Protein AF-A0A0C2JGI7-F1 (afdb_monomer)

Nearest PDB structures (foldseek):
  7emf-assembly1_W  TM=8.405E-01  e=4.041E-22  Homo sapiens
  3w3u-assembly1_A  TM=1.594E-01  e=8.694E-03  Saccharomyces cerevisiae S288C
  7p3y-assembly1_B  TM=1.747E-01  e=1.687E-01  Saccharomyces cerevisiae
  3w3x-assembly1_A  TM=1.790E-01  e=2.921E-01  Saccharomyces cerevisiae
  3w3y-assembly1_A  TM=1.187E-01  e=1.048E-01  Saccharomyces cerevisiae S288C

Foldseek 3Di:
DVVVVVVVVVVLVVCLLVLLVVDDDPLLLQADDFLFFALLDLSLAAALQQQARDDPDDPDDHDDPVRSHHSLVSLLLCCQFVLAQVSSCSNHVPDLPDAEDFDVVLVSVLVNLVVVQCVVVPDPPCPVCPDPPVVCVSLVSSLLNLLVCLLSNHYALLRLLVSLLCSVVPDDGDLSSLLSSLSSSQSNCVNPLVPDDLVSLLVVLVSLLVCCVPQVPDPVSCVVSVSSLLSSLLSNLSSQCSCCPPVVPDHRDQRPSSVVVCVVVVPPDPPPPDDPLDQCVQSNCSNCLPVPVVLVVVLVVVVCVQVDPPDADFFFFFPRDTHGHHPSLPPHVVRHDDRNLPDDSPPVVLPPDLPDQGDVSSLVSLLVSCVSCVVVPPVVLVVVLVSLVVCLVVVSQQSNLSVLCSLQQPPLPDSDLVRLLSVVVSLLSCVVVCQAFPVSVLSSVLSLLSSLLLPSLSRLNNPCSNLVSCVVLPRLLLALLSVLVVLLSVLLSCLLLQAQEDDPVSNVVSVVVSCVSPPAAAEPLSLVSGHPSVNVVRVPTDDDDLVVLVVLLVVLQVCQVPCVVPPDDDDDLSNLQNLLLNLLVVQLPDPGDPSSSVVSLLVGTPSSVLNNLLSNLSNVVSVPDDLPDPSLVSSLVSVLCCDQQQVVDHPSSNLSSLLSHRHYLSSLVSSLSSVLVSLVDPLNVVLLVLLVVQVVPDDDLSSQQSSNSVSCVVPPNASWRVSVCVVVVPDPDDRPTDDDHTDRHDDPLLSCLSCLLSSLLSLLSHPDSPVRNLSSLVSCLSSLLNRLALLSSLLSCCQSSVVSCVVPLVSLLSSVLSSCCSHQNPCVCLQAPPQLVVCSPDPDNDARPCPLVLLVVLLCLLLVLSVDRLVVNCVVRNDDDSSSVSNSSVSSLSNSLSSCSNRDDLLRSLQSLLCCLQDLVNLVVCVVVVGDVLSSLLSLLSSLSSHHPVSVVSNVVNLVVVVVVVVVVDPDDPDSVLSPDDSPDRSSPDHSSNSSVSSVVSNVSSRNVSVVVVVVD

Solvent-accessible surface area (backbone atoms only — not comparable to full-atom values): 58288 Å² total; per-residue (Å²): 109,73,69,54,51,55,51,50,52,54,54,52,56,68,44,44,55,58,38,42,70,77,40,71,83,70,60,72,71,64,70,84,47,88,57,48,34,44,53,84,40,61,87,62,18,26,38,74,89,60,41,29,72,58,64,100,73,78,88,88,84,79,74,60,77,78,68,76,47,58,47,56,69,44,52,47,53,46,52,75,51,63,62,48,58,66,64,52,32,49,26,34,61,56,57,99,79,64,70,67,55,57,76,66,52,47,52,47,49,51,55,48,51,48,55,49,48,51,58,69,70,72,55,96,71,61,92,83,51,95,71,54,72,66,59,59,48,56,57,48,42,54,40,51,44,55,36,50,43,38,69,64,42,31,38,52,60,66,56,55,46,54,48,50,48,53,48,60,74,74,43,95,72,54,64,66,61,50,33,46,51,47,48,38,48,40,51,32,51,72,72,44,59,98,74,65,57,70,70,58,51,53,51,52,52,51,51,52,46,50,50,39,67,73,68,31,75,45,73,71,45,34,68,77,36,50,68,42,49,50,45,52,40,38,39,52,47,49,54,47,50,51,36,52,74,78,60,73,76,62,90,73,83,76,49,70,63,46,45,58,54,45,62,77,70,60,63,82,78,70,74,85,67,91,77,81,86,57,86,59,54,26,54,53,48,53,58,42,54,81,42,66,67,62,47,49,56,49,48,51,49,52,52,46,63,72,67,52,92,84,75,55,49,78,44,47,33,46,93,83,41,72,45,73,41,64,84,81,59,80,74,55,72,83,52,60,55,76,62,65,72,73,61,58,72,70,57,57,60,68,70,57,61,97,80,63,81,81,46,71,68,59,48,52,48,55,47,48,49,50,62,38,73,70,23,72,36,69,62,51,49,50,48,52,50,49,49,50,54,50,31,59,76,68,65,36,58,42,64,50,40,47,54,47,49,45,61,48,79,63,65,74,90,74,83,57,64,71,50,62,50,48,54,48,55,53,60,62,72,39,54,82,55,27,33,77,33,52,58,55,36,52,53,51,52,43,32,52,45,39,49,64,68,66,49,59,62,62,25,50,53,56,73,54,62,71,56,67,60,48,87,64,62,74,62,56,68,74,41,65,50,64,37,47,48,49,50,52,51,49,52,51,32,40,42,70,35,36,37,57,63,80,75,60,66,71,58,53,52,50,53,52,55,41,40,75,74,50,62,71,50,64,25,70,71,56,45,75,54,45,26,53,71,57,37,58,52,47,74,70,52,72,66,84,60,64,67,58,52,53,51,49,42,52,52,50,49,52,44,41,60,64,48,58,80,69,79,78,79,86,86,50,77,68,52,54,37,37,44,48,43,53,53,47,43,39,62,66,64,47,94,59,54,66,67,47,54,50,62,50,60,76,70,57,40,51,60,46,47,53,53,4,50,47,46,28,54,52,50,58,54,69,67,64,69,53,88,87,36,72,69,42,51,43,49,52,51,34,51,47,39,37,32,75,66,29,35,76,41,56,65,71,61,53,50,49,44,47,72,52,49,40,63,37,58,70,49,38,50,54,42,53,48,52,54,52,52,57,61,66,34,66,68,58,47,48,51,55,48,54,50,51,66,44,54,79,70,46,86,51,75,67,45,46,38,45,41,47,17,55,44,32,73,77,54,68,83,64,68,38,63,58,53,42,48,66,76,55,72,87,58,94,73,79,79,81,74,66,82,81,62,64,58,75,81,80,47,73,62,65,54,46,14,56,45,47,67,57,55,51,49,55,23,62,63,29,90,60,30,78,75,42,38,65,54,47,60,61,68,42,40,68,26,45,44,64,34,80,52,63,66,67,49,46,48,51,50,49,40,77,42,37,78,62,37,68,74,39,60,68,56,43,52,50,51,54,45,47,58,48,41,45,51,46,51,80,53,48,62,41,69,46,55,65,69,56,48,52,55,65,69,48,90,68,93,70,77,62,92,58,58,66,65,52,52,52,50,46,51,48,54,33,19,48,35,74,78,44,52,70,65,57,40,35,74,74,64,34,72,78,54,76,75,46,73,67,30,56,46,61,46,45,45,53,50,41,51,51,51,45,70,72,60,40,56,53,66,59,46,30,49,50,56,53,47,52,73,53,40,83,60,47,56,50,59,35,57,75,69,77,43,67,66,61,38,45,37,42,41,53,6,50,50,52,49,65,47,32,68,75,41,44,52,41,37,53,53,46,53,51,52,54,50,53,62,52,58,76,72,66,80,88,71,96,59,67,67,85,45,63,81,57,96,79,67,55,72,87,72,64,47,57,71,56,45,53,53,50,41,52,50,31,27,60,75,35,45,44,64,31,46,61,72,51,63,91,110

Mean predicted aligned error: 14.33 Å

Structure (mmCIF, N/CA/C/O backbone):
data_AF-A0A0C2JGI7-F1
#
_entry.id   AF-A0A0C2JGI7-F1
#
loop_
_atom_site.group_PDB
_atom_site.id
_atom_site.type_symbol
_atom_site.label_atom_id
_atom_site.label_alt_id
_atom_site.label_comp_id
_atom_site.label_asym_id
_atom_site.label_entity_id
_atom_site.label_seq_id
_atom_site.pdbx_PDB_ins_code
_atom_site.Cartn_x
_atom_site.Cartn_y
_atom_site.Cartn_z
_atom_site.occupancy
_atom_site.B_iso_or_equiv
_atom_site.auth_seq_id
_atom_site.auth_comp_id
_atom_site.auth_asym_id
_atom_site.auth_atom_id
_atom_site.pdbx_PDB_model_num
ATOM 1 N N . MET A 1 1 ? 58.126 -0.242 -32.497 1.00 56.41 1 MET A N 1
ATOM 2 C CA . MET A 1 1 ? 56.752 0.262 -32.285 1.00 56.41 1 MET A CA 1
ATOM 3 C C . MET A 1 1 ? 55.667 -0.661 -32.863 1.00 56.41 1 MET A C 1
ATOM 5 O O . MET A 1 1 ? 54.908 -1.175 -32.054 1.00 56.41 1 MET A O 1
ATOM 9 N N . PRO A 1 2 ? 55.623 -1.017 -34.166 1.00 68.00 2 PRO A N 1
ATOM 10 C CA . PRO A 1 2 ? 54.520 -1.827 -34.728 1.00 68.00 2 PRO A CA 1
ATOM 11 C C . PRO A 1 2 ? 54.426 -3.260 -34.171 1.00 68.00 2 PRO A C 1
ATOM 13 O O . PRO A 1 2 ? 53.346 -3.763 -33.884 1.00 68.00 2 PRO A O 1
ATOM 16 N N . LYS A 1 3 ? 55.575 -3.911 -33.939 1.00 69.50 3 LYS A N 1
ATOM 17 C CA . LYS A 1 3 ? 55.632 -5.249 -33.317 1.00 69.50 3 LYS A CA 1
ATOM 18 C C . LYS A 1 3 ? 55.163 -5.249 -31.856 1.00 69.50 3 LYS A C 1
ATOM 20 O O . LYS A 1 3 ? 54.570 -6.222 -31.411 1.00 69.50 3 LYS A O 1
ATOM 25 N N . PHE A 1 4 ? 55.400 -4.153 -31.130 1.00 70.81 4 PHE A N 1
ATOM 26 C CA . PHE A 1 4 ? 54.928 -3.986 -29.754 1.00 70.81 4 PHE A CA 1
ATOM 27 C C . PHE A 1 4 ? 53.407 -3.793 -29.723 1.00 70.81 4 PHE A C 1
ATOM 29 O O . PHE A 1 4 ? 52.739 -4.442 -28.931 1.00 70.81 4 PHE A O 1
ATOM 36 N N . GLN A 1 5 ? 52.844 -3.012 -30.653 1.00 67.94 5 GLN A N 1
ATOM 37 C CA . GLN A 1 5 ? 51.390 -2.901 -30.828 1.00 67.94 5 GLN A CA 1
ATOM 38 C C . GLN A 1 5 ? 50.743 -4.253 -31.153 1.00 67.94 5 GLN A C 1
ATOM 40 O O . GLN A 1 5 ? 49.769 -4.619 -30.512 1.00 67.94 5 GLN A O 1
ATOM 45 N N . GLN A 1 6 ? 51.310 -5.045 -32.070 1.00 72.62 6 GLN A N 1
ATOM 46 C CA . GLN A 1 6 ? 50.791 -6.390 -32.367 1.00 72.62 6 GLN A CA 1
ATOM 47 C C . GLN A 1 6 ? 50.860 -7.339 -31.162 1.00 72.62 6 GLN A C 1
ATOM 49 O O . GLN A 1 6 ? 49.959 -8.152 -30.963 1.00 72.62 6 GLN A O 1
ATOM 54 N N . MET A 1 7 ? 51.914 -7.238 -30.350 1.00 71.81 7 MET A N 1
ATOM 55 C CA . MET A 1 7 ? 52.056 -8.032 -29.130 1.00 71.81 7 MET A CA 1
ATOM 56 C C . MET A 1 7 ? 51.041 -7.607 -28.060 1.00 71.81 7 MET A C 1
ATOM 58 O O . MET A 1 7 ? 50.424 -8.466 -27.441 1.00 71.81 7 MET A O 1
ATOM 62 N N . MET A 1 8 ? 50.809 -6.300 -27.902 1.00 69.25 8 MET A N 1
ATOM 63 C CA . MET A 1 8 ? 49.795 -5.747 -26.998 1.00 69.25 8 MET A CA 1
ATOM 64 C C . MET A 1 8 ? 48.368 -6.092 -27.438 1.00 69.25 8 MET A C 1
ATOM 66 O O . MET A 1 8 ? 47.547 -6.430 -26.595 1.00 69.25 8 MET A O 1
ATOM 70 N N . VAL A 1 9 ? 48.071 -6.080 -28.743 1.00 73.88 9 VAL A N 1
ATOM 71 C CA . VAL A 1 9 ? 46.766 -6.508 -29.277 1.00 73.88 9 VAL A CA 1
ATOM 72 C C . VAL A 1 9 ? 46.519 -7.984 -28.968 1.00 73.88 9 VAL A C 1
ATOM 74 O O . VAL A 1 9 ? 45.475 -8.314 -28.416 1.00 73.88 9 VAL A O 1
ATOM 77 N N . LYS A 1 10 ? 47.499 -8.862 -29.216 1.00 72.88 10 LYS A N 1
ATOM 78 C CA . LYS A 1 10 ? 47.388 -10.291 -28.873 1.00 72.88 10 LYS A CA 1
ATOM 79 C C . LYS A 1 10 ? 47.272 -10.532 -27.366 1.00 72.88 10 LYS A C 1
ATOM 81 O O . LYS A 1 10 ? 46.507 -11.394 -26.947 1.00 72.88 10 LYS A O 1
ATOM 86 N N . ALA A 1 11 ? 48.001 -9.771 -26.548 1.00 69.88 11 ALA A N 1
ATOM 87 C CA . ALA A 1 11 ? 47.867 -9.837 -25.096 1.00 69.88 11 ALA A CA 1
ATOM 88 C C . ALA A 1 11 ? 46.457 -9.402 -24.653 1.00 69.88 11 ALA A C 1
ATOM 90 O O . ALA A 1 11 ? 45.808 -10.124 -23.904 1.00 69.88 11 ALA A O 1
ATOM 91 N N . ASN A 1 12 ? 45.916 -8.307 -25.191 1.00 65.25 12 ASN A N 1
ATOM 92 C CA . ASN A 1 12 ? 44.539 -7.885 -24.912 1.00 65.25 12 ASN A CA 1
ATOM 93 C C . ASN A 1 12 ? 43.497 -8.911 -25.390 1.00 65.25 12 ASN A C 1
ATOM 95 O O . ASN A 1 12 ? 42.509 -9.148 -24.699 1.00 65.25 12 ASN A O 1
ATOM 99 N N . GLU A 1 13 ? 43.723 -9.578 -26.525 1.00 66.81 13 GLU A N 1
ATOM 100 C CA . GLU A 1 13 ? 42.861 -10.665 -27.007 1.00 66.81 13 GLU A CA 1
ATOM 101 C C . GLU A 1 13 ? 42.810 -11.852 -26.036 1.00 66.81 13 GLU A C 1
ATOM 103 O O . GLU A 1 13 ? 41.734 -12.415 -25.837 1.00 66.81 13 GLU A O 1
ATOM 108 N N . THR A 1 14 ? 43.920 -12.198 -25.370 1.00 68.44 14 THR A N 1
ATOM 109 C CA . THR A 1 14 ? 43.913 -13.263 -24.345 1.00 68.44 14 THR A CA 1
ATOM 110 C C . THR A 1 14 ? 43.053 -12.924 -23.126 1.00 68.44 14 THR A C 1
ATOM 112 O O . THR A 1 14 ? 42.475 -13.822 -22.516 1.00 68.44 14 THR A O 1
ATOM 115 N N . PHE A 1 15 ? 42.879 -11.637 -22.814 1.00 66.00 15 PHE A N 1
ATOM 116 C CA . PHE A 1 15 ? 42.021 -11.182 -21.719 1.00 66.00 15 PHE A CA 1
ATOM 117 C C . PHE A 1 15 ? 40.546 -11.005 -22.108 1.00 66.00 15 PHE A C 1
ATOM 119 O O . PHE A 1 15 ? 39.707 -10.870 -21.216 1.00 66.00 15 PHE A O 1
ATOM 126 N N . ARG A 1 16 ? 40.180 -11.076 -23.399 1.00 64.56 16 ARG A N 1
ATOM 127 C CA . ARG A 1 16 ? 38.773 -10.960 -23.837 1.00 64.56 16 ARG A CA 1
ATOM 128 C C . ARG A 1 16 ? 37.868 -12.029 -23.226 1.00 64.56 16 ARG A C 1
ATOM 130 O O . ARG A 1 16 ? 36.719 -11.735 -22.925 1.00 64.56 16 ARG A O 1
ATOM 137 N N . GLY A 1 17 ? 38.377 -13.242 -22.996 1.00 63.09 17 GLY A N 1
ATOM 138 C CA . GLY A 1 17 ? 37.623 -14.307 -22.320 1.00 63.09 17 GLY A CA 1
ATOM 139 C C . GLY A 1 17 ? 37.322 -13.989 -20.850 1.00 63.09 17 GLY A C 1
ATOM 140 O O . GLY A 1 17 ? 36.203 -14.190 -20.388 1.00 63.09 17 GLY A O 1
ATOM 141 N N . LEU A 1 18 ? 38.292 -13.417 -20.129 1.00 64.38 18 LEU A N 1
ATOM 142 C CA . LEU A 1 18 ? 38.097 -12.940 -18.755 1.00 64.38 18 LEU A CA 1
ATOM 143 C C . LEU A 1 18 ? 37.116 -11.762 -18.725 1.00 64.38 18 LEU A C 1
ATOM 145 O O . LEU A 1 18 ? 36.213 -11.712 -17.895 1.00 64.38 18 LEU A O 1
ATOM 149 N N . GLN A 1 19 ? 37.258 -10.836 -19.670 1.00 64.62 19 GLN A N 1
ATOM 150 C CA . GLN A 1 19 ? 36.350 -9.711 -19.827 1.00 64.62 19 GLN A CA 1
ATOM 151 C C . GLN A 1 19 ? 34.916 -10.195 -20.087 1.00 64.62 19 GLN A C 1
ATOM 153 O O . GLN A 1 19 ? 33.992 -9.763 -19.414 1.00 64.62 19 GLN A O 1
ATOM 158 N N . ALA A 1 20 ? 34.718 -11.135 -21.002 1.00 62.28 20 ALA A N 1
ATOM 159 C CA . ALA A 1 20 ? 33.437 -11.769 -21.302 1.00 62.28 20 ALA A CA 1
ATOM 160 C C . ALA A 1 20 ? 32.758 -12.429 -20.079 1.00 62.28 20 ALA A C 1
ATOM 162 O O . ALA A 1 20 ? 31.532 -12.393 -19.949 1.00 62.28 20 ALA A O 1
ATOM 163 N N . LEU A 1 21 ? 33.548 -13.001 -19.163 1.00 63.28 21 LEU A N 1
ATOM 164 C CA . LEU A 1 21 ? 33.063 -13.571 -17.900 1.00 63.28 21 LEU A CA 1
ATOM 165 C C . LEU A 1 21 ? 32.653 -12.488 -16.896 1.00 63.28 21 LEU A C 1
ATOM 167 O O . LEU A 1 21 ? 31.594 -12.586 -16.281 1.00 63.28 21 LEU A O 1
ATOM 171 N N . MET A 1 22 ? 33.472 -11.444 -16.769 1.00 61.69 22 MET A N 1
ATOM 172 C CA . MET A 1 22 ? 33.277 -10.339 -15.822 1.00 61.69 22 MET A CA 1
ATOM 173 C C . MET A 1 22 ? 32.253 -9.301 -16.300 1.00 61.69 22 MET A C 1
ATOM 175 O O . MET A 1 22 ? 31.817 -8.446 -15.531 1.00 61.69 22 MET A O 1
ATOM 179 N N . THR A 1 23 ? 31.878 -9.334 -17.579 1.00 59.28 23 THR A N 1
ATOM 180 C CA . THR A 1 23 ? 30.959 -8.373 -18.184 1.00 59.28 23 THR A CA 1
ATOM 181 C C . THR A 1 23 ? 29.631 -9.029 -18.534 1.00 59.28 23 THR A C 1
ATOM 183 O O . THR A 1 23 ? 29.567 -10.059 -19.202 1.00 59.28 23 THR A O 1
ATOM 186 N N . SER A 1 24 ? 28.531 -8.390 -18.137 1.00 57.81 24 SER A N 1
ATOM 187 C CA . SER A 1 24 ? 27.266 -8.593 -18.830 1.00 57.81 24 SER A CA 1
ATOM 188 C C . SER A 1 24 ? 27.379 -7.983 -20.224 1.00 57.81 24 SER A C 1
ATOM 190 O O . SER A 1 24 ? 27.532 -6.770 -20.408 1.00 57.81 24 SER A O 1
ATOM 192 N N . SER A 1 25 ? 27.336 -8.827 -21.242 1.00 52.84 25 SER A N 1
ATOM 193 C CA . SER A 1 25 ? 26.962 -8.371 -22.575 1.00 52.84 25 SER A CA 1
ATOM 194 C C . SER A 1 25 ? 25.646 -7.593 -22.449 1.00 52.84 25 SER A C 1
ATOM 196 O O . SER A 1 25 ? 24.708 -8.116 -21.844 1.00 52.84 25 SER A O 1
ATOM 198 N N . LYS A 1 26 ? 25.591 -6.368 -22.997 1.00 59.72 26 LYS A N 1
ATOM 199 C CA . LYS A 1 26 ? 24.349 -5.592 -23.164 1.00 59.72 26 LYS A CA 1
ATOM 200 C C . LYS A 1 26 ? 23.671 -5.059 -21.876 1.00 59.72 26 LYS A C 1
ATOM 202 O O . LYS A 1 26 ? 22.452 -5.073 -21.753 1.00 59.72 26 LYS A O 1
ATOM 207 N N . ARG A 1 27 ? 24.461 -4.539 -20.919 1.00 63.94 27 ARG A N 1
ATOM 208 C CA . ARG A 1 27 ? 23.962 -3.925 -19.659 1.00 63.94 27 ARG A CA 1
ATOM 209 C C . ARG A 1 27 ? 22.957 -2.785 -19.880 1.00 63.94 27 ARG A C 1
ATOM 211 O O . ARG A 1 27 ? 22.017 -2.677 -19.106 1.00 63.94 27 ARG A O 1
ATOM 218 N N . SER A 1 28 ? 23.138 -1.987 -20.929 1.00 62.06 28 SER A N 1
ATOM 219 C CA . SER A 1 28 ? 22.302 -0.825 -21.261 1.00 62.06 28 SER A CA 1
ATOM 220 C C . SER A 1 28 ? 20.847 -1.126 -21.580 1.00 62.06 28 SER A C 1
ATOM 222 O O . SER A 1 28 ? 20.013 -0.224 -21.552 1.00 62.06 28 SER A O 1
ATOM 224 N N . ILE A 1 29 ? 20.531 -2.389 -21.856 1.00 65.50 29 ILE A N 1
ATOM 225 C CA . ILE A 1 29 ? 19.165 -2.798 -22.169 1.00 65.50 29 ILE A CA 1
ATOM 226 C C . ILE A 1 29 ? 18.375 -3.165 -20.919 1.00 65.50 29 ILE A C 1
ATOM 228 O O . ILE A 1 29 ? 17.155 -3.026 -20.908 1.00 65.50 29 ILE A O 1
ATOM 232 N N . TYR A 1 30 ? 19.043 -3.557 -19.832 1.00 73.12 30 TYR A N 1
ATOM 233 C CA . TYR A 1 30 ? 18.348 -3.738 -18.567 1.00 73.12 30 TYR A CA 1
ATOM 234 C C . TYR A 1 30 ? 17.953 -2.366 -18.036 1.00 73.12 30 TYR A C 1
ATOM 236 O O . TYR A 1 30 ? 18.797 -1.565 -17.653 1.00 73.12 30 TYR A O 1
ATOM 244 N N . ILE A 1 31 ? 16.653 -2.100 -18.019 1.00 73.31 31 ILE A N 1
ATOM 245 C CA . ILE A 1 31 ? 16.060 -0.891 -17.450 1.00 73.31 31 ILE A CA 1
ATOM 246 C C . ILE A 1 31 ? 15.616 -1.240 -16.023 1.00 73.31 31 ILE A C 1
ATOM 248 O O . ILE A 1 31 ? 14.890 -2.227 -15.852 1.00 73.31 31 ILE A O 1
ATOM 252 N N . PRO A 1 32 ? 16.022 -0.482 -14.991 1.00 72.62 32 PRO A N 1
ATOM 253 C CA . PRO A 1 32 ? 15.527 -0.717 -13.640 1.00 72.62 32 PRO A CA 1
ATOM 254 C C . PRO A 1 32 ? 14.022 -0.486 -13.616 1.00 72.62 32 PRO A C 1
ATOM 256 O O . PRO A 1 32 ? 13.544 0.354 -14.373 1.00 72.62 32 PRO A O 1
ATOM 259 N N . LEU A 1 33 ? 13.285 -1.191 -12.756 1.00 70.50 33 LEU A N 1
ATOM 260 C CA . LEU A 1 33 ? 11.859 -0.961 -12.545 1.00 70.50 33 LEU A CA 1
ATOM 261 C C . LEU A 1 33 ? 11.579 -0.533 -11.111 1.00 70.50 33 LEU A C 1
ATOM 263 O O . LEU A 1 33 ? 11.689 -1.326 -10.175 1.00 70.50 33 LEU A O 1
ATOM 267 N N . VAL A 1 34 ? 11.221 0.741 -10.949 1.00 61.78 34 VAL A N 1
ATOM 268 C CA . VAL A 1 34 ? 10.923 1.323 -9.634 1.00 61.78 34 VAL A CA 1
ATOM 269 C C . VAL A 1 34 ? 9.731 0.611 -9.012 1.00 61.78 34 VAL A C 1
ATOM 271 O O . VAL A 1 34 ? 8.711 0.424 -9.676 1.00 61.78 34 VAL A O 1
ATOM 274 N N . GLY A 1 35 ? 9.876 0.194 -7.754 1.00 59.03 35 GLY A N 1
ATOM 275 C CA . GLY A 1 35 ? 8.943 -0.706 -7.077 1.00 59.03 35 GLY A CA 1
ATOM 276 C C . GLY A 1 35 ? 9.406 -2.167 -7.015 1.00 59.03 35 GLY A C 1
ATOM 277 O O . GLY A 1 35 ? 8.804 -2.943 -6.280 1.00 59.03 35 GLY A O 1
ATOM 278 N N . ILE A 1 36 ? 10.453 -2.549 -7.759 1.00 56.50 36 ILE A N 1
ATOM 279 C CA . ILE A 1 36 ? 11.009 -3.916 -7.782 1.00 56.50 36 ILE A CA 1
ATOM 280 C C . ILE A 1 36 ? 12.524 -3.897 -7.597 1.00 56.50 36 ILE A C 1
ATOM 282 O O . ILE A 1 36 ? 13.046 -4.673 -6.809 1.00 56.50 36 ILE A O 1
ATOM 286 N N . THR A 1 37 ? 13.245 -3.038 -8.321 1.00 54.75 37 THR A N 1
ATOM 287 C CA . THR A 1 37 ? 14.717 -2.999 -8.302 1.00 54.75 37 THR A CA 1
ATOM 288 C C . THR A 1 37 ? 15.249 -1.945 -7.342 1.00 54.75 37 THR A C 1
ATOM 290 O O . THR A 1 37 ? 14.751 -0.819 -7.330 1.00 54.75 37 THR A O 1
ATOM 293 N N . ASN A 1 38 ? 16.319 -2.265 -6.614 1.00 64.00 38 ASN A N 1
ATOM 294 C CA . ASN A 1 38 ? 17.015 -1.299 -5.771 1.00 64.00 38 ASN A CA 1
ATOM 295 C C . ASN A 1 38 ? 17.835 -0.322 -6.626 1.00 64.00 38 ASN A C 1
ATOM 297 O O . ASN A 1 38 ? 18.904 -0.668 -7.121 1.00 64.00 38 ASN A O 1
ATOM 301 N N . LEU A 1 39 ? 17.342 0.904 -6.803 1.00 59.47 39 LEU A N 1
ATOM 302 C CA . LEU A 1 39 ? 18.006 1.930 -7.621 1.00 59.47 39 LEU A CA 1
ATOM 303 C C . LEU A 1 39 ? 19.304 2.462 -7.000 1.00 59.47 39 LEU A C 1
ATOM 305 O O . LEU A 1 39 ? 20.157 2.965 -7.727 1.00 59.47 39 LEU A O 1
ATOM 309 N N . ASP A 1 40 ? 19.460 2.345 -5.678 1.00 58.00 40 ASP A N 1
ATOM 310 C CA . ASP A 1 40 ? 20.658 2.800 -4.962 1.00 58.00 40 ASP A CA 1
ATOM 311 C C . ASP A 1 40 ? 21.863 1.869 -5.182 1.00 58.00 40 ASP A C 1
ATOM 313 O O . ASP A 1 40 ? 22.980 2.190 -4.772 1.00 58.00 40 ASP A O 1
ATOM 317 N N . GLU A 1 41 ? 21.669 0.724 -5.841 1.00 62.84 41 GLU A N 1
ATOM 318 C CA . GLU A 1 41 ? 22.771 -0.146 -6.230 1.00 62.84 41 GLU A CA 1
ATOM 319 C C . GLU A 1 41 ? 23.585 0.474 -7.367 1.00 62.84 41 GLU A C 1
ATOM 321 O O . GLU A 1 41 ? 23.049 0.928 -8.380 1.00 62.84 41 GLU A O 1
ATOM 326 N N . ASP A 1 42 ? 24.913 0.390 -7.244 1.00 66.69 42 ASP A N 1
ATOM 327 C CA . ASP A 1 42 ? 25.885 0.816 -8.264 1.00 66.69 42 ASP A CA 1
ATOM 328 C C . ASP A 1 42 ? 25.621 0.187 -9.655 1.00 66.69 42 ASP A C 1
ATOM 330 O O . ASP A 1 42 ? 26.153 0.631 -10.675 1.00 66.69 42 ASP A O 1
ATOM 334 N N . ILE A 1 43 ? 24.785 -0.854 -9.715 1.00 71.25 43 ILE A N 1
ATOM 335 C CA . ILE A 1 43 ? 24.392 -1.573 -10.925 1.00 71.25 43 ILE A CA 1
ATOM 336 C C . ILE A 1 43 ? 23.556 -0.705 -11.886 1.00 71.25 43 ILE A C 1
ATOM 338 O O . ILE A 1 43 ? 23.676 -0.857 -13.106 1.00 71.25 43 ILE A O 1
ATOM 342 N N . TRP A 1 44 ? 22.775 0.243 -11.376 1.00 74.75 44 TRP A N 1
ATOM 343 C CA . TRP A 1 44 ? 21.913 1.098 -12.203 1.00 74.75 44 TRP A CA 1
ATOM 344 C C . TRP A 1 44 ? 22.491 2.490 -12.440 1.00 74.75 44 TRP A C 1
ATOM 346 O O . TRP A 1 44 ? 21.918 3.260 -13.211 1.00 74.75 44 TRP A O 1
ATOM 356 N N . GLN A 1 45 ? 23.621 2.794 -11.796 1.00 77.38 45 GLN A N 1
ATOM 357 C CA . GLN A 1 45 ? 24.232 4.115 -11.791 1.00 77.38 45 GLN A CA 1
ATOM 358 C C . GLN A 1 45 ? 25.180 4.328 -12.979 1.00 77.38 45 GLN A C 1
ATOM 360 O O . GLN A 1 45 ? 26.007 3.471 -13.316 1.00 77.38 45 GLN A O 1
ATOM 365 N N . LEU A 1 46 ? 25.079 5.512 -13.574 1.00 76.81 46 LEU A N 1
ATOM 366 C CA . LEU A 1 46 ? 25.975 6.060 -14.579 1.00 76.81 46 LEU A CA 1
ATOM 367 C C . LEU A 1 46 ? 26.912 7.086 -13.937 1.00 76.81 46 LEU A C 1
ATOM 369 O O . LEU A 1 46 ? 26.527 7.819 -13.023 1.00 76.81 46 LEU A O 1
ATOM 373 N N . ASP A 1 47 ? 28.139 7.167 -14.444 1.00 74.94 47 ASP A N 1
ATOM 374 C CA . ASP A 1 47 ? 28.989 8.325 -14.202 1.00 74.94 47 ASP A CA 1
ATOM 375 C C . ASP A 1 47 ? 28.428 9.514 -14.984 1.00 74.94 47 ASP A C 1
ATOM 377 O O . ASP A 1 47 ? 28.323 9.480 -16.210 1.00 74.94 47 ASP A O 1
ATOM 381 N N . TYR A 1 48 ? 28.076 10.583 -14.280 1.00 72.62 48 TYR A N 1
ATOM 382 C CA . TYR A 1 48 ? 27.533 11.787 -14.893 1.00 72.62 48 TYR A CA 1
ATOM 383 C C . TYR A 1 48 ? 28.505 12.488 -15.850 1.00 72.62 48 TYR A C 1
ATOM 385 O O . TYR A 1 48 ? 28.067 13.334 -16.629 1.00 72.62 48 TYR A O 1
ATOM 393 N N . LYS A 1 49 ? 29.811 12.194 -15.763 1.00 71.94 49 LYS A N 1
ATOM 394 C CA . LYS A 1 49 ? 30.840 12.821 -16.600 1.00 71.94 49 LYS A CA 1
ATOM 395 C C . LYS A 1 49 ? 30.971 12.229 -17.987 1.00 71.94 49 LYS A C 1
ATOM 397 O O . LYS A 1 49 ? 31.418 12.958 -18.850 1.00 71.94 49 LYS A O 1
ATOM 402 N N . ASP A 1 50 ? 30.632 10.955 -18.168 1.00 73.62 50 ASP A N 1
ATOM 403 C CA . ASP A 1 50 ? 30.850 10.231 -19.430 1.00 73.62 50 ASP A CA 1
ATOM 404 C C . ASP A 1 50 ? 29.624 9.379 -19.839 1.00 73.62 50 ASP A C 1
ATOM 406 O O . ASP A 1 50 ? 29.623 8.742 -20.888 1.00 73.62 50 ASP A O 1
ATOM 410 N N . LEU A 1 51 ? 28.573 9.335 -19.006 1.00 73.31 51 LEU A N 1
ATOM 411 C CA . LEU A 1 51 ? 27.386 8.466 -19.126 1.00 73.31 51 LEU A CA 1
ATOM 412 C C . LEU A 1 51 ? 27.704 6.975 -19.246 1.00 73.31 51 LEU A C 1
ATOM 414 O O . LEU A 1 51 ? 26.944 6.213 -19.845 1.00 73.31 51 LEU A O 1
ATOM 418 N N . LEU A 1 52 ? 28.823 6.554 -18.663 1.00 75.31 52 LEU A N 1
ATOM 419 C CA . LEU A 1 52 ? 29.237 5.159 -18.635 1.00 75.31 52 LEU A CA 1
ATOM 420 C C . LEU A 1 52 ? 28.787 4.506 -17.332 1.00 75.31 52 LEU A C 1
ATOM 422 O O . LEU A 1 52 ? 28.805 5.121 -16.266 1.00 75.31 52 LEU A O 1
ATOM 426 N N . PHE A 1 53 ? 28.411 3.232 -17.394 1.00 71.88 53 PHE A N 1
ATOM 427 C CA . PHE A 1 53 ? 28.056 2.473 -16.198 1.00 71.88 53 PHE A CA 1
ATOM 428 C C . PHE A 1 53 ? 29.210 2.392 -15.198 1.00 71.88 53 PHE A C 1
ATOM 430 O O . PHE A 1 53 ? 30.339 2.047 -15.558 1.00 71.88 53 PHE A O 1
ATOM 437 N N . TYR A 1 54 ? 28.898 2.590 -13.917 1.00 60.84 54 TYR A N 1
ATOM 438 C CA . TYR A 1 54 ? 29.880 2.439 -12.850 1.00 60.84 54 TYR A CA 1
ATOM 439 C C . TYR A 1 54 ? 30.365 0.976 -12.756 1.00 60.84 54 TYR A C 1
ATOM 441 O O . TYR A 1 54 ? 29.566 0.027 -12.734 1.00 60.84 54 TYR A O 1
ATOM 449 N N . SER A 1 55 ? 31.690 0.791 -12.725 1.00 58.19 55 SER A N 1
ATOM 450 C CA . SER A 1 55 ? 32.363 -0.492 -12.489 1.00 58.19 55 SER A CA 1
ATOM 451 C C . SER A 1 55 ? 33.436 -0.294 -11.414 1.00 58.19 55 SER A C 1
ATOM 453 O O . SER A 1 55 ? 34.511 0.218 -11.726 1.00 58.19 55 SER A O 1
ATOM 455 N N . PRO A 1 56 ? 33.190 -0.684 -10.149 1.00 47.72 56 PRO A N 1
ATOM 456 C CA . PRO A 1 56 ? 34.176 -0.526 -9.076 1.00 47.72 56 PRO A CA 1
ATOM 457 C C . PRO A 1 56 ? 35.397 -1.449 -9.237 1.00 47.72 56 PRO A C 1
ATOM 459 O O . PRO A 1 56 ? 36.386 -1.297 -8.525 1.00 47.72 56 PRO A O 1
ATOM 462 N N . ILE A 1 57 ? 35.350 -2.413 -10.165 1.00 46.75 57 ILE A N 1
ATOM 463 C CA . ILE A 1 57 ? 36.397 -3.413 -10.375 1.00 46.75 57 ILE A CA 1
ATOM 464 C C . ILE A 1 57 ? 36.866 -3.340 -11.840 1.00 46.75 57 ILE A C 1
ATOM 466 O O . ILE A 1 57 ? 36.072 -3.495 -12.766 1.00 46.75 57 ILE A O 1
ATOM 470 N N . ILE A 1 58 ? 38.179 -3.133 -12.004 1.00 46.22 58 ILE A N 1
ATOM 471 C CA . ILE A 1 58 ? 38.998 -3.005 -13.232 1.00 46.22 58 ILE A CA 1
ATOM 472 C C . ILE A 1 58 ? 39.204 -1.559 -13.710 1.00 46.22 58 ILE A C 1
ATOM 474 O O . ILE A 1 58 ? 38.575 -1.062 -14.640 1.00 46.22 58 ILE A O 1
ATOM 478 N N . HIS A 1 59 ? 40.211 -0.920 -13.113 1.00 44.38 59 HIS A N 1
ATOM 479 C CA . HIS A 1 59 ? 40.914 0.191 -13.738 1.00 44.38 59 HIS A CA 1
ATOM 480 C C . HIS A 1 59 ? 41.588 -0.254 -15.060 1.00 44.38 59 HIS A C 1
ATOM 482 O O . HIS A 1 59 ? 42.322 -1.239 -15.121 1.00 44.38 59 HIS A O 1
ATOM 488 N N . SER A 1 60 ? 41.306 0.549 -16.087 1.00 46.66 60 SER A N 1
ATOM 489 C CA . SER A 1 60 ? 42.132 0.995 -17.219 1.00 46.66 60 SER A CA 1
ATOM 490 C C . SER A 1 60 ? 42.256 0.250 -18.558 1.00 46.66 60 SER A C 1
ATOM 492 O O . SER A 1 60 ? 42.434 0.987 -19.522 1.00 46.66 60 SER A O 1
ATOM 494 N N . HIS A 1 61 ? 42.126 -1.074 -18.754 1.00 47.81 61 HIS A N 1
ATOM 495 C CA . HIS A 1 61 ? 42.526 -1.626 -20.085 1.00 47.81 61 HIS A CA 1
ATOM 496 C C . HIS A 1 61 ? 41.709 -2.757 -20.744 1.00 47.81 61 HIS A C 1
ATOM 498 O O . HIS A 1 61 ? 42.138 -3.254 -21.783 1.00 47.81 61 HIS A O 1
ATOM 504 N N . LEU A 1 62 ? 40.537 -3.158 -20.235 1.00 48.16 62 LEU A N 1
ATOM 505 C CA . LEU A 1 62 ? 39.815 -4.337 -20.763 1.00 48.16 62 LEU A CA 1
ATOM 506 C C . LEU A 1 62 ? 38.298 -4.120 -20.897 1.00 48.16 62 LEU A C 1
ATOM 508 O O . LEU A 1 62 ? 37.499 -4.793 -20.244 1.00 48.16 62 LEU A O 1
ATOM 512 N N . HIS A 1 63 ? 37.878 -3.166 -21.731 1.00 50.62 63 HIS A N 1
ATOM 513 C CA . HIS A 1 63 ? 36.464 -2.958 -22.066 1.00 50.62 63 HIS A CA 1
ATOM 514 C C . HIS A 1 63 ? 36.229 -3.016 -23.582 1.00 50.62 63 HIS A C 1
ATOM 516 O O . HIS A 1 63 ? 37.099 -2.655 -24.368 1.00 50.62 63 HIS A O 1
ATOM 522 N N . ASN A 1 64 ? 35.052 -3.509 -23.986 1.00 50.78 64 ASN A N 1
ATOM 523 C CA . ASN A 1 64 ? 34.606 -3.548 -25.380 1.00 50.78 64 ASN A CA 1
ATOM 524 C C . ASN A 1 64 ? 34.366 -2.109 -25.843 1.00 50.78 64 ASN A C 1
ATOM 526 O O . ASN A 1 64 ? 33.867 -1.309 -25.054 1.00 50.78 64 ASN A O 1
ATOM 530 N N . GLU A 1 65 ? 34.643 -1.806 -27.112 1.00 48.38 65 GLU A N 1
ATOM 531 C CA . GLU A 1 65 ? 34.493 -0.461 -27.698 1.00 48.38 65 GLU A CA 1
ATOM 532 C C . GLU A 1 65 ? 33.091 0.137 -27.449 1.00 48.38 65 GLU A C 1
ATOM 534 O O . GLU A 1 65 ? 32.968 1.309 -27.115 1.00 48.38 65 GLU A O 1
ATOM 539 N N . ASN A 1 66 ? 32.032 -0.683 -27.439 1.00 44.84 66 ASN A N 1
ATOM 540 C CA . ASN A 1 66 ? 30.665 -0.216 -27.157 1.00 44.84 66 ASN A CA 1
ATOM 541 C C . ASN A 1 66 ? 30.398 0.180 -25.690 1.00 44.84 66 ASN A C 1
ATOM 543 O O . ASN A 1 66 ? 29.377 0.793 -25.426 1.00 44.84 66 ASN A O 1
ATOM 547 N N . ARG A 1 67 ? 31.262 -0.177 -24.727 1.00 52.34 67 ARG A N 1
ATOM 548 C CA . ARG A 1 67 ? 31.154 0.270 -23.318 1.00 52.34 67 ARG A CA 1
ATOM 549 C C . ARG A 1 67 ? 31.878 1.593 -23.056 1.00 52.34 67 ARG A C 1
ATOM 551 O O . ARG A 1 67 ? 31.900 2.046 -21.919 1.00 52.34 67 ARG A O 1
ATOM 558 N N . GLN A 1 68 ? 32.512 2.162 -24.079 1.00 58.25 68 GLN A N 1
ATOM 559 C CA . GLN A 1 68 ? 33.093 3.504 -24.045 1.00 58.25 68 GLN A CA 1
ATOM 560 C C . GLN A 1 68 ? 32.156 4.544 -24.676 1.00 58.25 68 GLN A C 1
ATOM 562 O O . GLN A 1 68 ? 32.505 5.719 -24.713 1.00 58.25 68 GLN A O 1
ATOM 567 N N . ALA A 1 69 ? 30.988 4.121 -25.176 1.00 64.81 69 ALA A N 1
ATOM 568 C CA . ALA A 1 69 ? 29.978 5.012 -25.724 1.00 64.81 69 ALA A CA 1
ATOM 569 C C . ALA A 1 69 ? 28.984 5.450 -24.628 1.00 64.81 69 ALA A C 1
ATOM 571 O O . ALA A 1 69 ? 28.579 4.612 -23.819 1.00 64.81 69 ALA A O 1
ATOM 572 N N . PRO A 1 70 ? 28.577 6.729 -24.608 1.00 70.81 70 PRO A N 1
ATOM 573 C CA . PRO A 1 70 ? 27.579 7.247 -23.674 1.00 70.81 70 PRO A CA 1
ATOM 574 C C . PRO A 1 70 ? 26.207 6.575 -23.851 1.00 70.81 70 PRO A C 1
ATOM 576 O O . PRO A 1 70 ? 25.719 6.384 -24.967 1.00 70.81 70 PRO A O 1
ATOM 579 N N . GLU A 1 71 ? 25.548 6.249 -22.736 1.00 76.88 71 GLU A N 1
ATOM 580 C CA . GLU A 1 71 ? 24.301 5.469 -22.712 1.00 76.88 71 GLU A CA 1
ATOM 581 C C . GLU A 1 71 ? 23.031 6.337 -22.860 1.00 76.88 71 GLU A C 1
ATOM 583 O O . GLU A 1 71 ? 22.130 6.336 -22.014 1.00 76.88 71 GLU A O 1
ATOM 588 N N . TYR A 1 72 ? 22.931 7.082 -23.968 1.00 75.06 72 TYR A N 1
ATOM 589 C CA . TYR A 1 72 ? 21.812 8.001 -24.237 1.00 75.06 72 TYR A CA 1
ATOM 590 C C . TYR A 1 72 ? 20.441 7.306 -24.280 1.00 75.06 72 TYR A C 1
ATOM 592 O O . TYR A 1 72 ? 19.467 7.808 -23.713 1.00 75.06 72 TYR A O 1
ATOM 600 N N . ALA A 1 73 ? 20.359 6.126 -24.902 1.00 72.12 73 ALA A N 1
ATOM 601 C CA . ALA A 1 73 ? 19.108 5.373 -25.033 1.00 72.12 73 ALA A CA 1
ATOM 602 C C . ALA A 1 73 ? 18.550 4.910 -23.673 1.00 72.12 73 ALA A C 1
ATOM 604 O O . ALA A 1 73 ? 17.336 4.920 -23.448 1.00 72.12 73 ALA A O 1
ATOM 605 N N . TYR A 1 74 ? 19.434 4.548 -22.740 1.00 76.00 74 TYR A N 1
ATOM 606 C CA . TYR A 1 74 ? 19.061 4.158 -21.381 1.00 76.00 74 TYR A CA 1
ATOM 607 C C . TYR A 1 74 ? 18.453 5.342 -20.613 1.00 76.00 74 TYR A C 1
ATOM 609 O O . TYR A 1 74 ? 17.381 5.212 -20.018 1.00 76.00 74 TYR A O 1
ATOM 617 N N . ILE A 1 75 ? 19.064 6.527 -20.714 1.00 75.38 75 ILE A N 1
ATOM 618 C CA . ILE A 1 75 ? 18.561 7.762 -20.094 1.00 75.38 75 ILE A CA 1
ATOM 619 C C . ILE A 1 75 ? 17.213 8.183 -20.680 1.00 75.38 75 ILE A C 1
ATOM 621 O O . ILE A 1 75 ? 16.281 8.475 -19.927 1.00 75.38 75 ILE A O 1
ATOM 625 N N . GLN A 1 76 ? 17.080 8.176 -22.009 1.00 73.81 76 GLN A N 1
ATOM 626 C CA . GLN A 1 76 ? 15.806 8.461 -22.670 1.00 73.81 76 GLN A CA 1
ATOM 627 C C . GLN A 1 76 ? 14.709 7.533 -22.139 1.00 73.81 76 GLN A C 1
ATOM 629 O O . GLN A 1 76 ? 13.635 7.985 -21.749 1.00 73.81 76 GLN A O 1
ATOM 634 N N . ASN A 1 77 ? 14.974 6.229 -22.075 1.00 71.50 77 ASN A N 1
ATOM 635 C CA . ASN A 1 77 ? 13.988 5.272 -21.589 1.00 71.50 77 ASN A CA 1
ATOM 636 C C . ASN A 1 77 ? 13.610 5.504 -20.121 1.00 71.50 77 ASN A C 1
ATOM 638 O O . ASN A 1 77 ? 12.449 5.313 -19.773 1.00 71.50 77 ASN A O 1
ATOM 642 N N . ILE A 1 78 ? 14.534 5.963 -19.276 1.00 71.94 78 ILE A N 1
ATOM 643 C CA . ILE A 1 78 ? 14.236 6.327 -17.885 1.00 71.94 78 ILE A CA 1
ATOM 644 C C . ILE A 1 78 ? 13.340 7.568 -17.814 1.00 71.94 78 ILE A C 1
ATOM 646 O O . ILE A 1 78 ? 12.316 7.531 -17.132 1.00 71.94 78 ILE A O 1
ATOM 650 N N . ILE A 1 79 ? 13.675 8.637 -18.541 1.00 70.56 79 ILE A N 1
ATOM 651 C CA . ILE A 1 79 ? 12.931 9.909 -18.511 1.00 70.56 79 ILE A CA 1
ATOM 652 C C . ILE A 1 79 ? 11.497 9.716 -19.010 1.00 70.56 79 ILE A C 1
ATOM 654 O O . ILE A 1 79 ? 10.548 10.130 -18.346 1.00 70.56 79 ILE A O 1
ATOM 658 N N . PHE A 1 80 ? 11.326 9.044 -20.150 1.00 67.19 80 PHE A N 1
ATOM 659 C CA . PHE A 1 80 ? 10.007 8.847 -20.751 1.00 67.19 80 PHE A CA 1
ATOM 660 C C . PHE A 1 80 ? 9.124 7.861 -19.970 1.00 67.19 80 PHE A C 1
ATOM 662 O O . PHE A 1 80 ? 7.903 7.974 -20.046 1.00 67.19 80 PHE A O 1
ATOM 669 N N . LYS A 1 81 ? 9.706 6.911 -19.219 1.00 64.06 81 LYS A N 1
ATOM 670 C CA . LYS A 1 81 ? 8.939 5.900 -18.466 1.00 64.06 81 LYS A CA 1
ATOM 671 C C . LYS A 1 81 ? 8.624 6.292 -17.036 1.00 64.06 81 LYS A C 1
ATOM 673 O O . LYS A 1 81 ? 7.506 6.071 -16.581 1.00 64.06 81 LYS A O 1
ATOM 678 N N . TYR A 1 82 ? 9.613 6.796 -16.302 1.00 61.34 82 TYR A N 1
ATOM 679 C CA . TYR A 1 82 ? 9.426 7.097 -14.884 1.00 61.34 82 TYR A CA 1
ATOM 680 C C . TYR A 1 82 ? 8.793 8.446 -14.665 1.00 61.34 82 TYR A C 1
ATOM 682 O O . TYR A 1 82 ? 8.052 8.589 -13.696 1.00 61.34 82 TYR A O 1
ATOM 690 N N . GLN A 1 83 ? 9.079 9.386 -15.570 1.00 61.03 83 GLN A N 1
ATOM 691 C CA . GLN A 1 83 ? 8.628 10.762 -15.466 1.00 61.03 83 GLN A CA 1
ATOM 692 C C . GLN A 1 83 ? 8.890 11.331 -14.050 1.00 61.03 83 GLN A C 1
ATOM 694 O O . GLN A 1 83 ? 8.059 12.021 -13.483 1.00 61.03 83 GLN A O 1
ATOM 699 N N . ASP A 1 84 ? 10.040 10.982 -13.457 1.00 59.91 84 ASP A N 1
ATOM 700 C CA . ASP A 1 84 ? 10.406 11.291 -12.070 1.00 59.91 84 ASP A CA 1
ATOM 701 C C . ASP A 1 84 ? 11.892 11.664 -12.011 1.00 59.91 84 ASP A C 1
ATOM 703 O O . ASP A 1 84 ? 12.774 10.910 -12.445 1.00 59.91 84 ASP A O 1
ATOM 707 N N . ILE A 1 85 ? 12.166 12.856 -11.483 1.00 61.66 85 ILE A N 1
ATOM 708 C CA . ILE A 1 85 ? 13.511 13.421 -11.434 1.00 61.66 85 ILE A CA 1
ATOM 709 C C . ILE A 1 85 ? 14.427 12.708 -10.446 1.00 61.66 85 ILE A C 1
ATOM 711 O O . ILE A 1 85 ? 15.630 12.638 -10.681 1.00 61.66 85 ILE A O 1
ATOM 715 N N . ASP A 1 86 ? 13.920 12.189 -9.333 1.00 59.84 86 ASP A N 1
ATOM 716 C CA . ASP A 1 86 ? 14.811 11.655 -8.308 1.00 59.84 86 ASP A CA 1
ATOM 717 C C . ASP A 1 86 ? 15.350 10.281 -8.717 1.00 59.84 86 ASP A C 1
ATOM 719 O O . ASP A 1 86 ? 16.519 9.992 -8.474 1.00 59.84 86 ASP A O 1
ATOM 723 N N . ILE A 1 87 ? 14.570 9.502 -9.476 1.00 67.81 87 ILE A N 1
ATOM 724 C CA . ILE A 1 87 ? 15.056 8.293 -10.161 1.00 67.81 87 ILE A CA 1
ATOM 725 C C . ILE A 1 87 ? 16.168 8.659 -11.145 1.00 67.81 87 ILE A C 1
ATOM 727 O O . ILE A 1 87 ? 17.225 8.026 -11.155 1.00 67.81 87 ILE A O 1
ATOM 731 N N . PHE A 1 88 ? 15.954 9.710 -11.938 1.00 72.12 88 PHE A N 1
ATOM 732 C CA . PHE A 1 88 ? 16.961 10.215 -12.863 1.00 72.12 88 PHE A CA 1
ATOM 733 C C . PHE A 1 88 ? 18.249 10.639 -12.132 1.00 72.12 88 PHE A C 1
ATOM 735 O O . PHE A 1 88 ? 19.345 10.281 -12.554 1.00 72.12 88 PHE A O 1
ATOM 742 N N . LEU A 1 89 ? 18.142 11.337 -10.999 1.00 69.75 89 LEU A N 1
ATOM 743 C CA . LEU A 1 89 ? 19.296 11.790 -10.216 1.00 69.75 89 LEU A CA 1
ATOM 744 C C . LEU A 1 89 ? 20.056 10.647 -9.537 1.00 69.75 89 LEU A C 1
ATOM 746 O O . LEU A 1 89 ? 21.288 10.687 -9.503 1.00 69.75 89 LEU A O 1
ATOM 750 N N . VAL A 1 90 ? 19.344 9.643 -9.014 1.00 71.81 90 VAL A N 1
ATOM 751 C CA . VAL A 1 90 ? 19.947 8.431 -8.435 1.00 71.81 90 VAL A CA 1
ATOM 752 C C . VAL A 1 90 ? 20.718 7.673 -9.509 1.00 71.81 90 VAL A C 1
ATOM 754 O O . VAL A 1 90 ? 21.895 7.376 -9.315 1.00 71.81 90 VAL A O 1
ATOM 757 N N . VAL A 1 91 ? 20.101 7.446 -10.673 1.00 73.50 91 VAL A N 1
ATOM 758 C CA . VAL A 1 91 ? 20.757 6.802 -11.820 1.00 73.50 91 VAL A CA 1
ATOM 759 C C . VAL A 1 91 ? 21.974 7.598 -12.276 1.00 73.50 91 VAL A C 1
ATOM 761 O O . VAL A 1 91 ? 23.014 7.018 -12.547 1.00 73.50 91 VAL A O 1
ATOM 764 N N . MET A 1 92 ? 21.900 8.923 -12.308 1.00 72.81 92 MET A N 1
ATOM 765 C CA . MET A 1 92 ? 23.027 9.768 -12.710 1.00 72.81 92 MET A CA 1
ATOM 766 C C . MET A 1 92 ? 24.083 9.962 -11.610 1.00 72.81 92 MET A C 1
ATOM 768 O O . MET A 1 92 ? 25.028 10.727 -11.801 1.00 72.81 92 MET A O 1
ATOM 772 N N . LYS A 1 93 ? 23.914 9.338 -10.434 1.00 71.06 93 LYS A N 1
ATOM 773 C CA . LYS A 1 93 ? 24.770 9.522 -9.248 1.00 71.06 93 LYS A CA 1
ATOM 774 C C . LYS A 1 93 ? 25.001 11.002 -8.903 1.00 71.06 93 LYS A C 1
ATOM 776 O O . LYS A 1 93 ? 26.028 11.384 -8.338 1.00 71.06 93 LYS A O 1
ATOM 781 N N . MET A 1 94 ? 24.039 11.862 -9.233 1.00 65.38 94 MET A N 1
ATOM 782 C CA . MET A 1 94 ? 24.144 13.293 -8.991 1.00 65.38 94 MET A CA 1
ATOM 783 C C . MET A 1 94 ? 23.713 13.591 -7.558 1.00 65.38 94 MET A C 1
ATOM 785 O O . MET A 1 94 ? 22.529 13.715 -7.249 1.00 65.38 94 MET A O 1
ATOM 789 N N . ALA A 1 95 ? 24.683 13.753 -6.658 1.00 56.00 95 ALA A N 1
ATOM 790 C CA . ALA A 1 95 ? 24.416 14.403 -5.381 1.00 56.00 95 ALA A CA 1
ATOM 791 C C . ALA A 1 95 ? 24.030 15.877 -5.613 1.00 56.00 95 ALA A C 1
ATOM 793 O O . ALA A 1 95 ? 24.598 16.540 -6.481 1.00 56.00 95 ALA A O 1
ATOM 794 N N . GLU A 1 96 ? 23.152 16.430 -4.767 1.00 50.97 96 GLU A N 1
ATOM 795 C CA . GLU A 1 96 ? 22.679 17.836 -4.781 1.00 50.97 96 GLU A CA 1
ATOM 796 C C . GLU A 1 96 ? 23.801 18.910 -4.766 1.00 50.97 96 GLU A C 1
ATOM 798 O O . GLU A 1 96 ? 23.525 20.106 -4.802 1.00 50.97 96 GLU A O 1
ATOM 803 N N . ARG A 1 97 ? 25.077 18.508 -4.693 1.00 51.28 97 ARG A N 1
ATOM 804 C CA . ARG A 1 97 ? 26.260 19.375 -4.613 1.00 51.28 97 ARG A CA 1
ATOM 805 C C . ARG A 1 97 ? 27.034 19.528 -5.928 1.00 51.28 97 ARG A C 1
ATOM 807 O O . ARG A 1 97 ? 27.918 20.382 -5.975 1.00 51.28 97 ARG A O 1
ATOM 814 N N . HIS A 1 98 ? 26.747 18.748 -6.973 1.00 54.78 98 HIS A N 1
ATOM 815 C CA . HIS A 1 98 ? 27.456 18.870 -8.252 1.00 54.78 98 HIS A CA 1
ATOM 816 C C . HIS A 1 98 ? 26.884 20.039 -9.065 1.00 54.78 98 HIS A C 1
ATOM 818 O O . HIS A 1 98 ? 25.756 19.984 -9.543 1.00 54.78 98 HIS A O 1
ATOM 824 N N . ARG A 1 99 ? 27.654 21.128 -9.178 1.00 53.66 99 ARG A N 1
ATOM 825 C CA . ARG A 1 99 ? 27.331 22.278 -10.035 1.00 53.66 99 ARG A CA 1
ATOM 826 C C . ARG A 1 99 ? 27.987 22.086 -11.403 1.00 53.66 99 ARG A C 1
ATOM 828 O O . ARG A 1 99 ? 29.180 21.803 -11.437 1.00 53.66 99 ARG A O 1
ATOM 835 N N . GLN A 1 100 ? 27.210 22.331 -12.463 1.00 58.25 100 GLN A N 1
ATOM 836 C CA . GLN A 1 100 ? 27.611 22.417 -13.877 1.00 58.25 100 GLN A CA 1
ATOM 837 C C . GLN A 1 100 ? 28.062 21.102 -14.535 1.00 58.25 100 GLN A C 1
ATOM 839 O O . GLN A 1 100 ? 29.211 20.684 -14.417 1.00 58.25 100 GLN A O 1
ATOM 844 N N . ILE A 1 101 ? 27.147 20.499 -15.297 1.00 57.06 101 ILE A N 1
ATOM 845 C CA . ILE A 1 101 ? 27.423 19.448 -16.286 1.00 57.06 101 ILE A CA 1
ATOM 846 C C . ILE A 1 101 ? 26.799 19.946 -17.596 1.00 57.06 101 ILE A C 1
ATOM 848 O O . ILE A 1 101 ? 25.598 19.799 -17.793 1.00 57.06 101 ILE A O 1
ATOM 852 N N . GLY A 1 102 ? 27.586 20.640 -18.423 1.00 57.31 102 GLY A N 1
ATOM 853 C CA . GLY A 1 102 ? 27.090 21.319 -19.630 1.00 57.31 102 GLY A CA 1
ATOM 854 C C . GLY A 1 102 ? 26.946 20.376 -20.824 1.00 57.31 102 GLY A C 1
ATOM 855 O O . GLY A 1 102 ? 25.833 20.093 -21.253 1.00 57.31 102 GLY A O 1
ATOM 856 N N . ASP A 1 103 ? 28.068 19.838 -21.306 1.00 65.56 103 ASP A N 1
ATOM 857 C CA . ASP A 1 103 ? 28.179 19.362 -22.698 1.00 65.56 103 ASP A CA 1
ATOM 858 C C . ASP A 1 103 ? 27.490 18.021 -23.002 1.00 65.56 103 ASP A C 1
ATOM 860 O O . ASP A 1 103 ? 27.027 17.780 -24.111 1.00 65.56 103 ASP A O 1
ATOM 864 N N . ILE A 1 104 ? 27.398 17.128 -22.022 1.00 69.00 104 ILE A N 1
ATOM 865 C CA . ILE A 1 104 ? 26.793 15.800 -22.217 1.00 69.00 104 ILE A CA 1
ATOM 866 C C . ILE A 1 104 ? 25.282 15.843 -22.025 1.00 69.00 104 ILE A C 1
ATOM 868 O O . ILE A 1 104 ? 24.521 15.111 -22.658 1.00 69.00 104 ILE A O 1
ATOM 872 N N . PHE A 1 105 ? 24.824 16.716 -21.133 1.00 69.31 105 PHE A N 1
ATOM 873 C CA . PHE A 1 105 ? 23.403 16.851 -20.877 1.00 69.31 105 PHE A CA 1
ATOM 874 C C . PHE A 1 105 ? 22.718 17.633 -22.006 1.00 69.31 105 PHE A C 1
ATOM 876 O O . PHE A 1 105 ? 21.583 17.313 -22.358 1.00 69.31 105 PHE A O 1
ATOM 883 N N . SER A 1 106 ? 23.402 18.598 -22.628 1.00 71.06 106 SER A N 1
ATOM 884 C CA . SER A 1 106 ? 22.947 19.214 -23.880 1.00 71.06 106 SER A CA 1
ATOM 885 C C . SER A 1 106 ? 22.717 18.179 -24.983 1.00 71.06 106 SER A C 1
ATOM 887 O O . SER A 1 106 ? 21.666 18.203 -25.625 1.00 71.06 106 SER A O 1
ATOM 889 N N . GLU A 1 107 ? 23.634 17.223 -25.158 1.00 74.38 107 GLU A N 1
ATOM 890 C CA . GLU A 1 107 ? 23.458 16.114 -26.108 1.00 74.38 107 GLU A CA 1
ATOM 891 C C . GLU A 1 107 ? 22.268 15.216 -25.733 1.00 74.38 107 GLU A C 1
ATOM 893 O O . GLU A 1 107 ? 21.431 14.910 -26.586 1.00 74.38 107 GLU A O 1
ATOM 898 N N . CYS A 1 108 ? 22.105 14.869 -24.448 1.00 73.56 108 CYS A N 1
ATOM 899 C CA . CYS A 1 108 ? 20.904 14.178 -23.962 1.00 73.56 108 CYS A CA 1
ATOM 900 C C . CYS A 1 108 ? 19.614 14.939 -24.306 1.00 73.56 108 CYS A C 1
ATOM 902 O O . CYS A 1 108 ? 18.620 14.323 -24.689 1.00 73.56 108 CYS A O 1
ATOM 904 N N . LEU A 1 109 ? 19.609 16.267 -24.167 1.00 73.81 109 LEU A N 1
ATOM 905 C CA . LEU A 1 109 ? 18.440 17.106 -24.427 1.00 73.81 109 LEU A CA 1
ATOM 906 C C . LEU A 1 109 ? 18.067 17.106 -25.915 1.00 73.81 109 LEU A C 1
ATOM 908 O O . LEU A 1 109 ? 16.890 16.962 -26.239 1.00 73.81 109 LEU A O 1
ATOM 912 N N . ILE A 1 110 ? 19.054 17.163 -26.813 1.00 77.50 110 ILE A N 1
ATOM 913 C CA . ILE A 1 110 ? 18.845 16.999 -28.262 1.00 77.50 110 ILE A CA 1
ATOM 914 C C . ILE A 1 110 ? 18.236 15.626 -28.559 1.00 77.50 110 ILE A C 1
ATOM 916 O O . ILE A 1 110 ? 17.237 15.526 -29.270 1.00 77.50 110 ILE A O 1
ATOM 920 N N . HIS A 1 111 ? 18.776 14.569 -27.954 1.00 76.62 111 HIS A N 1
ATOM 921 C CA . HIS A 1 111 ? 18.252 13.215 -28.097 1.00 76.62 111 HIS A CA 1
ATOM 922 C C . HIS A 1 111 ? 16.808 13.073 -27.575 1.00 76.62 111 HIS A C 1
ATOM 924 O O . HIS A 1 111 ? 16.015 12.328 -28.153 1.00 76.62 111 HIS A O 1
ATOM 930 N N . ILE A 1 112 ? 16.429 13.768 -26.500 1.00 73.56 112 ILE A N 1
ATOM 931 C CA . ILE A 1 112 ? 15.041 13.798 -26.005 1.00 73.56 112 ILE A CA 1
ATOM 932 C C . ILE A 1 112 ? 14.126 14.520 -27.001 1.00 73.56 112 ILE A C 1
ATOM 934 O O . ILE A 1 112 ? 13.039 14.020 -27.294 1.00 73.56 112 ILE A O 1
ATOM 938 N N . LEU A 1 113 ? 14.562 15.665 -27.536 1.00 74.25 113 LEU A N 1
ATOM 939 C CA . LEU A 1 113 ? 13.815 16.427 -28.540 1.00 74.25 113 LEU A CA 1
ATOM 940 C C . LEU A 1 113 ? 13.638 15.643 -29.847 1.00 74.25 113 LEU A C 1
ATOM 942 O O . LEU A 1 113 ? 12.567 15.710 -30.445 1.00 74.25 113 LEU A O 1
ATOM 946 N N . ASP A 1 114 ? 14.631 14.849 -30.251 1.00 77.50 114 ASP A N 1
ATOM 947 C CA . ASP A 1 114 ? 14.528 13.941 -31.397 1.00 77.50 114 ASP A CA 1
ATOM 948 C C . ASP A 1 114 ? 13.451 12.886 -31.198 1.00 77.50 114 ASP A C 1
ATOM 950 O O . ASP A 1 114 ? 12.554 12.758 -32.028 1.00 77.50 114 ASP A O 1
ATOM 954 N N . LYS A 1 115 ? 13.463 12.207 -30.049 1.00 72.06 115 LYS A N 1
ATOM 955 C CA . LYS A 1 115 ? 12.444 11.203 -29.737 1.00 72.06 115 LYS A CA 1
ATOM 956 C C . LYS A 1 115 ? 11.045 11.811 -29.642 1.00 72.06 115 LYS A C 1
ATOM 958 O O . LYS A 1 115 ? 10.079 11.192 -30.077 1.00 72.06 115 LYS A O 1
ATOM 963 N N . LEU A 1 116 ? 10.924 13.025 -29.097 1.00 69.25 116 LEU A N 1
ATOM 964 C CA . LEU A 1 116 ? 9.668 13.771 -29.138 1.00 69.25 116 LEU A CA 1
ATOM 965 C C . LEU A 1 116 ? 9.245 14.015 -30.585 1.00 69.25 116 LEU A C 1
ATOM 967 O O . LEU A 1 116 ? 8.128 13.673 -30.948 1.00 69.25 116 LEU A O 1
ATOM 971 N N . THR A 1 117 ? 10.127 14.563 -31.415 1.00 72.50 117 THR A N 1
ATOM 972 C CA . THR A 1 117 ? 9.836 14.874 -32.819 1.00 72.50 117 THR A CA 1
ATOM 973 C C . THR A 1 117 ? 9.389 13.636 -33.597 1.00 72.50 117 THR A C 1
ATOM 975 O O . THR A 1 117 ? 8.412 13.719 -34.339 1.00 72.50 117 THR A O 1
ATOM 978 N N . ASP A 1 118 ? 10.008 12.478 -33.363 1.00 70.06 118 ASP A N 1
ATOM 979 C CA . ASP A 1 118 ? 9.585 11.202 -33.946 1.00 70.06 118 ASP A CA 1
ATOM 980 C C . ASP A 1 118 ? 8.179 10.789 -33.483 1.00 70.06 118 ASP A C 1
ATOM 982 O O . ASP A 1 118 ? 7.360 10.380 -34.305 1.00 70.06 118 ASP A O 1
ATOM 986 N N . LEU A 1 119 ? 7.856 10.953 -32.194 1.00 65.06 119 LEU A N 1
ATOM 987 C CA . LEU A 1 119 ? 6.505 10.712 -31.669 1.00 65.06 119 LEU A CA 1
ATOM 988 C C . LEU A 1 119 ? 5.472 11.668 -32.290 1.00 65.06 119 LEU A C 1
ATOM 990 O O . LEU A 1 119 ? 4.380 11.245 -32.653 1.00 65.06 119 LEU A O 1
ATOM 994 N N . PHE A 1 120 ? 5.817 12.948 -32.460 1.00 64.00 120 PHE A N 1
ATOM 995 C CA . PHE A 1 120 ? 4.931 13.948 -33.069 1.00 64.00 120 PHE A CA 1
ATOM 996 C C . PHE A 1 120 ? 4.722 13.735 -34.576 1.00 64.00 120 PHE A C 1
ATOM 998 O O . PHE A 1 120 ? 3.674 14.113 -35.095 1.00 64.00 120 PHE A O 1
ATOM 1005 N N . ASN A 1 121 ? 5.706 13.172 -35.281 1.00 63.25 121 ASN A N 1
ATOM 1006 C CA . ASN A 1 121 ? 5.663 12.997 -36.735 1.00 63.25 121 ASN A CA 1
ATOM 1007 C C . ASN A 1 121 ? 5.057 11.652 -37.170 1.00 63.25 121 ASN A C 1
ATOM 1009 O O . ASN A 1 121 ? 4.516 11.567 -38.272 1.00 63.25 121 ASN A O 1
ATOM 1013 N N . ASN A 1 122 ? 5.133 10.613 -36.331 1.00 52.31 122 ASN A N 1
ATOM 1014 C CA . ASN A 1 122 ? 4.674 9.260 -36.666 1.00 52.31 122 ASN A CA 1
ATOM 1015 C C . ASN A 1 122 ? 3.208 8.967 -36.285 1.00 52.31 122 ASN A C 1
ATOM 1017 O O . ASN A 1 122 ? 2.746 7.854 -36.529 1.00 52.31 122 ASN A O 1
ATOM 1021 N N . GLU A 1 123 ? 2.451 9.924 -35.730 1.00 50.44 123 GLU A N 1
ATOM 1022 C CA . GLU A 1 123 ? 1.036 9.732 -35.369 1.00 50.44 123 GLU A CA 1
ATOM 1023 C C . GLU A 1 123 ? 0.065 10.253 -36.459 1.00 50.44 123 GLU A C 1
ATOM 1025 O O . GLU A 1 123 ? -0.148 11.461 -36.584 1.00 50.44 123 GLU A O 1
ATOM 1030 N N . PRO A 1 124 ? -0.608 9.374 -37.233 1.00 39.44 124 PRO A N 1
ATOM 1031 C CA . PRO A 1 124 ? -1.483 9.775 -38.342 1.00 39.44 124 PRO A CA 1
ATOM 1032 C C . PRO A 1 124 ? -2.902 10.242 -37.934 1.00 39.44 124 PRO A C 1
ATOM 1034 O O . PRO A 1 124 ? -3.777 10.304 -38.794 1.00 39.44 124 PRO A O 1
ATOM 1037 N N . CYS A 1 125 ? -3.184 10.554 -36.659 1.00 36.16 125 CYS A N 1
ATOM 1038 C CA . CYS A 1 125 ? -4.559 10.820 -36.175 1.00 36.16 125 CYS A CA 1
ATOM 1039 C C . CYS A 1 125 ? -4.722 11.983 -35.170 1.00 36.16 125 CYS A C 1
ATOM 1041 O O . CYS A 1 125 ? -5.725 12.045 -34.462 1.00 36.16 125 CYS A O 1
ATOM 1043 N N . VAL A 1 126 ? -3.783 12.931 -35.093 1.00 38.84 126 VAL A N 1
ATOM 1044 C CA . VAL A 1 126 ? -3.851 14.028 -34.095 1.00 38.84 126 VAL A CA 1
ATOM 1045 C C . VAL A 1 126 ? -4.600 15.272 -34.599 1.00 38.84 126 VAL A C 1
ATOM 1047 O O . VAL A 1 126 ? -4.934 16.152 -33.813 1.00 38.84 126 VAL A O 1
ATOM 1050 N N . THR A 1 127 ? -4.963 15.354 -35.883 1.00 37.22 127 THR A N 1
ATOM 1051 C CA . THR A 1 127 ? -5.637 16.548 -36.431 1.00 37.22 127 THR A CA 1
ATOM 1052 C C . THR A 1 127 ? -7.072 16.765 -35.933 1.00 37.22 127 THR A C 1
ATOM 1054 O O . THR A 1 127 ? -7.598 17.853 -36.133 1.00 37.22 127 THR A O 1
ATOM 1057 N N . GLU A 1 128 ? -7.701 15.788 -35.265 1.00 33.19 128 GLU A N 1
ATOM 1058 C CA . GLU A 1 128 ? -9.066 15.920 -34.709 1.00 33.19 128 GLU A CA 1
ATOM 1059 C C . GLU A 1 128 ? -9.138 15.837 -33.170 1.00 33.19 128 GLU A C 1
ATOM 1061 O O . GLU A 1 128 ? -10.209 15.999 -32.590 1.00 33.19 128 GLU A O 1
ATOM 1066 N N . LEU A 1 129 ? -8.011 15.629 -32.479 1.00 32.78 129 LEU A N 1
ATOM 1067 C CA . LEU A 1 129 ? -7.955 15.492 -31.018 1.00 32.78 129 LEU A CA 1
ATOM 1068 C C . LEU A 1 129 ? -7.105 16.603 -30.385 1.00 32.78 129 LEU A C 1
ATOM 1070 O O . LEU A 1 129 ? -6.148 16.336 -29.663 1.00 32.78 129 LEU A O 1
ATOM 1074 N N . GLU A 1 130 ? -7.522 17.861 -30.553 1.00 32.66 130 GLU A N 1
ATOM 1075 C CA . GLU A 1 130 ? -7.049 19.010 -29.749 1.00 32.66 130 GLU A CA 1
ATOM 1076 C C . GLU A 1 130 ? -7.426 18.910 -28.244 1.00 32.66 130 GLU A C 1
ATOM 1078 O O . GLU A 1 130 ? -7.379 19.895 -27.515 1.00 32.66 130 GLU A O 1
ATOM 1083 N N . GLY A 1 131 ? -7.792 17.725 -27.742 1.00 38.28 131 GLY A N 1
ATOM 1084 C CA . GLY A 1 131 ? -8.323 17.531 -26.391 1.00 38.28 131 GLY A CA 1
ATOM 1085 C C . GLY A 1 131 ? -7.944 16.220 -25.702 1.00 38.28 131 GLY A C 1
ATOM 1086 O O . GLY A 1 131 ? -8.601 15.854 -24.728 1.00 38.28 131 GLY A O 1
ATOM 1087 N N . SER A 1 132 ? -6.926 15.476 -26.158 1.00 40.22 132 SER A N 1
ATOM 1088 C CA . SER A 1 132 ? -6.494 14.303 -25.383 1.00 40.22 132 SER A CA 1
ATOM 1089 C C . SER A 1 132 ? -5.686 14.754 -24.151 1.00 40.22 132 SER A C 1
ATOM 1091 O O . SER A 1 132 ? -4.482 14.997 -24.221 1.00 40.22 132 SER A O 1
ATOM 1093 N N . GLU A 1 133 ? -6.362 14.869 -22.998 1.00 41.81 133 GLU A N 1
ATOM 1094 C CA . GLU A 1 133 ? -5.787 15.251 -21.686 1.00 41.81 133 GLU A CA 1
ATOM 1095 C C . GLU A 1 133 ? -4.499 14.480 -21.338 1.00 41.81 133 GLU A C 1
ATOM 1097 O O . GLU A 1 133 ? -3.656 14.941 -20.580 1.00 41.81 133 GLU A O 1
ATOM 1102 N N . VAL A 1 134 ? -4.324 13.288 -21.906 1.00 39.81 134 VAL A N 1
ATOM 1103 C CA . VAL A 1 134 ? -3.199 12.384 -21.653 1.00 39.81 134 VAL A CA 1
ATOM 1104 C C . VAL A 1 134 ? -1.907 12.812 -22.362 1.00 39.81 134 VAL A C 1
ATOM 1106 O O . VAL A 1 134 ? -0.808 12.601 -21.843 1.00 39.81 134 VAL A O 1
ATOM 1109 N N . TYR A 1 135 ? -2.022 13.400 -23.550 1.00 49.12 135 TYR A N 1
ATOM 1110 C CA . TYR A 1 135 ? -0.873 13.793 -24.363 1.00 49.12 135 TYR A CA 1
ATOM 1111 C C . TYR A 1 135 ? -0.225 15.076 -23.837 1.00 49.12 135 TYR A C 1
ATOM 1113 O O . TYR A 1 135 ? 0.997 15.158 -23.695 1.00 49.12 135 TYR A O 1
ATOM 1121 N N . GLU A 1 136 ? -1.064 16.025 -23.421 1.00 49.50 136 GLU A N 1
ATOM 1122 C CA . GLU A 1 136 ? -0.652 17.228 -22.700 1.00 49.50 136 GLU A CA 1
ATOM 1123 C C . GLU A 1 136 ? 0.097 16.869 -21.406 1.00 49.50 136 GLU A C 1
ATOM 1125 O O . GLU A 1 136 ? 1.116 17.481 -21.099 1.00 49.50 136 GLU A O 1
ATOM 1130 N N . VAL A 1 137 ? -0.324 15.814 -20.695 1.00 49.00 137 VAL A N 1
ATOM 1131 C CA . VAL A 1 137 ? 0.328 15.337 -19.461 1.00 49.00 137 VAL A CA 1
ATOM 1132 C C . VAL A 1 137 ? 1.744 14.796 -19.703 1.00 49.00 137 VAL A C 1
ATOM 1134 O O . VAL A 1 137 ? 2.647 15.143 -18.945 1.00 49.00 137 VAL A O 1
ATOM 1137 N N . SER A 1 138 ? 1.982 13.990 -20.744 1.00 51.06 138 SER A N 1
ATOM 1138 C CA . SER A 1 138 ? 3.327 13.443 -21.028 1.00 51.06 138 SER A CA 1
ATOM 1139 C C . SER A 1 138 ? 4.322 14.531 -21.431 1.00 51.06 138 SER A C 1
ATOM 1141 O O . SER A 1 138 ? 5.451 14.571 -20.942 1.00 51.06 138 SER A O 1
ATOM 1143 N N . VAL A 1 139 ? 3.880 15.442 -22.300 1.00 55.28 139 VAL A N 1
ATOM 1144 C CA . VAL A 1 139 ? 4.667 16.591 -22.750 1.00 55.28 139 VAL A CA 1
ATOM 1145 C C . VAL A 1 139 ? 4.987 17.519 -21.575 1.00 55.28 139 VAL A C 1
ATOM 1147 O O . VAL A 1 139 ? 6.136 17.915 -21.372 1.00 55.28 139 VAL A O 1
ATOM 1150 N N . ARG A 1 140 ? 3.981 17.794 -20.742 1.00 55.75 140 ARG A N 1
ATOM 1151 C CA . ARG A 1 140 ? 4.116 18.587 -19.525 1.00 55.75 140 ARG A CA 1
ATOM 1152 C C . ARG A 1 140 ? 5.091 17.969 -18.524 1.00 55.75 140 ARG A C 1
ATOM 1154 O O . ARG A 1 140 ? 5.923 18.698 -17.999 1.00 55.75 140 ARG A O 1
ATOM 1161 N N . ARG A 1 141 ? 5.065 16.651 -18.312 1.00 56.28 141 ARG A N 1
ATOM 1162 C CA . ARG A 1 141 ? 6.007 15.954 -17.413 1.00 56.28 141 ARG A CA 1
ATOM 1163 C C . ARG A 1 141 ? 7.462 16.053 -17.879 1.00 56.28 141 ARG A C 1
ATOM 1165 O O . ARG A 1 141 ? 8.365 16.258 -17.074 1.00 56.28 141 ARG A O 1
ATOM 1172 N N . ILE A 1 142 ? 7.706 15.985 -19.189 1.00 60.94 142 ILE A N 1
ATOM 1173 C CA . ILE A 1 142 ? 9.059 16.153 -19.750 1.00 60.94 142 ILE A CA 1
ATOM 1174 C C . ILE A 1 142 ? 9.558 17.595 -19.563 1.00 60.94 142 ILE A C 1
ATOM 1176 O O . ILE A 1 142 ? 10.698 17.795 -19.133 1.00 60.94 142 ILE A O 1
ATOM 1180 N N . CYS A 1 143 ? 8.706 18.598 -19.814 1.00 59.03 143 CYS A N 1
ATOM 1181 C CA . CYS A 1 143 ? 9.003 19.992 -19.465 1.00 59.03 143 CYS A CA 1
ATOM 1182 C C . CYS A 1 143 ? 9.294 20.141 -17.965 1.00 59.03 143 CYS A C 1
ATOM 1184 O O . CYS A 1 143 ? 10.259 20.798 -17.584 1.00 59.03 143 CYS A O 1
ATOM 1186 N N . GLU A 1 144 ? 8.493 19.508 -17.105 1.00 57.28 144 GLU A N 1
ATOM 1187 C CA . GLU A 1 144 ? 8.618 19.602 -15.652 1.00 57.28 144 GLU A CA 1
ATOM 1188 C C . GLU A 1 144 ? 9.976 19.070 -15.152 1.00 57.28 144 GLU A C 1
ATOM 1190 O O . GLU A 1 144 ? 10.647 19.796 -14.405 1.00 57.28 144 GLU A O 1
ATOM 1195 N N . ILE A 1 145 ? 10.431 17.903 -15.634 1.00 61.56 145 ILE A N 1
ATOM 1196 C CA . ILE A 1 145 ? 11.751 17.317 -15.317 1.00 61.56 145 ILE A CA 1
ATOM 1197 C C . ILE A 1 145 ? 12.890 18.242 -15.739 1.00 61.56 145 ILE A C 1
ATOM 1199 O O . ILE A 1 145 ? 13.767 18.554 -14.931 1.00 61.56 145 ILE A O 1
ATOM 1203 N N . ILE A 1 146 ? 12.887 18.704 -16.991 1.00 62.41 146 ILE A N 1
ATOM 1204 C CA . ILE A 1 146 ? 13.981 19.521 -17.536 1.00 62.41 146 ILE A CA 1
ATOM 1205 C C . ILE A 1 146 ? 14.065 20.862 -16.803 1.00 62.41 146 ILE A C 1
ATOM 1207 O O . ILE A 1 146 ? 15.146 21.292 -16.393 1.00 62.41 146 ILE A O 1
ATOM 1211 N N . SER A 1 147 ? 12.920 21.477 -16.524 1.00 58.53 147 SER A N 1
ATOM 1212 C CA . SER A 1 147 ? 12.858 22.696 -15.727 1.00 58.53 147 SER A CA 1
ATOM 1213 C C . SER A 1 147 ? 13.350 22.474 -14.286 1.00 58.53 147 SER A C 1
ATOM 1215 O O . SER A 1 147 ? 13.986 23.357 -13.714 1.00 58.53 147 SER A O 1
ATOM 1217 N N . MET A 1 148 ? 13.126 21.302 -13.679 1.00 58.78 148 MET A N 1
ATOM 1218 C CA . MET A 1 148 ? 13.697 20.980 -12.361 1.00 58.78 148 MET A CA 1
ATOM 1219 C C . MET A 1 148 ? 15.218 20.739 -12.399 1.00 58.78 148 MET A C 1
ATOM 1221 O O . MET A 1 148 ? 15.920 21.129 -11.460 1.00 58.78 148 MET A O 1
ATOM 1225 N N . VAL A 1 149 ? 15.753 20.149 -13.472 1.00 61.84 149 VAL A N 1
ATOM 1226 C CA . VAL A 1 149 ? 17.209 20.034 -13.694 1.00 61.84 149 VAL A CA 1
ATOM 1227 C C . VAL A 1 149 ? 17.844 21.430 -13.783 1.00 61.84 149 VAL A C 1
ATOM 1229 O O . VAL A 1 149 ? 18.873 21.684 -13.145 1.00 61.84 149 VAL A O 1
ATOM 1232 N N . ALA A 1 150 ? 17.191 22.367 -14.479 1.00 59.25 150 ALA A N 1
ATOM 1233 C CA . ALA A 1 150 ? 17.609 23.769 -14.540 1.00 59.25 150 ALA A CA 1
ATOM 1234 C C . ALA A 1 150 ? 17.560 24.461 -13.158 1.00 59.25 150 ALA A C 1
ATOM 1236 O O . ALA A 1 150 ? 18.508 25.157 -12.783 1.00 59.25 150 ALA A O 1
ATOM 1237 N N . MET A 1 151 ? 16.518 24.216 -12.346 1.00 57.91 151 MET A N 1
ATOM 1238 C CA . MET A 1 151 ? 16.411 24.758 -10.976 1.00 57.91 151 MET A CA 1
ATOM 1239 C C . MET A 1 151 ? 17.562 24.327 -10.062 1.00 57.91 151 MET A C 1
ATOM 1241 O O . MET A 1 151 ? 18.049 25.115 -9.247 1.00 57.91 151 MET A O 1
ATOM 1245 N N . ARG A 1 152 ? 18.026 23.076 -10.179 1.00 59.72 152 ARG A N 1
ATOM 1246 C CA . ARG A 1 152 ? 19.133 22.559 -9.358 1.00 59.72 152 ARG A CA 1
ATOM 1247 C C . ARG A 1 152 ? 20.512 23.070 -9.816 1.00 59.72 152 ARG A C 1
ATOM 1249 O O . ARG A 1 152 ? 21.514 22.684 -9.224 1.00 59.72 152 ARG A O 1
ATOM 1256 N N . ASN A 1 153 ? 20.575 23.994 -10.789 1.00 60.69 153 ASN A N 1
ATOM 1257 C CA . ASN A 1 153 ? 21.809 24.508 -11.409 1.00 60.69 153 ASN A CA 1
ATOM 1258 C C . ASN A 1 153 ? 22.699 23.388 -11.990 1.00 60.69 153 ASN A C 1
ATOM 1260 O O . ASN A 1 153 ? 23.929 23.497 -11.985 1.00 60.69 153 ASN A O 1
ATOM 1264 N N . ILE A 1 154 ? 22.081 22.298 -12.455 1.00 63.62 154 ILE A N 1
ATOM 1265 C CA . ILE A 1 154 ? 22.794 21.212 -13.139 1.00 63.62 154 ILE A CA 1
ATOM 1266 C C . ILE A 1 154 ? 23.172 21.679 -14.554 1.00 63.62 154 ILE A C 1
ATOM 1268 O O . ILE A 1 154 ? 24.318 21.507 -14.965 1.00 63.62 154 ILE A O 1
ATOM 1272 N N . LEU A 1 155 ? 22.240 22.364 -15.229 1.00 65.88 155 LEU A N 1
ATOM 1273 C CA . LEU A 1 155 ? 22.409 23.011 -16.533 1.00 65.88 155 LEU A CA 1
ATOM 1274 C C . LEU A 1 155 ? 22.422 24.537 -16.416 1.00 65.88 155 LEU A C 1
ATOM 1276 O O . LEU A 1 155 ? 21.684 25.109 -15.607 1.00 65.88 155 LEU A O 1
ATOM 1280 N N . ASN A 1 156 ? 23.206 25.197 -17.269 1.00 71.81 156 ASN A N 1
ATOM 1281 C CA . ASN A 1 156 ? 23.126 26.641 -17.458 1.00 71.81 156 ASN A CA 1
ATOM 1282 C C . ASN A 1 156 ? 21.975 26.997 -18.416 1.00 71.81 156 ASN A C 1
ATOM 1284 O O . ASN A 1 156 ? 21.719 26.291 -19.389 1.00 71.81 156 ASN A O 1
ATOM 1288 N N . VAL A 1 157 ? 21.312 28.129 -18.169 1.00 73.31 157 VAL A N 1
ATOM 1289 C CA . VAL A 1 157 ? 20.238 28.663 -19.027 1.00 73.31 157 VAL A CA 1
ATOM 1290 C C . VAL A 1 157 ? 20.739 28.895 -20.455 1.00 73.31 157 VAL A C 1
ATOM 1292 O O . VAL A 1 157 ? 20.031 28.593 -21.413 1.00 73.31 157 VAL A O 1
ATOM 1295 N N . GLY A 1 158 ? 21.976 29.388 -20.595 1.00 75.00 158 GLY A N 1
ATOM 1296 C CA . GLY A 1 158 ? 22.612 29.601 -21.897 1.00 75.00 158 GLY A CA 1
ATOM 1297 C C . GLY A 1 158 ? 22.765 28.315 -22.702 1.00 75.00 158 GLY A C 1
ATOM 1298 O O . GLY A 1 158 ? 22.425 28.304 -23.880 1.00 75.00 158 GLY A O 1
ATOM 1299 N N . ASP A 1 159 ? 23.180 27.224 -22.061 1.00 75.38 159 ASP A N 1
ATOM 1300 C CA . ASP A 1 159 ? 23.402 25.943 -22.737 1.00 75.38 159 ASP A CA 1
ATOM 1301 C C . ASP A 1 159 ? 22.071 25.348 -23.217 1.00 75.38 159 ASP A C 1
ATOM 1303 O O . ASP A 1 159 ? 21.961 24.931 -24.368 1.00 75.38 159 ASP A O 1
ATOM 1307 N N . ILE A 1 160 ? 21.025 25.396 -22.377 1.00 74.62 160 ILE A N 1
ATOM 1308 C CA . ILE A 1 160 ? 19.664 24.959 -22.744 1.00 74.62 160 ILE A CA 1
ATOM 1309 C C . ILE A 1 160 ? 19.158 25.746 -23.956 1.00 74.62 160 ILE A C 1
ATOM 1311 O O . ILE A 1 160 ? 18.684 25.158 -24.928 1.00 74.62 160 ILE A O 1
ATOM 1315 N N . TYR A 1 161 ? 19.275 27.073 -23.909 1.00 82.50 161 TYR A N 1
ATOM 1316 C CA . TYR A 1 161 ? 18.837 27.941 -24.995 1.00 82.50 161 TYR A CA 1
ATOM 1317 C C . TYR A 1 161 ? 19.608 27.678 -26.294 1.00 82.50 161 TYR A C 1
ATOM 1319 O O . TYR A 1 161 ? 18.980 27.475 -27.331 1.00 82.50 161 TYR A O 1
ATOM 1327 N N . CYS A 1 162 ? 20.942 27.623 -26.243 1.00 81.75 162 CYS A N 1
ATOM 1328 C CA . CYS A 1 162 ? 21.775 27.359 -27.415 1.00 81.75 162 CYS A CA 1
ATOM 1329 C C . CYS A 1 162 ? 21.425 26.013 -28.061 1.00 81.75 162 CYS A C 1
ATOM 1331 O O . CYS A 1 162 ? 21.317 25.940 -29.283 1.00 81.75 162 CYS A O 1
ATOM 1333 N N . CYS A 1 163 ? 21.176 24.975 -27.258 1.00 80.00 163 CYS A N 1
ATOM 1334 C CA . CYS A 1 163 ? 20.783 23.661 -27.767 1.00 80.00 163 CYS A CA 1
ATOM 1335 C C . CYS A 1 163 ? 19.416 23.688 -28.446 1.00 80.00 163 CYS A C 1
ATOM 1337 O O . CYS A 1 163 ? 19.273 23.176 -29.553 1.00 80.00 163 CYS A O 1
ATOM 1339 N N . ILE A 1 164 ? 18.413 24.308 -27.816 1.00 81.12 164 ILE A N 1
ATOM 1340 C CA . ILE A 1 164 ? 17.061 24.413 -28.386 1.00 81.12 164 ILE A CA 1
ATOM 1341 C C . ILE A 1 164 ? 17.080 25.252 -29.670 1.00 81.12 164 ILE A C 1
ATOM 1343 O O . ILE A 1 164 ? 16.453 24.872 -30.658 1.00 81.12 164 ILE A O 1
ATOM 1347 N N . LYS A 1 165 ? 17.836 26.357 -29.686 1.00 84.06 165 LYS A N 1
ATOM 1348 C CA . LYS A 1 165 ? 18.021 27.205 -30.869 1.00 84.06 165 LYS A CA 1
ATOM 1349 C C . LYS A 1 165 ? 18.644 26.416 -32.020 1.00 84.06 165 LYS A C 1
ATOM 1351 O O . LYS A 1 165 ? 18.050 26.345 -33.091 1.00 84.06 165 LYS A O 1
ATOM 1356 N N . GLN A 1 166 ? 19.784 25.760 -31.782 1.00 84.19 166 GLN A N 1
ATOM 1357 C CA . GLN A 1 166 ? 20.456 24.925 -32.785 1.00 84.19 166 GLN A CA 1
ATOM 1358 C C . GLN A 1 166 ? 19.555 23.791 -33.287 1.00 84.19 166 GLN A C 1
ATOM 1360 O O . GLN A 1 166 ? 19.560 23.465 -34.475 1.00 84.19 166 GLN A O 1
ATOM 1365 N N . TYR A 1 167 ? 18.746 23.203 -32.405 1.00 82.50 167 TYR A N 1
ATOM 1366 C CA . TYR A 1 167 ? 17.791 22.165 -32.772 1.00 82.50 167 TYR A CA 1
ATOM 1367 C C . TYR A 1 167 ? 16.700 22.688 -33.721 1.00 82.50 167 TYR A C 1
ATOM 1369 O O . TYR A 1 167 ? 16.454 22.088 -34.765 1.00 82.50 167 TYR A O 1
ATOM 1377 N N . PHE A 1 168 ? 16.088 23.836 -33.408 1.00 82.12 168 PHE A N 1
ATOM 1378 C CA . PHE A 1 168 ? 15.038 24.435 -34.248 1.00 82.12 168 PHE A CA 1
ATOM 1379 C C . PHE A 1 168 ? 15.581 24.996 -35.563 1.00 82.12 168 PHE A C 1
ATOM 1381 O O . PHE A 1 168 ? 14.869 25.001 -36.562 1.00 82.12 168 PHE A O 1
ATOM 1388 N N . GLU A 1 169 ? 16.834 25.446 -35.589 1.00 80.94 169 GLU A N 1
ATOM 1389 C CA . GLU A 1 169 ? 17.487 25.909 -36.817 1.00 80.94 169 GLU A CA 1
ATOM 1390 C C . GLU A 1 169 ? 17.902 24.748 -37.735 1.00 80.94 169 GLU A C 1
ATOM 1392 O O . GLU A 1 169 ? 17.930 24.911 -38.955 1.00 80.94 169 GLU A O 1
ATOM 1397 N N . SER A 1 170 ? 18.210 23.571 -37.176 1.00 78.56 170 SER A N 1
ATOM 1398 C CA . SER A 1 170 ? 18.704 22.415 -37.940 1.00 78.56 170 SER A CA 1
ATOM 1399 C C . SER A 1 170 ? 17.617 21.450 -38.421 1.00 78.56 170 SER A C 1
ATOM 1401 O O . SER A 1 170 ? 17.843 20.734 -39.400 1.00 78.56 170 SER A O 1
ATOM 1403 N N . LYS A 1 171 ? 16.446 21.406 -37.771 1.00 76.62 171 LYS A N 1
ATOM 1404 C CA . LYS A 1 171 ? 15.369 20.450 -38.080 1.00 76.62 171 LYS A CA 1
ATOM 1405 C C . LYS A 1 171 ? 14.015 21.136 -38.276 1.00 76.62 171 LYS A C 1
ATOM 1407 O O . LYS A 1 171 ? 13.712 22.154 -37.668 1.00 76.62 171 LYS A O 1
ATOM 1412 N N . MET A 1 172 ? 13.165 20.542 -39.117 1.00 70.44 172 MET A N 1
ATOM 1413 C CA . MET A 1 172 ? 11.742 20.893 -39.201 1.00 70.44 172 MET A CA 1
ATOM 1414 C C . MET A 1 172 ? 11.016 20.279 -38.002 1.00 70.44 172 MET A C 1
ATOM 1416 O O . MET A 1 172 ? 10.933 19.058 -37.886 1.00 70.44 172 MET A O 1
ATOM 1420 N N . VAL A 1 173 ? 10.508 21.129 -37.114 1.00 70.56 173 VAL A N 1
ATOM 1421 C CA . VAL A 1 173 ? 9.951 20.732 -35.816 1.00 70.56 173 VAL A CA 1
ATOM 1422 C C . VAL A 1 173 ? 8.448 21.033 -35.761 1.00 70.56 173 VAL A C 1
ATOM 1424 O O . VAL A 1 173 ? 7.980 22.032 -36.311 1.00 70.56 173 VAL A O 1
ATOM 1427 N N . SER A 1 174 ? 7.663 20.172 -35.105 1.00 69.94 174 SER A N 1
ATOM 1428 C CA . SER A 1 174 ? 6.218 20.380 -34.934 1.00 69.94 174 SER A CA 1
ATOM 1429 C C . SER A 1 174 ? 5.915 21.544 -33.971 1.00 69.94 174 SER A C 1
ATOM 1431 O O . SER A 1 174 ? 6.716 21.874 -33.093 1.00 69.94 174 SER A O 1
ATOM 1433 N N . ASN A 1 175 ? 4.731 22.167 -34.084 1.00 67.31 175 ASN A N 1
ATOM 1434 C CA . ASN A 1 175 ? 4.347 23.291 -33.207 1.00 67.31 175 ASN A CA 1
ATOM 1435 C C . ASN A 1 175 ? 4.375 22.911 -31.717 1.00 67.31 175 ASN A C 1
ATOM 1437 O O . ASN A 1 175 ? 4.694 23.743 -30.874 1.00 67.31 175 ASN A O 1
ATOM 1441 N N . ASN A 1 176 ? 4.066 21.657 -31.393 1.00 63.25 176 ASN A N 1
ATOM 1442 C CA . ASN A 1 176 ? 4.023 21.180 -30.017 1.00 63.25 176 ASN A CA 1
ATOM 1443 C C . ASN A 1 176 ? 5.430 21.035 -29.418 1.00 63.25 176 ASN A C 1
ATOM 1445 O O . ASN A 1 176 ? 5.648 21.461 -28.288 1.00 63.25 176 ASN A O 1
ATOM 1449 N N . VAL A 1 177 ? 6.412 20.535 -30.177 1.00 67.88 177 VAL A N 1
ATOM 1450 C CA . VAL A 1 177 ? 7.821 20.517 -29.731 1.00 67.88 177 VAL A CA 1
ATOM 1451 C C . VAL A 1 177 ? 8.366 21.944 -29.596 1.00 67.88 177 VAL A C 1
ATOM 1453 O O . VAL A 1 177 ? 9.129 22.228 -28.674 1.00 67.88 177 VAL A O 1
ATOM 1456 N N . MET A 1 178 ? 7.919 22.875 -30.449 1.00 70.00 178 MET A N 1
ATOM 1457 C CA . MET A 1 178 ? 8.247 24.295 -30.291 1.00 70.00 178 MET A CA 1
ATOM 1458 C C . MET A 1 178 ? 7.702 24.882 -28.981 1.00 70.00 178 MET A C 1
ATOM 1460 O O . MET A 1 178 ? 8.448 25.535 -28.255 1.00 70.00 178 MET A O 1
ATOM 1464 N N . VAL A 1 179 ? 6.442 24.602 -28.622 1.00 67.88 179 VAL A N 1
ATOM 1465 C CA . VAL A 1 179 ? 5.849 25.012 -27.331 1.00 67.88 179 VAL A CA 1
ATOM 1466 C C . VAL A 1 179 ? 6.652 24.466 -26.148 1.00 67.88 179 VAL A C 1
ATOM 1468 O O . VAL A 1 179 ? 6.916 25.196 -25.192 1.00 67.88 179 VAL A O 1
ATOM 1471 N N . VAL A 1 180 ? 7.078 23.205 -26.220 1.00 64.88 180 VAL A N 1
ATOM 1472 C CA . VAL A 1 180 ? 7.901 22.535 -25.199 1.00 64.88 180 VAL A CA 1
ATOM 1473 C C . VAL A 1 180 ? 9.232 23.244 -25.006 1.00 64.88 180 VAL A C 1
ATOM 1475 O O . VAL A 1 180 ? 9.557 23.633 -23.884 1.00 64.88 180 VAL A O 1
ATOM 1478 N N . GLY A 1 181 ? 9.975 23.466 -26.093 1.00 68.69 181 GLY A N 1
ATOM 1479 C CA . GLY A 1 181 ? 11.266 24.153 -26.039 1.00 68.69 181 GLY A CA 1
ATOM 1480 C C . GLY A 1 181 ? 11.142 25.586 -25.517 1.00 68.69 181 GLY A C 1
ATOM 1481 O O . GLY A 1 181 ? 11.928 26.013 -24.675 1.00 68.69 181 GLY A O 1
ATOM 1482 N N . LEU A 1 182 ? 10.105 26.319 -25.929 1.00 73.31 182 LEU A N 1
ATOM 1483 C CA . LEU A 1 182 ? 9.858 27.684 -25.450 1.00 73.31 182 LEU A CA 1
ATOM 1484 C C . LEU A 1 182 ? 9.491 27.730 -23.964 1.00 73.31 182 LEU A C 1
ATOM 1486 O O . LEU A 1 182 ? 9.928 28.631 -23.249 1.00 73.31 182 LEU A O 1
ATOM 1490 N N . THR A 1 183 ? 8.736 26.741 -23.489 1.00 67.25 183 THR A N 1
ATOM 1491 C CA . THR A 1 183 ? 8.365 26.618 -22.075 1.00 67.25 183 THR A CA 1
ATOM 1492 C C . THR A 1 183 ? 9.588 26.279 -21.216 1.00 67.25 183 THR A C 1
ATOM 1494 O O . THR A 1 183 ? 9.752 26.845 -20.139 1.00 67.25 183 THR A O 1
ATOM 1497 N N . MET A 1 184 ? 10.506 25.441 -21.717 1.00 67.75 184 MET A N 1
ATOM 1498 C CA . MET A 1 184 ? 11.794 25.172 -21.059 1.00 67.75 184 MET A CA 1
ATOM 1499 C C . MET A 1 184 ? 12.644 26.440 -20.929 1.00 67.75 184 MET A C 1
ATOM 1501 O O . MET A 1 184 ? 13.187 26.712 -19.857 1.00 67.75 184 MET A O 1
ATOM 1505 N N . ILE A 1 185 ? 12.729 27.245 -21.994 1.00 73.19 185 ILE A N 1
ATOM 1506 C CA . ILE A 1 185 ? 13.447 28.527 -21.963 1.00 73.19 185 ILE A CA 1
ATOM 1507 C C . ILE A 1 185 ? 12.791 29.465 -20.938 1.00 73.19 185 ILE A C 1
ATOM 1509 O O . ILE A 1 185 ? 13.480 30.001 -20.071 1.00 73.19 185 ILE A O 1
ATOM 1513 N N . TYR A 1 186 ? 11.466 29.604 -20.965 1.00 72.50 186 TYR A N 1
ATOM 1514 C CA . TYR A 1 186 ? 10.708 30.432 -20.022 1.00 72.50 186 TYR A CA 1
ATOM 1515 C C . TYR A 1 186 ? 10.953 30.042 -18.552 1.00 72.50 186 TYR A C 1
ATOM 1517 O O . TYR A 1 186 ? 11.304 30.895 -17.729 1.00 72.50 186 TYR A O 1
ATOM 1525 N N . ASP A 1 187 ? 10.826 28.756 -18.219 1.00 62.09 187 ASP A N 1
ATOM 1526 C CA . ASP A 1 187 ? 11.047 28.245 -16.862 1.00 62.09 187 ASP A CA 1
ATOM 1527 C C . ASP A 1 187 ? 12.500 28.467 -16.409 1.00 62.09 187 ASP A C 1
ATOM 1529 O O . ASP A 1 187 ? 12.767 28.806 -15.255 1.00 62.09 187 ASP A O 1
ATOM 1533 N N . SER A 1 188 ? 13.459 28.321 -17.326 1.00 67.25 188 SER A N 1
ATOM 1534 C CA . SER A 1 188 ? 14.879 28.512 -17.025 1.00 67.25 188 SER A CA 1
ATOM 1535 C C . SER A 1 188 ? 15.245 29.982 -16.754 1.00 67.25 188 SER A C 1
ATOM 1537 O O . SER A 1 188 ? 16.007 30.252 -15.822 1.00 67.25 188 SER A O 1
ATOM 1539 N N . ILE A 1 189 ? 14.657 30.936 -17.494 1.00 70.25 189 ILE A N 1
ATOM 1540 C CA . ILE A 1 189 ? 14.868 32.384 -17.311 1.00 70.25 189 ILE A CA 1
ATOM 1541 C C . ILE A 1 189 ? 14.308 32.844 -15.966 1.00 70.25 189 ILE A C 1
ATOM 1543 O O . ILE A 1 189 ? 14.968 33.539 -15.193 1.00 70.25 189 ILE A O 1
ATOM 1547 N N . THR A 1 190 ? 13.075 32.440 -15.677 1.00 63.19 190 THR A N 1
ATOM 1548 C CA . THR A 1 190 ? 12.340 32.895 -14.494 1.00 63.19 190 THR A CA 1
ATOM 1549 C C . THR A 1 190 ? 12.981 32.443 -13.182 1.00 63.19 190 THR A C 1
ATOM 1551 O O . THR A 1 190 ? 12.941 33.188 -12.203 1.00 63.19 190 THR A O 1
ATOM 1554 N N . MET A 1 191 ? 13.651 31.290 -13.179 1.00 60.28 191 MET A N 1
ATOM 1555 C CA . MET A 1 191 ? 14.293 30.718 -11.991 1.00 60.28 191 MET A CA 1
ATOM 1556 C C . MET A 1 191 ? 15.737 31.194 -11.752 1.00 60.28 191 MET A C 1
ATOM 1558 O O . MET A 1 191 ? 16.204 31.159 -10.614 1.00 60.28 191 MET A O 1
ATOM 1562 N N . ASN A 1 192 ? 16.448 31.659 -12.787 1.00 63.69 192 ASN A N 1
ATOM 1563 C CA . ASN A 1 192 ? 17.875 32.020 -12.722 1.00 63.69 192 ASN A CA 1
ATOM 1564 C C . ASN A 1 192 ? 18.152 33.505 -13.018 1.00 63.69 192 ASN A C 1
ATOM 1566 O O . ASN A 1 192 ? 19.225 33.843 -13.515 1.00 63.69 192 ASN A O 1
ATOM 1570 N N . ARG A 1 193 ? 17.212 34.386 -12.655 1.00 65.00 193 ARG A N 1
ATOM 1571 C CA . ARG A 1 193 ? 17.272 35.848 -12.846 1.00 65.00 193 ARG A CA 1
ATOM 1572 C C . ARG A 1 193 ? 18.669 36.451 -12.638 1.00 65.00 193 ARG A C 1
ATOM 1574 O O . ARG A 1 193 ? 19.265 36.966 -13.568 1.00 65.00 193 ARG A O 1
ATOM 1581 N N . SER A 1 194 ? 19.287 36.244 -11.479 1.00 59.09 194 SER A N 1
ATOM 1582 C CA . SER A 1 194 ? 20.560 36.894 -11.122 1.00 59.09 194 SER A CA 1
ATOM 1583 C C . SER A 1 194 ? 21.818 36.438 -11.887 1.00 59.09 194 SER A C 1
ATOM 1585 O O . SER A 1 194 ? 22.914 36.893 -11.558 1.00 59.09 194 SER A O 1
ATOM 1587 N N . LYS A 1 195 ? 21.714 35.516 -12.856 1.00 63.91 195 LYS A N 1
ATOM 1588 C CA . LYS A 1 195 ? 22.872 34.890 -13.528 1.00 63.91 195 LYS A CA 1
ATOM 1589 C C . LYS A 1 195 ? 22.860 34.981 -15.056 1.00 63.91 195 LYS A C 1
ATOM 1591 O O . LYS A 1 195 ? 23.753 34.419 -15.690 1.00 63.91 195 LYS A O 1
ATOM 1596 N N . ILE A 1 196 ? 21.869 35.636 -15.653 1.00 71.75 196 ILE A N 1
ATOM 1597 C CA . ILE A 1 196 ? 21.708 35.676 -17.111 1.00 71.75 196 ILE A CA 1
ATOM 1598 C C . ILE A 1 196 ? 22.398 36.926 -17.662 1.00 71.75 196 ILE A C 1
ATOM 1600 O O . ILE A 1 196 ? 22.136 38.039 -17.214 1.00 71.75 196 ILE A O 1
ATOM 1604 N N . ALA A 1 197 ? 23.293 36.742 -18.634 1.00 76.19 197 ALA A N 1
ATOM 1605 C CA . ALA A 1 197 ? 23.951 37.857 -19.304 1.00 76.19 197 ALA A CA 1
ATOM 1606 C C . ALA A 1 197 ? 22.960 38.608 -20.222 1.00 76.19 197 ALA A C 1
ATOM 1608 O O . ALA A 1 197 ? 22.168 37.957 -20.909 1.00 76.19 197 ALA A O 1
ATOM 1609 N N . PRO A 1 198 ? 23.021 39.949 -20.301 1.00 71.00 198 PRO A N 1
ATOM 1610 C CA . PRO A 1 198 ? 22.121 40.747 -21.141 1.00 71.00 198 PRO A CA 1
ATOM 1611 C C . PRO A 1 198 ? 22.220 40.392 -22.634 1.00 71.00 198 PRO A C 1
ATOM 1613 O O . PRO A 1 198 ? 21.205 40.366 -23.328 1.00 71.00 198 PRO A O 1
ATOM 1616 N N . ASP A 1 199 ? 23.410 40.023 -23.115 1.00 74.12 199 ASP A N 1
ATOM 1617 C CA . ASP A 1 199 ? 23.624 39.607 -24.509 1.00 74.12 199 ASP A CA 1
ATOM 1618 C C . ASP A 1 199 ? 22.841 38.332 -24.865 1.00 74.12 199 ASP A C 1
ATOM 1620 O O . ASP A 1 199 ? 22.302 38.206 -25.964 1.00 74.12 199 ASP A O 1
ATOM 1624 N N . LEU A 1 200 ? 22.720 37.404 -23.911 1.00 80.25 200 LEU A N 1
ATOM 1625 C CA . LEU A 1 200 ? 21.969 36.162 -24.085 1.00 80.25 200 LEU A CA 1
ATOM 1626 C C . LEU A 1 200 ? 20.459 36.430 -24.178 1.00 80.25 200 LEU A C 1
ATOM 1628 O O . LEU A 1 200 ? 19.767 35.803 -24.974 1.00 80.25 200 LEU A O 1
ATOM 1632 N N . LEU A 1 201 ? 19.948 37.389 -23.401 1.00 76.75 201 LEU A N 1
ATOM 1633 C CA . LEU A 1 201 ? 18.537 37.796 -23.441 1.00 76.75 201 LEU A CA 1
ATOM 1634 C C . LEU A 1 201 ? 18.179 38.499 -24.745 1.00 76.75 201 LEU A C 1
ATOM 1636 O O . LEU A 1 201 ? 17.083 38.300 -25.271 1.00 76.75 201 LEU A O 1
ATOM 1640 N N . LEU A 1 202 ? 19.104 39.298 -25.279 1.00 78.94 202 LEU A N 1
ATOM 1641 C CA . LEU A 1 202 ? 18.926 39.936 -26.575 1.00 78.94 202 LEU A CA 1
ATOM 1642 C C . LEU A 1 202 ? 18.857 38.892 -27.696 1.00 78.94 202 LEU A C 1
ATOM 1644 O O . LEU A 1 202 ? 17.972 38.975 -28.548 1.00 78.94 202 LEU A O 1
ATOM 1648 N N . ASP A 1 203 ? 19.731 37.884 -27.667 1.00 81.94 203 ASP A N 1
ATOM 1649 C CA . ASP A 1 203 ? 19.690 36.783 -28.632 1.00 81.94 203 ASP A CA 1
ATOM 1650 C C . ASP A 1 203 ? 18.396 35.955 -28.494 1.00 81.94 203 ASP A C 1
ATOM 1652 O O . ASP A 1 203 ? 17.736 35.669 -29.492 1.00 81.94 203 ASP A O 1
ATOM 1656 N N . MET A 1 204 ? 17.941 35.671 -27.265 1.00 83.25 204 MET A N 1
ATOM 1657 C CA . MET A 1 204 ? 16.641 35.022 -27.018 1.00 83.25 204 MET A CA 1
ATOM 1658 C C . MET A 1 204 ? 15.465 35.828 -27.585 1.00 83.25 204 MET A C 1
ATOM 1660 O O . MET A 1 204 ? 14.537 35.256 -28.160 1.00 83.25 204 MET A O 1
ATOM 1664 N N . ALA A 1 205 ? 15.490 37.156 -27.451 1.00 78.56 205 ALA A N 1
ATOM 1665 C CA . ALA A 1 205 ? 14.465 38.020 -28.026 1.00 78.56 205 ALA A CA 1
ATOM 1666 C C . ALA A 1 205 ? 14.468 37.951 -29.560 1.00 78.56 205 ALA A C 1
ATOM 1668 O O . ALA A 1 205 ? 13.404 37.840 -30.171 1.00 78.56 205 ALA A O 1
ATOM 1669 N N . GLN A 1 206 ? 15.648 37.966 -30.184 1.00 81.56 206 GLN A N 1
ATOM 1670 C CA . GLN A 1 206 ? 15.791 37.802 -31.634 1.00 81.56 206 GLN A CA 1
ATOM 1671 C C . GLN A 1 206 ? 15.275 36.438 -32.100 1.00 81.56 206 GLN A C 1
ATOM 1673 O O . GLN A 1 206 ? 14.546 36.361 -33.087 1.00 81.56 206 GLN A O 1
ATOM 1678 N N . PHE A 1 207 ? 15.565 35.373 -31.356 1.00 82.31 207 PHE A N 1
ATOM 1679 C CA . PHE A 1 207 ? 15.041 34.040 -31.632 1.00 82.31 207 PHE A CA 1
ATOM 1680 C C . PHE A 1 207 ? 13.505 33.991 -31.587 1.00 82.31 207 PHE A C 1
ATOM 1682 O O . PHE A 1 207 ? 12.871 33.446 -32.492 1.00 82.31 207 PHE A O 1
ATOM 1689 N N . VAL A 1 208 ? 12.884 34.636 -30.596 1.00 80.94 208 VAL A N 1
ATOM 1690 C CA . VAL A 1 208 ? 11.420 34.771 -30.516 1.00 80.94 208 VAL A CA 1
ATOM 1691 C 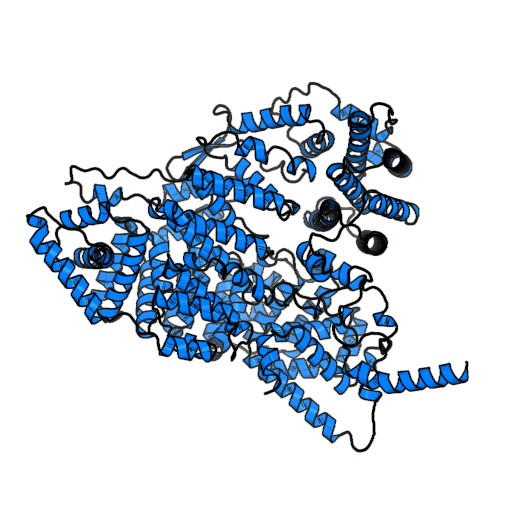C . VAL A 1 208 ? 10.846 35.542 -31.713 1.00 80.94 208 VAL A C 1
ATOM 1693 O O . VAL A 1 208 ? 9.811 35.148 -32.260 1.00 80.94 208 VAL A O 1
ATOM 1696 N N . HIS A 1 209 ? 11.522 36.602 -32.164 1.00 79.81 209 HIS A N 1
ATOM 1697 C CA . HIS A 1 209 ? 11.154 37.327 -33.387 1.00 79.81 209 HIS A CA 1
ATOM 1698 C C . HIS A 1 209 ? 11.228 36.433 -34.629 1.00 79.81 209 HIS A C 1
ATOM 1700 O O . HIS A 1 209 ? 10.298 36.443 -35.436 1.00 79.81 209 HIS A O 1
ATOM 1706 N N . CYS A 1 210 ? 12.272 35.612 -34.756 1.00 80.69 210 CYS A N 1
ATOM 1707 C CA . CYS A 1 210 ? 12.402 34.643 -35.846 1.00 80.69 210 CYS A CA 1
ATOM 1708 C C . CYS A 1 210 ? 11.255 33.621 -35.846 1.00 80.69 210 CYS A C 1
ATOM 1710 O O . CYS A 1 210 ? 10.685 33.343 -36.898 1.00 80.69 210 CYS A O 1
ATOM 1712 N N . ILE A 1 211 ? 10.854 33.104 -34.679 1.00 79.56 211 ILE A N 1
ATOM 1713 C CA . ILE A 1 211 ? 9.715 32.176 -34.571 1.00 79.56 211 ILE A CA 1
ATOM 1714 C C . ILE A 1 211 ? 8.409 32.866 -34.982 1.00 79.56 211 ILE A C 1
ATOM 1716 O O . ILE A 1 211 ? 7.633 32.298 -35.755 1.00 79.56 211 ILE A O 1
ATOM 1720 N N . CYS A 1 212 ? 8.181 34.101 -34.521 1.00 77.06 212 CYS A N 1
ATOM 1721 C CA . CYS A 1 212 ? 7.023 34.899 -34.928 1.00 77.06 212 CYS A CA 1
ATOM 1722 C C . CYS A 1 212 ? 6.968 35.092 -36.450 1.00 77.06 212 CYS A C 1
ATOM 1724 O O . CYS A 1 212 ? 5.900 34.957 -37.038 1.00 77.06 212 CYS A O 1
ATOM 1726 N N . PHE A 1 213 ? 8.115 35.390 -37.069 1.00 78.31 213 PHE A N 1
ATOM 1727 C CA . PHE A 1 213 ? 8.244 35.663 -38.502 1.00 78.31 213 PHE A CA 1
ATOM 1728 C C . PHE A 1 213 ? 8.242 34.413 -39.394 1.00 78.31 213 PHE A C 1
ATOM 1730 O O . PHE A 1 213 ? 8.007 34.526 -40.595 1.00 78.31 213 PHE A O 1
ATOM 1737 N N . ASN A 1 214 ? 8.509 33.225 -38.853 1.00 76.19 214 ASN A N 1
ATOM 1738 C CA . ASN A 1 214 ? 8.503 31.988 -39.637 1.00 76.19 214 ASN A CA 1
ATOM 1739 C C . ASN A 1 214 ? 7.207 31.182 -39.467 1.00 76.19 214 ASN A C 1
ATOM 1741 O O . ASN A 1 214 ? 6.815 30.454 -40.381 1.00 76.19 214 ASN A O 1
ATOM 1745 N N . HIS A 1 215 ? 6.536 31.284 -38.314 1.00 73.06 215 HIS A N 1
ATOM 1746 C CA . HIS A 1 215 ? 5.425 30.393 -37.964 1.00 73.06 215 HIS A CA 1
ATOM 1747 C C . HIS A 1 215 ? 4.101 31.089 -37.622 1.00 73.06 215 HIS A C 1
ATOM 1749 O O . HIS A 1 215 ? 3.077 30.397 -37.603 1.00 73.06 215 HIS A O 1
ATOM 1755 N N . LEU A 1 216 ? 4.098 32.403 -37.361 1.00 72.75 216 LEU A N 1
ATOM 1756 C CA . LEU A 1 216 ? 2.952 33.170 -36.841 1.00 72.75 216 LEU A CA 1
ATOM 1757 C C . LEU A 1 216 ? 2.736 34.477 -37.629 1.00 72.75 216 LEU A C 1
ATOM 1759 O O . LEU A 1 216 ? 2.453 35.529 -37.067 1.00 72.75 216 LEU A O 1
ATOM 1763 N N . ASN A 1 217 ? 2.900 34.420 -38.950 1.00 71.94 217 ASN A N 1
ATOM 1764 C CA . ASN A 1 217 ? 3.074 35.625 -39.771 1.00 71.94 217 ASN A CA 1
ATOM 1765 C C . ASN A 1 217 ? 1.786 36.437 -39.957 1.00 71.94 217 ASN A C 1
ATOM 1767 O O . ASN A 1 217 ? 1.871 37.640 -40.192 1.00 71.94 217 ASN A O 1
ATOM 1771 N N . ASN A 1 218 ? 0.621 35.786 -39.842 1.00 69.50 218 ASN A N 1
ATOM 1772 C CA . ASN A 1 218 ? -0.706 36.357 -40.087 1.00 69.50 218 ASN A CA 1
ATOM 1773 C C . ASN A 1 218 ? -1.715 35.898 -39.011 1.00 69.50 218 ASN A C 1
ATOM 1775 O O . ASN A 1 218 ? -1.566 34.816 -38.441 1.00 69.50 218 ASN A O 1
ATOM 1779 N N . GLU A 1 219 ? -2.794 36.662 -38.807 1.00 62.38 219 GLU A N 1
ATOM 1780 C CA . GLU A 1 219 ? -3.834 36.413 -37.784 1.00 62.38 219 GLU A CA 1
ATOM 1781 C C . GLU A 1 219 ? -4.485 35.019 -37.878 1.00 62.38 219 GLU A C 1
ATOM 1783 O O . GLU A 1 219 ? -4.701 34.357 -36.864 1.00 62.38 219 GLU A O 1
ATOM 1788 N N . GLU A 1 220 ? -4.722 34.509 -39.091 1.00 61.38 220 GLU A N 1
ATOM 1789 C CA . GLU A 1 220 ? -5.288 33.167 -39.299 1.00 61.38 220 GLU A CA 1
ATOM 1790 C C . GLU A 1 220 ? -4.335 32.048 -38.829 1.00 61.38 220 GLU A C 1
ATOM 1792 O O . GLU A 1 220 ? -4.772 31.015 -38.318 1.00 61.38 220 GLU A O 1
ATOM 1797 N N . ALA A 1 221 ? -3.019 32.258 -38.953 1.00 60.94 221 ALA A N 1
ATOM 1798 C CA . ALA A 1 221 ? -2.011 31.323 -38.456 1.00 60.94 221 ALA A CA 1
ATOM 1799 C C . ALA A 1 221 ? -1.919 31.357 -36.922 1.00 60.94 221 ALA A C 1
ATOM 1801 O O . ALA A 1 221 ? -1.736 30.310 -36.302 1.00 60.94 221 ALA A O 1
ATOM 1802 N N . CYS A 1 222 ? -2.102 32.533 -36.315 1.00 60.53 222 CYS A N 1
ATOM 1803 C CA . CYS A 1 222 ? -2.176 32.698 -34.863 1.00 60.53 222 CYS A CA 1
ATOM 1804 C C . CYS A 1 222 ? -3.395 31.977 -34.266 1.00 60.53 222 CYS A C 1
ATOM 1806 O O . CYS A 1 222 ? -3.263 31.282 -33.259 1.00 60.53 222 CYS A O 1
ATOM 1808 N N . LEU A 1 223 ? -4.560 32.071 -34.920 1.00 59.84 223 LEU A N 1
ATOM 1809 C CA . LEU A 1 223 ? -5.791 31.397 -34.492 1.00 59.84 223 LEU A CA 1
ATOM 1810 C C . LEU A 1 223 ? -5.713 29.869 -34.639 1.00 59.84 223 LEU A C 1
ATOM 1812 O O . LEU A 1 223 ? -6.157 29.152 -33.746 1.00 59.84 223 LEU A O 1
ATOM 1816 N N . LYS A 1 224 ? -5.091 29.362 -35.714 1.00 59.97 224 LYS A N 1
ATOM 1817 C CA . LYS A 1 224 ? -4.869 27.915 -35.921 1.00 59.97 224 LYS A CA 1
ATOM 1818 C C . LYS A 1 224 ? -3.801 27.314 -35.000 1.00 59.97 224 LYS A C 1
ATOM 1820 O O . LYS A 1 224 ? -3.751 26.101 -34.846 1.00 59.97 224 LYS A O 1
ATOM 1825 N N . LYS A 1 225 ? -2.913 28.128 -34.417 1.00 65.19 225 LYS A N 1
ATOM 1826 C CA . LYS A 1 225 ? -1.779 27.677 -33.586 1.00 65.19 225 LYS A CA 1
ATOM 1827 C C . LYS A 1 225 ? -1.798 28.319 -32.200 1.00 65.19 225 LYS A C 1
ATOM 1829 O O . LYS A 1 225 ? -0.783 28.830 -31.723 1.00 65.19 225 LYS A O 1
ATOM 1834 N N . LYS A 1 226 ? -2.963 28.275 -31.550 1.00 62.91 226 LYS A N 1
ATOM 1835 C CA . LYS A 1 226 ? -3.254 28.967 -30.287 1.00 62.91 226 LYS A CA 1
ATOM 1836 C C . LYS A 1 226 ? -2.229 28.669 -29.176 1.00 62.91 226 LYS A C 1
ATOM 1838 O O . LYS A 1 226 ? -1.763 29.594 -28.521 1.00 62.91 226 LYS A O 1
ATOM 1843 N N . SER A 1 227 ? -1.802 27.417 -28.996 1.00 61.78 227 SER A N 1
ATOM 1844 C CA . SER A 1 227 ? -0.807 27.023 -27.975 1.00 61.78 227 SER A CA 1
ATOM 1845 C C . SER A 1 227 ? 0.587 27.628 -28.205 1.00 61.78 227 SER A C 1
ATOM 1847 O O . SER A 1 227 ? 1.178 28.189 -27.281 1.00 61.78 227 SER A O 1
ATOM 1849 N N . LEU A 1 228 ? 1.095 27.571 -29.442 1.00 65.25 228 LEU A N 1
ATOM 1850 C CA . LEU A 1 228 ? 2.377 28.169 -29.836 1.00 65.25 228 LEU A CA 1
ATOM 1851 C C . LEU A 1 228 ? 2.341 29.689 -29.708 1.00 65.25 228 LEU A C 1
ATOM 1853 O O . LEU A 1 228 ? 3.263 30.292 -29.162 1.00 65.25 228 LEU A O 1
ATOM 1857 N N . PHE A 1 229 ? 1.251 30.299 -30.162 1.00 67.38 229 PHE A N 1
ATOM 1858 C CA . PHE A 1 229 ? 1.046 31.736 -30.084 1.00 67.38 229 PHE A CA 1
ATOM 1859 C C . PHE A 1 229 ? 1.051 32.245 -28.633 1.00 67.38 229 PHE A C 1
ATOM 1861 O O . PHE A 1 229 ? 1.726 33.229 -28.316 1.00 67.38 229 PHE A O 1
ATOM 1868 N N . HIS A 1 230 ? 0.395 31.520 -27.723 1.00 66.44 230 HIS A N 1
ATOM 1869 C CA . HIS A 1 230 ? 0.427 31.809 -26.292 1.00 66.44 230 HIS A CA 1
ATOM 1870 C C . HIS A 1 230 ? 1.828 31.656 -25.678 1.00 66.44 230 HIS A C 1
ATOM 1872 O O . HIS A 1 230 ? 2.287 32.563 -24.982 1.00 66.44 230 HIS A O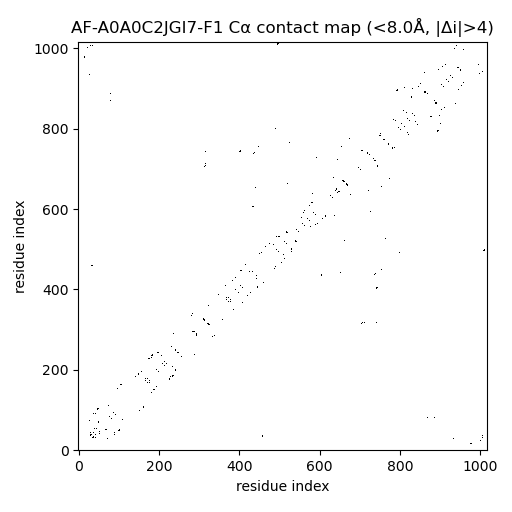 1
ATOM 1878 N N . ALA A 1 231 ? 2.533 30.553 -25.952 1.00 64.88 231 ALA A N 1
ATOM 1879 C CA . ALA A 1 231 ? 3.866 30.295 -25.396 1.00 64.88 231 ALA A CA 1
ATOM 1880 C C . ALA A 1 231 ? 4.893 31.366 -25.810 1.00 64.88 231 ALA A C 1
ATOM 1882 O O . ALA A 1 231 ? 5.650 31.867 -24.976 1.00 64.88 231 ALA A O 1
ATOM 1883 N N . VAL A 1 232 ? 4.873 31.769 -27.085 1.00 75.19 232 VAL A N 1
ATOM 1884 C CA . VAL A 1 232 ? 5.747 32.816 -27.638 1.00 75.19 232 VAL A CA 1
ATOM 1885 C C . VAL A 1 232 ? 5.491 34.174 -26.976 1.00 75.19 232 VAL A C 1
ATOM 1887 O O . VAL A 1 232 ? 6.432 34.867 -26.587 1.00 75.19 232 VAL A O 1
ATOM 1890 N N . THR A 1 233 ? 4.219 34.535 -26.802 1.00 70.75 233 THR A N 1
ATOM 1891 C CA . THR A 1 233 ? 3.805 35.809 -26.189 1.00 70.75 233 THR A CA 1
ATOM 1892 C C . THR A 1 233 ? 4.232 35.884 -24.721 1.00 70.75 233 THR A C 1
ATOM 1894 O O . THR A 1 233 ? 4.776 36.898 -24.280 1.00 70.75 233 THR A O 1
ATOM 1897 N N . ILE A 1 234 ? 4.054 34.790 -23.973 1.00 68.56 234 ILE A N 1
ATOM 1898 C CA . ILE A 1 234 ? 4.460 34.682 -22.566 1.00 68.56 234 ILE A CA 1
ATOM 1899 C C . ILE A 1 234 ? 5.985 34.805 -22.420 1.00 68.56 234 ILE A C 1
ATOM 1901 O O . ILE A 1 234 ? 6.460 35.568 -21.576 1.00 68.56 234 ILE A O 1
ATOM 1905 N N . LEU A 1 235 ? 6.758 34.098 -23.253 1.00 72.69 235 LEU A N 1
ATOM 1906 C CA . LEU A 1 235 ? 8.220 34.153 -23.218 1.00 72.69 235 LEU A CA 1
ATOM 1907 C C . LEU A 1 235 ? 8.747 35.553 -23.565 1.00 72.69 235 LEU A C 1
ATOM 1909 O O . LEU A 1 235 ? 9.582 36.086 -22.834 1.00 72.69 235 LEU A O 1
ATOM 1913 N N . TRP A 1 236 ? 8.230 36.174 -24.631 1.00 80.50 236 TRP A N 1
ATOM 1914 C CA . TRP A 1 236 ? 8.627 37.529 -25.023 1.00 80.50 236 TRP A CA 1
ATOM 1915 C C . TRP A 1 236 ? 8.376 38.537 -23.898 1.00 80.50 236 TRP A C 1
ATOM 1917 O O . TRP A 1 236 ? 9.254 39.333 -23.562 1.00 80.50 236 TRP A O 1
ATOM 1927 N N . LYS A 1 237 ? 7.195 38.469 -23.268 1.00 73.69 237 LYS A N 1
ATOM 1928 C CA . LYS A 1 237 ? 6.829 39.372 -22.174 1.00 73.69 237 LYS A CA 1
ATOM 1929 C C . LYS A 1 237 ? 7.765 39.222 -20.975 1.00 73.69 237 LYS A C 1
ATOM 1931 O O . LYS A 1 237 ? 8.117 40.231 -20.372 1.00 73.69 237 LYS A O 1
ATOM 1936 N N . GLN A 1 238 ? 8.208 38.004 -20.657 1.00 73.00 238 GLN A N 1
ATOM 1937 C CA . GLN A 1 238 ? 9.200 37.791 -19.600 1.00 73.00 238 GLN A CA 1
ATOM 1938 C C . GLN A 1 238 ? 10.561 38.383 -19.923 1.00 73.00 238 GLN A C 1
ATOM 1940 O O . GLN A 1 238 ? 11.127 39.066 -19.075 1.00 73.00 238 GLN A O 1
ATOM 1945 N N . ILE A 1 239 ? 11.074 38.139 -21.131 1.00 75.88 239 ILE A N 1
ATOM 1946 C CA . ILE A 1 239 ? 12.363 38.689 -21.562 1.00 75.88 239 ILE A CA 1
ATOM 1947 C C . ILE A 1 239 ? 12.310 40.220 -21.500 1.00 75.88 239 ILE A C 1
ATOM 1949 O O . ILE A 1 239 ? 13.216 40.845 -20.954 1.00 75.88 239 ILE A O 1
ATOM 1953 N N . ASN A 1 240 ? 11.214 40.817 -21.980 1.00 76.31 240 ASN A N 1
ATOM 1954 C CA . ASN A 1 240 ? 11.015 42.260 -21.932 1.00 76.31 240 ASN A CA 1
ATOM 1955 C C . ASN A 1 240 ? 10.945 42.784 -20.487 1.00 76.31 240 ASN A C 1
ATOM 1957 O O . ASN A 1 240 ? 11.691 43.692 -20.139 1.00 76.31 240 ASN A O 1
ATOM 1961 N N . ASN A 1 241 ? 10.126 42.173 -19.618 1.00 72.44 241 ASN A N 1
ATOM 1962 C CA . ASN A 1 241 ? 10.039 42.565 -18.206 1.00 72.44 241 ASN A CA 1
ATOM 1963 C C . ASN A 1 241 ? 11.418 42.494 -17.525 1.00 72.44 241 ASN A C 1
ATOM 1965 O O . ASN A 1 241 ? 11.815 43.435 -16.847 1.00 72.44 241 ASN A O 1
ATOM 1969 N N . PHE A 1 242 ? 12.173 41.419 -17.752 1.00 70.81 242 PHE A N 1
ATOM 1970 C CA . PHE A 1 242 ? 13.491 41.217 -17.155 1.00 70.81 242 PHE A CA 1
ATOM 1971 C C . PHE A 1 242 ? 14.508 42.283 -17.593 1.00 70.81 242 PHE A C 1
ATOM 1973 O O . PHE A 1 242 ? 15.204 42.871 -16.766 1.00 70.81 242 PHE A O 1
ATOM 1980 N N . MET A 1 243 ? 14.530 42.601 -18.888 1.00 71.25 243 MET A N 1
ATOM 1981 C CA . MET A 1 243 ? 15.384 43.653 -19.447 1.00 71.25 243 MET A CA 1
ATOM 1982 C C . MET A 1 243 ? 15.002 45.043 -18.921 1.00 71.25 243 MET A C 1
ATOM 1984 O O . MET A 1 243 ? 15.883 45.853 -18.629 1.00 71.25 243 MET A O 1
ATOM 1988 N N . THR A 1 244 ? 13.703 45.304 -18.735 1.00 70.38 244 THR A N 1
ATOM 1989 C CA . THR A 1 244 ? 13.218 46.575 -18.176 1.00 70.38 244 THR A CA 1
ATOM 1990 C C . THR A 1 244 ? 13.462 46.717 -16.669 1.00 70.38 244 THR A C 1
ATOM 1992 O O . THR A 1 244 ? 13.792 47.813 -16.224 1.00 70.38 244 THR A O 1
ATOM 1995 N N . GLU A 1 245 ? 13.326 45.639 -15.884 1.00 69.69 245 GLU A N 1
ATOM 1996 C CA . GLU A 1 245 ? 13.448 45.656 -14.417 1.00 69.69 245 GLU A CA 1
ATOM 1997 C C . GLU A 1 245 ? 14.908 45.696 -13.941 1.00 69.69 245 GLU A C 1
ATOM 1999 O O . GLU A 1 245 ? 15.217 46.446 -13.016 1.00 69.69 245 GLU A O 1
ATOM 2004 N N . GLU A 1 246 ? 15.807 44.909 -14.548 1.00 64.44 246 GLU A N 1
ATOM 2005 C CA . GLU A 1 246 ? 17.194 44.774 -14.068 1.00 64.44 246 GLU A CA 1
ATOM 2006 C C . GLU A 1 246 ? 18.205 45.649 -14.823 1.00 64.44 246 GLU A C 1
ATOM 2008 O O . GLU A 1 246 ? 19.189 46.091 -14.229 1.00 64.44 246 GLU A O 1
ATOM 2013 N N . PHE A 1 247 ? 17.974 45.932 -16.112 1.00 66.12 247 PHE A N 1
ATOM 2014 C CA . PHE A 1 247 ? 18.986 46.561 -16.972 1.00 66.12 247 PHE A CA 1
ATOM 2015 C C . PHE A 1 247 ? 18.616 47.952 -17.496 1.00 66.12 247 PHE A C 1
ATOM 2017 O O . PHE A 1 247 ? 19.475 48.576 -18.109 1.00 66.12 247 PHE A O 1
ATOM 2024 N N . ALA A 1 248 ? 17.399 48.452 -17.241 1.00 56.91 248 ALA A N 1
ATOM 2025 C CA . ALA A 1 248 ? 16.916 49.834 -17.437 1.00 56.91 248 ALA A CA 1
ATOM 2026 C C . ALA A 1 248 ? 17.218 50.552 -18.784 1.00 56.91 248 ALA A C 1
ATOM 2028 O O . ALA A 1 248 ? 16.897 51.732 -18.913 1.00 56.91 248 ALA A O 1
ATOM 2029 N N . TYR A 1 249 ? 17.808 49.890 -19.788 1.00 52.72 249 TYR A N 1
ATOM 2030 C CA . TYR A 1 249 ? 18.439 50.573 -20.930 1.00 52.72 249 TYR A CA 1
ATOM 2031 C C . TYR A 1 249 ? 18.194 49.953 -22.319 1.00 52.72 249 TYR A C 1
ATOM 2033 O O . TYR A 1 249 ? 18.780 50.429 -23.290 1.00 52.72 249 TYR A O 1
ATOM 2041 N N . LEU A 1 250 ? 17.318 48.953 -22.478 1.00 56.38 250 LEU A N 1
ATOM 2042 C CA . LEU A 1 250 ? 17.014 48.366 -23.795 1.00 56.38 250 LEU A CA 1
ATOM 2043 C C . LEU A 1 250 ? 15.510 48.101 -23.967 1.00 56.38 250 LEU A C 1
ATOM 2045 O O . LEU A 1 250 ? 14.979 47.145 -23.406 1.00 56.38 250 LEU A O 1
ATOM 2049 N N . GLU A 1 251 ? 14.829 48.925 -24.771 1.00 57.31 251 GLU A N 1
ATOM 2050 C CA . GLU A 1 251 ? 13.484 48.613 -25.274 1.00 57.31 251 GLU A CA 1
ATOM 2051 C C . GLU A 1 251 ? 13.589 47.548 -26.371 1.00 57.31 251 GLU A C 1
ATOM 2053 O O . GLU A 1 251 ? 14.154 47.777 -27.443 1.00 57.31 251 GLU A O 1
ATOM 2058 N N . ILE A 1 252 ? 13.042 46.364 -26.107 1.00 66.12 252 ILE A N 1
ATOM 2059 C CA . ILE A 1 252 ? 12.940 45.304 -27.108 1.00 66.12 252 ILE A CA 1
ATOM 2060 C C . ILE A 1 252 ? 11.695 45.574 -27.958 1.00 66.12 252 ILE A C 1
ATOM 2062 O O . ILE A 1 252 ? 10.590 45.702 -27.434 1.00 66.12 252 ILE A O 1
ATOM 2066 N N . LEU A 1 253 ? 11.862 45.627 -29.282 1.00 70.12 253 LEU A N 1
ATOM 2067 C CA . LEU A 1 253 ? 10.750 45.759 -30.230 1.00 70.12 253 LEU A CA 1
ATOM 2068 C C . LEU A 1 253 ? 9.730 44.628 -30.038 1.00 70.12 253 LEU A C 1
ATOM 2070 O O . LEU A 1 253 ? 10.103 43.458 -29.929 1.00 70.12 253 LEU A O 1
ATOM 2074 N N . ILE A 1 254 ? 8.442 44.973 -30.037 1.00 72.69 254 ILE A N 1
ATOM 2075 C CA . ILE A 1 254 ? 7.344 44.007 -29.905 1.00 72.69 254 ILE A CA 1
ATOM 2076 C C . ILE A 1 254 ? 7.083 43.352 -31.271 1.00 72.69 254 ILE A C 1
ATOM 2078 O O . ILE A 1 254 ? 6.833 44.071 -32.242 1.00 72.69 254 ILE A O 1
ATOM 2082 N N . PRO A 1 255 ? 7.126 42.012 -31.395 1.00 77.94 255 PRO A N 1
ATOM 2083 C CA . PRO A 1 255 ? 6.700 41.336 -32.615 1.00 77.94 255 PRO A CA 1
ATOM 2084 C C . PRO A 1 255 ? 5.228 41.652 -32.920 1.00 77.94 255 PRO A C 1
ATOM 2086 O O . PRO A 1 255 ? 4.395 41.609 -32.017 1.00 77.94 255 PRO A O 1
ATOM 2089 N N . LYS A 1 256 ? 4.871 41.897 -34.189 1.00 69.94 256 LYS A N 1
ATOM 2090 C CA . LYS A 1 256 ? 3.476 42.185 -34.599 1.00 69.94 256 LYS A CA 1
ATOM 2091 C C . LYS A 1 256 ? 2.439 41.163 -34.087 1.00 69.94 256 LYS A C 1
ATOM 2093 O O . LYS A 1 256 ? 1.401 41.601 -33.600 1.00 69.94 256 LYS A O 1
ATOM 2098 N N . PRO A 1 257 ? 2.694 39.837 -34.120 1.00 67.62 257 PRO A N 1
ATOM 2099 C CA . PRO A 1 257 ? 1.747 38.858 -33.580 1.00 67.62 257 PRO A CA 1
ATOM 2100 C C . PRO A 1 257 ? 1.569 38.998 -32.061 1.00 67.62 257 PRO A C 1
ATOM 2102 O O . PRO A 1 257 ? 0.466 38.876 -31.542 1.00 67.62 257 PRO A O 1
ATOM 2105 N N . VAL A 1 258 ? 2.654 39.290 -31.342 1.00 66.75 258 VAL A N 1
ATOM 2106 C CA . VAL A 1 258 ? 2.642 39.490 -29.886 1.00 66.75 258 VAL A CA 1
ATOM 2107 C C . VAL A 1 258 ? 1.913 40.787 -29.520 1.00 66.75 258 VAL A C 1
ATOM 2109 O O . VAL A 1 258 ? 1.178 40.806 -28.537 1.00 66.75 258 VAL A O 1
ATOM 2112 N N . ALA A 1 259 ? 2.060 41.845 -30.327 1.00 68.44 259 ALA A N 1
ATOM 2113 C CA . ALA A 1 259 ? 1.326 43.100 -30.162 1.00 68.44 259 ALA A CA 1
ATOM 2114 C C . ALA A 1 259 ? -0.194 42.894 -30.269 1.00 68.44 259 ALA A C 1
ATOM 2116 O O . ALA A 1 259 ? -0.915 43.385 -29.413 1.00 68.44 259 ALA A O 1
ATOM 2117 N N . PHE A 1 260 ? -0.660 42.082 -31.226 1.00 66.25 260 PHE A N 1
ATOM 2118 C CA . PHE A 1 260 ? -2.081 41.736 -31.378 1.00 66.25 260 PHE A CA 1
ATOM 2119 C C . PHE A 1 260 ? -2.676 41.080 -30.118 1.00 66.25 260 PHE A C 1
ATOM 2121 O O . PHE A 1 260 ? -3.751 41.457 -29.666 1.00 66.25 260 PHE A O 1
ATOM 2128 N N . LEU A 1 261 ? -1.968 40.123 -29.504 1.00 64.25 261 LEU A N 1
ATOM 2129 C CA . LEU A 1 261 ? -2.414 39.509 -28.245 1.00 64.25 261 LEU A CA 1
ATOM 2130 C C . LEU A 1 261 ? -2.345 40.477 -27.067 1.00 64.25 261 LEU A C 1
ATOM 2132 O O . LEU A 1 261 ? -3.238 40.486 -26.228 1.00 64.25 261 LEU A O 1
ATOM 2136 N N . LEU A 1 262 ? -1.276 41.268 -26.976 1.00 64.75 262 LEU A N 1
ATOM 2137 C CA . LEU A 1 262 ? -1.142 42.240 -25.900 1.00 64.75 262 LEU A CA 1
ATOM 2138 C C . LEU A 1 262 ? -2.231 43.308 -25.988 1.00 64.75 262 LEU A C 1
ATOM 2140 O O . LEU A 1 262 ? -2.766 43.625 -24.943 1.00 64.75 262 LEU A O 1
ATOM 2144 N N . GLU A 1 263 ? -2.622 43.769 -27.180 1.00 66.38 263 GLU A N 1
ATOM 2145 C CA . GLU A 1 263 ? -3.747 44.698 -27.387 1.00 66.38 263 GLU A CA 1
ATOM 2146 C C . GLU A 1 263 ? -5.081 44.124 -26.887 1.00 66.38 263 GLU A C 1
ATOM 2148 O O . GLU A 1 263 ? -5.838 44.830 -26.228 1.00 66.38 263 GLU A O 1
ATOM 2153 N N . ILE A 1 264 ? -5.331 42.825 -27.096 1.00 59.72 264 ILE A N 1
ATOM 2154 C CA . ILE A 1 264 ? -6.527 42.126 -26.583 1.00 59.72 264 ILE A CA 1
ATOM 2155 C C . ILE A 1 264 ? -6.561 42.084 -25.042 1.00 59.72 264 ILE A C 1
ATOM 2157 O O . ILE A 1 264 ? -7.637 42.032 -24.451 1.00 59.72 264 ILE A O 1
ATOM 2161 N N . TYR A 1 265 ? -5.398 42.099 -24.382 1.00 54.69 265 TYR A N 1
ATOM 2162 C CA . TYR A 1 265 ? -5.268 41.965 -22.924 1.00 54.69 265 TYR A CA 1
ATOM 2163 C C . TYR A 1 265 ? -4.730 43.228 -22.215 1.00 54.69 265 TYR A C 1
ATOM 2165 O O . TYR A 1 265 ? -4.524 43.188 -21.003 1.00 54.69 265 TYR A O 1
ATOM 2173 N N . SER A 1 266 ? -4.478 44.332 -22.931 1.00 53.12 266 SER A N 1
ATOM 2174 C CA . SER A 1 266 ? -3.871 45.570 -22.404 1.00 53.12 266 SER A CA 1
ATOM 2175 C C . SER A 1 266 ? -4.868 46.649 -21.996 1.00 53.12 266 SER A C 1
ATOM 2177 O O . SER A 1 266 ? -4.436 47.713 -21.545 1.00 53.12 266 SER A O 1
ATOM 2179 N N . ASP A 1 267 ? -6.171 46.391 -22.116 1.00 43.12 267 ASP A N 1
ATOM 2180 C CA . ASP A 1 267 ? -7.188 47.263 -21.534 1.00 43.12 267 ASP A CA 1
ATOM 2181 C C . ASP A 1 267 ? -7.122 47.154 -20.004 1.00 43.12 267 ASP A C 1
ATOM 2183 O O . ASP A 1 267 ? -7.730 46.303 -19.351 1.00 43.12 267 ASP A O 1
ATOM 2187 N N . ASN A 1 268 ? -6.288 48.024 -19.433 1.00 42.59 268 ASN A N 1
ATOM 2188 C CA . ASN A 1 268 ? -6.322 48.393 -18.028 1.00 42.59 268 ASN A CA 1
ATOM 2189 C C . ASN A 1 268 ? -7.755 48.854 -17.715 1.00 42.59 268 ASN A C 1
ATOM 2191 O O . ASN A 1 268 ? -8.240 49.772 -18.367 1.00 42.59 268 ASN A O 1
ATOM 2195 N N . ASP A 1 269 ? -8.390 48.220 -16.730 1.00 40.75 269 ASP A N 1
ATOM 2196 C CA . ASP A 1 269 ? -9.813 48.336 -16.363 1.00 40.75 269 ASP A CA 1
ATOM 2197 C C . ASP A 1 269 ? -10.777 47.393 -17.103 1.00 40.75 269 ASP A C 1
ATOM 2199 O O . ASP A 1 269 ? -11.913 47.754 -17.409 1.00 40.75 269 ASP A O 1
ATOM 2203 N N . ILE A 1 270 ? -10.413 46.113 -17.259 1.00 42.28 270 ILE A N 1
ATOM 2204 C CA . ILE A 1 270 ? -11.463 45.093 -17.142 1.00 42.28 270 ILE A CA 1
ATOM 2205 C C . ILE A 1 270 ? -12.000 45.214 -15.715 1.00 42.28 270 ILE A C 1
ATOM 2207 O O . ILE A 1 270 ? -11.380 44.749 -14.754 1.00 42.28 270 ILE A O 1
ATOM 2211 N N . ASP A 1 271 ? -13.148 45.875 -15.579 1.00 40.62 271 ASP A N 1
ATOM 2212 C CA . ASP A 1 271 ? -14.076 45.653 -14.483 1.00 40.62 271 ASP A CA 1
ATOM 2213 C C . ASP A 1 271 ? -14.274 44.135 -14.420 1.00 40.62 271 ASP A C 1
ATOM 2215 O O . ASP A 1 271 ? -14.986 43.543 -15.227 1.00 40.62 271 ASP A O 1
ATOM 2219 N N . ILE A 1 272 ? -13.546 43.467 -13.521 1.00 43.28 272 ILE A N 1
ATOM 2220 C CA . ILE A 1 272 ? -13.700 42.033 -13.253 1.00 43.28 272 ILE A CA 1
ATOM 2221 C C . ILE A 1 272 ? -15.012 41.877 -12.466 1.00 43.28 272 ILE A C 1
ATOM 2223 O O . ILE A 1 272 ? -15.011 41.492 -11.296 1.00 43.28 272 ILE A O 1
ATOM 2227 N N . SER A 1 273 ? -16.127 42.288 -13.066 1.00 38.56 273 SER A N 1
ATOM 2228 C CA . SER A 1 273 ? -17.482 41.962 -12.663 1.00 38.56 273 SER A CA 1
ATOM 2229 C C . SER A 1 273 ? -17.794 40.594 -13.262 1.00 38.56 273 SER A C 1
ATOM 2231 O O . SER A 1 273 ? -18.011 40.460 -14.457 1.00 38.56 273 SER A O 1
ATOM 2233 N N . THR A 1 274 ? -17.654 39.579 -12.408 1.00 39.66 274 THR A N 1
ATOM 2234 C CA . THR A 1 274 ? -18.334 38.264 -12.337 1.00 39.66 274 THR A CA 1
ATOM 2235 C C . THR A 1 274 ? -18.627 37.398 -13.577 1.00 39.66 274 THR A C 1
ATOM 2237 O O . THR A 1 274 ? -18.810 36.203 -13.379 1.00 39.66 274 THR A O 1
ATOM 2240 N N . ASP A 1 275 ? -18.605 37.877 -14.821 1.00 36.84 275 ASP A N 1
ATOM 2241 C CA . ASP A 1 275 ? -19.300 37.189 -15.923 1.00 36.84 275 ASP A CA 1
ATOM 2242 C C . ASP A 1 275 ? -18.378 36.667 -17.048 1.00 36.84 275 ASP A C 1
ATOM 2244 O O . ASP A 1 275 ? -18.848 35.984 -17.955 1.00 36.84 275 ASP A O 1
ATOM 2248 N N . TYR A 1 276 ? -17.059 36.898 -16.987 1.00 35.22 276 TYR A N 1
ATOM 2249 C CA . TYR A 1 276 ? -16.084 36.360 -17.956 1.00 35.22 276 TYR A CA 1
ATOM 2250 C C . TYR A 1 276 ? -15.005 35.501 -17.273 1.00 35.22 276 TYR A C 1
ATOM 2252 O O . TYR A 1 276 ? -13.850 35.899 -17.130 1.00 35.22 276 TYR A O 1
ATOM 2260 N N . LEU A 1 277 ? -15.392 34.294 -16.851 1.00 42.66 277 LEU A N 1
ATOM 2261 C CA . LEU A 1 277 ? -14.519 33.262 -16.267 1.00 42.66 277 LEU A CA 1
ATOM 2262 C C . LEU A 1 277 ? -14.261 32.089 -17.238 1.00 42.66 277 LEU A C 1
ATOM 2264 O O . LEU A 1 277 ? -14.258 30.924 -16.849 1.00 42.66 277 LEU A O 1
ATOM 2268 N N . ASP A 1 278 ? -14.016 32.396 -18.514 1.00 42.03 278 ASP A N 1
ATOM 2269 C CA . ASP A 1 278 ? -13.585 31.413 -19.518 1.00 42.03 278 ASP A CA 1
ATOM 2270 C C . ASP A 1 278 ? -12.071 31.112 -19.445 1.00 42.03 278 ASP A C 1
ATOM 2272 O O . ASP A 1 278 ? -11.282 31.877 -18.885 1.00 42.03 278 ASP A O 1
ATOM 2276 N N . SER A 1 279 ? -11.661 30.002 -20.081 1.00 40.75 279 SER A N 1
ATOM 2277 C CA . SER A 1 279 ? -10.298 29.421 -20.238 1.00 40.75 279 SER A CA 1
ATOM 2278 C C . SER A 1 279 ? -9.096 30.367 -20.492 1.00 40.75 279 SER A C 1
ATOM 2280 O O . SER A 1 279 ? -7.947 29.927 -20.470 1.00 40.75 279 SER A O 1
ATOM 2282 N N . ASN A 1 280 ? -9.325 31.664 -20.696 1.00 45.28 280 ASN A N 1
ATOM 2283 C CA . ASN A 1 280 ? -8.324 32.704 -20.940 1.00 45.28 280 ASN A CA 1
ATOM 2284 C C . ASN A 1 280 ? -7.676 33.274 -19.657 1.00 45.28 280 ASN A C 1
ATOM 2286 O O . ASN A 1 280 ? -6.658 33.963 -19.741 1.00 45.28 280 ASN A O 1
ATOM 2290 N N . ILE A 1 281 ? -8.212 32.979 -18.466 1.00 49.47 281 ILE A N 1
ATOM 2291 C CA . ILE A 1 281 ? -7.666 33.475 -17.185 1.00 49.47 281 ILE A CA 1
ATOM 2292 C C . ILE A 1 281 ? -6.294 32.876 -16.857 1.00 49.47 281 ILE A C 1
ATOM 2294 O O . ILE A 1 281 ? -5.401 33.601 -16.414 1.00 49.47 281 ILE A O 1
ATOM 2298 N N . GLY A 1 282 ? -6.087 31.580 -17.118 1.00 48.00 282 GLY A N 1
ATOM 2299 C CA . GLY A 1 282 ? -4.773 30.953 -16.944 1.00 48.00 282 GLY A CA 1
ATOM 2300 C C . GLY A 1 282 ? -3.708 31.634 -17.802 1.00 48.00 282 GLY A C 1
ATOM 2301 O O . GLY A 1 282 ? -2.610 31.917 -17.329 1.00 48.00 282 GLY A O 1
ATOM 2302 N N . PHE A 1 283 ? -4.062 31.997 -19.038 1.00 51.50 283 PHE A N 1
ATOM 2303 C CA . PHE A 1 283 ? -3.187 32.727 -19.952 1.00 51.50 283 PHE A CA 1
ATOM 2304 C C . PHE A 1 283 ? -2.856 34.145 -19.452 1.00 51.50 283 PHE A C 1
ATOM 2306 O O . PHE A 1 283 ? -1.684 34.526 -19.435 1.00 51.50 283 PHE A O 1
ATOM 2313 N N . TYR A 1 284 ? -3.851 34.890 -18.959 1.00 51.31 284 TYR A N 1
ATOM 2314 C CA . TYR A 1 284 ? -3.657 36.223 -18.374 1.00 51.31 284 TYR A CA 1
ATOM 2315 C C . TYR A 1 284 ? -2.733 36.190 -17.145 1.00 51.31 284 TYR A C 1
ATOM 2317 O O . TYR A 1 284 ? -1.797 36.980 -17.027 1.00 51.31 284 TYR A O 1
ATOM 2325 N N . LEU A 1 285 ? -2.924 35.223 -16.246 1.00 48.94 285 LEU A N 1
ATOM 2326 C CA . LEU A 1 285 ? -2.083 35.083 -15.053 1.00 48.94 285 LEU A CA 1
ATOM 2327 C C . LEU A 1 285 ? -0.646 34.667 -15.401 1.00 48.94 285 LEU A C 1
ATOM 2329 O O . LEU A 1 285 ? 0.298 35.140 -14.769 1.00 48.94 285 LEU A O 1
ATOM 2333 N N . ASN A 1 286 ? -0.456 33.874 -16.457 1.00 51.47 286 ASN A N 1
ATOM 2334 C CA . ASN A 1 286 ? 0.871 33.523 -16.966 1.00 51.47 286 ASN A CA 1
ATOM 2335 C C . ASN A 1 286 ? 1.609 34.718 -17.608 1.00 51.47 286 ASN A C 1
ATOM 2337 O O . ASN A 1 286 ? 2.830 34.835 -17.463 1.00 51.47 286 ASN A O 1
ATOM 2341 N N . LEU A 1 287 ? 0.884 35.617 -18.287 1.00 53.72 287 LEU A N 1
ATOM 2342 C CA . LEU A 1 287 ? 1.418 36.843 -18.899 1.00 53.72 287 LEU A CA 1
ATOM 2343 C C . LEU A 1 287 ? 1.973 37.832 -17.863 1.00 53.72 287 LEU A C 1
ATOM 2345 O O . LEU A 1 287 ? 3.015 38.451 -18.091 1.00 53.72 287 LEU A O 1
ATOM 2349 N N . PHE A 1 288 ? 1.297 37.963 -16.720 1.00 53.00 288 PHE A N 1
ATOM 2350 C CA . PHE A 1 288 ? 1.631 38.935 -15.672 1.00 53.00 288 PHE A CA 1
ATOM 2351 C C . PHE A 1 288 ? 2.309 38.323 -14.438 1.00 53.00 288 PHE A C 1
ATOM 2353 O O . PHE A 1 288 ? 2.535 39.031 -13.457 1.00 53.00 288 PHE A O 1
ATOM 2360 N N . ALA A 1 289 ? 2.703 37.044 -14.502 1.00 49.69 289 ALA A N 1
ATOM 2361 C CA . ALA A 1 289 ? 3.271 36.269 -13.392 1.00 49.69 289 ALA A CA 1
ATOM 2362 C C . ALA A 1 289 ? 4.466 36.931 -12.675 1.00 49.69 289 ALA A C 1
ATOM 2364 O O . ALA A 1 289 ? 4.780 36.600 -11.536 1.00 49.69 289 ALA A O 1
ATOM 2365 N N . THR A 1 290 ? 5.154 37.862 -13.335 1.00 47.66 290 THR A N 1
ATOM 2366 C CA . THR A 1 290 ? 6.358 38.515 -12.811 1.00 47.66 290 THR A CA 1
ATOM 2367 C C . THR A 1 290 ? 6.161 39.956 -12.367 1.00 47.66 290 THR A C 1
ATOM 2369 O O . THR A 1 290 ? 7.048 40.518 -11.733 1.00 47.66 290 THR A O 1
ATOM 2372 N N . GLN A 1 291 ? 4.978 40.528 -12.593 1.00 55.00 291 GLN A N 1
ATOM 2373 C CA . GLN A 1 291 ? 4.631 41.854 -12.099 1.00 55.00 291 GLN A CA 1
ATOM 2374 C C . GLN A 1 291 ? 4.010 41.743 -10.705 1.00 55.00 291 GLN A C 1
ATOM 2376 O O . GLN A 1 291 ? 2.804 41.544 -10.556 1.00 55.00 291 GLN A O 1
ATOM 2381 N N . ILE A 1 292 ? 4.836 41.934 -9.671 1.00 47.66 292 ILE A N 1
ATOM 2382 C CA . ILE A 1 292 ? 4.449 41.807 -8.251 1.00 47.66 292 ILE A CA 1
ATOM 2383 C C . ILE A 1 292 ? 3.168 42.597 -7.923 1.00 47.66 292 ILE A C 1
ATOM 2385 O O . ILE A 1 292 ? 2.337 42.134 -7.150 1.00 47.66 292 ILE A O 1
ATOM 2389 N N . LYS A 1 293 ? 2.958 43.774 -8.529 1.00 46.16 293 LYS A N 1
ATOM 2390 C CA . LYS A 1 293 ? 1.768 44.610 -8.286 1.00 46.16 293 LYS A CA 1
ATOM 2391 C C . LYS A 1 293 ? 0.467 44.000 -8.821 1.00 46.16 293 LYS A C 1
ATOM 2393 O O . LYS A 1 293 ? -0.534 44.028 -8.111 1.00 46.16 293 LYS A O 1
ATOM 2398 N N . VAL A 1 294 ? 0.482 43.448 -10.035 1.00 48.09 294 VAL A N 1
ATOM 2399 C CA . VAL A 1 294 ? -0.694 42.815 -10.663 1.00 48.09 294 VAL A CA 1
ATOM 2400 C C . VAL A 1 294 ? -1.012 41.501 -9.954 1.00 48.09 294 VAL A C 1
ATOM 2402 O O . VAL A 1 294 ? -2.166 41.249 -9.607 1.00 48.09 294 VA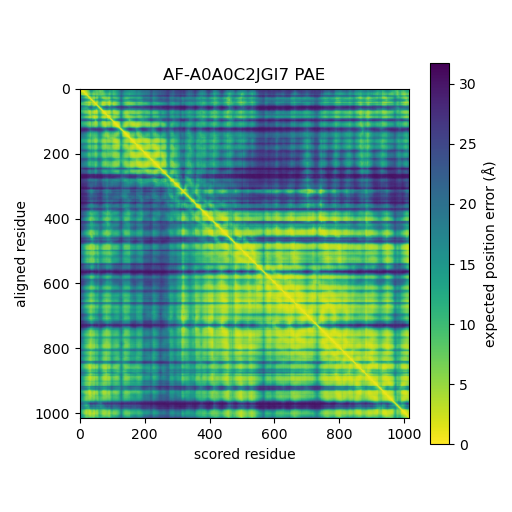L A O 1
ATOM 2405 N N . LEU A 1 295 ? 0.027 40.722 -9.632 1.00 46.19 295 LEU A N 1
ATOM 2406 C CA . LEU A 1 295 ? -0.111 39.491 -8.861 1.00 46.19 295 LEU A CA 1
ATOM 2407 C C . LEU A 1 295 ? -0.667 39.759 -7.459 1.00 46.19 295 LEU A C 1
ATOM 2409 O O . LEU A 1 295 ? -1.593 39.082 -7.039 1.00 46.19 295 LEU A O 1
ATOM 2413 N N . ASN A 1 296 ? -0.166 40.774 -6.747 1.00 47.34 296 ASN A N 1
ATOM 2414 C CA . ASN A 1 296 ? -0.656 41.128 -5.413 1.00 47.34 296 ASN A CA 1
ATOM 2415 C C . ASN A 1 296 ? -2.082 41.693 -5.443 1.00 47.34 296 ASN A C 1
ATOM 2417 O O . ASN A 1 296 ? -2.859 41.396 -4.542 1.00 47.34 296 ASN A O 1
ATOM 2421 N N . ALA A 1 297 ? -2.460 42.484 -6.451 1.00 47.75 297 ALA A N 1
ATOM 2422 C CA . ALA A 1 297 ? -3.830 42.983 -6.593 1.00 47.75 297 ALA A CA 1
ATOM 2423 C C . ALA A 1 297 ? -4.832 41.841 -6.837 1.00 47.75 297 ALA A C 1
ATOM 2425 O O . ALA A 1 297 ? -5.904 41.813 -6.228 1.00 47.75 297 ALA A O 1
ATOM 2426 N N . TYR A 1 298 ? -4.458 40.865 -7.668 1.00 50.06 298 TYR A N 1
ATOM 2427 C CA . TYR A 1 298 ? -5.280 39.691 -7.950 1.00 50.06 298 TYR A CA 1
ATOM 2428 C C . TYR A 1 298 ? -5.281 38.679 -6.796 1.00 50.06 298 TYR A C 1
ATOM 2430 O O . TYR A 1 298 ? -6.345 38.212 -6.404 1.00 50.06 298 TYR A O 1
ATOM 2438 N N . ASN A 1 299 ? -4.126 38.412 -6.176 1.00 45.91 299 ASN A N 1
ATOM 2439 C CA . ASN A 1 299 ? -4.008 37.575 -4.979 1.00 45.91 299 ASN A CA 1
ATOM 2440 C C . ASN A 1 299 ? -4.797 38.162 -3.816 1.00 45.91 299 ASN A C 1
ATOM 2442 O O . ASN A 1 299 ? -5.497 37.423 -3.142 1.00 45.91 299 ASN A O 1
ATOM 2446 N N . ASN A 1 300 ? -4.759 39.479 -3.603 1.00 48.84 300 ASN A N 1
ATOM 2447 C CA . ASN A 1 300 ? -5.598 40.116 -2.594 1.00 48.84 300 ASN A CA 1
ATOM 2448 C C . ASN A 1 300 ? -7.089 39.995 -2.942 1.00 48.84 300 ASN A C 1
ATOM 2450 O O . ASN A 1 300 ? -7.874 39.762 -2.036 1.00 48.84 300 ASN A O 1
ATOM 2454 N N . LYS A 1 301 ? -7.504 40.068 -4.217 1.00 48.22 301 LYS A N 1
ATOM 2455 C CA . LYS A 1 301 ? -8.899 39.788 -4.617 1.00 48.22 301 LYS A CA 1
ATOM 2456 C C . LYS A 1 301 ? -9.287 38.321 -4.400 1.00 48.22 301 LYS A C 1
ATOM 2458 O O . LYS A 1 301 ? -10.329 38.081 -3.810 1.00 48.22 301 LYS A O 1
ATOM 2463 N N . LEU A 1 302 ? -8.454 37.354 -4.789 1.00 46.62 302 LEU A N 1
ATOM 2464 C CA . LEU A 1 302 ? -8.677 35.924 -4.541 1.00 46.62 302 LEU A CA 1
ATOM 2465 C C . LEU A 1 302 ? -8.722 35.609 -3.039 1.00 46.62 302 LEU A C 1
ATOM 2467 O O . LEU A 1 302 ? -9.653 34.963 -2.584 1.00 46.62 302 LEU A O 1
ATOM 2471 N N . VAL A 1 303 ? -7.774 36.120 -2.249 1.00 45.19 303 VAL A N 1
ATOM 2472 C CA . VAL A 1 303 ? -7.738 36.004 -0.777 1.00 45.19 303 VAL A CA 1
ATOM 2473 C C . VAL A 1 303 ? -8.928 36.698 -0.117 1.00 45.19 303 VAL A C 1
ATOM 2475 O O . VAL A 1 303 ? -9.479 36.169 0.846 1.00 45.19 303 VAL A O 1
ATOM 2478 N N . ASN A 1 304 ? -9.402 37.816 -0.665 1.00 45.59 304 ASN A N 1
ATOM 2479 C CA . ASN A 1 304 ? -10.637 38.458 -0.218 1.00 45.59 304 ASN A CA 1
ATOM 2480 C C . ASN A 1 304 ? -11.887 37.649 -0.617 1.00 45.59 304 ASN A C 1
ATOM 2482 O O . ASN A 1 304 ? -12.834 37.591 0.158 1.00 45.59 304 ASN A O 1
ATOM 2486 N N . VAL A 1 305 ? -11.892 36.947 -1.755 1.00 44.06 305 VAL A N 1
ATOM 2487 C CA . VAL A 1 305 ? -12.928 35.949 -2.102 1.00 44.06 305 VAL A CA 1
ATOM 2488 C C . VAL A 1 305 ? -12.848 34.727 -1.173 1.00 44.06 305 VAL A C 1
ATOM 2490 O O . VAL A 1 305 ? -13.876 34.179 -0.795 1.00 44.06 305 VAL A O 1
ATOM 2493 N N . TYR A 1 306 ? -11.651 34.337 -0.719 1.00 47.25 306 TYR A N 1
ATOM 2494 C CA . TYR A 1 306 ? -11.451 33.244 0.244 1.00 47.25 306 TYR A CA 1
ATOM 2495 C C . TYR A 1 306 ? -11.818 33.609 1.698 1.00 47.25 306 TYR A C 1
ATOM 2497 O O . TYR A 1 306 ? -11.919 32.702 2.523 1.00 47.25 306 TYR A O 1
ATOM 2505 N N . SER A 1 307 ? -12.008 34.896 2.021 1.00 42.25 307 SER A N 1
ATOM 2506 C CA . SER A 1 307 ? -12.285 35.398 3.384 1.00 42.25 307 SER A CA 1
ATOM 2507 C C . SER A 1 307 ? -13.598 36.178 3.532 1.00 42.25 307 SER A C 1
ATOM 2509 O O . SER A 1 307 ? -14.027 36.429 4.658 1.00 42.25 307 SER A O 1
ATOM 2511 N N . SER A 1 308 ? -14.265 36.549 2.435 1.00 42.12 308 SER A N 1
ATOM 2512 C CA . SER A 1 308 ? -15.538 37.274 2.488 1.00 42.12 308 SER A CA 1
ATOM 2513 C C . SER A 1 308 ? -16.717 36.324 2.712 1.00 42.12 308 SER A C 1
ATOM 2515 O O . SER A 1 308 ? -16.947 35.363 1.986 1.00 42.12 308 SER A O 1
ATOM 2517 N N . THR A 1 309 ? -17.495 36.617 3.751 1.00 46.28 309 THR A N 1
ATOM 2518 C CA . THR A 1 309 ? -18.680 35.863 4.185 1.00 46.28 309 THR A CA 1
ATOM 2519 C C . THR A 1 309 ? -19.928 36.113 3.332 1.00 46.28 309 THR A C 1
ATOM 2521 O O . THR A 1 309 ? -20.977 35.543 3.618 1.00 46.28 309 THR A O 1
ATOM 2524 N N . GLU A 1 310 ? -19.856 36.985 2.323 1.00 45.00 310 GLU A N 1
ATOM 2525 C CA . GLU A 1 310 ? -21.044 37.660 1.779 1.00 45.00 310 GLU A CA 1
ATOM 2526 C C . GLU A 1 310 ? -21.511 37.156 0.398 1.00 45.00 310 GLU A C 1
ATOM 2528 O O . GLU A 1 310 ? -22.655 37.413 0.033 1.00 45.00 310 GLU A O 1
ATOM 2533 N N . SER A 1 311 ? -20.714 36.372 -0.346 1.00 48.69 311 SER A N 1
ATOM 2534 C CA . SER A 1 311 ? -21.134 35.820 -1.650 1.00 48.69 311 SER A CA 1
ATOM 2535 C C . SER A 1 311 ? -20.520 34.442 -1.938 1.00 48.69 311 SER A C 1
ATOM 2537 O O . SER A 1 311 ? -19.396 34.337 -2.428 1.00 48.69 311 SER A O 1
ATOM 2539 N N . GLY A 1 312 ? -21.254 33.366 -1.640 1.00 53.31 312 GLY A N 1
ATOM 2540 C CA . GLY A 1 312 ? -20.828 31.991 -1.928 1.00 53.31 312 GLY A CA 1
ATOM 2541 C C . GLY A 1 312 ? -21.922 30.951 -1.677 1.00 53.31 312 GLY A C 1
ATOM 2542 O O . GLY A 1 312 ? -22.945 31.243 -1.059 1.00 53.31 312 GLY A O 1
ATOM 2543 N N . TYR A 1 313 ? -21.710 29.730 -2.158 1.00 56.88 313 TYR A N 1
ATOM 2544 C CA . TYR A 1 313 ? -22.556 28.580 -1.858 1.00 56.88 313 TYR A CA 1
ATOM 2545 C C . TYR A 1 313 ? -22.223 28.043 -0.451 1.00 56.88 313 TYR A C 1
ATOM 2547 O O . TYR A 1 313 ? -21.046 27.783 -0.174 1.00 56.88 313 TYR A O 1
ATOM 2555 N N . PRO A 1 314 ? -23.205 27.886 0.458 1.00 62.69 314 PRO A N 1
ATOM 2556 C CA . PRO A 1 314 ? -22.958 27.366 1.797 1.00 62.69 314 PRO A CA 1
ATOM 2557 C C . PRO A 1 314 ? -22.699 25.858 1.740 1.00 62.69 314 PRO A C 1
ATOM 2559 O O . PRO A 1 314 ? -23.619 25.050 1.626 1.00 62.69 314 PRO A O 1
ATOM 2562 N N . LEU A 1 315 ? -21.436 25.469 1.873 1.00 66.31 315 LEU A N 1
ATOM 2563 C CA . LEU A 1 315 ? -21.033 24.079 1.998 1.00 66.31 315 LEU A CA 1
ATOM 2564 C C . LEU A 1 315 ? -21.126 23.652 3.465 1.00 66.31 315 LEU A C 1
ATOM 2566 O O . LEU A 1 315 ? -20.404 24.159 4.330 1.00 66.31 315 LEU A O 1
ATOM 2570 N N . LYS A 1 316 ? -22.014 22.697 3.747 1.00 68.44 316 LYS A N 1
ATOM 2571 C CA . LYS A 1 316 ? -22.144 22.097 5.075 1.00 68.44 316 LYS A CA 1
ATOM 2572 C C . LYS A 1 316 ? -21.105 20.990 5.248 1.00 68.44 316 LYS A C 1
ATOM 2574 O O . LYS A 1 316 ? -21.149 19.972 4.565 1.00 68.44 316 LYS A O 1
ATOM 2579 N N . LEU A 1 317 ? -20.190 21.194 6.183 1.00 71.62 317 LEU A N 1
ATOM 2580 C CA . LEU A 1 317 ? -19.204 20.222 6.633 1.00 71.62 317 LEU A CA 1
ATOM 2581 C C . LEU A 1 317 ? -19.666 19.527 7.925 1.00 71.62 317 LEU A C 1
ATOM 2583 O O . LEU A 1 317 ? -20.602 19.988 8.593 1.00 71.62 317 LEU A O 1
ATOM 2587 N N . PRO A 1 318 ? -19.001 18.423 8.311 1.00 76.31 318 PRO A N 1
ATOM 2588 C CA . PRO A 1 318 ? -19.250 17.745 9.578 1.00 76.31 318 PRO A CA 1
ATOM 2589 C C . PRO A 1 318 ? -19.218 18.679 10.796 1.00 76.31 318 PRO A C 1
ATOM 2591 O O . PRO A 1 318 ? -18.528 19.697 10.803 1.00 76.31 318 PRO A O 1
ATOM 2594 N N . HIS A 1 319 ? -19.922 18.285 11.862 1.00 70.38 319 HIS A N 1
ATOM 2595 C CA . HIS A 1 319 ? -20.016 19.027 13.132 1.00 70.38 319 HIS A CA 1
ATOM 2596 C C . HIS A 1 319 ? -20.700 20.404 13.021 1.00 70.38 319 HIS A C 1
ATOM 2598 O O . HIS A 1 319 ? -20.400 21.309 13.796 1.00 70.38 319 HIS A O 1
ATOM 2604 N N . ASN A 1 320 ? -21.644 20.555 12.082 1.00 65.69 320 ASN A N 1
ATOM 2605 C CA . ASN A 1 320 ? -22.388 21.798 11.823 1.00 65.69 320 ASN A CA 1
ATOM 2606 C C . ASN A 1 320 ? -21.498 22.991 11.441 1.00 65.69 320 ASN A C 1
ATOM 2608 O O . ASN A 1 320 ? -21.855 24.145 11.676 1.00 65.69 320 ASN A O 1
ATOM 2612 N N . ILE A 1 321 ? -20.345 22.714 10.837 1.00 67.56 321 ILE A N 1
ATOM 2613 C CA . ILE A 1 321 ? -19.460 23.739 10.299 1.00 67.56 321 ILE A CA 1
ATOM 2614 C C . ILE A 1 321 ? -19.965 24.094 8.900 1.00 67.56 321 ILE A C 1
ATOM 2616 O O . ILE A 1 321 ? -20.060 23.230 8.038 1.00 67.56 321 ILE A O 1
ATOM 2620 N N . THR A 1 322 ? -20.288 25.358 8.650 1.00 62.72 322 THR A N 1
ATOM 2621 C CA . THR A 1 322 ? -20.657 25.842 7.311 1.00 62.72 322 THR A CA 1
ATOM 2622 C C . THR A 1 322 ? -19.570 26.754 6.774 1.00 62.72 322 THR A C 1
ATOM 2624 O O . THR A 1 322 ? -19.197 27.720 7.442 1.00 62.72 322 THR A O 1
ATOM 2627 N N . ILE A 1 323 ? -19.078 26.463 5.572 1.00 65.06 323 ILE A N 1
ATOM 2628 C CA . ILE A 1 323 ? -18.079 27.279 4.874 1.00 65.06 323 ILE A CA 1
ATOM 2629 C C . ILE A 1 323 ? -18.690 27.798 3.577 1.00 65.06 323 ILE A C 1
ATOM 2631 O O . ILE A 1 323 ? -19.360 27.055 2.867 1.00 65.06 323 ILE A O 1
ATOM 2635 N N . MET A 1 324 ? -18.447 29.064 3.251 1.00 57.59 324 MET A N 1
ATOM 2636 C CA . MET A 1 324 ? -18.865 29.645 1.975 1.00 57.59 324 MET A CA 1
ATOM 2637 C C . MET A 1 324 ? -17.851 29.275 0.886 1.00 57.59 324 MET A C 1
ATOM 2639 O O . MET A 1 324 ? -16.653 29.505 1.049 1.00 57.59 324 MET A O 1
ATOM 2643 N N . VAL A 1 325 ? -18.320 28.676 -0.210 1.00 55.31 325 VAL A N 1
ATOM 2644 C CA . VAL A 1 325 ? -17.487 28.202 -1.328 1.00 55.31 325 VAL A CA 1
ATOM 2645 C C . VAL A 1 325 ? -17.987 28.802 -2.642 1.00 55.31 325 VAL A C 1
ATOM 2647 O O . VAL A 1 325 ? -19.184 28.795 -2.911 1.00 55.31 325 VAL A O 1
ATOM 2650 N N . HIS A 1 326 ? -17.085 29.316 -3.479 1.00 53.31 326 HIS A N 1
ATOM 2651 C CA . HIS A 1 326 ? -17.445 29.858 -4.794 1.00 53.31 326 HIS A CA 1
ATOM 2652 C C . HIS A 1 326 ? -17.468 28.739 -5.866 1.00 53.31 326 HIS A C 1
ATOM 2654 O O . HIS A 1 326 ? -16.489 27.991 -5.953 1.00 53.31 326 HIS A O 1
ATOM 2660 N N . PRO A 1 327 ? -18.536 28.598 -6.681 1.00 46.38 327 PRO A N 1
ATOM 2661 C CA . PRO A 1 327 ? -18.724 27.467 -7.607 1.00 46.38 327 PRO A CA 1
ATOM 2662 C C . PRO A 1 327 ? -17.741 27.422 -8.794 1.00 46.38 327 PRO A C 1
ATOM 2664 O O . PRO A 1 327 ? -17.341 26.337 -9.213 1.00 46.38 327 PRO A O 1
ATOM 2667 N N . ASP A 1 328 ? -17.267 28.569 -9.287 1.00 48.34 328 ASP A N 1
ATOM 2668 C CA . ASP A 1 328 ? -16.448 28.659 -10.518 1.00 48.34 328 ASP A CA 1
ATOM 2669 C C . ASP A 1 328 ? -14.973 28.225 -10.367 1.00 48.34 328 ASP A C 1
ATOM 2671 O O . ASP A 1 328 ? -14.158 28.367 -11.277 1.00 48.34 328 ASP A O 1
ATOM 2675 N N . TYR A 1 329 ? -14.608 27.666 -9.212 1.00 50.84 329 TYR A N 1
ATOM 2676 C CA . TYR A 1 329 ? -13.230 27.357 -8.829 1.00 50.84 329 TYR A CA 1
ATOM 2677 C C . TYR A 1 329 ? -12.617 26.137 -9.540 1.00 50.84 329 TYR A C 1
ATOM 2679 O O . TYR A 1 329 ? -11.419 26.100 -9.826 1.00 50.84 329 TYR A O 1
ATOM 2687 N N . PHE A 1 330 ? -13.423 25.116 -9.836 1.00 46.84 330 PHE A N 1
ATOM 2688 C CA . PHE A 1 330 ? -12.906 23.808 -10.259 1.00 46.84 330 PHE A CA 1
ATOM 2689 C C . PHE A 1 330 ? -12.475 23.745 -11.736 1.00 46.84 330 PHE A C 1
ATOM 2691 O O . PHE A 1 330 ? -11.694 22.867 -12.103 1.00 46.84 330 PHE A O 1
ATOM 2698 N N . ASN A 1 331 ? -12.897 24.705 -12.567 1.00 41.12 331 ASN A N 1
ATOM 2699 C CA . ASN A 1 331 ? -12.569 24.739 -14.000 1.00 41.12 331 ASN A CA 1
ATOM 2700 C C . ASN A 1 331 ? -11.241 25.455 -14.318 1.00 41.12 331 ASN A C 1
ATOM 2702 O O . ASN A 1 331 ? -10.626 25.184 -15.348 1.00 41.12 331 ASN A O 1
ATOM 2706 N N . VAL A 1 332 ? -10.749 26.328 -13.430 1.00 42.81 332 VAL A N 1
ATOM 2707 C CA . VAL A 1 332 ? -9.600 27.216 -13.713 1.00 42.81 332 VAL A CA 1
ATOM 2708 C C . VAL A 1 332 ? -8.245 26.486 -13.584 1.00 42.81 332 VAL A C 1
ATOM 2710 O O . VAL A 1 332 ? -7.269 26.831 -14.258 1.00 42.81 332 VAL A O 1
ATOM 2713 N N . ASN A 1 333 ? -8.181 25.404 -12.797 1.00 44.16 333 ASN A N 1
ATOM 2714 C CA . ASN A 1 333 ? -6.931 24.717 -12.430 1.00 44.16 333 ASN A CA 1
ATOM 2715 C C . ASN A 1 333 ? -6.200 24.002 -13.586 1.00 44.16 333 ASN A C 1
ATOM 2717 O O . ASN A 1 333 ? -4.996 23.757 -13.481 1.00 44.16 333 ASN A O 1
ATOM 2721 N N . LYS A 1 334 ? -6.873 23.700 -14.706 1.00 41.91 334 LYS A N 1
ATOM 2722 C CA . LYS A 1 334 ? -6.242 22.997 -15.842 1.00 41.91 334 LYS A CA 1
ATOM 2723 C C . LYS A 1 334 ? -5.291 23.884 -16.670 1.00 41.91 334 LYS A C 1
ATOM 2725 O O . LYS A 1 334 ? -4.356 23.356 -17.255 1.00 41.91 334 LYS A O 1
ATOM 2730 N N . SER A 1 335 ? -5.454 25.214 -16.650 1.00 41.62 335 SER A N 1
ATOM 2731 C CA . SER A 1 335 ? -4.766 26.157 -17.567 1.00 41.62 335 SER A CA 1
ATOM 2732 C C . SER A 1 335 ? -3.529 26.913 -17.023 1.00 41.62 335 SER A C 1
ATOM 2734 O O . SER A 1 335 ? -2.941 27.735 -17.728 1.00 41.62 335 SER A O 1
ATOM 2736 N N . PHE A 1 336 ? -3.111 26.679 -15.774 1.00 47.38 336 PHE A N 1
ATOM 2737 C CA . PHE A 1 336 ? -2.032 27.448 -15.125 1.00 47.38 336 PHE A CA 1
ATOM 2738 C C . PHE A 1 336 ? -0.613 26.926 -15.422 1.00 47.38 336 PHE A C 1
ATOM 2740 O O . PHE A 1 336 ? -0.361 25.735 -15.209 1.00 47.38 336 PHE A O 1
ATOM 2747 N N . LEU A 1 337 ? 0.336 27.811 -15.787 1.00 42.97 337 LEU A N 1
ATOM 2748 C CA . LEU A 1 337 ? 1.776 27.493 -15.890 1.00 42.97 337 LEU A CA 1
ATOM 2749 C C . LEU A 1 337 ? 2.494 27.552 -14.527 1.00 42.97 337 LEU A C 1
ATOM 2751 O O . LEU A 1 337 ? 1.995 28.078 -13.531 1.00 42.97 337 LEU A O 1
ATOM 2755 N N . LYS A 1 338 ? 3.712 26.998 -14.527 1.00 41.81 338 LYS A N 1
ATOM 2756 C CA . LYS A 1 338 ? 4.617 26.719 -13.403 1.00 41.81 338 LYS A CA 1
ATOM 2757 C C . LYS A 1 338 ? 4.895 27.905 -12.457 1.00 41.81 338 LYS A C 1
ATOM 2759 O O . LYS A 1 338 ? 4.954 27.701 -11.256 1.00 41.81 338 LYS A O 1
ATOM 2764 N N . ASN A 1 339 ? 4.973 29.144 -12.947 1.00 40.09 339 ASN A N 1
ATOM 2765 C CA . ASN A 1 339 ? 5.404 30.294 -12.130 1.00 40.09 339 ASN A CA 1
ATOM 2766 C C . ASN A 1 339 ? 4.307 30.987 -11.311 1.00 40.09 339 ASN A C 1
ATOM 2768 O O . ASN A 1 339 ? 4.608 31.558 -10.268 1.00 40.09 339 ASN A O 1
ATOM 2772 N N . VAL A 1 340 ? 3.034 30.897 -11.715 1.00 41.50 340 VAL A N 1
ATOM 2773 C CA . VAL A 1 340 ? 1.906 31.368 -10.877 1.00 41.50 340 VAL A CA 1
ATOM 2774 C C . VAL A 1 340 ? 1.759 30.481 -9.626 1.00 41.50 340 VAL A C 1
ATOM 2776 O O . VAL A 1 340 ? 1.179 30.887 -8.622 1.00 41.50 340 VAL A O 1
ATOM 2779 N N . ARG A 1 341 ? 2.333 29.271 -9.673 1.00 44.00 341 ARG A N 1
ATOM 2780 C CA . ARG A 1 341 ? 2.325 28.280 -8.592 1.00 44.00 341 ARG A CA 1
ATOM 2781 C C . ARG A 1 341 ? 3.395 28.524 -7.517 1.00 44.00 341 ARG A C 1
ATOM 2783 O O . ARG A 1 341 ? 3.189 28.099 -6.384 1.00 44.00 341 ARG A O 1
ATOM 2790 N N . ASP A 1 342 ? 4.492 29.218 -7.839 1.00 40.50 342 ASP A N 1
ATOM 2791 C CA . ASP A 1 342 ? 5.707 29.249 -7.002 1.00 40.50 342 ASP A CA 1
ATOM 2792 C C . ASP A 1 342 ? 5.849 30.462 -6.043 1.00 40.50 342 ASP A C 1
ATOM 2794 O O . ASP A 1 342 ? 6.650 30.387 -5.114 1.00 40.50 342 ASP A O 1
ATOM 2798 N N . TYR A 1 343 ? 5.087 31.561 -6.170 1.00 42.09 343 TYR A N 1
ATOM 2799 C CA . TYR A 1 343 ? 5.176 32.748 -5.277 1.00 42.09 343 TYR A CA 1
ATOM 2800 C C . TYR A 1 343 ? 3.880 33.591 -5.344 1.00 42.09 343 TYR A C 1
ATOM 2802 O O . TYR A 1 343 ? 3.375 33.748 -6.453 1.00 42.09 343 TYR A O 1
ATOM 2810 N N . PRO A 1 344 ? 3.332 34.252 -4.290 1.00 42.31 344 PRO A N 1
ATOM 2811 C CA . PRO A 1 344 ? 3.338 34.097 -2.829 1.00 42.31 344 PRO A CA 1
ATOM 2812 C C . PRO A 1 344 ? 1.979 33.574 -2.278 1.00 42.31 344 PRO A C 1
ATOM 2814 O O . PRO A 1 344 ? 1.672 33.771 -1.106 1.00 42.31 344 PRO A O 1
ATOM 2817 N N . LEU A 1 345 ? 1.143 32.912 -3.094 1.00 40.88 345 LEU A N 1
ATOM 2818 C CA . LEU A 1 345 ? -0.169 32.387 -2.659 1.00 40.88 345 LEU A CA 1
ATOM 2819 C C . LEU A 1 345 ? -0.062 31.455 -1.441 1.00 40.88 345 LEU A C 1
ATOM 2821 O O . LEU A 1 345 ? -0.936 31.452 -0.583 1.00 40.88 345 LEU A O 1
ATOM 2825 N N . THR A 1 346 ? 1.025 30.689 -1.346 1.00 42.69 346 THR A N 1
ATOM 2826 C CA . THR A 1 346 ? 1.278 29.743 -0.253 1.00 42.69 346 THR A CA 1
ATOM 2827 C C . THR A 1 346 ? 1.831 30.412 1.000 1.00 42.69 346 THR A C 1
ATOM 2829 O O . THR A 1 346 ? 1.519 29.954 2.088 1.00 42.69 346 THR A O 1
ATOM 2832 N N . HIS A 1 347 ? 2.624 31.483 0.884 1.00 39.78 347 HIS A N 1
ATOM 2833 C CA . HIS A 1 347 ? 3.220 32.162 2.041 1.00 39.78 347 HIS A CA 1
ATOM 2834 C C . HIS A 1 347 ? 2.224 33.135 2.688 1.00 39.78 347 HIS A C 1
ATOM 2836 O O . HIS A 1 347 ? 2.039 33.098 3.902 1.00 39.78 347 HIS A O 1
ATOM 2842 N N . ASP A 1 348 ? 1.502 33.922 1.880 1.00 40.41 348 ASP A N 1
ATOM 2843 C CA . ASP A 1 348 ? 0.514 34.890 2.374 1.00 40.41 348 ASP A CA 1
ATOM 2844 C C . ASP A 1 348 ? -0.745 34.209 2.937 1.00 40.41 348 ASP A C 1
ATOM 2846 O O . ASP A 1 348 ? -1.282 34.666 3.947 1.00 40.41 348 ASP A O 1
ATOM 2850 N N . ALA A 1 349 ? -1.203 33.096 2.343 1.00 43.03 349 ALA A N 1
ATOM 2851 C CA . ALA A 1 349 ? -2.338 32.323 2.867 1.00 43.03 349 ALA A CA 1
ATOM 2852 C C . ALA A 1 349 ? -1.988 31.511 4.127 1.00 43.03 349 ALA A C 1
ATOM 2854 O O . ALA A 1 349 ? -2.872 31.170 4.906 1.00 43.03 349 ALA A O 1
ATOM 2855 N N . VAL A 1 350 ? -0.706 31.189 4.331 1.00 44.91 350 VAL A N 1
ATOM 2856 C CA . VAL A 1 350 ? -0.211 30.487 5.527 1.00 44.91 350 VAL A CA 1
ATOM 2857 C C . VAL A 1 350 ? 0.076 31.455 6.681 1.00 44.91 350 VAL A C 1
ATOM 2859 O O . VAL A 1 350 ? -0.043 31.075 7.848 1.00 44.91 350 VAL A O 1
ATOM 2862 N N . GLU A 1 351 ? 0.463 32.701 6.388 1.00 43.16 351 GLU A N 1
ATOM 2863 C CA . GLU A 1 351 ? 0.714 33.724 7.411 1.00 43.16 351 GLU A CA 1
ATOM 2864 C C . GLU A 1 351 ? -0.546 34.463 7.871 1.00 43.16 351 GLU A C 1
ATOM 2866 O O . GLU A 1 351 ? -0.595 34.894 9.028 1.00 43.16 351 GLU A O 1
ATOM 2871 N N . LYS A 1 352 ? -1.574 34.573 7.022 1.00 43.66 352 LYS A N 1
ATOM 2872 C CA . LYS A 1 352 ? -2.870 35.140 7.405 1.00 43.66 352 LYS A CA 1
ATOM 2873 C C . LYS A 1 352 ? -3.777 34.055 8.000 1.00 43.66 352 LYS A C 1
ATOM 2875 O O . LYS A 1 352 ? -4.284 33.193 7.300 1.00 43.66 352 LYS A O 1
ATOM 2880 N N . ASP A 1 353 ? -3.992 34.176 9.308 1.00 44.50 353 ASP A N 1
ATOM 2881 C CA . ASP A 1 353 ? -5.092 33.611 10.104 1.00 44.50 353 ASP A CA 1
ATOM 2882 C C . ASP A 1 353 ? -4.937 32.218 10.738 1.00 44.50 353 ASP A C 1
ATOM 2884 O O . ASP A 1 353 ? -5.305 31.175 10.212 1.00 44.50 353 ASP A O 1
ATOM 2888 N N . SER A 1 354 ? -4.554 32.235 12.018 1.00 40.28 354 SER A N 1
ATOM 2889 C CA . SER A 1 354 ? -4.596 31.100 12.951 1.00 40.28 354 SER A CA 1
ATOM 2890 C C . SER A 1 354 ? -5.987 30.809 13.545 1.00 40.28 354 SER A C 1
ATOM 2892 O O . SER A 1 354 ? -6.103 29.959 14.429 1.00 40.28 354 SER A O 1
ATOM 2894 N N . LYS A 1 355 ? -7.041 31.514 13.101 1.00 38.66 355 LYS A N 1
ATOM 2895 C CA . LYS A 1 355 ? -8.412 31.403 13.643 1.00 38.66 355 LYS A CA 1
ATOM 2896 C C . LYS A 1 355 ? -9.490 31.003 12.632 1.00 38.66 355 LYS A C 1
ATOM 2898 O O . LYS A 1 355 ? -10.534 30.530 13.071 1.00 38.66 355 LYS A O 1
ATOM 2903 N N . TYR A 1 356 ? -9.266 31.165 11.328 1.00 49.44 356 TYR A N 1
ATOM 2904 C CA . TYR A 1 356 ? -10.261 30.833 10.306 1.00 49.44 356 TYR A CA 1
ATOM 2905 C C . TYR A 1 356 ? -9.982 29.467 9.676 1.00 49.44 356 TYR A C 1
ATOM 2907 O O . TYR A 1 356 ? -8.841 29.026 9.554 1.00 49.44 356 TYR A O 1
ATOM 2915 N N . ILE A 1 357 ? -11.054 28.762 9.326 1.00 56.28 357 ILE A N 1
ATOM 2916 C CA . ILE A 1 357 ? -10.996 27.443 8.703 1.00 56.28 357 ILE A CA 1
ATOM 2917 C C . ILE A 1 357 ? -10.552 27.624 7.243 1.00 56.28 357 ILE A C 1
ATOM 2919 O O . ILE A 1 357 ? -11.205 28.347 6.496 1.00 56.28 357 ILE A O 1
ATOM 2923 N N . ILE A 1 358 ? -9.452 26.975 6.837 1.00 59.97 358 ILE A N 1
ATOM 2924 C CA . ILE A 1 358 ? -8.952 26.987 5.447 1.00 59.97 358 ILE A CA 1
ATOM 2925 C C . ILE A 1 358 ? -10.064 26.488 4.529 1.00 59.97 358 ILE A C 1
ATOM 2927 O O . ILE A 1 358 ? -10.532 25.377 4.743 1.00 59.97 358 ILE A O 1
ATOM 2931 N N . SER A 1 359 ? -10.467 27.248 3.511 1.00 54.94 359 SER A N 1
ATOM 2932 C CA . SER A 1 359 ? -11.538 26.826 2.602 1.00 54.94 359 SER A CA 1
ATOM 2933 C C . SER A 1 359 ? -11.147 25.569 1.787 1.00 54.94 359 SER A C 1
ATOM 2935 O O . SER A 1 359 ? -9.982 25.425 1.404 1.00 54.94 359 SER A O 1
ATOM 2937 N N . PRO A 1 360 ? -12.086 24.645 1.487 1.00 56.09 360 PRO A N 1
ATOM 2938 C CA . PRO A 1 360 ? -11.803 23.455 0.673 1.00 56.09 360 PRO A CA 1
ATOM 2939 C C . PRO A 1 360 ? -11.175 23.745 -0.712 1.00 56.09 360 PRO A C 1
ATOM 2941 O O . PRO A 1 360 ? -10.322 22.972 -1.147 1.00 56.09 360 PRO A O 1
ATOM 2944 N N . PRO A 1 361 ? -11.502 24.863 -1.394 1.00 52.00 361 PRO A N 1
ATOM 2945 C CA . PRO A 1 361 ? -10.768 25.342 -2.566 1.00 52.00 361 PRO A CA 1
ATOM 2946 C C . PRO A 1 361 ? -9.279 25.587 -2.301 1.00 52.00 361 PRO A C 1
ATOM 2948 O O . PRO A 1 361 ? -8.428 24.988 -2.953 1.00 52.00 361 PRO A O 1
ATOM 2951 N N . LEU A 1 362 ? -8.950 26.409 -1.297 1.00 55.34 362 LEU A N 1
ATOM 2952 C CA . LEU A 1 362 ? -7.565 26.708 -0.927 1.00 55.34 362 LEU A CA 1
ATOM 2953 C C . LEU A 1 362 ? -6.806 25.428 -0.551 1.00 55.34 362 LEU A C 1
ATOM 2955 O O . LEU A 1 362 ? -5.629 25.294 -0.870 1.00 55.34 362 LEU A O 1
ATOM 2959 N N . PHE A 1 363 ? -7.490 24.463 0.061 1.00 57.22 363 PHE A N 1
ATOM 2960 C CA . PHE A 1 363 ? -6.956 23.131 0.311 1.00 57.22 363 PHE A CA 1
ATOM 2961 C C . PHE A 1 363 ? -6.628 22.353 -0.974 1.00 57.22 363 PHE A C 1
ATOM 2963 O O . PHE A 1 363 ? -5.522 21.832 -1.090 1.00 57.22 363 PHE A O 1
ATOM 2970 N N . GLU A 1 364 ? -7.551 22.273 -1.938 1.00 54.12 364 GLU A N 1
ATOM 2971 C CA . GLU A 1 364 ? -7.324 21.611 -3.234 1.00 54.12 364 GLU A CA 1
ATOM 2972 C C . GLU A 1 364 ? -6.184 22.276 -4.014 1.00 54.12 364 GLU A C 1
ATOM 2974 O O . GLU A 1 364 ? -5.373 21.573 -4.606 1.00 54.12 364 GLU A O 1
ATOM 2979 N N . LEU A 1 365 ? -6.047 23.605 -3.957 1.00 52.19 365 LEU A N 1
ATOM 2980 C CA . LEU A 1 365 ? -4.898 24.306 -4.535 1.00 52.19 365 LEU A CA 1
ATOM 2981 C C . LEU A 1 365 ? -3.608 24.021 -3.777 1.00 52.19 365 LEU A C 1
ATOM 2983 O O . LEU A 1 365 ? -2.620 23.703 -4.419 1.00 52.19 365 LEU A O 1
ATOM 2987 N N . LEU A 1 366 ? -3.584 24.073 -2.443 1.00 52.22 366 LEU A N 1
ATOM 2988 C CA . LEU A 1 366 ? -2.400 23.687 -1.663 1.00 52.22 366 LEU A CA 1
ATOM 2989 C C . LEU A 1 366 ? -1.979 22.247 -1.968 1.00 52.22 366 LEU A C 1
ATOM 2991 O O . LEU A 1 366 ? -0.790 21.968 -2.087 1.00 52.22 366 LEU A O 1
ATOM 2995 N N . TYR A 1 367 ? -2.946 21.354 -2.154 1.00 51.16 367 TYR A N 1
ATOM 2996 C CA . TYR A 1 367 ? -2.734 19.975 -2.558 1.00 51.16 367 TYR A CA 1
ATOM 2997 C C . TYR A 1 367 ? -2.264 19.840 -4.014 1.00 51.16 367 TYR A C 1
ATOM 2999 O O . TYR A 1 367 ? -1.343 19.079 -4.283 1.00 51.16 367 TYR A O 1
ATOM 3007 N N . PHE A 1 368 ? -2.828 20.588 -4.961 1.00 48.88 368 PHE A N 1
ATOM 3008 C CA . PHE A 1 368 ? -2.397 20.587 -6.361 1.00 48.88 368 PHE A CA 1
ATOM 3009 C C . PHE A 1 368 ? -1.030 21.258 -6.540 1.00 48.88 368 PHE A C 1
ATOM 3011 O O . PHE A 1 368 ? -0.260 20.866 -7.406 1.00 48.88 368 PHE A O 1
ATOM 3018 N N . LEU A 1 369 ? -0.689 22.232 -5.697 1.00 45.38 369 LEU A N 1
ATOM 3019 C CA . LEU A 1 369 ? 0.653 22.801 -5.575 1.00 45.38 369 LEU A CA 1
ATOM 3020 C C . LEU A 1 369 ? 1.616 21.802 -4.915 1.00 45.38 369 LEU A C 1
ATOM 3022 O O . LEU A 1 369 ? 2.771 21.716 -5.323 1.00 45.38 369 LEU A O 1
ATOM 3026 N N . ALA A 1 370 ? 1.130 21.000 -3.959 1.00 42.88 370 ALA A N 1
ATOM 3027 C CA . ALA A 1 370 ? 1.875 19.886 -3.371 1.00 42.88 370 ALA A CA 1
ATOM 3028 C C . ALA A 1 370 ? 2.114 18.725 -4.343 1.00 42.88 370 ALA A C 1
ATOM 3030 O O . ALA A 1 370 ? 3.149 18.068 -4.251 1.00 42.88 370 ALA A O 1
ATOM 3031 N N . LEU A 1 371 ? 1.163 18.463 -5.244 1.00 42.78 371 LEU A N 1
ATOM 3032 C CA . LEU A 1 371 ? 1.201 17.377 -6.224 1.00 42.78 371 LEU A CA 1
ATOM 3033 C C . LEU A 1 371 ? 1.734 17.767 -7.595 1.00 42.78 371 LEU A C 1
ATOM 3035 O O . LEU A 1 371 ? 2.197 16.885 -8.317 1.00 42.78 371 LEU A O 1
ATOM 3039 N N . GLY A 1 372 ? 1.647 19.037 -7.989 1.00 44.81 372 GLY A N 1
ATOM 3040 C CA . GLY A 1 372 ? 2.392 19.523 -9.140 1.00 44.81 372 GLY A CA 1
ATOM 3041 C C . GLY A 1 372 ? 3.843 19.164 -8.876 1.00 44.81 372 GLY A C 1
ATOM 3042 O O . GLY A 1 372 ? 4.310 19.381 -7.767 1.00 44.81 372 GLY A O 1
ATOM 3043 N N . GLU A 1 373 ? 4.554 18.573 -9.831 1.00 42.22 373 GLU A N 1
ATOM 3044 C CA . GLU A 1 373 ? 5.871 17.968 -9.570 1.00 42.22 373 GLU A CA 1
ATOM 3045 C C . GLU A 1 373 ? 6.915 18.992 -9.052 1.00 42.22 373 GLU A C 1
ATOM 3047 O O . GLU A 1 373 ? 7.938 18.621 -8.491 1.00 42.22 373 GLU A O 1
ATOM 3052 N N . LEU A 1 374 ? 6.604 20.293 -9.076 1.00 37.41 374 LEU A N 1
ATOM 3053 C CA . LEU A 1 374 ? 7.233 21.350 -8.266 1.00 37.41 374 LEU A CA 1
ATOM 3054 C C . LEU A 1 374 ? 7.239 21.092 -6.745 1.00 37.41 374 LEU A C 1
ATOM 3056 O O . LEU A 1 374 ? 8.203 21.449 -6.074 1.00 37.41 374 LEU A O 1
ATOM 3060 N N . GLY A 1 375 ? 6.205 20.467 -6.185 1.00 38.88 375 GLY A N 1
ATOM 3061 C CA . GLY A 1 375 ? 6.101 20.030 -4.792 1.00 38.88 375 GLY A CA 1
ATOM 3062 C C . GLY A 1 375 ? 7.054 18.884 -4.440 1.00 38.88 375 GLY A C 1
ATOM 3063 O O . GLY A 1 375 ? 7.363 18.686 -3.266 1.00 38.88 375 GLY A O 1
ATOM 3064 N N . SER A 1 376 ? 7.615 18.200 -5.447 1.00 41.00 376 SER A N 1
ATOM 3065 C CA . SER A 1 376 ? 8.779 17.322 -5.267 1.00 41.00 376 SER A CA 1
ATOM 3066 C C . SER A 1 376 ? 10.095 18.106 -5.153 1.00 41.00 376 SER A C 1
ATOM 3068 O O . SER A 1 376 ? 11.150 17.523 -4.898 1.00 41.00 376 SER A O 1
ATOM 3070 N N . SER A 1 377 ? 10.068 19.441 -5.269 1.00 45.44 377 SER A N 1
ATOM 3071 C CA . SER A 1 377 ? 11.174 20.259 -4.789 1.00 45.44 377 SER A CA 1
ATOM 3072 C C . SER A 1 377 ? 11.198 20.203 -3.261 1.00 45.44 377 SER A C 1
ATOM 3074 O O . SER A 1 377 ? 10.248 20.569 -2.568 1.00 45.44 377 SER A O 1
ATOM 3076 N N . TYR A 1 378 ? 12.341 19.776 -2.728 1.00 47.00 378 TYR A N 1
ATOM 3077 C CA . TYR A 1 378 ? 12.682 19.787 -1.305 1.00 47.00 378 TYR A CA 1
ATOM 3078 C C . TYR A 1 378 ? 12.181 21.042 -0.555 1.00 47.00 378 TYR A C 1
ATOM 3080 O O . TYR A 1 378 ? 11.804 20.950 0.610 1.00 47.00 378 TYR A O 1
ATOM 3088 N N . ARG A 1 379 ? 12.126 22.206 -1.224 1.00 48.53 379 ARG A N 1
ATOM 3089 C CA . ARG A 1 379 ? 11.651 23.479 -0.665 1.00 48.53 379 ARG A CA 1
ATOM 3090 C C . ARG A 1 379 ? 10.185 23.459 -0.248 1.00 48.53 379 ARG A C 1
ATOM 3092 O O . ARG A 1 379 ? 9.906 23.864 0.870 1.00 48.53 379 ARG A O 1
ATOM 3099 N N . PHE A 1 380 ? 9.260 23.006 -1.092 1.00 51.62 380 PHE A N 1
ATOM 3100 C CA . PHE A 1 380 ? 7.832 23.082 -0.771 1.00 51.62 380 PHE A CA 1
ATOM 3101 C C . PHE A 1 380 ? 7.458 22.130 0.365 1.00 51.62 380 PHE A C 1
ATOM 3103 O O . PHE A 1 380 ? 6.775 22.524 1.310 1.00 51.62 380 PHE A O 1
ATOM 3110 N N . ILE A 1 381 ? 7.988 20.905 0.338 1.00 55.34 381 ILE A N 1
ATOM 3111 C CA . ILE A 1 381 ? 7.805 19.970 1.445 1.00 55.34 381 ILE A CA 1
ATOM 3112 C C . ILE A 1 381 ? 8.466 20.512 2.713 1.00 55.34 381 ILE A C 1
ATOM 3114 O O . ILE A 1 381 ? 7.828 20.500 3.755 1.00 55.34 381 ILE A O 1
ATOM 3118 N N . HIS A 1 382 ? 9.668 21.093 2.650 1.00 57.09 382 HIS A N 1
ATOM 3119 C CA . HIS A 1 382 ? 10.265 21.757 3.812 1.00 57.09 382 HIS A CA 1
ATOM 3120 C C . HIS A 1 382 ? 9.411 22.933 4.325 1.00 57.09 382 HIS A C 1
ATOM 3122 O O . HIS A 1 382 ? 9.322 23.126 5.535 1.00 57.09 382 HIS A O 1
ATOM 3128 N N . THR A 1 383 ? 8.739 23.686 3.448 1.00 59.28 383 THR A N 1
ATOM 3129 C CA . THR A 1 383 ? 7.797 24.756 3.822 1.00 59.28 383 THR A CA 1
ATOM 3130 C C . THR A 1 383 ? 6.540 24.199 4.485 1.00 59.28 383 THR A C 1
ATOM 3132 O O . THR A 1 383 ? 6.167 24.684 5.550 1.00 59.28 383 THR A O 1
ATOM 3135 N N . ILE A 1 384 ? 5.921 23.146 3.936 1.00 64.12 384 ILE A N 1
ATOM 3136 C CA . ILE A 1 384 ? 4.796 22.463 4.592 1.00 64.12 384 ILE A CA 1
ATOM 3137 C C . ILE A 1 384 ? 5.240 21.875 5.926 1.00 64.12 384 ILE A C 1
ATOM 3139 O O . ILE A 1 384 ? 4.513 21.978 6.906 1.00 64.12 384 ILE A O 1
ATOM 3143 N N . CYS A 1 385 ? 6.431 21.287 6.007 1.00 64.25 385 CYS A N 1
ATOM 3144 C CA . CYS A 1 385 ? 6.952 20.740 7.250 1.00 64.25 385 CYS A CA 1
ATOM 3145 C C . CYS A 1 385 ? 7.234 21.835 8.281 1.00 64.25 385 CYS A C 1
ATOM 3147 O O . CYS A 1 385 ? 6.910 21.658 9.453 1.00 64.25 385 CYS A O 1
ATOM 3149 N N . ALA A 1 386 ? 7.763 22.985 7.858 1.00 65.38 386 ALA A N 1
ATOM 3150 C CA . ALA A 1 386 ? 7.926 24.157 8.709 1.00 65.38 386 ALA A CA 1
ATOM 3151 C C . ALA A 1 386 ? 6.566 24.694 9.180 1.00 65.38 386 ALA A C 1
ATOM 3153 O O . ALA A 1 386 ? 6.403 24.986 10.364 1.00 65.38 386 ALA A O 1
ATOM 3154 N N . PHE A 1 387 ? 5.569 24.749 8.294 1.00 67.62 387 PHE A N 1
ATOM 3155 C CA . PHE A 1 387 ? 4.196 25.112 8.637 1.00 67.62 387 PHE A CA 1
ATOM 3156 C C . PHE A 1 387 ? 3.562 24.114 9.608 1.00 67.62 387 PHE A C 1
ATOM 3158 O O . PHE A 1 387 ? 2.935 24.524 10.581 1.00 67.62 387 PHE A O 1
ATOM 3165 N N . PHE A 1 388 ? 3.772 22.815 9.405 1.00 67.75 388 PHE A N 1
ATOM 3166 C CA . PHE A 1 388 ? 3.310 21.757 10.297 1.00 67.75 388 PHE A CA 1
ATOM 3167 C C . PHE A 1 388 ? 3.945 21.916 11.680 1.00 67.75 388 PHE A C 1
ATOM 3169 O O . PHE A 1 388 ? 3.248 21.941 12.690 1.00 67.75 388 PHE A O 1
ATOM 3176 N N . SER A 1 389 ? 5.261 22.134 11.732 1.00 67.56 389 SER A N 1
ATOM 3177 C CA . SER A 1 389 ? 5.999 22.345 12.978 1.00 67.56 389 SER A CA 1
ATOM 3178 C C . SER A 1 389 ? 5.573 23.634 13.701 1.00 67.56 389 SER A C 1
ATOM 3180 O O . SER A 1 389 ? 5.453 23.641 14.926 1.00 67.56 389 SER A O 1
ATOM 3182 N N . LYS A 1 390 ? 5.279 24.712 12.960 1.00 69.44 390 LYS A N 1
ATOM 3183 C CA . LYS A 1 390 ? 4.705 25.960 13.495 1.00 69.44 390 LYS A CA 1
ATOM 3184 C C . LYS A 1 390 ? 3.262 25.760 13.972 1.00 69.44 390 LYS A C 1
ATOM 3186 O O . LYS A 1 390 ? 2.876 26.281 15.011 1.00 69.44 390 LYS A O 1
ATOM 3191 N N . SER A 1 391 ? 2.470 24.960 13.266 1.00 69.75 391 SER A N 1
ATOM 3192 C CA . SER A 1 391 ? 1.098 24.618 13.662 1.00 69.75 391 SER A CA 1
ATOM 3193 C C . SER A 1 391 ? 1.074 23.804 14.957 1.00 69.75 391 SER A C 1
ATOM 3195 O O . SER A 1 391 ? 0.221 24.043 15.812 1.00 69.75 391 SER A O 1
ATOM 3197 N N . ILE A 1 392 ? 2.045 22.901 15.147 1.00 70.38 392 ILE A N 1
ATOM 3198 C CA . ILE A 1 392 ? 2.259 22.159 16.399 1.00 70.38 392 ILE A CA 1
ATOM 3199 C C . ILE A 1 392 ? 2.571 23.120 17.549 1.00 70.38 392 ILE A C 1
ATOM 3201 O O . ILE A 1 392 ? 1.925 23.042 18.595 1.00 70.38 392 ILE A O 1
ATOM 3205 N N . SER A 1 393 ? 3.523 24.043 17.370 1.00 68.88 393 SER A N 1
ATOM 3206 C CA . SER A 1 393 ? 3.895 24.984 18.437 1.00 68.88 393 SER A CA 1
ATOM 3207 C C . SER A 1 393 ? 2.749 25.929 18.811 1.00 68.88 393 SER A C 1
ATOM 3209 O O . SER A 1 393 ? 2.586 26.260 19.985 1.00 68.88 393 SER A O 1
ATOM 3211 N N . LEU A 1 394 ? 1.911 26.295 17.838 1.00 69.06 394 LEU A N 1
ATOM 3212 C CA . LEU A 1 394 ? 0.721 27.128 18.026 1.00 69.06 394 LEU A CA 1
ATOM 3213 C C . LEU A 1 394 ? -0.535 26.346 18.456 1.00 69.06 394 LEU A C 1
ATOM 3215 O O . LEU A 1 394 ? -1.565 26.968 18.704 1.00 69.06 394 LEU A O 1
ATOM 3219 N N . LYS A 1 395 ? -0.476 25.008 18.559 1.00 72.19 395 LYS A N 1
ATOM 3220 C CA . LYS A 1 395 ? -1.626 24.121 18.842 1.00 72.19 395 LYS A CA 1
ATOM 3221 C C . LYS A 1 395 ? -2.826 24.353 17.905 1.00 72.19 395 LYS A C 1
ATOM 3223 O O . LYS A 1 395 ? -3.979 24.289 18.327 1.00 72.19 395 LYS A O 1
ATOM 3228 N N . ALA A 1 396 ? -2.562 24.602 16.623 1.00 73.88 396 ALA A N 1
ATOM 3229 C CA . ALA A 1 396 ? -3.587 24.835 15.606 1.00 73.88 396 ALA A CA 1
ATOM 3230 C C . ALA A 1 396 ? -4.225 23.509 15.135 1.00 73.88 396 ALA A C 1
ATOM 3232 O O . ALA A 1 396 ? -3.879 22.981 14.078 1.00 73.88 396 ALA A O 1
ATOM 3233 N N . TYR A 1 397 ? -5.146 22.947 15.930 1.00 77.44 397 TYR A N 1
ATOM 3234 C CA . TYR A 1 397 ? -5.725 21.612 15.698 1.00 77.44 397 TYR A CA 1
ATOM 3235 C C . TYR A 1 397 ? -6.386 21.445 14.319 1.00 77.44 397 TYR A C 1
ATOM 3237 O O . TYR A 1 397 ? -6.195 20.408 13.685 1.00 77.44 397 TYR A O 1
ATOM 3245 N N . ASN A 1 398 ? -7.093 22.469 13.824 1.00 75.56 398 ASN A N 1
ATOM 3246 C CA . ASN A 1 398 ? -7.719 22.450 12.497 1.00 75.56 398 ASN A CA 1
ATOM 3247 C C . ASN A 1 398 ? -6.679 22.328 11.382 1.00 75.56 398 ASN A C 1
ATOM 3249 O O . ASN A 1 398 ? -6.756 21.408 10.574 1.00 75.56 398 ASN A O 1
ATOM 3253 N N . SER A 1 399 ? -5.659 23.189 11.377 1.00 72.81 399 SER A N 1
ATOM 3254 C CA . SER A 1 399 ? -4.587 23.152 10.375 1.00 72.81 399 SER A CA 1
ATOM 3255 C C . SER A 1 399 ? -3.838 21.818 10.394 1.00 72.81 399 SER A C 1
ATOM 3257 O O . SER A 1 399 ? -3.526 21.269 9.341 1.00 72.81 399 SER A O 1
ATOM 3259 N N . ILE A 1 400 ? -3.605 21.252 11.585 1.00 76.81 400 ILE A N 1
ATOM 3260 C CA . ILE A 1 400 ? -2.987 19.928 11.731 1.00 76.81 400 ILE A CA 1
ATOM 3261 C C . ILE A 1 400 ? -3.881 18.837 11.124 1.00 76.81 400 ILE A C 1
ATOM 3263 O O . ILE A 1 400 ? -3.376 18.024 10.350 1.00 76.81 400 ILE A O 1
ATOM 3267 N N . ASN A 1 401 ? -5.187 18.811 11.431 1.00 80.50 401 ASN A N 1
ATOM 3268 C CA . ASN A 1 401 ? -6.087 17.781 10.896 1.00 80.50 401 ASN A CA 1
ATOM 3269 C C . ASN A 1 401 ? -6.182 17.852 9.369 1.00 80.50 401 ASN A C 1
ATOM 3271 O O . ASN A 1 401 ? -6.111 16.830 8.696 1.00 80.50 401 ASN A O 1
ATOM 3275 N N . ILE A 1 402 ? -6.256 19.065 8.825 1.00 77.25 402 ILE A N 1
ATOM 3276 C CA . ILE A 1 402 ? -6.306 19.318 7.385 1.00 77.25 402 ILE A CA 1
ATOM 3277 C C . ILE A 1 402 ? -5.070 18.737 6.688 1.00 77.25 402 ILE A C 1
ATOM 3279 O O . ILE A 1 402 ? -5.194 17.981 5.727 1.00 77.25 402 ILE A O 1
ATOM 3283 N N . LEU A 1 403 ? -3.871 19.019 7.204 1.00 75.00 403 LEU A N 1
ATOM 3284 C CA . LEU A 1 403 ? -2.629 18.481 6.642 1.00 75.00 403 LEU A CA 1
ATOM 3285 C C . LEU A 1 403 ? -2.567 16.950 6.747 1.00 75.00 403 LEU A C 1
ATOM 3287 O O . LEU A 1 403 ? -2.122 16.290 5.809 1.00 75.00 403 LEU A O 1
ATOM 3291 N N . ILE A 1 404 ? -3.050 16.370 7.852 1.00 80.31 404 ILE A N 1
ATOM 3292 C CA . ILE A 1 404 ? -3.140 14.912 8.009 1.00 80.31 404 ILE A CA 1
ATOM 3293 C C . ILE A 1 404 ? -4.104 14.311 6.977 1.00 80.31 404 ILE A C 1
ATOM 3295 O O . ILE A 1 404 ? -3.756 13.315 6.343 1.00 80.31 404 ILE A O 1
ATOM 3299 N N . GLU A 1 405 ? -5.284 14.897 6.760 1.00 81.19 405 GLU A N 1
ATOM 3300 C CA . GLU A 1 405 ? -6.253 14.409 5.769 1.00 81.19 405 GLU A CA 1
ATOM 3301 C C . GLU A 1 405 ? -5.726 14.525 4.336 1.00 81.19 405 GLU A C 1
ATOM 3303 O O . GLU A 1 405 ? -5.883 13.582 3.556 1.00 81.19 405 GLU A O 1
ATOM 3308 N N . MET A 1 406 ? -5.020 15.614 4.015 1.00 75.44 406 MET A N 1
ATOM 3309 C CA . MET A 1 406 ? -4.317 15.774 2.737 1.00 75.44 406 MET A CA 1
ATOM 3310 C C . MET A 1 406 ? -3.349 14.621 2.503 1.00 75.44 406 MET A C 1
ATOM 3312 O O . MET A 1 406 ? -3.410 13.934 1.479 1.00 75.44 406 MET A O 1
ATOM 3316 N N . PHE A 1 407 ? -2.498 14.351 3.493 1.00 75.12 407 PHE A N 1
ATOM 3317 C CA . PHE A 1 407 ? -1.518 13.290 3.366 1.00 75.12 407 PHE A CA 1
ATOM 3318 C C . PHE A 1 407 ? -2.143 11.886 3.384 1.00 75.12 407 PHE A C 1
ATOM 3320 O O . PHE A 1 407 ? -1.599 10.947 2.800 1.00 75.12 407 PHE A O 1
ATOM 3327 N N . THR A 1 408 ? -3.305 11.724 4.013 1.00 79.44 408 THR A N 1
ATOM 3328 C CA . THR A 1 408 ? -3.970 10.424 4.139 1.00 79.44 408 THR A CA 1
ATOM 3329 C C . THR A 1 408 ? -4.770 10.075 2.894 1.00 79.44 408 THR A C 1
ATOM 3331 O O . THR A 1 408 ? -4.593 8.984 2.374 1.00 79.44 408 THR A O 1
ATOM 3334 N N . TYR A 1 409 ? -5.619 10.957 2.369 1.00 78.12 409 TYR A N 1
ATOM 3335 C CA . TYR A 1 409 ? -6.594 10.585 1.326 1.00 78.12 409 TYR A CA 1
ATOM 3336 C C . TYR A 1 409 ? -6.207 11.024 -0.079 1.00 78.12 409 TYR A C 1
ATOM 3338 O O . TYR A 1 409 ? -6.719 10.489 -1.059 1.00 78.12 409 TYR A O 1
ATOM 3346 N N . LYS A 1 410 ? -5.302 11.993 -0.176 1.00 69.19 410 LYS A N 1
ATOM 3347 C CA . LYS A 1 410 ? -4.984 12.673 -1.422 1.00 69.19 410 LYS A CA 1
ATOM 3348 C C . LYS A 1 410 ? -3.519 12.436 -1.845 1.00 69.19 410 LYS A C 1
ATOM 3350 O O . LYS A 1 410 ? -3.194 12.581 -3.015 1.00 69.19 410 LYS A O 1
ATOM 3355 N N . ASN A 1 411 ? -2.618 11.959 -0.985 1.00 60.91 411 ASN A N 1
ATOM 3356 C CA . ASN A 1 411 ? -1.261 11.585 -1.419 1.00 60.91 411 ASN A CA 1
ATOM 3357 C C . ASN A 1 411 ? -1.241 10.400 -2.399 1.00 60.91 411 ASN A C 1
ATOM 3359 O O . ASN A 1 411 ? -1.229 9.241 -1.982 1.00 60.91 411 ASN A O 1
ATOM 3363 N N . TYR A 1 412 ? -1.157 10.708 -3.692 1.00 52.47 412 TYR A N 1
ATOM 3364 C CA . TYR A 1 412 ? -0.884 9.733 -4.740 1.00 52.47 412 TYR A CA 1
ATOM 3365 C C . TYR A 1 412 ? 0.625 9.728 -5.075 1.00 52.47 412 TYR A C 1
ATOM 3367 O O . TYR A 1 412 ? 1.259 8.694 -4.922 1.00 52.47 412 TYR A O 1
ATOM 3375 N N . ASN A 1 413 ? 1.272 10.864 -5.356 1.00 50.78 413 ASN A N 1
ATOM 3376 C CA . ASN A 1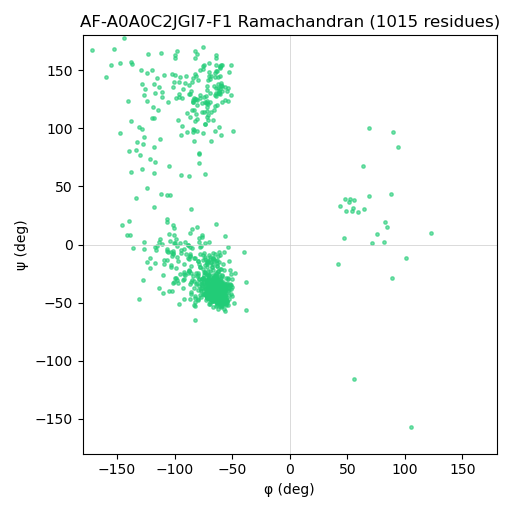 413 ? 2.656 10.893 -5.874 1.00 50.78 413 ASN A CA 1
ATOM 3377 C C . ASN A 1 413 ? 3.773 11.056 -4.821 1.00 50.78 413 ASN A C 1
ATOM 3379 O O . ASN A 1 413 ? 4.554 12.002 -4.894 1.00 50.78 413 ASN A O 1
ATOM 3383 N N . ILE A 1 414 ? 3.916 10.146 -3.854 1.00 50.91 414 ILE A N 1
ATOM 3384 C CA . ILE A 1 414 ? 5.096 10.164 -2.966 1.00 50.91 414 ILE A CA 1
ATOM 3385 C C . ILE A 1 414 ? 5.927 8.886 -3.126 1.00 50.91 414 ILE A C 1
ATOM 3387 O O . ILE A 1 414 ? 5.971 8.045 -2.234 1.00 50.91 414 ILE A O 1
ATOM 3391 N N . ARG A 1 415 ? 6.608 8.745 -4.273 1.00 48.03 415 ARG A N 1
ATOM 3392 C CA . ARG A 1 415 ? 7.603 7.674 -4.500 1.00 48.03 415 ARG A CA 1
ATOM 3393 C C . ARG A 1 415 ? 8.929 7.927 -3.779 1.00 48.03 415 ARG A C 1
ATOM 3395 O O . ARG A 1 415 ? 9.610 6.992 -3.377 1.00 48.03 415 ARG A O 1
ATOM 3402 N N . ASN A 1 416 ? 9.283 9.190 -3.561 1.00 49.81 416 ASN A N 1
ATOM 3403 C CA . ASN A 1 416 ? 10.549 9.553 -2.937 1.00 49.81 416 ASN A CA 1
ATOM 3404 C C . ASN A 1 416 ? 10.592 9.214 -1.454 1.00 49.81 416 ASN A C 1
ATOM 3406 O O . ASN A 1 416 ? 10.025 9.940 -0.644 1.00 49.81 416 ASN A O 1
ATOM 3410 N N . ILE A 1 417 ? 11.356 8.186 -1.085 1.00 48.56 417 ILE A N 1
ATOM 3411 C CA . ILE A 1 417 ? 11.499 7.649 0.281 1.00 48.56 417 ILE A CA 1
ATOM 3412 C C . ILE A 1 417 ? 11.830 8.737 1.331 1.00 48.56 417 ILE A C 1
ATOM 3414 O O . ILE A 1 417 ? 11.459 8.612 2.502 1.00 48.56 417 ILE A O 1
ATOM 3418 N N . LYS A 1 418 ? 12.450 9.858 0.923 1.00 49.62 418 LYS A N 1
ATOM 3419 C CA . LYS A 1 418 ? 12.717 11.036 1.774 1.00 49.62 418 LYS A CA 1
ATOM 3420 C C . LYS A 1 418 ? 11.445 11.694 2.334 1.00 49.62 418 LYS A C 1
ATOM 3422 O O . LYS A 1 418 ? 11.465 12.191 3.459 1.00 49.62 418 LYS A O 1
ATOM 3427 N N . TYR A 1 419 ? 10.343 11.698 1.591 1.00 53.22 419 TYR A N 1
ATOM 3428 C CA . TYR A 1 419 ? 9.125 12.425 1.959 1.00 53.22 419 TYR A CA 1
ATOM 3429 C C . TYR A 1 419 ? 8.195 11.655 2.887 1.00 53.22 419 TYR A C 1
ATOM 3431 O O . TYR A 1 419 ? 7.768 12.243 3.879 1.00 53.22 419 TYR A O 1
ATOM 3439 N N . PRO A 1 420 ? 7.945 10.351 2.693 1.00 54.06 420 PRO A N 1
ATOM 3440 C CA . PRO A 1 420 ? 7.262 9.559 3.687 1.00 54.06 420 PRO A CA 1
ATOM 3441 C C . PRO A 1 420 ? 8.052 9.528 4.986 1.00 54.06 420 PRO A C 1
ATOM 3443 O O . PRO A 1 420 ? 7.456 9.696 6.035 1.00 54.06 420 PRO A O 1
ATOM 3446 N N . THR A 1 421 ? 9.384 9.458 4.920 1.00 54.47 421 THR A N 1
ATOM 3447 C CA . THR A 1 421 ? 10.275 9.608 6.079 1.00 54.47 421 THR A CA 1
ATOM 3448 C C . THR A 1 421 ? 10.072 10.937 6.817 1.00 54.47 421 THR A C 1
ATOM 3450 O O . THR A 1 421 ? 10.021 10.975 8.045 1.00 54.47 421 THR A O 1
ATOM 3453 N N . LEU A 1 422 ? 9.958 12.050 6.093 1.00 56.84 422 LEU A N 1
ATOM 3454 C CA . LEU A 1 422 ? 9.782 13.371 6.690 1.00 56.84 422 LEU A CA 1
ATOM 3455 C C . LEU A 1 422 ? 8.366 13.576 7.248 1.00 56.84 422 LEU A C 1
ATOM 3457 O O . LEU A 1 422 ? 8.215 14.059 8.366 1.00 56.84 422 LEU A O 1
ATOM 3461 N N . ILE A 1 423 ? 7.334 13.146 6.520 1.00 58.84 423 ILE A N 1
ATOM 3462 C CA . ILE A 1 423 ? 5.942 13.127 6.996 1.00 58.84 423 ILE A CA 1
ATOM 3463 C C . ILE A 1 423 ? 5.835 12.238 8.239 1.00 58.84 423 ILE A C 1
ATOM 3465 O O . ILE A 1 423 ? 5.174 12.593 9.212 1.00 58.84 423 ILE A O 1
ATOM 3469 N N . PHE A 1 424 ? 6.555 11.120 8.259 1.00 60.72 424 PHE A N 1
ATOM 3470 C CA . PHE A 1 424 ? 6.648 10.220 9.400 1.00 60.72 424 PHE A CA 1
ATOM 3471 C C . PHE A 1 424 ? 7.328 10.890 10.603 1.00 60.72 424 PHE A C 1
ATOM 3473 O O . PHE A 1 424 ? 6.783 10.833 11.705 1.00 60.72 424 PHE A O 1
ATOM 3480 N N . ARG A 1 425 ? 8.426 11.639 10.404 1.00 60.41 425 ARG A N 1
ATOM 3481 C CA . ARG A 1 425 ? 9.045 12.486 11.449 1.00 60.41 425 ARG A CA 1
ATOM 3482 C C . ARG A 1 425 ? 8.093 13.545 12.005 1.00 60.41 425 ARG A C 1
ATOM 3484 O O . ARG A 1 425 ? 8.099 13.814 13.201 1.00 60.41 425 ARG A O 1
ATOM 3491 N N . LEU A 1 426 ? 7.252 14.132 11.163 1.00 61.12 426 LEU A N 1
ATOM 3492 C CA . LEU A 1 426 ? 6.249 15.092 11.619 1.00 61.12 426 LEU A CA 1
ATOM 3493 C C . LEU A 1 426 ? 5.125 14.426 12.414 1.00 61.12 426 LEU A C 1
ATOM 3495 O O . LEU A 1 426 ? 4.704 14.967 13.433 1.00 61.12 426 LEU A O 1
ATOM 3499 N N . CYS A 1 427 ? 4.676 13.238 11.999 1.00 63.34 427 CYS A N 1
ATOM 3500 C CA . CYS A 1 427 ? 3.676 12.458 12.733 1.00 63.34 427 CYS A CA 1
ATOM 3501 C C . CYS A 1 427 ? 4.165 12.082 14.135 1.00 63.34 427 CYS A C 1
ATOM 3503 O O . CYS A 1 427 ? 3.390 12.076 15.087 1.00 63.34 427 CYS A O 1
ATOM 3505 N N . ILE A 1 428 ? 5.455 11.780 14.251 1.00 61.62 428 ILE A N 1
ATOM 3506 C CA . ILE A 1 428 ? 6.166 11.532 15.506 1.00 61.62 428 ILE A CA 1
ATOM 3507 C C . ILE A 1 428 ? 6.110 12.768 16.429 1.00 61.62 428 ILE A C 1
ATOM 3509 O O . ILE A 1 428 ? 5.850 12.631 17.620 1.00 61.62 428 ILE A O 1
ATOM 3513 N N . GLY A 1 429 ? 6.257 13.986 15.896 1.00 64.38 429 GLY A N 1
ATOM 3514 C CA . GLY A 1 429 ? 6.188 15.231 16.679 1.00 64.38 429 GLY A CA 1
ATOM 3515 C C . GLY A 1 429 ? 4.813 15.566 17.288 1.00 64.38 429 GLY A C 1
ATOM 3516 O O . GLY A 1 429 ? 4.708 16.510 18.071 1.00 64.38 429 GLY A O 1
ATOM 3517 N N . LEU A 1 430 ? 3.755 14.813 16.963 1.00 70.12 430 LEU A N 1
ATOM 3518 C CA . LEU A 1 430 ? 2.381 15.072 17.420 1.00 70.12 430 LEU A CA 1
ATOM 3519 C C . LEU A 1 430 ? 2.032 14.460 18.786 1.00 70.12 430 LEU A C 1
ATOM 3521 O O . LEU A 1 430 ? 0.908 14.648 19.255 1.00 70.12 430 LEU A O 1
ATOM 3525 N N . ASP A 1 431 ? 2.946 13.731 19.432 1.00 69.44 431 ASP A N 1
ATOM 3526 C CA . ASP A 1 431 ? 2.679 12.940 20.647 1.00 69.44 431 ASP A CA 1
ATOM 3527 C C . ASP A 1 431 ? 1.919 13.704 21.738 1.00 69.44 431 ASP A C 1
ATOM 3529 O O . ASP A 1 431 ? 0.873 13.252 22.209 1.00 69.44 431 ASP A O 1
ATOM 3533 N N . ASN A 1 432 ? 2.397 14.899 22.082 1.00 70.44 432 ASN A N 1
ATOM 3534 C CA . ASN A 1 432 ? 1.806 15.722 23.137 1.00 70.44 432 ASN A CA 1
ATOM 3535 C C . ASN A 1 432 ? 0.445 16.326 22.759 1.00 70.44 432 ASN A C 1
ATOM 3537 O O . ASN A 1 432 ? -0.324 16.695 23.639 1.00 70.44 432 ASN A O 1
ATOM 3541 N N . ILE A 1 433 ? 0.143 16.467 21.467 1.00 73.81 433 ILE A N 1
ATOM 3542 C CA . ILE A 1 433 ? -1.130 17.024 20.990 1.00 73.81 433 ILE A CA 1
ATOM 3543 C C . ILE A 1 433 ? -2.176 15.907 20.887 1.00 73.81 433 ILE A C 1
ATOM 3545 O O . ILE A 1 433 ? -3.290 16.038 21.398 1.00 73.81 433 ILE A O 1
ATOM 3549 N N . CYS A 1 434 ? -1.807 14.770 20.293 1.00 73.06 434 CYS A N 1
ATOM 3550 C CA . CYS A 1 434 ? -2.681 13.604 20.154 1.00 73.06 434 CYS A CA 1
ATOM 3551 C C . CYS A 1 434 ? -3.077 12.991 21.508 1.00 73.06 434 CYS A C 1
ATOM 3553 O O . CYS A 1 434 ? -4.190 12.475 21.645 1.00 73.06 434 CYS A O 1
ATOM 3555 N N . SER A 1 435 ? -2.215 13.077 22.529 1.00 71.94 435 SER A N 1
ATOM 3556 C CA . SER A 1 435 ? -2.526 12.589 23.881 1.00 71.94 435 SER A CA 1
ATOM 3557 C C . SER A 1 435 ? -3.764 13.265 24.493 1.00 71.94 435 SER A C 1
ATOM 3559 O O . SER A 1 435 ? -4.465 12.636 25.293 1.00 71.94 435 SER A O 1
ATOM 3561 N N . HIS A 1 436 ? -4.059 14.501 24.075 1.00 73.56 436 HIS A N 1
ATOM 3562 C CA . HIS A 1 436 ? -5.164 15.321 24.571 1.00 73.56 436 HIS A CA 1
ATOM 3563 C C . HIS A 1 436 ? -6.312 15.508 23.563 1.00 73.56 436 HIS A C 1
ATOM 3565 O O . HIS A 1 436 ? -7.416 15.849 23.978 1.00 73.56 436 HIS A O 1
ATOM 3571 N N . HIS A 1 437 ? -6.102 15.245 22.267 1.00 81.62 437 HIS A N 1
ATOM 3572 C CA . HIS A 1 437 ? -7.127 15.394 21.225 1.00 81.62 437 HIS A CA 1
ATOM 3573 C C . HIS A 1 437 ? -7.422 14.064 20.513 1.00 81.62 437 HIS A C 1
ATOM 3575 O O . HIS A 1 437 ? -6.620 13.570 19.719 1.00 81.62 437 HIS A O 1
ATOM 3581 N N . ARG A 1 438 ? -8.603 13.477 20.765 1.00 81.56 438 ARG A N 1
ATOM 3582 C CA . ARG A 1 438 ? -8.939 12.109 20.317 1.00 81.56 438 ARG A CA 1
ATOM 3583 C C . ARG A 1 438 ? -9.054 11.974 18.800 1.00 81.56 438 ARG A C 1
ATOM 3585 O O . ARG A 1 438 ? -8.448 11.069 18.241 1.00 81.56 438 ARG A O 1
ATOM 3592 N N . GLN A 1 439 ? -9.751 12.896 18.135 1.00 86.56 439 GLN A N 1
ATOM 3593 C CA . GLN A 1 439 ? -9.890 12.892 16.671 1.00 86.56 439 GLN A CA 1
ATOM 3594 C C . GLN A 1 439 ? -8.527 12.916 15.958 1.00 86.56 439 GLN A C 1
ATOM 3596 O O . GLN A 1 439 ? -8.250 12.048 15.136 1.00 86.56 439 GLN A O 1
ATOM 3601 N N . LEU A 1 440 ? -7.630 13.831 16.353 1.00 85.50 440 LEU A N 1
ATOM 3602 C CA . LEU A 1 440 ? -6.255 13.886 15.846 1.00 85.50 440 LEU A CA 1
ATOM 3603 C C . LEU A 1 440 ? -5.462 12.609 16.143 1.00 85.50 440 LEU A C 1
ATOM 3605 O O . LEU A 1 440 ? -4.641 12.199 15.327 1.00 85.50 440 LEU A O 1
ATOM 3609 N N . SER A 1 441 ? -5.697 11.962 17.290 1.00 83.88 441 SER A N 1
ATOM 3610 C CA . SER A 1 441 ? -5.071 10.673 17.592 1.00 83.88 441 SER A CA 1
ATOM 3611 C C . SER A 1 441 ? -5.471 9.592 16.586 1.00 83.88 441 SER A C 1
ATOM 3613 O O . SER A 1 441 ? -4.590 8.856 16.149 1.00 83.88 441 SER A O 1
ATOM 3615 N N . VAL A 1 442 ? -6.750 9.480 16.198 1.00 86.19 442 VAL A N 1
ATOM 3616 C CA . VAL A 1 442 ? -7.166 8.465 15.206 1.00 86.19 442 VAL A CA 1
ATOM 3617 C C . VAL A 1 442 ? -6.777 8.869 13.783 1.00 86.19 442 VAL A C 1
ATOM 3619 O O . VAL A 1 442 ? -6.349 8.009 13.011 1.00 86.19 442 VAL A O 1
ATOM 3622 N N . ALA A 1 443 ? -6.820 10.163 13.449 1.00 86.31 443 ALA A N 1
ATOM 3623 C CA . ALA A 1 443 ? -6.331 10.672 12.167 1.00 86.31 443 ALA A CA 1
ATOM 3624 C C . ALA A 1 443 ? -4.841 10.341 11.972 1.00 86.31 443 ALA A C 1
ATOM 3626 O O . ALA A 1 443 ? -4.448 9.817 10.931 1.00 86.31 443 ALA A O 1
ATOM 3627 N N . ARG A 1 444 ? -4.020 10.533 13.015 1.00 83.81 444 ARG A N 1
ATOM 3628 C CA . ARG A 1 444 ? -2.604 10.141 13.021 1.00 83.81 444 ARG A CA 1
ATOM 3629 C C . ARG A 1 444 ? -2.415 8.637 12.819 1.00 83.81 444 ARG A C 1
ATOM 3631 O O . ARG A 1 444 ? -1.598 8.246 11.989 1.00 83.81 444 ARG A O 1
ATOM 3638 N N . SER A 1 445 ? -3.133 7.790 13.562 1.00 82.31 445 SER A N 1
ATOM 3639 C CA . SER A 1 445 ? -3.033 6.331 13.398 1.00 82.31 445 SER A CA 1
ATOM 3640 C C . SER A 1 445 ? -3.410 5.899 11.978 1.00 82.31 445 SER A C 1
ATOM 3642 O O . SER A 1 445 ? -2.701 5.094 11.383 1.00 82.31 445 SER A O 1
ATOM 3644 N N . THR A 1 446 ? -4.466 6.489 11.410 1.00 86.38 446 THR A N 1
ATOM 3645 C CA . THR A 1 446 ? -4.906 6.223 10.031 1.00 86.38 446 THR A CA 1
ATOM 3646 C C . THR A 1 446 ? -3.838 6.628 9.023 1.00 86.38 446 THR A C 1
ATOM 3648 O O . THR A 1 446 ? -3.518 5.844 8.133 1.00 86.38 446 THR A O 1
ATOM 3651 N N . LEU A 1 447 ? -3.237 7.812 9.181 1.00 84.19 447 LEU A N 1
ATOM 3652 C CA . LEU A 1 447 ? -2.145 8.262 8.323 1.00 84.19 447 LEU A CA 1
ATOM 3653 C C . LEU A 1 447 ? -0.985 7.263 8.357 1.00 84.19 447 LEU A C 1
ATOM 3655 O O . LEU A 1 447 ? -0.521 6.847 7.300 1.00 84.19 447 LEU A O 1
ATOM 3659 N N . ILE A 1 448 ? -0.564 6.809 9.540 1.00 79.75 448 ILE A N 1
ATOM 3660 C CA . ILE A 1 448 ? 0.526 5.831 9.662 1.00 79.75 448 ILE A CA 1
ATOM 3661 C C . ILE A 1 448 ? 0.174 4.518 8.951 1.00 79.75 448 ILE A C 1
ATOM 3663 O O . ILE A 1 448 ? 0.974 4.037 8.152 1.00 79.75 448 ILE A O 1
ATOM 3667 N N . VAL A 1 449 ? -1.024 3.969 9.172 1.00 84.31 449 VAL A N 1
ATOM 3668 C CA . VAL A 1 449 ? -1.482 2.742 8.492 1.00 84.31 449 VAL A CA 1
ATOM 3669 C C . VAL A 1 449 ? -1.535 2.940 6.973 1.00 84.31 449 VAL A C 1
ATOM 3671 O O . VAL A 1 449 ? -1.044 2.096 6.225 1.00 84.31 449 VAL A O 1
ATOM 3674 N N . SER A 1 450 ? -2.056 4.079 6.507 1.00 82.50 450 SER A N 1
ATOM 3675 C CA . SER A 1 450 ? -2.118 4.410 5.079 1.00 82.50 450 SER A CA 1
ATOM 3676 C C . SER A 1 450 ? -0.730 4.469 4.441 1.00 82.50 450 SER A C 1
ATOM 3678 O O . SER A 1 450 ? -0.540 3.965 3.337 1.00 82.50 450 SER A O 1
ATOM 3680 N N . MET A 1 451 ? 0.255 5.027 5.151 1.00 76.56 451 MET A N 1
ATOM 3681 C CA . MET A 1 451 ? 1.636 5.113 4.685 1.00 76.56 451 MET A CA 1
ATOM 3682 C C . MET A 1 451 ? 2.268 3.723 4.636 1.00 76.56 451 MET A C 1
ATOM 3684 O O . MET A 1 451 ? 2.838 3.366 3.612 1.00 76.56 451 MET A O 1
ATOM 3688 N N . LEU A 1 452 ? 2.083 2.904 5.681 1.00 76.12 452 LEU A N 1
ATOM 3689 C CA . LEU A 1 452 ? 2.584 1.524 5.725 1.00 76.12 452 LEU A CA 1
ATOM 3690 C C . LEU A 1 452 ? 2.068 0.651 4.576 1.00 76.12 452 LEU A C 1
ATOM 3692 O O . LEU A 1 452 ? 2.828 -0.155 4.048 1.00 76.12 452 LEU A O 1
ATOM 3696 N N . ASN A 1 453 ? 0.817 0.821 4.151 1.00 74.69 453 ASN A N 1
ATOM 3697 C CA . ASN A 1 453 ? 0.293 0.080 3.000 1.00 74.69 453 ASN A CA 1
ATOM 3698 C C . ASN A 1 453 ? 0.738 0.646 1.653 1.00 74.69 453 ASN A C 1
ATOM 3700 O O . ASN A 1 453 ? 0.828 -0.094 0.680 1.00 74.69 453 ASN A O 1
ATOM 3704 N N . ARG A 1 454 ? 0.978 1.959 1.580 1.00 71.31 454 ARG A N 1
ATOM 3705 C CA . ARG A 1 454 ? 1.470 2.609 0.361 1.00 71.31 454 ARG A CA 1
ATOM 3706 C C . ARG A 1 454 ? 2.943 2.344 0.108 1.00 71.31 454 ARG A C 1
ATOM 3708 O O . ARG A 1 454 ? 3.366 2.486 -1.034 1.00 71.31 454 ARG A O 1
ATOM 3715 N N . PHE A 1 455 ? 3.717 1.972 1.130 1.00 69.06 455 PHE A N 1
ATOM 3716 C CA . PHE A 1 455 ? 5.090 1.545 0.909 1.00 69.06 455 PHE A CA 1
ATOM 3717 C C . PHE A 1 455 ? 5.105 0.258 0.086 1.00 69.06 455 PHE A C 1
ATOM 3719 O O . PHE A 1 455 ? 4.557 -0.759 0.527 1.00 69.06 455 PHE A O 1
ATOM 3726 N N . PRO A 1 456 ? 5.726 0.278 -1.104 1.00 63.66 456 PRO A N 1
ATOM 3727 C CA . PRO A 1 456 ? 5.789 -0.904 -1.940 1.00 63.66 456 PRO A CA 1
ATOM 3728 C C . PRO A 1 456 ? 6.655 -1.965 -1.254 1.00 63.66 456 PRO A C 1
ATOM 3730 O O . PRO A 1 456 ? 7.873 -1.861 -1.209 1.00 63.66 456 PRO A O 1
ATOM 3733 N N . LYS A 1 457 ? 6.026 -3.020 -0.726 1.00 68.75 457 LYS A N 1
ATOM 3734 C CA . LYS A 1 457 ? 6.714 -4.107 0.002 1.00 68.75 457 LYS A CA 1
ATOM 3735 C C . LYS A 1 457 ? 7.723 -4.882 -0.857 1.00 68.75 457 LYS A C 1
ATOM 3737 O O . LYS A 1 457 ? 8.621 -5.524 -0.324 1.00 68.75 457 LYS A O 1
ATOM 3742 N N . LEU A 1 458 ? 7.544 -4.844 -2.178 1.00 57.34 458 LEU A N 1
ATOM 3743 C CA . LEU A 1 458 ? 8.424 -5.465 -3.170 1.00 57.34 458 LEU A CA 1
ATOM 3744 C C . LEU A 1 458 ? 9.588 -4.552 -3.590 1.00 57.34 458 LEU A C 1
ATOM 3746 O O . LEU A 1 458 ? 10.489 -5.014 -4.288 1.00 57.34 458 LEU A O 1
ATOM 3750 N N . ASP A 1 459 ? 9.592 -3.283 -3.168 1.00 60.06 459 ASP A N 1
ATOM 3751 C CA . ASP A 1 459 ? 10.615 -2.328 -3.576 1.00 60.06 459 ASP A CA 1
ATOM 3752 C C . ASP A 1 459 ? 11.883 -2.490 -2.740 1.00 60.06 459 ASP A C 1
ATOM 3754 O O . ASP A 1 459 ? 11.934 -2.210 -1.539 1.00 60.06 459 ASP A O 1
ATOM 3758 N N . GLN A 1 460 ? 12.937 -2.940 -3.408 1.00 55.12 460 GLN A N 1
ATOM 3759 C CA . GLN A 1 460 ? 14.233 -3.194 -2.795 1.00 55.12 460 GLN A CA 1
ATOM 3760 C C . GLN A 1 460 ? 14.980 -1.898 -2.408 1.00 55.12 460 GLN A C 1
ATOM 3762 O O . GLN A 1 460 ? 15.916 -1.958 -1.611 1.00 55.12 460 GLN A O 1
ATOM 3767 N N . SER A 1 461 ? 14.562 -0.724 -2.910 1.00 49.38 461 SER A N 1
ATOM 3768 C CA . SER A 1 461 ? 15.180 0.582 -2.602 1.00 49.38 461 SER A CA 1
ATOM 3769 C C . SER A 1 461 ? 14.880 1.112 -1.193 1.00 49.38 461 SER A C 1
ATOM 3771 O O . SER A 1 461 ? 15.552 2.017 -0.700 1.00 49.38 461 SER A O 1
ATOM 3773 N N . ILE A 1 462 ? 13.918 0.511 -0.486 1.00 50.62 462 ILE A N 1
ATOM 3774 C CA . ILE A 1 462 ? 13.484 0.924 0.862 1.00 50.62 462 ILE A CA 1
ATOM 3775 C C . ILE A 1 462 ? 14.567 0.662 1.939 1.00 50.62 462 ILE A C 1
ATOM 3777 O O . ILE A 1 462 ? 14.528 1.237 3.032 1.00 50.62 462 ILE A O 1
ATOM 3781 N N . ASN A 1 463 ? 15.578 -0.151 1.620 1.00 47.84 463 ASN A N 1
ATOM 3782 C CA . ASN A 1 463 ? 16.548 -0.715 2.564 1.00 47.84 463 ASN A CA 1
ATOM 3783 C C . ASN A 1 463 ? 17.477 0.306 3.292 1.00 47.84 463 ASN A C 1
ATOM 3785 O O . ASN A 1 463 ? 17.905 0.003 4.402 1.00 47.84 463 ASN A O 1
ATOM 3789 N N . PRO A 1 464 ? 17.787 1.528 2.792 1.00 45.22 464 PRO A N 1
ATOM 3790 C CA . PRO A 1 464 ? 18.616 2.473 3.559 1.00 45.22 464 PRO A CA 1
ATOM 3791 C C . PRO A 1 464 ? 17.856 3.646 4.196 1.00 45.22 464 PRO A C 1
ATOM 3793 O O . PRO A 1 464 ? 18.200 4.049 5.303 1.00 45.22 464 PRO A O 1
ATOM 3796 N N . CYS A 1 465 ? 16.873 4.260 3.532 1.00 42.25 465 CYS A N 1
ATOM 3797 C CA . CYS A 1 465 ? 16.338 5.555 3.982 1.00 42.25 465 CYS A CA 1
ATOM 3798 C C . CYS A 1 465 ? 15.310 5.448 5.113 1.00 42.25 465 CYS A C 1
ATOM 3800 O O . CYS A 1 465 ? 15.314 6.305 5.993 1.00 42.25 465 CYS A O 1
ATOM 3802 N N . PHE A 1 466 ? 14.487 4.397 5.139 1.00 47.88 466 PHE A N 1
ATOM 3803 C CA . PHE A 1 466 ? 13.533 4.174 6.233 1.00 47.88 466 PHE A CA 1
ATOM 3804 C C . PHE A 1 466 ? 14.251 3.798 7.540 1.00 47.88 466 PHE A C 1
ATOM 3806 O O . PHE A 1 466 ? 13.858 4.201 8.634 1.00 47.88 466 PHE A O 1
ATOM 3813 N N . PHE A 1 467 ? 15.373 3.091 7.406 1.00 50.12 467 PHE A N 1
ATOM 3814 C CA . PHE A 1 467 ? 16.147 2.580 8.526 1.00 50.12 467 PHE A CA 1
ATOM 3815 C C . PHE A 1 467 ? 17.276 3.510 8.997 1.00 50.12 467 PHE A C 1
ATOM 3817 O O . PHE A 1 467 ? 17.540 3.587 10.190 1.00 50.12 467 PHE A O 1
ATOM 3824 N N . LYS A 1 468 ? 17.894 4.324 8.126 1.00 47.03 468 LYS A N 1
ATOM 3825 C CA . LYS A 1 468 ? 18.877 5.352 8.549 1.00 47.03 468 LYS A CA 1
ATOM 3826 C C . LYS A 1 468 ? 18.265 6.476 9.393 1.00 47.03 468 LYS A C 1
ATOM 3828 O O . LYS A 1 468 ? 18.990 7.245 10.017 1.00 47.03 468 LYS A O 1
ATOM 3833 N N . VAL A 1 469 ? 16.938 6.581 9.440 1.00 46.25 469 VAL A N 1
ATOM 3834 C CA . VAL A 1 469 ? 16.210 7.524 10.307 1.00 46.25 469 VAL A CA 1
ATOM 3835 C C . VAL A 1 469 ? 16.234 7.077 11.776 1.00 46.25 469 VAL A C 1
ATOM 3837 O O . VAL A 1 469 ? 15.913 7.869 12.656 1.00 46.25 469 VAL A O 1
ATOM 3840 N N . GLN A 1 470 ? 16.687 5.849 12.058 1.00 48.25 470 GLN A N 1
ATOM 3841 C CA . GLN A 1 470 ? 16.745 5.246 13.394 1.00 48.25 470 GLN A CA 1
ATOM 3842 C C . GLN A 1 470 ? 17.840 5.797 14.320 1.00 48.25 470 GLN A C 1
ATOM 3844 O O . GLN A 1 470 ? 17.898 5.375 15.473 1.00 48.25 470 GLN A O 1
ATOM 3849 N N . ASN A 1 471 ? 18.649 6.776 13.897 1.00 46.00 471 ASN A N 1
ATOM 3850 C CA . ASN A 1 471 ? 19.532 7.466 14.846 1.00 46.00 471 ASN A CA 1
ATOM 3851 C C . ASN A 1 471 ? 18.749 8.239 15.939 1.00 46.00 471 ASN A C 1
ATOM 3853 O O . ASN A 1 471 ? 19.335 8.542 16.972 1.00 46.00 471 ASN A O 1
ATOM 3857 N N . ASP A 1 472 ? 17.430 8.447 15.775 1.00 48.88 472 ASP A N 1
ATOM 3858 C CA . ASP A 1 472 ? 16.510 8.993 16.794 1.00 48.88 472 ASP A CA 1
ATOM 3859 C C . ASP A 1 472 ? 15.491 7.934 17.301 1.00 48.88 472 ASP A C 1
ATOM 3861 O O . ASP A 1 472 ? 14.290 8.193 17.410 1.00 48.88 472 ASP A O 1
ATOM 3865 N N . GLY A 1 473 ? 15.939 6.700 17.573 1.00 49.66 473 GLY A N 1
ATOM 3866 C CA . GLY A 1 473 ? 15.103 5.513 17.855 1.00 49.66 473 GLY A CA 1
ATOM 3867 C C . GLY A 1 473 ? 14.099 5.574 19.026 1.00 49.66 473 GLY A C 1
ATOM 3868 O O . GLY A 1 473 ? 13.283 4.666 19.160 1.00 49.66 473 GLY A O 1
ATOM 3869 N N . ASN A 1 474 ? 14.086 6.635 19.836 1.00 52.28 474 ASN A N 1
ATOM 3870 C CA . ASN A 1 474 ? 13.300 6.708 21.076 1.00 52.28 474 ASN A CA 1
ATOM 3871 C C . ASN A 1 474 ? 11.777 6.845 20.884 1.00 52.28 474 ASN A C 1
ATOM 3873 O O . ASN A 1 474 ? 11.030 6.688 21.843 1.00 52.28 474 ASN A O 1
ATOM 3877 N N . ILE A 1 475 ? 11.287 7.175 19.683 1.00 49.59 475 ILE A N 1
ATOM 3878 C CA . ILE A 1 475 ? 9.933 7.745 19.552 1.00 49.59 475 ILE A CA 1
ATOM 3879 C C . ILE A 1 475 ? 8.856 6.719 19.142 1.00 49.59 475 ILE A C 1
ATOM 3881 O O . ILE A 1 475 ? 7.701 6.833 19.555 1.00 49.59 475 ILE A O 1
ATOM 3885 N N . PHE A 1 476 ? 9.209 5.656 18.406 1.00 54.22 476 PHE A N 1
ATOM 3886 C CA . PHE A 1 476 ? 8.277 4.541 18.121 1.00 54.22 476 PHE A CA 1
ATOM 3887 C C . PHE A 1 476 ? 7.913 3.741 19.363 1.00 54.22 476 PHE A C 1
ATOM 3889 O O . PHE A 1 476 ? 6.809 3.207 19.478 1.00 54.22 476 PHE A O 1
ATOM 3896 N N . LEU A 1 477 ? 8.831 3.744 20.318 1.00 54.31 477 LEU A N 1
ATOM 3897 C CA . LEU A 1 477 ? 8.685 3.137 21.623 1.00 54.31 477 LEU A CA 1
ATOM 3898 C C . LEU A 1 477 ? 7.550 3.783 22.433 1.00 54.31 477 LEU A C 1
ATOM 3900 O O . LEU A 1 477 ? 7.152 3.246 23.450 1.00 54.31 477 LEU A O 1
ATOM 3904 N N . SER A 1 478 ? 6.951 4.898 22.010 1.00 59.31 478 SER A N 1
ATOM 3905 C CA . SER A 1 478 ? 5.834 5.500 22.749 1.00 59.31 478 SER A CA 1
ATOM 3906 C C . SER A 1 478 ? 4.478 4.817 22.499 1.00 59.31 478 SER A C 1
ATOM 3908 O O . SER A 1 478 ? 3.607 4.884 23.366 1.00 59.31 478 SER A O 1
ATOM 3910 N N . TYR A 1 479 ? 4.260 4.161 21.345 1.00 69.75 479 TYR A N 1
ATOM 3911 C CA . TYR A 1 479 ? 2.944 3.618 20.944 1.00 69.75 479 TYR A CA 1
ATOM 3912 C C . TYR A 1 479 ? 3.024 2.139 20.528 1.00 69.75 479 TYR A C 1
ATOM 3914 O O . TYR A 1 479 ? 3.307 1.842 19.365 1.00 69.75 479 TYR A O 1
ATOM 3922 N N . PRO A 1 480 ? 2.673 1.193 21.420 1.00 72.50 480 PRO A N 1
ATOM 3923 C CA . PRO A 1 480 ? 2.946 -0.229 21.204 1.00 72.50 480 PRO A CA 1
ATOM 3924 C C . PRO A 1 480 ? 2.304 -0.814 19.942 1.00 72.50 480 PRO A C 1
ATOM 3926 O O . PRO A 1 480 ? 2.943 -1.551 19.208 1.00 72.50 480 PRO A O 1
ATOM 3929 N N . HIS A 1 481 ? 1.038 -0.496 19.666 1.00 77.31 481 HIS A N 1
ATOM 3930 C CA . HIS A 1 481 ? 0.297 -1.095 18.549 1.00 77.31 481 HIS A CA 1
ATOM 3931 C C . HIS A 1 481 ? 0.798 -0.604 17.180 1.00 77.31 481 HIS A C 1
ATOM 3933 O O . HIS A 1 481 ? 0.920 -1.400 16.256 1.00 77.31 481 HIS A O 1
ATOM 3939 N N . VAL A 1 482 ? 1.146 0.681 17.050 1.00 79.25 482 VAL A N 1
ATOM 3940 C CA . VAL A 1 482 ? 1.774 1.211 15.827 1.00 79.25 482 VAL A CA 1
ATOM 3941 C C . VAL A 1 482 ? 3.164 0.614 15.640 1.00 79.25 482 VAL A C 1
ATOM 3943 O O . VAL A 1 482 ? 3.516 0.224 14.532 1.00 79.25 482 VAL A O 1
ATOM 3946 N N . ASN A 1 483 ? 3.935 0.520 16.723 1.00 79.62 483 ASN A N 1
ATOM 3947 C CA . ASN A 1 483 ? 5.272 -0.051 16.698 1.00 79.62 483 ASN A CA 1
ATOM 3948 C C . ASN A 1 483 ? 5.254 -1.528 16.269 1.00 79.62 483 ASN A C 1
ATOM 3950 O O . ASN A 1 483 ? 5.980 -1.918 15.363 1.00 79.62 483 ASN A O 1
ATOM 3954 N N . ILE A 1 484 ? 4.344 -2.329 16.829 1.00 84.25 484 ILE A N 1
ATOM 3955 C CA . ILE A 1 484 ? 4.146 -3.730 16.433 1.00 84.25 484 ILE A CA 1
ATOM 3956 C C . ILE A 1 484 ? 3.723 -3.830 14.965 1.00 84.25 484 ILE A C 1
ATOM 3958 O O . ILE A 1 484 ? 4.273 -4.647 14.234 1.00 84.25 484 ILE A O 1
ATOM 3962 N N . LEU A 1 485 ? 2.801 -2.982 14.496 1.00 85.31 485 LEU A N 1
ATOM 3963 C CA . LEU A 1 485 ? 2.413 -2.970 13.082 1.00 85.31 485 LEU A CA 1
ATOM 3964 C C . LEU A 1 485 ? 3.601 -2.643 12.162 1.00 85.31 485 LEU A C 1
ATOM 3966 O O . LEU A 1 485 ? 3.747 -3.233 11.093 1.00 85.31 485 LEU A O 1
ATOM 3970 N N . TYR A 1 486 ? 4.455 -1.710 12.578 1.00 81.19 486 TYR A N 1
ATOM 3971 C CA . TYR A 1 486 ? 5.656 -1.348 11.840 1.00 81.19 486 TYR A CA 1
ATOM 3972 C C . TYR A 1 486 ? 6.684 -2.488 11.817 1.00 81.19 486 TYR A C 1
ATOM 3974 O O . TYR A 1 486 ? 7.212 -2.809 10.754 1.00 81.19 486 TYR A O 1
ATOM 3982 N N . ILE A 1 487 ? 6.905 -3.166 12.948 1.00 83.44 487 ILE A N 1
ATOM 3983 C CA . ILE A 1 487 ? 7.745 -4.370 13.015 1.00 83.44 487 ILE A CA 1
ATOM 3984 C C . ILE A 1 487 ? 7.187 -5.462 12.100 1.00 83.44 487 ILE A C 1
ATOM 3986 O O . ILE A 1 487 ? 7.941 -6.043 11.328 1.00 83.44 487 ILE A O 1
ATOM 3990 N N . TRP A 1 488 ? 5.874 -5.698 12.109 1.00 86.06 488 TRP A N 1
ATOM 3991 C CA . TRP A 1 488 ? 5.235 -6.656 11.203 1.00 86.06 488 TRP A CA 1
ATOM 3992 C C . TRP A 1 488 ? 5.494 -6.319 9.729 1.00 86.06 488 TRP A C 1
ATOM 3994 O O . TRP A 1 488 ? 5.847 -7.199 8.944 1.00 86.06 488 TRP A O 1
ATOM 4004 N N . HIS A 1 489 ? 5.399 -5.039 9.355 1.00 83.75 489 HIS A N 1
ATOM 4005 C CA . HIS A 1 489 ? 5.750 -4.582 8.011 1.00 83.75 489 HIS A CA 1
ATOM 4006 C C . HIS A 1 489 ? 7.233 -4.843 7.683 1.00 83.75 489 HIS A C 1
ATOM 4008 O O . HIS A 1 489 ? 7.533 -5.362 6.610 1.00 83.75 489 HIS A O 1
ATOM 4014 N N . ILE A 1 490 ? 8.160 -4.566 8.612 1.00 81.19 490 ILE A N 1
ATOM 4015 C CA . ILE A 1 490 ? 9.592 -4.875 8.442 1.00 81.19 490 ILE A CA 1
ATOM 4016 C C . ILE A 1 490 ? 9.806 -6.373 8.202 1.00 81.19 490 ILE A C 1
ATOM 4018 O O . ILE A 1 490 ? 10.533 -6.740 7.280 1.00 81.19 490 ILE A O 1
ATOM 4022 N N . LEU A 1 491 ? 9.174 -7.239 8.999 1.00 85.31 491 LEU A N 1
ATOM 4023 C CA . LEU A 1 491 ? 9.299 -8.693 8.858 1.00 85.31 491 LEU A CA 1
ATOM 4024 C C . LEU A 1 491 ? 8.825 -9.167 7.476 1.00 85.31 491 LEU A C 1
ATOM 4026 O O . LEU A 1 491 ? 9.470 -10.014 6.857 1.00 85.31 491 LEU A O 1
ATOM 4030 N N . GLN A 1 492 ? 7.740 -8.584 6.957 1.00 84.56 492 GLN A N 1
ATOM 4031 C CA . GLN A 1 492 ? 7.267 -8.858 5.599 1.00 84.56 492 GLN A CA 1
ATOM 4032 C C . GLN A 1 492 ? 8.284 -8.433 4.538 1.00 84.56 492 GLN A C 1
ATOM 4034 O O . GLN A 1 492 ? 8.587 -9.218 3.639 1.00 84.56 492 GLN A O 1
ATOM 4039 N N . CYS A 1 493 ? 8.847 -7.230 4.656 1.00 81.00 493 CYS A N 1
ATOM 4040 C CA . CYS A 1 493 ? 9.863 -6.736 3.728 1.00 81.00 493 CYS A CA 1
ATOM 4041 C C . CYS A 1 493 ? 11.134 -7.599 3.755 1.00 81.00 493 CYS A C 1
ATOM 4043 O O . CYS A 1 493 ? 11.637 -7.962 2.695 1.00 81.00 493 CYS A O 1
ATOM 4045 N N . LEU A 1 494 ? 11.620 -8.001 4.936 1.00 81.94 494 LEU A N 1
ATOM 4046 C CA . LEU A 1 494 ? 12.792 -8.878 5.070 1.00 81.94 494 LEU A CA 1
ATOM 4047 C C . LEU A 1 494 ? 12.596 -10.219 4.353 1.00 81.94 494 LEU A C 1
ATOM 4049 O O . LEU A 1 494 ? 13.485 -10.662 3.624 1.00 81.94 494 LEU A O 1
ATOM 4053 N N . TYR A 1 495 ? 11.419 -10.829 4.515 1.00 84.62 495 TYR A N 1
ATOM 4054 C CA . TYR A 1 495 ? 11.067 -12.068 3.822 1.00 84.62 495 TYR A CA 1
ATOM 4055 C C . TYR A 1 495 ? 11.020 -11.878 2.299 1.00 84.62 495 TYR A C 1
ATOM 4057 O O . TYR A 1 495 ? 11.606 -12.663 1.552 1.00 84.62 495 TYR A O 1
ATOM 4065 N N . LEU A 1 496 ? 10.364 -10.816 1.818 1.00 80.81 496 LEU A N 1
ATOM 4066 C CA . LEU A 1 496 ? 10.256 -10.523 0.383 1.00 80.81 496 LEU A CA 1
ATOM 4067 C C . LEU A 1 496 ? 11.618 -10.203 -0.254 1.00 80.81 496 LEU A C 1
ATOM 4069 O O . LEU A 1 496 ? 11.866 -10.595 -1.395 1.00 80.81 496 LEU A O 1
ATOM 4073 N N . MET A 1 497 ? 12.524 -9.575 0.498 1.00 77.75 497 MET A N 1
ATOM 4074 C CA . MET A 1 497 ? 13.917 -9.340 0.103 1.00 77.75 497 MET A CA 1
ATOM 4075 C C . MET A 1 497 ? 14.799 -10.599 0.184 1.00 77.75 497 MET A C 1
ATOM 4077 O O . MET A 1 497 ? 15.932 -10.573 -0.294 1.00 77.75 497 MET A O 1
ATOM 4081 N N . GLY A 1 498 ? 14.301 -11.702 0.750 1.00 78.75 498 GLY A N 1
ATOM 4082 C CA . GLY A 1 498 ? 14.998 -12.989 0.800 1.00 78.75 498 GLY A CA 1
ATOM 4083 C C . GLY A 1 498 ? 16.013 -13.138 1.927 1.00 78.75 498 GLY A C 1
ATOM 4084 O O . GLY A 1 498 ? 16.878 -14.004 1.837 1.00 78.75 498 GLY A O 1
ATOM 4085 N N . TYR A 1 499 ? 15.948 -12.322 2.982 1.00 80.81 499 TYR A N 1
ATOM 4086 C CA . TYR A 1 499 ? 16.837 -12.487 4.134 1.00 80.81 499 TYR A CA 1
ATOM 4087 C C . TYR A 1 499 ? 16.437 -13.723 4.949 1.00 80.81 499 TYR A C 1
ATOM 4089 O O . TYR A 1 499 ? 15.419 -13.713 5.638 1.00 80.81 499 TYR A O 1
ATOM 4097 N N . LYS A 1 500 ? 17.256 -14.781 4.909 1.00 76.06 500 LYS A N 1
ATOM 4098 C CA . LYS A 1 500 ? 17.104 -15.965 5.781 1.00 76.06 500 LYS A CA 1
ATOM 4099 C C . LYS A 1 500 ? 18.057 -15.954 6.978 1.00 76.06 500 LYS A C 1
ATOM 4101 O O . LYS A 1 500 ? 17.725 -16.458 8.051 1.00 76.06 500 LYS A O 1
ATOM 4106 N N . GLN A 1 501 ? 19.243 -15.381 6.787 1.00 72.38 501 GLN A N 1
ATOM 4107 C CA . GLN A 1 501 ? 20.320 -15.251 7.773 1.00 72.38 501 GLN A CA 1
ATOM 4108 C C . GLN A 1 501 ? 20.922 -13.843 7.680 1.00 72.38 501 GLN A C 1
ATOM 4110 O O . GLN A 1 501 ? 20.853 -13.226 6.617 1.00 72.38 501 GLN A O 1
ATOM 4115 N N . ASN A 1 502 ? 21.535 -13.359 8.765 1.00 74.62 502 ASN A N 1
ATOM 4116 C CA . ASN A 1 502 ? 22.202 -12.055 8.848 1.00 74.62 502 ASN A CA 1
ATOM 4117 C C . ASN A 1 502 ? 21.243 -10.875 8.655 1.00 74.62 502 ASN A C 1
ATOM 4119 O O . ASN A 1 502 ? 21.314 -10.130 7.674 1.00 74.62 502 ASN A O 1
ATOM 4123 N N . THR A 1 503 ? 20.348 -10.690 9.625 1.00 79.56 503 THR A N 1
ATOM 4124 C CA . THR A 1 503 ? 19.494 -9.492 9.654 1.00 79.56 503 THR A CA 1
ATOM 4125 C C . THR A 1 503 ? 20.373 -8.232 9.707 1.00 79.56 503 THR A C 1
ATOM 4127 O O . THR A 1 503 ? 21.330 -8.208 10.488 1.00 79.56 503 THR A O 1
ATOM 4130 N N . PRO A 1 504 ? 20.080 -7.169 8.929 1.00 78.81 504 PRO A N 1
ATOM 4131 C CA . PRO A 1 504 ? 20.850 -5.933 9.004 1.00 78.81 504 PRO A CA 1
ATOM 4132 C C . PRO A 1 504 ? 20.934 -5.401 10.450 1.00 78.81 504 PRO A C 1
ATOM 4134 O O . PRO A 1 504 ? 19.911 -5.351 11.142 1.00 78.81 504 PRO A O 1
ATOM 4137 N N . PRO A 1 505 ? 22.124 -4.984 10.928 1.00 79.94 505 PRO A N 1
ATOM 4138 C CA . PRO A 1 505 ? 22.373 -4.750 12.354 1.00 79.94 505 PRO A CA 1
ATOM 4139 C C . PRO A 1 505 ? 21.486 -3.650 12.948 1.00 79.94 505 PRO A C 1
ATOM 4141 O O . PRO A 1 505 ? 20.968 -3.800 14.048 1.00 79.94 505 PRO A O 1
ATOM 4144 N N . TYR A 1 506 ? 21.216 -2.591 12.183 1.00 75.75 506 TYR A N 1
ATOM 4145 C CA . TYR A 1 506 ? 20.345 -1.492 12.607 1.00 75.75 506 TYR A CA 1
ATOM 4146 C C . TYR A 1 506 ? 18.887 -1.940 12.855 1.00 75.75 506 TYR A C 1
ATOM 4148 O O . TYR A 1 506 ? 18.234 -1.439 13.769 1.00 75.75 506 TYR A O 1
ATOM 4156 N N . ILE A 1 507 ? 18.382 -2.928 12.101 1.00 79.12 507 ILE A N 1
ATOM 4157 C CA . ILE A 1 507 ? 17.037 -3.498 12.307 1.00 79.12 507 ILE A CA 1
ATOM 4158 C C . ILE A 1 507 ? 17.023 -4.331 13.580 1.00 79.12 507 ILE A C 1
ATOM 4160 O O . ILE A 1 507 ? 16.095 -4.226 14.381 1.00 79.12 507 ILE A O 1
ATOM 4164 N N . LEU A 1 508 ? 18.059 -5.151 13.762 1.00 82.38 508 LEU A N 1
ATOM 4165 C CA . LEU A 1 508 ? 18.191 -6.008 14.930 1.00 82.38 508 LEU A CA 1
ATOM 4166 C C . LEU A 1 508 ? 18.247 -5.177 16.220 1.00 82.38 508 LEU A C 1
ATOM 4168 O O . LEU A 1 508 ? 17.558 -5.506 17.184 1.00 82.38 508 LEU A O 1
ATOM 4172 N N . ASP A 1 509 ? 19.011 -4.084 16.225 1.00 82.38 509 ASP A N 1
ATOM 4173 C CA . ASP A 1 509 ? 19.122 -3.178 17.373 1.00 82.38 509 ASP A CA 1
ATOM 4174 C C . ASP A 1 509 ? 17.801 -2.456 17.664 1.00 82.38 509 ASP A C 1
ATOM 4176 O O . ASP A 1 509 ? 17.384 -2.353 18.819 1.00 82.38 509 ASP A O 1
ATOM 4180 N N . TYR A 1 510 ? 17.085 -2.021 16.625 1.00 79.31 510 TYR A N 1
ATOM 4181 C CA . TYR A 1 510 ? 15.764 -1.420 16.783 1.00 79.31 510 TYR A CA 1
ATOM 4182 C C . TYR A 1 510 ? 14.744 -2.391 17.394 1.00 79.31 510 TYR A C 1
ATOM 4184 O O . TYR A 1 510 ? 14.044 -2.028 18.339 1.00 79.31 510 TYR A O 1
ATOM 4192 N N . ILE A 1 511 ? 14.672 -3.630 16.894 1.00 84.19 511 ILE A N 1
ATOM 4193 C CA . ILE A 1 511 ? 13.743 -4.644 17.416 1.00 84.19 511 ILE A CA 1
ATOM 4194 C C . ILE A 1 511 ? 14.099 -5.002 18.868 1.00 84.19 511 ILE A C 1
ATOM 4196 O O . ILE A 1 511 ? 13.201 -5.090 19.703 1.00 84.19 511 ILE A O 1
ATOM 4200 N N . LYS A 1 512 ? 15.391 -5.123 19.207 1.00 84.75 512 LYS A N 1
ATOM 4201 C CA . LYS A 1 512 ? 15.850 -5.320 20.596 1.00 84.75 512 LYS A CA 1
ATOM 4202 C C . LYS A 1 512 ? 15.378 -4.199 21.521 1.00 84.75 512 LYS A C 1
ATOM 4204 O O . LYS A 1 512 ? 14.785 -4.478 22.559 1.00 84.75 512 LYS A O 1
ATOM 4209 N N . ASN A 1 513 ? 15.592 -2.943 21.129 1.00 83.00 513 ASN A N 1
ATOM 4210 C CA . ASN A 1 513 ? 15.145 -1.785 21.908 1.00 83.00 513 ASN A CA 1
ATOM 4211 C C . ASN A 1 513 ? 13.619 -1.764 22.052 1.00 83.00 513 ASN A C 1
ATOM 4213 O O . ASN A 1 513 ? 13.098 -1.537 23.140 1.00 83.00 513 ASN A O 1
ATOM 4217 N N . SER A 1 514 ? 12.900 -2.088 20.976 1.00 81.56 514 SER A N 1
ATOM 4218 C CA . SER A 1 514 ? 11.446 -2.210 21.004 1.00 81.56 514 SER A CA 1
ATOM 4219 C C . SER A 1 514 ? 10.943 -3.261 21.983 1.00 81.56 514 SER A C 1
ATOM 4221 O O . SER A 1 514 ? 9.907 -3.039 22.604 1.00 81.56 514 SER A O 1
ATOM 4223 N N . LEU A 1 515 ? 11.603 -4.410 22.079 1.00 83.75 515 LEU A N 1
ATOM 4224 C CA . LEU A 1 515 ? 11.167 -5.491 22.962 1.00 83.75 515 LEU A CA 1
ATOM 4225 C C . LEU A 1 515 ? 11.467 -5.206 24.427 1.00 83.75 515 LEU A C 1
ATOM 4227 O O . LEU A 1 515 ? 10.702 -5.641 25.284 1.00 83.75 515 LEU A O 1
ATOM 4231 N N . ASN A 1 516 ? 12.521 -4.436 24.706 1.00 81.62 516 ASN A N 1
ATOM 4232 C CA . ASN A 1 516 ? 12.799 -3.949 26.054 1.00 81.62 516 ASN A CA 1
ATOM 4233 C C . ASN A 1 516 ? 11.675 -3.035 26.568 1.00 81.62 516 ASN A C 1
ATOM 4235 O O . ASN A 1 516 ? 11.299 -3.134 27.735 1.00 81.62 516 ASN A O 1
ATOM 4239 N N . ASP A 1 517 ? 11.115 -2.183 25.704 1.00 76.19 517 ASP A N 1
ATOM 4240 C CA . ASP A 1 517 ? 10.050 -1.253 26.096 1.00 76.19 517 ASP A CA 1
ATOM 4241 C C . ASP A 1 517 ? 8.649 -1.875 26.028 1.00 76.19 517 ASP A C 1
ATOM 4243 O O . ASP A 1 517 ? 7.818 -1.649 26.912 1.00 76.19 517 ASP A O 1
ATOM 4247 N N . HIS A 1 518 ? 8.379 -2.665 24.983 1.00 76.56 518 HIS A N 1
ATOM 4248 C CA . HIS A 1 518 ? 7.095 -3.328 24.742 1.00 76.56 518 HIS A CA 1
ATOM 4249 C C . HIS A 1 518 ? 7.311 -4.798 24.388 1.00 76.56 518 HIS A C 1
ATOM 4251 O O . HIS A 1 518 ? 7.385 -5.132 23.196 1.00 76.56 518 HIS A O 1
ATOM 4257 N N . PRO A 1 519 ? 7.368 -5.693 25.388 1.00 78.19 519 PRO A N 1
ATOM 4258 C CA . PRO A 1 519 ? 7.488 -7.119 25.127 1.00 78.19 519 PRO A CA 1
ATOM 4259 C C . PRO A 1 519 ? 6.269 -7.604 24.336 1.00 78.19 519 PRO A C 1
ATOM 4261 O O . PRO A 1 519 ? 5.119 -7.288 24.658 1.00 78.19 519 PRO A O 1
ATOM 4264 N N . HIS A 1 520 ? 6.528 -8.328 23.252 1.00 81.50 520 HIS A N 1
ATOM 4265 C CA . HIS A 1 520 ? 5.510 -8.949 22.416 1.00 81.50 520 HIS A CA 1
ATOM 4266 C C . HIS A 1 520 ? 6.097 -10.148 21.674 1.00 81.50 520 HIS A C 1
ATOM 4268 O O . HIS A 1 520 ? 7.293 -10.207 21.401 1.00 81.50 520 HIS A O 1
ATOM 4274 N N . THR A 1 521 ? 5.223 -11.083 21.323 1.00 82.44 521 THR A N 1
ATOM 4275 C CA . THR A 1 521 ? 5.544 -12.334 20.636 1.00 82.44 521 THR A CA 1
ATOM 4276 C C . THR A 1 521 ? 4.741 -12.437 19.336 1.00 82.44 521 THR A C 1
ATOM 4278 O O . THR A 1 521 ? 3.766 -11.703 19.122 1.00 82.44 521 THR A O 1
ATOM 4281 N N . TRP A 1 522 ? 5.163 -13.341 18.451 1.00 85.50 522 TRP A N 1
ATOM 4282 C CA . TRP A 1 522 ? 4.515 -13.606 17.166 1.00 85.50 522 TRP A CA 1
ATOM 4283 C C . TRP A 1 522 ? 4.039 -15.056 17.089 1.00 85.50 522 TRP A C 1
ATOM 4285 O O . TRP A 1 522 ? 4.652 -15.952 17.663 1.00 85.50 522 TRP A O 1
ATOM 4295 N N . GLY A 1 523 ? 2.968 -15.289 16.331 1.00 80.19 523 GLY A N 1
ATOM 4296 C CA . GLY A 1 523 ? 2.459 -16.627 16.056 1.00 80.19 523 GLY A CA 1
ATOM 4297 C C . GLY A 1 523 ? 3.451 -17.469 15.252 1.00 80.19 523 GLY A C 1
ATOM 4298 O O . GLY A 1 523 ? 4.337 -16.949 14.566 1.00 80.19 523 GLY A O 1
ATOM 4299 N N . THR A 1 524 ? 3.263 -18.787 15.298 1.00 82.12 524 THR A N 1
ATOM 4300 C CA . THR A 1 524 ? 4.157 -19.771 14.660 1.00 82.12 524 THR A CA 1
ATOM 4301 C C . THR A 1 524 ? 4.285 -19.550 13.150 1.00 82.12 524 THR A C 1
ATOM 4303 O O . THR A 1 524 ? 5.377 -19.658 12.587 1.00 82.12 524 THR A O 1
ATOM 4306 N N . SER A 1 525 ? 3.188 -19.155 12.498 1.00 82.00 525 SER A N 1
ATOM 4307 C CA . SER A 1 525 ? 3.132 -18.860 11.064 1.00 82.00 525 SER A CA 1
ATOM 4308 C C . SER A 1 525 ? 4.060 -17.712 10.653 1.00 82.00 525 SER A C 1
ATOM 4310 O O . SER A 1 525 ? 4.699 -17.791 9.604 1.00 82.00 525 SER A O 1
ATOM 4312 N N . ILE A 1 526 ? 4.187 -16.678 11.488 1.00 85.81 526 ILE A N 1
ATOM 4313 C CA . ILE A 1 526 ? 5.058 -15.523 11.237 1.00 85.81 526 ILE A CA 1
ATOM 4314 C C . ILE A 1 526 ? 6.507 -15.880 11.573 1.00 85.81 526 ILE A C 1
ATOM 4316 O O . ILE A 1 526 ? 7.389 -15.649 10.749 1.00 85.81 526 ILE A O 1
ATOM 4320 N N . LEU A 1 527 ? 6.747 -16.495 12.738 1.00 87.00 527 LEU A N 1
ATOM 4321 C CA . LEU A 1 527 ? 8.092 -16.879 13.181 1.00 87.00 527 LEU A CA 1
ATOM 4322 C C . LEU A 1 527 ? 8.791 -17.807 12.181 1.00 87.00 527 LEU A C 1
ATOM 4324 O O . LEU A 1 527 ? 9.971 -17.624 11.910 1.00 87.00 527 LEU A O 1
ATOM 4328 N N . SER A 1 528 ? 8.055 -18.729 11.551 1.00 85.75 528 SER A N 1
ATOM 4329 C CA . SER A 1 528 ? 8.608 -19.629 10.526 1.00 85.75 528 SER A CA 1
ATOM 4330 C C . SER A 1 528 ? 9.191 -18.917 9.294 1.00 85.75 528 SER A C 1
ATOM 4332 O O . SER A 1 528 ? 10.009 -19.493 8.579 1.00 85.75 528 SER A O 1
ATOM 4334 N N . LYS A 1 529 ? 8.781 -17.667 9.042 1.00 86.00 529 LYS A N 1
ATOM 4335 C CA . LYS A 1 529 ? 9.226 -16.840 7.910 1.00 86.00 529 LYS A CA 1
ATOM 4336 C C . LYS A 1 529 ? 10.284 -15.810 8.305 1.00 86.00 529 LYS A C 1
ATOM 4338 O O . LYS A 1 529 ? 10.815 -15.126 7.431 1.00 86.00 529 LYS A O 1
ATOM 4343 N N . CYS A 1 530 ? 10.567 -15.662 9.597 1.00 86.94 530 CYS A N 1
ATOM 4344 C CA . CYS A 1 530 ? 11.555 -14.716 10.091 1.00 86.94 530 CYS A CA 1
ATOM 4345 C C . CYS A 1 530 ? 12.987 -15.227 9.845 1.00 86.94 530 CYS A C 1
ATOM 4347 O O . CYS A 1 530 ? 13.232 -16.435 9.876 1.00 86.94 530 CYS A O 1
ATOM 4349 N N . PRO A 1 531 ? 13.967 -14.321 9.677 1.00 86.81 531 PRO A N 1
ATOM 4350 C CA . PRO A 1 531 ? 15.377 -14.682 9.769 1.00 86.81 531 PRO A CA 1
ATOM 4351 C C . PRO A 1 531 ? 15.698 -15.410 11.084 1.00 86.81 531 PRO A C 1
ATOM 4353 O O . PRO A 1 531 ? 15.102 -15.125 12.130 1.00 86.81 531 PRO A O 1
ATOM 4356 N N . GLN A 1 532 ? 16.679 -16.315 11.051 1.00 85.94 532 GLN A N 1
ATOM 4357 C CA . GLN A 1 532 ? 17.041 -17.151 12.209 1.00 85.94 532 GLN A CA 1
ATOM 4358 C C . GLN A 1 532 ? 17.406 -16.322 13.456 1.00 85.94 532 GLN A C 1
ATOM 4360 O O . GLN A 1 532 ? 16.948 -16.637 14.553 1.00 85.94 532 GLN A O 1
ATOM 4365 N N . ASP A 1 533 ? 18.138 -15.217 13.280 1.00 86.88 533 ASP A N 1
ATOM 4366 C CA . ASP A 1 533 ? 18.566 -14.332 14.378 1.00 86.88 533 ASP A CA 1
ATOM 4367 C C . ASP A 1 533 ? 17.379 -13.704 15.128 1.00 86.88 533 ASP A C 1
ATOM 4369 O O . ASP A 1 533 ? 17.402 -13.565 16.352 1.00 86.88 533 ASP A O 1
ATOM 4373 N N . LEU A 1 534 ? 16.328 -13.325 14.392 1.00 87.31 534 LEU A N 1
ATOM 4374 C CA . LEU A 1 534 ? 15.113 -12.746 14.966 1.00 87.31 534 LEU A CA 1
ATOM 4375 C C . LEU A 1 534 ? 14.246 -13.816 15.621 1.00 87.31 534 LEU A C 1
ATOM 4377 O O . LEU A 1 534 ? 13.677 -13.565 16.678 1.00 87.31 534 LEU A O 1
ATOM 4381 N N . THR A 1 535 ? 14.181 -15.007 15.026 1.00 88.00 535 THR A N 1
ATOM 4382 C CA . THR A 1 535 ? 13.447 -16.145 15.594 1.00 88.00 535 THR A CA 1
ATOM 4383 C C . THR A 1 535 ? 13.986 -16.489 16.981 1.00 88.00 535 THR A C 1
ATOM 4385 O O . THR A 1 535 ? 13.226 -16.483 17.945 1.00 88.00 535 THR A O 1
ATOM 4388 N N . PHE A 1 536 ? 15.310 -16.636 17.110 1.00 86.38 536 PHE A N 1
ATOM 4389 C CA . PHE A 1 536 ? 15.967 -16.867 18.399 1.00 86.38 536 PHE A CA 1
ATOM 4390 C C . PHE A 1 536 ? 15.679 -15.752 19.413 1.00 86.38 536 PHE A C 1
ATOM 4392 O O . PHE A 1 536 ? 15.478 -15.999 20.600 1.00 86.38 536 PHE A O 1
ATOM 4399 N N . LEU A 1 537 ? 15.657 -14.500 18.963 1.00 87.81 537 LEU A N 1
ATOM 4400 C CA . LEU A 1 537 ? 15.383 -13.363 19.831 1.00 87.81 537 LEU A CA 1
ATOM 4401 C C . LEU A 1 537 ? 13.939 -13.370 20.363 1.00 87.81 537 LEU A C 1
ATOM 4403 O O . LEU A 1 537 ? 13.758 -13.179 21.562 1.00 87.81 537 LEU A O 1
ATOM 4407 N N . TYR A 1 538 ? 12.936 -13.649 19.526 1.00 87.25 538 TYR A N 1
ATOM 4408 C CA . TYR A 1 538 ? 11.535 -13.733 19.961 1.00 87.25 538 TYR A CA 1
ATOM 4409 C C . TYR A 1 538 ? 11.233 -14.971 20.814 1.00 87.25 538 TYR A C 1
ATOM 4411 O O . TYR A 1 538 ? 10.427 -14.890 21.738 1.00 87.25 538 TYR A O 1
ATOM 4419 N N . GLU A 1 539 ? 11.896 -16.102 20.566 1.00 83.00 539 GLU A N 1
ATOM 4420 C CA . GLU A 1 539 ? 11.771 -17.298 21.413 1.00 83.00 539 GLU A CA 1
ATOM 4421 C C . GLU A 1 539 ? 12.244 -17.047 22.855 1.00 83.00 539 GLU A C 1
ATOM 4423 O O . GLU A 1 539 ? 11.734 -17.658 23.791 1.00 83.00 539 GLU A O 1
ATOM 4428 N N . ASN A 1 540 ? 13.181 -16.113 23.046 1.00 78.50 540 ASN A N 1
ATOM 4429 C CA . ASN A 1 540 ? 13.718 -15.750 24.358 1.00 78.50 540 ASN A CA 1
ATOM 4430 C C . ASN A 1 540 ? 12.972 -14.590 25.044 1.00 78.50 540 ASN A C 1
ATOM 4432 O O . ASN A 1 540 ? 13.308 -14.237 26.177 1.00 78.50 540 ASN A O 1
ATOM 4436 N N . THR A 1 541 ? 11.978 -13.975 24.395 1.00 78.81 541 THR A N 1
ATOM 4437 C CA . THR A 1 541 ? 11.177 -12.912 25.021 1.00 78.81 541 THR A CA 1
ATOM 4438 C C . THR A 1 541 ? 10.039 -13.484 25.858 1.00 78.81 541 THR A C 1
ATOM 4440 O O . THR A 1 541 ? 9.190 -14.212 25.350 1.00 78.81 541 THR A O 1
ATOM 4443 N N . LEU A 1 542 ? 10.008 -13.134 27.148 1.00 64.94 542 LEU A N 1
ATOM 4444 C CA . LEU A 1 542 ? 8.906 -13.484 28.044 1.00 64.94 542 LEU A CA 1
ATOM 4445 C C . LEU A 1 542 ? 7.673 -12.636 27.712 1.00 64.94 542 LEU A C 1
ATOM 4447 O O . LEU A 1 542 ? 7.752 -11.408 27.650 1.00 64.94 542 LEU A O 1
ATOM 4451 N N . ASP A 1 543 ? 6.538 -13.303 27.512 1.00 63.88 543 ASP A N 1
ATOM 4452 C CA . ASP A 1 543 ? 5.246 -12.646 27.316 1.00 63.88 543 ASP A CA 1
ATOM 4453 C C . ASP A 1 543 ? 4.681 -12.108 28.648 1.00 63.88 543 ASP A C 1
ATOM 4455 O O . ASP A 1 543 ? 5.177 -12.418 29.735 1.00 63.88 543 ASP A O 1
ATOM 4459 N N . PHE A 1 544 ? 3.617 -11.308 28.577 1.00 66.06 544 PHE A N 1
ATOM 4460 C CA . PHE A 1 544 ? 2.874 -10.866 29.754 1.00 66.06 544 PHE A CA 1
ATOM 4461 C C . PHE A 1 544 ? 2.325 -12.064 30.539 1.00 66.06 544 PHE A C 1
ATOM 4463 O O . PHE A 1 544 ? 1.675 -12.952 29.985 1.00 66.06 544 PHE A O 1
ATOM 4470 N N . ASN A 1 545 ? 2.527 -12.058 31.857 1.00 71.44 545 ASN A N 1
ATOM 4471 C CA . ASN A 1 545 ? 2.000 -13.099 32.728 1.00 71.44 545 ASN A CA 1
ATOM 4472 C C . ASN A 1 545 ? 0.468 -12.967 32.859 1.00 71.44 545 ASN A C 1
ATOM 4474 O O . ASN A 1 545 ? -0.048 -11.981 33.397 1.00 71.44 545 ASN A O 1
ATOM 4478 N N . GLN A 1 546 ? -0.263 -13.973 32.365 1.00 75.62 546 GLN A N 1
ATOM 4479 C CA . GLN A 1 546 ? -1.731 -14.005 32.382 1.00 75.62 546 GLN A CA 1
ATOM 4480 C C . GLN A 1 546 ? -2.300 -13.885 33.800 1.00 75.62 546 GLN A C 1
ATOM 4482 O O . GLN A 1 546 ? -3.257 -13.138 34.026 1.00 75.62 546 GLN A O 1
ATOM 4487 N N . GLU A 1 547 ? -1.680 -14.564 34.767 1.00 77.88 547 GLU A N 1
ATOM 4488 C CA . GLU A 1 547 ? -2.121 -14.559 36.163 1.00 77.88 547 GLU A CA 1
ATOM 4489 C C . GLU A 1 547 ? -1.932 -13.186 36.816 1.00 77.88 547 GLU A C 1
ATOM 4491 O O . GLU A 1 547 ? -2.790 -12.731 37.573 1.00 77.88 547 GLU A O 1
ATOM 4496 N N . GLU A 1 548 ? -0.849 -12.477 36.489 1.00 80.94 548 GLU A N 1
ATOM 4497 C CA . GLU A 1 548 ? -0.585 -11.136 37.024 1.00 80.94 548 GLU A CA 1
ATOM 4498 C C . GLU A 1 548 ? -1.638 -10.125 36.576 1.00 80.94 548 GLU A C 1
ATOM 4500 O O . GLU A 1 548 ? -2.110 -9.329 37.391 1.00 80.94 548 GLU A O 1
ATOM 4505 N N . ILE A 1 549 ? -2.047 -10.167 35.305 1.00 78.50 549 ILE A N 1
ATOM 4506 C CA . ILE A 1 549 ? -3.074 -9.260 34.783 1.00 78.50 549 ILE A CA 1
ATOM 4507 C C . ILE A 1 549 ? -4.437 -9.588 35.394 1.00 78.50 549 ILE A C 1
ATOM 4509 O O . ILE A 1 549 ? -5.134 -8.672 35.831 1.00 78.50 549 ILE A O 1
ATOM 4513 N N . LEU A 1 550 ? -4.804 -10.870 35.491 1.00 82.75 550 LEU A N 1
ATOM 4514 C CA . LEU A 1 550 ? -6.042 -11.298 36.154 1.00 82.75 550 LEU A CA 1
ATOM 4515 C C . LEU A 1 550 ? -6.089 -10.811 37.611 1.00 82.75 550 LEU A C 1
ATOM 4517 O O . LEU A 1 550 ? -7.074 -10.197 38.030 1.00 82.75 550 LEU A O 1
ATOM 4521 N N . ASN A 1 551 ? -4.999 -11.002 38.356 1.00 84.12 551 ASN A N 1
ATOM 4522 C CA . ASN A 1 551 ? -4.876 -10.542 39.737 1.00 84.12 551 ASN A CA 1
ATOM 4523 C C . ASN A 1 551 ? -4.932 -9.011 39.840 1.00 84.12 551 ASN A C 1
ATOM 4525 O O . ASN A 1 551 ? -5.622 -8.474 40.706 1.00 84.12 551 ASN A O 1
ATOM 4529 N N . ALA A 1 552 ? -4.263 -8.288 38.940 1.00 82.81 552 ALA A N 1
ATOM 4530 C CA . ALA A 1 552 ? -4.285 -6.829 38.915 1.00 82.81 552 ALA A CA 1
ATOM 4531 C C . ALA A 1 552 ? -5.683 -6.270 38.611 1.00 82.81 552 ALA A C 1
ATOM 4533 O O . ALA A 1 552 ? -6.119 -5.332 39.280 1.00 82.81 552 ALA A O 1
ATOM 4534 N N . VAL A 1 553 ? -6.407 -6.858 37.652 1.00 83.81 553 VAL A N 1
ATOM 4535 C CA . VAL A 1 553 ? -7.795 -6.482 37.348 1.00 83.81 553 VAL A CA 1
ATOM 4536 C C . VAL A 1 553 ? -8.687 -6.743 38.562 1.00 83.81 553 VAL A C 1
ATOM 4538 O O . VAL A 1 553 ? -9.426 -5.848 38.966 1.00 83.81 553 VAL A O 1
ATOM 4541 N N . ASN A 1 554 ? -8.573 -7.910 39.202 1.00 83.94 554 ASN A N 1
ATOM 4542 C CA . ASN A 1 554 ? -9.354 -8.247 40.397 1.00 83.94 554 ASN A CA 1
ATOM 4543 C C . ASN A 1 554 ? -9.071 -7.301 41.576 1.00 83.94 554 ASN A C 1
ATOM 4545 O O . ASN A 1 554 ? -10.000 -6.891 42.270 1.00 83.94 554 ASN A O 1
ATOM 4549 N N . ASN A 1 555 ? -7.818 -6.884 41.765 1.00 81.38 555 ASN A N 1
ATOM 4550 C CA . ASN A 1 555 ? -7.449 -5.903 42.788 1.00 81.38 555 ASN A CA 1
ATOM 4551 C C . ASN A 1 555 ? -8.077 -4.528 42.518 1.00 81.38 555 ASN A C 1
ATOM 4553 O O . ASN A 1 555 ? -8.604 -3.893 43.432 1.00 81.38 555 ASN A O 1
ATOM 4557 N N . VAL A 1 556 ? -8.064 -4.074 41.260 1.00 78.38 556 VAL A N 1
ATOM 4558 C CA . VAL A 1 556 ? -8.698 -2.806 40.869 1.00 78.38 556 VAL A CA 1
ATOM 4559 C C . VAL A 1 556 ? -10.220 -2.886 41.015 1.00 78.38 556 VAL A C 1
ATOM 4561 O O . VAL A 1 556 ? -10.826 -1.933 41.503 1.00 78.38 556 VAL A O 1
ATOM 4564 N N . LYS A 1 557 ? -10.837 -4.022 40.663 1.00 78.88 557 LYS A N 1
ATOM 4565 C CA . LYS A 1 557 ? -12.267 -4.279 40.898 1.00 78.88 557 LYS A CA 1
ATOM 4566 C C . LYS A 1 557 ? -12.623 -4.215 42.381 1.00 78.88 557 LYS A C 1
ATOM 4568 O O . LYS A 1 557 ? -13.580 -3.539 42.744 1.00 78.88 557 LYS A O 1
ATOM 4573 N N . ALA A 1 558 ? -11.849 -4.883 43.238 1.00 76.81 558 ALA A N 1
ATOM 4574 C CA . ALA A 1 558 ? -12.074 -4.872 44.680 1.00 76.81 558 ALA A CA 1
ATOM 4575 C C . ALA A 1 558 ? -12.031 -3.439 45.236 1.00 76.81 558 ALA A C 1
ATOM 4577 O O . ALA A 1 558 ? -12.940 -3.045 45.964 1.00 76.81 558 ALA A O 1
ATOM 4578 N N . GLY A 1 559 ? -11.049 -2.639 44.802 1.00 71.25 559 GLY A N 1
ATOM 4579 C CA . GLY A 1 559 ? -10.969 -1.215 45.130 1.00 71.25 559 GLY A CA 1
ATOM 4580 C C . GLY A 1 559 ? -12.167 -0.407 44.614 1.00 71.25 559 GLY A C 1
ATOM 4581 O O . GLY A 1 559 ? -12.715 0.414 45.346 1.00 71.25 559 GLY A O 1
ATOM 4582 N N . ALA A 1 560 ? -12.622 -0.654 43.382 1.00 69.00 560 ALA A N 1
ATOM 4583 C CA . ALA A 1 560 ? -13.795 0.013 42.810 1.00 69.00 560 ALA A CA 1
ATOM 4584 C C . ALA A 1 560 ? -15.062 -0.198 43.660 1.00 69.00 560 ALA A C 1
ATOM 4586 O O . ALA A 1 560 ? -15.868 0.717 43.822 1.00 69.00 560 ALA A O 1
ATOM 4587 N N . ILE A 1 561 ? -15.215 -1.399 44.225 1.00 69.31 561 ILE A N 1
ATOM 4588 C CA . ILE A 1 561 ? -16.363 -1.794 45.048 1.00 69.31 561 ILE A CA 1
ATOM 4589 C C . ILE A 1 561 ? -16.242 -1.254 46.486 1.00 69.31 561 ILE A C 1
ATOM 4591 O O . ILE A 1 561 ? -17.247 -0.836 47.070 1.00 69.31 561 ILE A O 1
ATOM 4595 N N . SER A 1 562 ? -15.038 -1.264 47.076 1.00 66.75 562 SER A N 1
ATOM 4596 C CA . SER A 1 562 ? -14.816 -0.887 48.481 1.00 66.75 562 SER A CA 1
ATOM 4597 C C . SER A 1 562 ? -14.714 0.624 48.704 1.00 66.75 562 SER A C 1
ATOM 4599 O O . SER A 1 562 ? -15.348 1.161 49.614 1.00 66.75 562 SER A O 1
ATOM 4601 N N . ASP A 1 563 ? -13.949 1.318 47.862 1.00 58.41 563 ASP A N 1
ATOM 4602 C CA . ASP A 1 563 ? -13.524 2.709 48.070 1.00 58.41 563 ASP A CA 1
ATOM 4603 C C . ASP A 1 563 ? -14.350 3.717 47.239 1.00 58.41 563 ASP A C 1
ATOM 4605 O O . ASP A 1 563 ? -14.294 4.927 47.478 1.00 58.41 563 ASP A O 1
ATOM 4609 N N . GLY A 1 564 ? -15.211 3.248 46.322 1.00 52.97 564 GLY A N 1
ATOM 4610 C CA . GLY A 1 564 ? -16.239 4.079 45.668 1.00 52.97 564 GLY A CA 1
ATOM 4611 C C . GLY A 1 564 ? -17.194 4.760 46.665 1.00 52.97 564 GLY A C 1
ATOM 4612 O O . GLY A 1 564 ? -17.757 5.816 46.382 1.00 52.97 564 GLY A O 1
ATOM 4613 N N . LYS A 1 565 ? -17.297 4.216 47.886 1.00 50.19 565 LYS A N 1
ATOM 4614 C CA . LYS A 1 565 ? -18.109 4.755 48.988 1.00 50.19 565 LYS A CA 1
ATOM 4615 C C . LYS A 1 565 ? -17.407 5.828 49.835 1.00 50.19 565 LYS A C 1
ATOM 4617 O O . LYS A 1 565 ? -18.097 6.547 50.552 1.00 50.19 565 LYS A O 1
ATOM 4622 N N . SER A 1 566 ? -16.073 5.941 49.793 1.00 47.66 566 SER A N 1
ATOM 4623 C CA . SER A 1 566 ? -15.277 6.771 50.725 1.00 47.66 566 SER A CA 1
ATOM 4624 C C . SER A 1 566 ? -14.660 8.033 50.100 1.00 47.66 566 SER A C 1
ATOM 4626 O O . SER A 1 566 ? -14.219 8.923 50.826 1.00 47.66 566 SER A O 1
ATOM 4628 N N . GLY A 1 567 ? -14.647 8.161 48.767 1.00 47.72 567 GLY A N 1
ATOM 4629 C CA . GLY A 1 567 ? -14.306 9.407 48.059 1.00 47.72 567 GLY A CA 1
ATOM 4630 C C . GLY A 1 567 ? -12.829 9.843 48.088 1.00 47.72 567 GLY A C 1
ATOM 4631 O O . GLY A 1 567 ? -12.497 10.873 47.502 1.00 47.72 567 GLY A O 1
ATOM 4632 N N . GLN A 1 568 ? -11.919 9.084 48.708 1.00 47.56 568 GLN A N 1
ATOM 4633 C CA . GLN A 1 568 ? -10.478 9.380 48.754 1.00 47.56 568 GLN A CA 1
ATOM 4634 C C . GLN A 1 568 ? -9.659 8.283 48.066 1.00 47.56 568 GLN A C 1
ATOM 4636 O O . GLN A 1 568 ? -9.116 7.393 48.711 1.00 47.56 568 GLN A O 1
ATOM 4641 N N . PHE A 1 569 ? -9.530 8.365 46.740 1.00 53.06 569 PHE A N 1
ATOM 4642 C CA . PHE A 1 569 ? -8.784 7.375 45.958 1.00 53.06 569 PHE A CA 1
ATOM 4643 C C . PHE A 1 569 ? -7.424 7.903 45.484 1.00 53.06 569 PHE A C 1
ATOM 4645 O O . PHE A 1 569 ? -7.349 8.887 44.740 1.00 53.06 569 PHE A O 1
ATOM 4652 N N . LYS A 1 570 ? -6.334 7.212 45.846 1.00 55.34 570 LYS A N 1
ATOM 4653 C CA . LYS A 1 570 ? -5.009 7.431 45.241 1.00 55.34 570 LYS A CA 1
ATOM 4654 C C . LYS A 1 570 ? -4.936 6.703 43.898 1.00 55.34 570 LYS A C 1
ATOM 4656 O O . LYS A 1 570 ? -4.664 5.509 43.847 1.00 55.34 570 LYS A O 1
ATOM 4661 N N . MET A 1 571 ? -5.170 7.432 42.809 1.00 59.75 571 MET A N 1
ATOM 4662 C CA . MET A 1 571 ? -5.003 6.908 41.449 1.00 59.75 571 MET A CA 1
ATOM 4663 C C . MET A 1 571 ? -3.534 6.596 41.164 1.00 59.75 571 MET A C 1
ATOM 4665 O O . MET A 1 571 ? -2.710 7.508 41.122 1.00 59.75 571 MET A O 1
ATOM 4669 N N . THR A 1 572 ? -3.211 5.320 40.942 1.00 64.75 572 THR A N 1
ATOM 4670 C CA . THR A 1 572 ? -1.896 4.897 40.436 1.00 64.75 572 THR A CA 1
ATOM 4671 C C . THR A 1 572 ? -1.958 4.624 38.932 1.00 64.75 572 THR A C 1
ATOM 4673 O O . THR A 1 572 ? -3.025 4.400 38.360 1.00 64.75 572 THR A O 1
ATOM 4676 N N . THR A 1 573 ? -0.802 4.621 38.270 1.00 64.19 573 THR A N 1
ATOM 4677 C CA . THR A 1 573 ? -0.659 4.276 36.842 1.00 64.19 573 THR A CA 1
ATOM 4678 C C . THR A 1 573 ? -1.224 2.893 36.499 1.00 64.19 573 THR A C 1
ATOM 4680 O O . THR A 1 573 ? -1.725 2.689 35.394 1.00 64.19 573 THR A O 1
ATOM 4683 N N . THR A 1 574 ? -1.221 1.966 37.458 1.00 67.44 574 THR A N 1
ATOM 4684 C CA . THR A 1 574 ? -1.810 0.628 37.335 1.00 67.44 574 THR A CA 1
ATOM 4685 C C . THR A 1 574 ? -3.331 0.671 37.146 1.00 67.44 574 THR A C 1
ATOM 4687 O O . THR A 1 574 ? -3.855 -0.087 36.334 1.00 67.44 574 THR A O 1
ATOM 4690 N N . TYR A 1 575 ? -4.045 1.594 37.806 1.00 68.75 575 TYR A N 1
ATOM 4691 C CA . TYR A 1 575 ? -5.504 1.735 37.653 1.00 68.75 575 TYR A CA 1
ATOM 4692 C C . TYR A 1 575 ? -5.888 2.145 36.229 1.00 68.75 575 TYR A C 1
ATOM 4694 O O . TYR A 1 575 ? -6.806 1.570 35.648 1.00 68.75 575 TYR A O 1
ATOM 4702 N N . PHE A 1 576 ? -5.152 3.087 35.630 1.00 74.56 576 PHE A N 1
ATOM 4703 C CA . PHE A 1 576 ? -5.426 3.538 34.261 1.00 74.56 576 PHE A CA 1
ATOM 4704 C C . PHE A 1 576 ? -5.261 2.427 33.227 1.00 74.56 576 PHE A C 1
ATOM 4706 O O . PHE A 1 576 ? -5.988 2.400 32.243 1.00 74.56 576 PHE A O 1
ATOM 4713 N N . ARG A 1 577 ? -4.332 1.499 33.461 1.00 79.56 577 ARG A N 1
ATOM 4714 C CA . ARG A 1 577 ? -4.072 0.361 32.574 1.00 79.56 577 ARG A CA 1
ATOM 4715 C C . ARG A 1 577 ? -5.168 -0.707 32.630 1.00 79.56 577 ARG A C 1
ATOM 4717 O O . ARG A 1 577 ? -5.431 -1.343 31.619 1.00 79.56 577 ARG A O 1
ATOM 4724 N N . MET A 1 578 ? -5.821 -0.876 33.778 1.00 85.31 578 MET A N 1
ATOM 4725 C CA . MET A 1 578 ? -6.837 -1.919 33.986 1.00 85.31 578 MET A CA 1
ATOM 4726 C C . MET A 1 578 ? -8.276 -1.415 33.816 1.00 85.31 578 MET A C 1
ATOM 4728 O O . MET A 1 578 ? -9.200 -2.222 33.761 1.00 85.31 578 MET A O 1
ATOM 4732 N N . VAL A 1 579 ? -8.491 -0.095 33.725 1.00 84.19 579 VAL A N 1
ATOM 4733 C CA . VAL A 1 579 ? -9.839 0.500 33.754 1.00 84.19 579 VAL A CA 1
ATOM 4734 C C . VAL A 1 579 ? -10.765 -0.045 32.668 1.00 84.19 579 VAL A C 1
ATOM 4736 O O . VAL A 1 579 ? -11.933 -0.294 32.943 1.00 84.19 579 VAL A O 1
ATOM 4739 N N . MET A 1 580 ? -10.256 -0.290 31.459 1.00 89.75 580 MET A N 1
ATOM 4740 C CA . MET A 1 580 ? -11.083 -0.799 30.363 1.00 89.75 580 MET A CA 1
ATOM 4741 C C . MET A 1 580 ? -11.589 -2.220 30.626 1.00 89.75 580 MET A C 1
ATOM 4743 O O . MET A 1 580 ? -12.719 -2.521 30.257 1.00 89.75 580 MET A O 1
ATOM 4747 N N . CYS A 1 581 ? -10.817 -3.061 31.322 1.00 89.94 581 CYS A N 1
ATOM 4748 C CA . CYS A 1 581 ? -11.275 -4.384 31.755 1.00 89.94 581 CYS A CA 1
ATOM 4749 C C . CYS A 1 581 ? -12.441 -4.262 32.742 1.00 89.94 581 CYS A C 1
ATOM 4751 O O . CYS A 1 581 ? -13.449 -4.943 32.608 1.00 89.94 581 CYS A O 1
ATOM 4753 N N . VAL A 1 582 ? -12.328 -3.340 33.702 1.00 87.75 582 VAL A N 1
ATOM 4754 C CA . VAL A 1 582 ? -13.363 -3.112 34.721 1.00 87.75 582 VAL A CA 1
ATOM 4755 C C . VAL A 1 582 ? -14.637 -2.529 34.101 1.00 87.75 582 VAL A C 1
ATOM 4757 O O . VAL A 1 582 ? -15.735 -2.944 34.458 1.00 87.75 582 VAL A O 1
ATOM 4760 N N . ILE A 1 583 ? -14.510 -1.609 33.138 1.00 88.00 583 ILE A N 1
ATOM 4761 C CA . ILE A 1 583 ? -15.660 -1.091 32.380 1.00 88.00 583 ILE A CA 1
ATOM 4762 C C . ILE A 1 583 ? -16.318 -2.218 31.581 1.00 88.00 583 ILE A C 1
ATOM 4764 O O . ILE A 1 583 ? -17.539 -2.333 31.595 1.00 88.00 583 ILE A O 1
ATOM 4768 N N . LEU A 1 584 ? -15.527 -3.064 30.916 1.00 90.25 584 LEU A N 1
ATOM 4769 C CA . LEU A 1 584 ? -16.047 -4.211 30.176 1.00 90.25 584 LEU A CA 1
ATOM 4770 C C . LEU A 1 584 ? -16.863 -5.135 31.091 1.00 90.25 584 LEU A C 1
ATOM 4772 O O . LEU A 1 584 ? -17.997 -5.470 30.766 1.00 90.25 584 LEU A O 1
ATOM 4776 N N . ASP A 1 585 ? -16.332 -5.495 32.258 1.00 89.75 585 ASP A N 1
ATOM 4777 C CA . ASP A 1 585 ? -17.040 -6.361 33.203 1.00 89.75 585 ASP A CA 1
ATOM 4778 C C . ASP A 1 585 ? -18.318 -5.708 33.766 1.00 89.75 585 ASP A C 1
ATOM 4780 O O . ASP A 1 585 ? -19.340 -6.379 33.931 1.00 89.75 585 ASP A O 1
ATOM 4784 N N . ARG A 1 586 ? -18.315 -4.384 33.977 1.00 87.62 586 ARG A N 1
ATOM 4785 C CA . ARG A 1 586 ? -19.515 -3.617 34.357 1.00 87.62 586 ARG A CA 1
ATOM 4786 C C . ARG A 1 586 ? -20.615 -3.688 33.294 1.00 87.62 586 ARG A C 1
ATOM 4788 O O . ARG A 1 586 ? -21.792 -3.771 33.653 1.00 87.62 586 ARG A O 1
ATOM 4795 N N . LEU A 1 587 ? -20.248 -3.640 32.013 1.00 87.69 587 LEU A N 1
ATOM 4796 C CA . LEU A 1 587 ? -21.190 -3.753 30.892 1.00 87.69 587 LEU A CA 1
ATOM 4797 C C . LEU A 1 587 ? -21.716 -5.183 30.723 1.00 87.69 587 LEU A C 1
ATOM 4799 O O . LEU A 1 587 ? -22.876 -5.370 30.374 1.00 87.69 587 LEU A O 1
ATOM 4803 N N . ILE A 1 588 ? -20.904 -6.190 31.053 1.00 87.69 588 ILE A N 1
ATOM 4804 C CA . ILE A 1 588 ? -21.320 -7.603 31.057 1.00 87.69 588 ILE A CA 1
ATOM 4805 C C . ILE A 1 588 ? -22.281 -7.916 32.226 1.00 87.69 588 ILE A C 1
ATOM 4807 O O . ILE A 1 588 ? -22.998 -8.916 32.186 1.00 87.69 588 ILE A O 1
ATOM 4811 N N . GLY A 1 589 ? -22.348 -7.048 33.243 1.00 82.69 589 GLY A N 1
ATOM 4812 C CA . GLY A 1 589 ? -23.335 -7.114 34.327 1.00 82.69 589 GLY A CA 1
ATOM 4813 C C . GLY A 1 589 ? -22.753 -7.199 35.740 1.00 82.69 589 GLY A C 1
ATOM 4814 O O . GLY A 1 589 ? -23.508 -7.433 36.684 1.00 82.69 589 GLY A O 1
ATOM 4815 N N . GLU A 1 590 ? -21.440 -7.014 35.926 1.00 82.12 590 GLU A N 1
ATOM 4816 C CA . GLU A 1 590 ? -20.848 -6.974 37.269 1.00 82.12 590 GLU A CA 1
ATOM 4817 C C . GLU A 1 590 ? -21.262 -5.698 38.043 1.00 82.12 590 GLU A C 1
ATOM 4819 O O . GLU A 1 590 ? -21.340 -4.610 37.460 1.00 82.12 590 GLU A O 1
ATOM 4824 N N . PRO A 1 591 ? -21.506 -5.790 39.368 1.00 76.12 591 PRO A N 1
ATOM 4825 C CA . PRO A 1 591 ? -22.007 -4.684 40.189 1.00 76.12 591 PRO A CA 1
ATOM 4826 C C . PRO A 1 591 ? -20.891 -3.692 40.565 1.00 76.12 591 PRO A C 1
ATOM 4828 O O . PRO A 1 591 ? -20.463 -3.614 41.717 1.00 76.12 591 PRO A O 1
ATOM 4831 N N . ILE A 1 592 ? -20.405 -2.936 39.582 1.00 76.06 592 ILE A N 1
ATOM 4832 C CA . ILE A 1 592 ? -19.370 -1.903 39.750 1.00 76.06 592 ILE A CA 1
ATOM 4833 C C . ILE A 1 592 ? -20.026 -0.511 39.788 1.00 76.06 592 ILE A C 1
ATOM 4835 O O . ILE A 1 592 ? -20.964 -0.242 39.040 1.00 76.06 592 ILE A O 1
ATOM 4839 N N . ASP A 1 593 ? -19.544 0.381 40.661 1.00 74.44 593 ASP A N 1
ATOM 4840 C CA . ASP A 1 593 ? -20.084 1.741 40.807 1.00 74.44 593 ASP A CA 1
ATOM 4841 C C . ASP A 1 593 ? -19.703 2.646 39.618 1.00 74.44 593 ASP A C 1
ATOM 4843 O O . ASP A 1 593 ? -18.525 2.899 39.341 1.00 74.44 593 ASP A O 1
ATOM 4847 N N . ASP A 1 594 ? -20.718 3.191 38.947 1.00 74.31 594 ASP A N 1
ATOM 4848 C CA . ASP A 1 594 ? -20.579 4.070 37.784 1.00 74.31 594 ASP A CA 1
ATOM 4849 C C . ASP A 1 594 ? -19.845 5.386 38.120 1.00 74.31 594 ASP A C 1
ATOM 4851 O O . ASP A 1 594 ? -19.128 5.938 37.278 1.00 74.31 594 ASP A O 1
ATOM 4855 N N . ARG A 1 595 ? -19.940 5.877 39.367 1.00 72.81 595 ARG A N 1
ATOM 4856 C CA . ARG A 1 595 ? -19.245 7.104 39.808 1.00 72.81 595 ARG A CA 1
ATOM 4857 C C . ARG A 1 595 ? -17.731 6.928 39.827 1.00 72.81 595 ARG A C 1
ATOM 4859 O O . ARG A 1 595 ? -16.991 7.839 39.450 1.00 72.81 595 ARG A O 1
ATOM 4866 N N . PHE A 1 596 ? -17.273 5.752 40.251 1.00 73.31 596 PHE A N 1
ATOM 4867 C CA . PHE A 1 596 ? -15.855 5.411 40.293 1.00 73.31 596 PHE A CA 1
ATOM 4868 C C . PHE A 1 596 ? -15.264 5.354 38.879 1.00 73.31 596 PHE A C 1
ATOM 4870 O O . PHE A 1 596 ? -14.223 5.960 38.611 1.00 73.31 596 PHE A O 1
ATOM 4877 N N . LEU A 1 597 ? -15.967 4.693 37.956 1.00 73.25 597 LEU A N 1
ATOM 4878 C CA . LEU A 1 597 ? -15.553 4.588 36.557 1.00 73.25 597 LEU A CA 1
ATOM 4879 C C . LEU A 1 597 ? -15.474 5.965 35.891 1.00 73.25 597 LEU A C 1
ATOM 4881 O O . LEU A 1 597 ? -14.468 6.284 35.253 1.00 73.25 597 LEU A O 1
ATOM 4885 N N . PHE A 1 598 ? -16.473 6.824 36.109 1.00 73.25 598 PHE A N 1
ATOM 4886 C CA . PHE A 1 598 ? -16.471 8.181 35.566 1.00 73.25 598 PHE A CA 1
ATOM 4887 C C . PHE A 1 598 ? -15.299 9.027 36.091 1.00 73.25 598 PHE A C 1
ATOM 4889 O O . PHE A 1 598 ? -14.644 9.740 35.325 1.00 73.25 598 PHE A O 1
ATOM 4896 N N . ALA A 1 599 ? -14.976 8.920 37.385 1.00 72.88 599 ALA A N 1
ATOM 4897 C CA . ALA A 1 599 ? -13.855 9.643 37.984 1.00 72.88 599 ALA A CA 1
ATOM 4898 C C . ALA A 1 599 ? -12.492 9.245 37.381 1.00 72.88 599 ALA A C 1
ATOM 4900 O O . ALA A 1 599 ? -11.612 10.103 37.243 1.00 72.88 599 ALA A O 1
ATOM 4901 N N . ILE A 1 600 ? -12.317 7.974 36.992 1.00 72.94 600 ILE A N 1
ATOM 4902 C CA . ILE A 1 600 ? -11.114 7.505 36.284 1.00 72.94 600 ILE A CA 1
ATOM 4903 C C . ILE A 1 600 ? -11.100 8.010 34.844 1.00 72.94 600 ILE A C 1
ATOM 4905 O O . ILE A 1 600 ? -10.085 8.544 34.393 1.00 72.94 600 ILE A O 1
ATOM 4909 N N . LEU A 1 601 ? -12.222 7.873 34.132 1.00 75.75 601 LEU A N 1
ATOM 4910 C CA . LEU A 1 601 ? -12.342 8.278 32.732 1.00 75.75 601 LEU A CA 1
ATOM 4911 C C . LEU A 1 601 ? -12.076 9.774 32.528 1.00 75.75 601 LEU A C 1
ATOM 4913 O O . LEU A 1 601 ? -11.484 10.152 31.523 1.00 75.75 601 LEU A O 1
ATOM 4917 N N . LYS A 1 602 ? -12.395 10.627 33.509 1.00 73.06 602 LYS A N 1
ATOM 4918 C CA . LYS A 1 602 ? -12.061 12.064 33.477 1.00 73.06 602 LYS A CA 1
ATOM 4919 C C . LYS A 1 602 ? -10.550 12.344 33.461 1.00 73.06 602 LYS A C 1
ATOM 4921 O O . LYS A 1 602 ? -10.130 13.412 33.024 1.00 73.06 602 LYS A O 1
ATOM 4926 N N . LYS A 1 603 ? -9.731 11.418 33.968 1.00 73.88 603 LYS A N 1
ATOM 4927 C CA . LYS A 1 603 ? -8.274 11.581 34.119 1.00 73.88 603 LYS A CA 1
ATOM 4928 C C . LYS A 1 603 ? -7.462 10.779 33.099 1.00 73.88 603 LYS A C 1
ATOM 4930 O O . LYS A 1 603 ? -6.239 10.919 33.074 1.00 73.88 603 LYS A O 1
ATOM 4935 N N . ILE A 1 604 ? -8.102 9.941 32.280 1.00 76.88 604 ILE A N 1
ATOM 4936 C CA . ILE A 1 604 ? -7.393 9.122 31.297 1.00 76.88 604 ILE A CA 1
ATOM 4937 C C . ILE A 1 604 ? -7.005 9.964 30.076 1.00 76.88 604 ILE A C 1
ATOM 4939 O O . ILE A 1 604 ? -7.824 10.663 29.487 1.00 76.88 604 ILE A O 1
ATOM 4943 N N . THR A 1 605 ? -5.733 9.906 29.690 1.00 78.12 605 THR A N 1
ATOM 4944 C CA . THR A 1 605 ? -5.260 10.458 28.415 1.00 78.12 605 THR A CA 1
ATOM 4945 C C . THR A 1 605 ? -5.528 9.461 27.289 1.00 78.12 605 THR A C 1
ATOM 4947 O O . THR A 1 605 ? -5.659 8.261 27.539 1.00 78.12 605 THR A O 1
ATOM 4950 N N . ASN A 1 606 ? -5.551 9.912 26.031 1.00 77.31 606 ASN A N 1
ATOM 4951 C CA . ASN A 1 606 ? -5.719 8.996 24.892 1.00 77.31 606 ASN A CA 1
ATOM 4952 C C . ASN A 1 606 ? -4.600 7.945 24.827 1.00 77.31 606 ASN A C 1
ATOM 4954 O O . ASN A 1 606 ? -4.841 6.798 24.459 1.00 77.31 606 ASN A O 1
ATOM 4958 N N . HIS A 1 607 ? -3.386 8.324 25.235 1.00 76.12 607 HIS A N 1
ATOM 4959 C CA . HIS A 1 607 ? -2.245 7.413 25.331 1.00 76.12 607 HIS A CA 1
ATOM 4960 C C . HIS A 1 607 ? -2.517 6.272 26.325 1.00 76.12 607 HIS A C 1
ATOM 4962 O O . HIS A 1 607 ? -2.445 5.098 25.959 1.00 76.12 607 HIS A O 1
ATOM 4968 N N . ASN A 1 608 ? -2.957 6.603 27.543 1.00 80.38 608 ASN A N 1
ATOM 4969 C CA . ASN A 1 608 ? -3.319 5.609 28.556 1.00 80.38 608 ASN A CA 1
ATOM 4970 C C . ASN A 1 608 ? -4.521 4.752 28.131 1.00 80.38 608 ASN A C 1
ATOM 4972 O O . ASN A 1 608 ? -4.545 3.555 28.410 1.00 80.38 608 ASN A O 1
ATOM 4976 N N . LEU A 1 609 ? -5.494 5.345 27.432 1.00 83.75 609 LEU A N 1
ATOM 4977 C CA . LEU A 1 609 ? -6.673 4.639 26.929 1.00 83.75 609 LEU A CA 1
ATOM 4978 C C . LEU A 1 609 ? -6.287 3.522 25.954 1.00 83.75 609 LEU A C 1
ATOM 4980 O O . LEU A 1 609 ? -6.769 2.404 26.083 1.00 83.75 609 LEU A O 1
ATOM 4984 N N . ILE A 1 610 ? -5.372 3.789 25.024 1.00 83.25 610 ILE A N 1
ATOM 4985 C CA . ILE A 1 610 ? -4.870 2.787 24.076 1.00 83.25 610 ILE A CA 1
ATOM 4986 C C . ILE A 1 610 ? -4.183 1.622 24.801 1.00 83.25 610 ILE A C 1
ATOM 4988 O O . ILE A 1 610 ? -4.407 0.459 24.460 1.00 83.25 610 ILE A O 1
ATOM 4992 N N . HIS A 1 611 ? -3.359 1.910 25.812 1.00 82.25 611 HIS A N 1
ATOM 4993 C CA . HIS A 1 611 ? -2.757 0.859 26.637 1.00 82.25 611 HIS A CA 1
ATOM 4994 C C . HIS A 1 611 ? -3.822 0.025 27.355 1.00 82.25 611 HIS A C 1
ATOM 4996 O O . HIS A 1 611 ? -3.729 -1.202 27.371 1.00 82.25 611 HIS A O 1
ATOM 5002 N N . ALA A 1 612 ? -4.853 0.678 27.891 1.00 87.19 612 ALA A N 1
ATOM 5003 C CA . ALA A 1 612 ? -5.958 0.001 28.550 1.00 87.19 612 ALA A CA 1
ATOM 5004 C C . ALA A 1 612 ? -6.773 -0.875 27.582 1.00 87.19 612 ALA A C 1
ATOM 5006 O O . ALA A 1 612 ? -7.155 -1.982 27.947 1.00 87.19 612 ALA A O 1
ATOM 5007 N N . ILE A 1 613 ? -6.974 -0.445 26.329 1.00 90.06 613 ILE A N 1
ATOM 5008 C CA . ILE A 1 613 ? -7.613 -1.261 25.280 1.00 90.06 613 ILE A CA 1
ATOM 5009 C C . ILE A 1 613 ? -6.799 -2.530 25.008 1.00 90.06 613 ILE A C 1
ATOM 5011 O O . ILE A 1 613 ? -7.367 -3.617 24.928 1.00 90.06 613 ILE A O 1
ATOM 5015 N N . ARG A 1 614 ? -5.469 -2.426 24.890 1.00 86.31 614 ARG A N 1
ATOM 5016 C CA . ARG A 1 614 ? -4.609 -3.602 24.665 1.00 86.31 614 ARG A CA 1
ATOM 5017 C C . ARG A 1 614 ? -4.691 -4.600 25.817 1.00 86.31 614 ARG A C 1
ATOM 5019 O O . ARG A 1 614 ? -4.802 -5.798 25.574 1.00 86.31 614 ARG A O 1
ATOM 5026 N N . ILE A 1 615 ? -4.676 -4.108 27.055 1.00 87.25 615 ILE A N 1
ATOM 5027 C CA . ILE A 1 615 ? -4.814 -4.953 28.247 1.00 87.25 615 ILE A CA 1
ATOM 5028 C C . ILE A 1 615 ? -6.213 -5.572 28.317 1.00 87.25 615 ILE A C 1
ATOM 5030 O O . ILE A 1 615 ? -6.334 -6.743 28.656 1.00 87.25 615 ILE A O 1
ATOM 5034 N N . MET A 1 616 ? -7.258 -4.843 27.919 1.00 91.56 616 MET A N 1
ATOM 5035 C CA . MET A 1 616 ? -8.616 -5.379 27.805 1.00 91.56 616 MET A CA 1
ATOM 5036 C C . MET A 1 616 ? -8.702 -6.515 26.779 1.00 91.56 616 MET A C 1
ATOM 5038 O O . MET A 1 616 ? -9.312 -7.540 27.064 1.00 91.56 616 MET A O 1
ATOM 5042 N N . ILE A 1 617 ? -8.060 -6.384 25.614 1.00 89.88 617 ILE A N 1
ATOM 5043 C CA . ILE A 1 617 ? -7.997 -7.466 24.617 1.00 89.88 617 ILE A CA 1
ATOM 5044 C C . ILE A 1 617 ? -7.276 -8.688 25.201 1.00 89.88 617 ILE A C 1
ATOM 5046 O O . ILE A 1 617 ? -7.790 -9.803 25.120 1.00 89.88 617 ILE A O 1
ATOM 5050 N N . PHE A 1 618 ? -6.128 -8.476 25.848 1.00 86.81 618 PHE A N 1
ATOM 5051 C CA . PHE A 1 618 ? -5.391 -9.541 26.527 1.00 86.81 618 PHE A CA 1
ATOM 5052 C C . PHE A 1 618 ? -6.238 -10.224 27.614 1.00 86.81 618 PHE A C 1
ATOM 5054 O O . PHE A 1 618 ? -6.243 -11.448 27.726 1.00 86.81 618 PHE A O 1
ATOM 5061 N N . TYR A 1 619 ? -7.003 -9.450 28.385 1.00 88.12 619 TYR A N 1
ATOM 5062 C CA . TYR A 1 619 ? -7.921 -9.944 29.408 1.00 88.12 619 TYR A CA 1
ATOM 5063 C C . TYR A 1 619 ? -9.042 -10.813 28.815 1.00 88.12 619 TYR A C 1
ATOM 5065 O O . TYR A 1 619 ? -9.294 -11.903 29.327 1.00 88.12 619 TYR A O 1
ATOM 5073 N N . ILE A 1 620 ? -9.660 -10.387 27.704 1.00 89.31 620 ILE A N 1
ATOM 5074 C CA . ILE A 1 620 ? -10.680 -11.174 26.982 1.00 89.31 620 ILE A CA 1
ATOM 5075 C C . ILE A 1 620 ? -10.108 -12.528 26.550 1.00 89.31 620 ILE A C 1
ATOM 5077 O O . ILE A 1 620 ? -10.748 -13.562 26.732 1.00 89.31 620 ILE A O 1
ATOM 5081 N N . ILE A 1 621 ? -8.889 -12.527 26.008 1.00 86.25 621 ILE A N 1
ATOM 5082 C CA . ILE A 1 621 ? -8.208 -13.740 25.541 1.00 86.25 621 ILE A CA 1
ATOM 5083 C C . ILE A 1 621 ? -7.835 -14.644 26.724 1.00 86.25 621 ILE A C 1
ATOM 5085 O O . ILE A 1 621 ? -8.048 -15.853 26.656 1.00 86.25 621 ILE A O 1
ATOM 5089 N N . SER A 1 622 ? -7.357 -14.064 27.829 1.00 84.12 622 SER A N 1
ATOM 5090 C CA . SER A 1 622 ? -6.945 -14.799 29.035 1.00 84.12 622 SER A CA 1
ATOM 5091 C C . SER A 1 622 ? -8.100 -15.531 29.721 1.00 84.12 622 SER A C 1
ATOM 5093 O O . SER A 1 622 ? -7.883 -16.565 30.347 1.00 84.12 622 SER A O 1
ATOM 5095 N N . LYS A 1 623 ? -9.340 -15.040 29.587 1.00 81.12 623 LYS A N 1
ATOM 5096 C CA . LYS A 1 623 ? -10.534 -15.725 30.112 1.00 81.12 623 LYS A CA 1
ATOM 5097 C C . LYS A 1 623 ? -10.899 -17.009 29.354 1.00 81.12 623 LYS A C 1
ATOM 5099 O O . LYS A 1 623 ? -11.738 -17.762 29.832 1.00 81.12 623 LYS A O 1
ATOM 5104 N N . ASN A 1 624 ? -10.257 -17.297 28.217 1.00 79.06 624 ASN A N 1
ATOM 5105 C CA . ASN A 1 624 ? -10.394 -18.565 27.494 1.00 79.06 624 ASN A CA 1
ATOM 5106 C C . ASN A 1 624 ? -11.839 -18.946 27.109 1.00 79.06 624 ASN A C 1
ATOM 5108 O O . ASN A 1 624 ? -12.181 -20.131 27.094 1.00 79.06 624 ASN A O 1
ATOM 5112 N N . PHE A 1 625 ? -12.662 -17.971 26.718 1.00 81.38 625 PHE A N 1
ATOM 5113 C CA . PHE A 1 625 ? -14.014 -18.231 26.218 1.00 81.38 625 PHE A CA 1
ATOM 5114 C C . PHE A 1 625 ? -14.028 -19.114 24.962 1.00 81.38 625 PHE A C 1
ATOM 5116 O O . PHE A 1 625 ? -13.086 -19.114 24.156 1.00 81.38 625 PHE A O 1
ATOM 5123 N N . GLU A 1 626 ? -15.120 -19.857 24.785 1.00 83.38 626 GLU A N 1
ATOM 5124 C CA . GLU A 1 626 ? -15.441 -20.511 23.517 1.00 83.38 626 GLU A CA 1
ATOM 5125 C C . GLU A 1 626 ? -16.064 -19.505 22.541 1.00 83.38 626 GLU A C 1
ATOM 5127 O O . GLU A 1 626 ? -16.867 -18.661 22.922 1.00 83.38 626 GLU A O 1
ATOM 5132 N N . ILE A 1 627 ? -15.717 -19.616 21.258 1.00 82.44 627 ILE A N 1
ATOM 5133 C CA . ILE A 1 627 ? -16.075 -18.640 20.213 1.00 82.44 627 ILE A CA 1
ATOM 5134 C C . ILE A 1 627 ? -17.594 -18.443 20.087 1.00 82.44 627 ILE A C 1
ATOM 5136 O O . ILE A 1 627 ? -18.054 -17.332 19.859 1.00 82.44 627 ILE A O 1
ATOM 5140 N N . ASN A 1 628 ? -18.369 -19.517 20.249 1.00 82.25 628 ASN A N 1
ATOM 5141 C CA . ASN A 1 628 ? -19.826 -19.505 20.104 1.00 82.25 628 ASN A CA 1
ATOM 5142 C C . ASN A 1 628 ? -20.559 -19.483 21.457 1.00 82.25 628 ASN A C 1
ATOM 5144 O O . ASN A 1 628 ? -21.740 -19.826 21.509 1.00 82.25 628 ASN A O 1
ATOM 5148 N N . SER A 1 629 ? -19.876 -19.141 22.555 1.00 88.81 629 SER A N 1
ATOM 5149 C CA . SER A 1 629 ? -20.515 -19.083 23.868 1.00 88.81 629 SER A CA 1
ATOM 5150 C C . SER A 1 629 ? -21.394 -17.839 24.017 1.00 88.81 629 SER A C 1
ATOM 5152 O O . SER A 1 629 ? -21.152 -16.789 23.416 1.00 88.81 629 SER A O 1
ATOM 5154 N N . GLU A 1 630 ? -22.405 -17.937 24.881 1.00 88.50 630 GLU A N 1
ATOM 5155 C CA . GLU A 1 630 ? -23.226 -16.788 25.278 1.00 88.50 630 GLU A CA 1
ATOM 5156 C C . GLU A 1 630 ? -22.373 -15.690 25.944 1.00 88.50 630 GLU A C 1
ATOM 5158 O O . GLU A 1 630 ? -22.627 -14.500 25.776 1.00 88.50 630 GLU A O 1
ATOM 5163 N N . GLU A 1 631 ? -21.318 -16.079 26.663 1.00 87.62 631 GLU A N 1
ATOM 5164 C CA . GLU A 1 631 ? -20.374 -15.149 27.291 1.00 87.62 631 GLU A CA 1
ATOM 5165 C C . GLU A 1 631 ? -19.593 -14.341 26.246 1.00 87.62 631 GLU A C 1
ATOM 5167 O O . GLU A 1 631 ? -19.439 -13.128 26.394 1.00 87.62 631 GLU A O 1
ATOM 5172 N N . MET A 1 632 ? -19.160 -14.980 25.154 1.00 91.62 632 MET A N 1
ATOM 5173 C CA . MET A 1 632 ? -18.488 -14.295 24.051 1.00 91.62 632 MET A CA 1
ATOM 5174 C C . MET A 1 632 ? -19.433 -13.324 23.334 1.00 91.62 632 MET A C 1
ATOM 5176 O O . MET A 1 632 ? -19.030 -12.210 22.997 1.00 91.62 632 MET A O 1
ATOM 5180 N N . ALA A 1 633 ? -20.704 -13.702 23.161 1.00 91.38 633 ALA A N 1
ATOM 5181 C CA . ALA A 1 633 ? -21.726 -12.810 22.617 1.00 91.38 633 ALA A CA 1
ATOM 5182 C C . ALA A 1 633 ? -21.921 -11.562 23.499 1.00 91.38 633 ALA A C 1
ATOM 5184 O O . ALA A 1 633 ? -21.877 -10.447 22.981 1.00 91.38 633 ALA A O 1
ATOM 5185 N N . LYS A 1 634 ? -22.011 -11.728 24.828 1.00 93.06 634 LYS A N 1
ATOM 5186 C CA . LYS A 1 634 ? -22.095 -10.607 25.789 1.00 93.06 634 LYS A CA 1
ATOM 5187 C C . LYS A 1 634 ? -20.881 -9.682 25.719 1.00 93.06 634 LYS A C 1
ATOM 5189 O O . LYS A 1 634 ? -21.024 -8.466 25.814 1.00 93.06 634 LYS A O 1
ATOM 5194 N N . ILE A 1 635 ? -19.682 -10.231 25.518 1.00 93.38 635 ILE A N 1
ATOM 5195 C CA . ILE A 1 635 ? -18.463 -9.427 25.333 1.00 93.38 635 ILE A CA 1
ATOM 5196 C C . ILE A 1 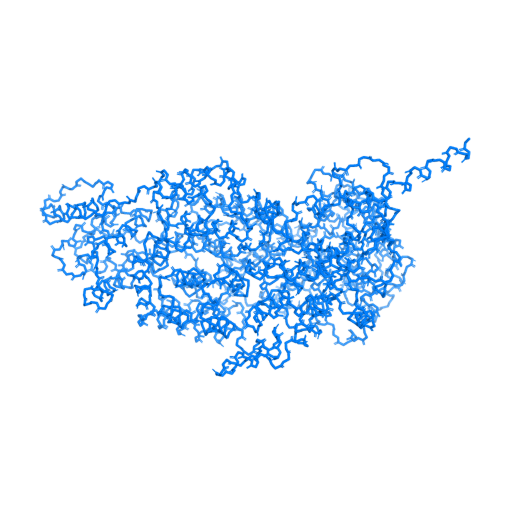635 ? -18.542 -8.608 24.051 1.00 93.38 635 ILE A C 1
ATOM 5198 O O . ILE A 1 635 ? -18.217 -7.424 24.067 1.00 93.38 635 ILE A O 1
ATOM 5202 N N . VAL A 1 636 ? -18.971 -9.210 22.941 1.00 93.81 636 VAL A N 1
ATOM 5203 C CA . VAL A 1 636 ? -19.135 -8.489 21.673 1.00 93.81 636 VAL A CA 1
ATOM 5204 C C . VAL A 1 636 ? -20.183 -7.384 21.804 1.00 93.81 636 VAL A C 1
ATOM 5206 O O . VAL A 1 636 ? -19.944 -6.278 21.320 1.00 93.81 636 VAL A O 1
ATOM 5209 N N . GLU A 1 637 ? -21.303 -7.642 22.478 1.00 94.38 637 GLU A N 1
ATOM 5210 C CA . GLU A 1 637 ? -22.329 -6.632 22.760 1.00 94.38 637 GLU A CA 1
ATOM 5211 C C . GLU A 1 637 ? -21.764 -5.474 23.590 1.00 94.38 637 GLU A C 1
ATOM 5213 O O . GLU A 1 637 ? -21.908 -4.317 23.193 1.00 94.38 637 GLU A O 1
ATOM 5218 N N . ALA A 1 638 ? -21.025 -5.772 24.662 1.00 93.75 638 ALA A N 1
ATOM 5219 C CA . ALA A 1 638 ? -20.364 -4.765 25.488 1.00 93.75 638 ALA A CA 1
ATOM 5220 C C . ALA A 1 638 ? -19.315 -3.955 24.702 1.00 93.75 638 ALA A C 1
ATOM 5222 O O . ALA A 1 638 ? -19.220 -2.737 24.856 1.00 93.75 638 ALA A O 1
ATOM 5223 N N . LEU A 1 639 ? -18.545 -4.596 23.815 1.00 95.31 639 LEU A N 1
ATOM 5224 C CA . LEU A 1 639 ? -17.624 -3.900 22.911 1.00 95.31 639 LEU A CA 1
ATOM 5225 C C . LEU A 1 639 ? -18.379 -2.990 21.936 1.00 95.31 639 LEU A C 1
ATOM 5227 O O . LEU A 1 639 ? -17.946 -1.867 21.698 1.00 95.31 639 LEU A O 1
ATOM 5231 N N . CYS A 1 640 ? -19.512 -3.429 21.392 1.00 94.56 640 CYS A N 1
ATOM 5232 C CA . CYS A 1 640 ? -20.332 -2.590 20.524 1.00 94.56 640 CYS A CA 1
ATOM 5233 C C . CYS A 1 640 ? -20.932 -1.399 21.289 1.00 94.56 640 CYS A C 1
ATOM 5235 O O . CYS A 1 640 ? -20.961 -0.290 20.758 1.00 94.56 640 CYS A O 1
ATOM 5237 N N . GLU A 1 641 ? -21.341 -1.588 22.543 1.00 92.31 641 GLU A N 1
ATOM 5238 C CA . GLU A 1 641 ? -21.810 -0.504 23.413 1.00 92.31 641 GLU A CA 1
ATOM 5239 C C . GLU A 1 641 ? -20.697 0.522 23.691 1.00 92.31 641 GLU A C 1
ATOM 5241 O O . GLU A 1 641 ? -20.924 1.731 23.602 1.00 92.31 641 GLU A O 1
ATOM 5246 N N . LEU A 1 642 ? -19.467 0.056 23.943 1.00 91.62 642 LEU A N 1
ATOM 5247 C CA . LEU A 1 642 ? -18.286 0.912 24.112 1.00 91.62 642 LEU A CA 1
ATOM 5248 C C . LEU A 1 642 ? -17.995 1.787 22.891 1.00 91.62 642 LEU A C 1
ATOM 5250 O O . LEU A 1 642 ? -17.535 2.921 23.057 1.00 91.62 642 LEU A O 1
ATOM 5254 N N . ILE A 1 643 ? -18.232 1.253 21.691 1.00 91.56 643 ILE A N 1
ATOM 5255 C CA . ILE A 1 643 ? -17.918 1.936 20.438 1.00 91.56 643 ILE A CA 1
ATOM 5256 C C . ILE A 1 643 ? -19.027 2.905 20.039 1.00 91.56 643 ILE A C 1
ATOM 5258 O O . ILE A 1 643 ? -18.735 4.054 19.732 1.00 91.56 643 ILE A O 1
ATOM 5262 N N . TRP A 1 644 ? -20.277 2.446 20.000 1.00 89.62 644 TRP A N 1
ATOM 5263 C CA . TRP A 1 644 ? -21.349 3.166 19.306 1.00 89.62 644 TRP A CA 1
ATOM 5264 C C . TRP A 1 644 ? -22.266 3.961 20.242 1.00 89.62 644 TRP A C 1
ATOM 5266 O O . TRP A 1 644 ? -22.783 5.018 19.865 1.00 89.62 644 TRP A O 1
ATOM 5276 N N . ASP A 1 645 ? -22.481 3.444 21.455 1.00 87.69 645 ASP A N 1
ATOM 5277 C CA . ASP A 1 645 ? -23.440 4.010 22.409 1.00 87.69 645 ASP A CA 1
ATOM 5278 C C . ASP A 1 645 ? -22.739 4.920 23.427 1.00 87.69 645 ASP A C 1
ATOM 5280 O O . ASP A 1 645 ? -23.301 5.926 23.861 1.00 87.69 645 ASP A O 1
ATOM 5284 N N . LEU A 1 646 ? -21.497 4.585 23.792 1.00 85.50 646 LEU A N 1
ATOM 5285 C CA . LEU A 1 646 ? -20.677 5.354 24.730 1.00 85.50 646 LEU A CA 1
ATOM 5286 C C . LEU A 1 646 ? -19.653 6.276 24.053 1.00 85.50 646 LEU A C 1
ATOM 5288 O O . LEU A 1 646 ? -19.157 7.182 24.725 1.00 85.50 646 LEU A O 1
ATOM 5292 N N . ASP A 1 647 ? -19.301 6.028 22.784 1.00 85.00 647 ASP A N 1
ATOM 5293 C CA . ASP A 1 647 ? -18.165 6.638 22.063 1.00 85.00 647 ASP A CA 1
ATOM 5294 C C . ASP A 1 647 ? -16.879 6.708 22.912 1.00 85.00 647 ASP A C 1
ATOM 5296 O O . ASP A 1 647 ? -16.066 7.639 22.828 1.00 85.00 647 ASP A O 1
ATOM 5300 N N . LEU A 1 648 ? -16.684 5.723 23.794 1.00 86.50 648 LEU A N 1
ATOM 5301 C CA . LEU A 1 648 ? -15.520 5.704 24.671 1.00 86.50 648 LEU A CA 1
ATOM 5302 C C . LEU A 1 648 ? -14.270 5.330 23.873 1.00 86.50 648 LEU A C 1
ATOM 5304 O O . LEU A 1 648 ? -13.197 5.893 24.107 1.00 86.50 648 LEU A O 1
ATOM 5308 N N . ILE A 1 649 ? -14.431 4.405 22.925 1.00 89.75 649 ILE A N 1
ATOM 5309 C CA . ILE A 1 649 ? -13.391 3.912 22.026 1.00 89.75 649 ILE A CA 1
ATOM 5310 C C . ILE A 1 649 ? -13.905 4.020 20.594 1.00 89.75 649 ILE A C 1
ATOM 5312 O O . ILE A 1 649 ? -15.038 3.657 20.313 1.00 89.75 649 ILE A O 1
ATOM 5316 N N . THR A 1 650 ? -13.063 4.459 19.664 1.00 89.44 650 THR A N 1
ATOM 5317 C CA . THR A 1 650 ? -13.418 4.403 18.238 1.00 89.44 650 THR A CA 1
ATOM 5318 C C . THR A 1 650 ? -13.152 3.011 17.670 1.00 89.44 650 THR A C 1
ATOM 5320 O O . THR A 1 650 ? -12.185 2.348 18.060 1.00 89.44 650 THR A O 1
ATOM 5323 N N . PHE A 1 651 ? -13.970 2.563 16.714 1.00 92.12 651 PHE A N 1
ATOM 5324 C CA . PHE A 1 651 ? -13.777 1.245 16.103 1.00 92.12 651 PHE A CA 1
ATOM 5325 C C . PHE A 1 651 ? -12.389 1.105 15.469 1.00 92.12 651 PHE A C 1
ATOM 5327 O O . PHE A 1 651 ? -11.756 0.070 15.642 1.00 92.12 651 PHE A O 1
ATOM 5334 N N . ASP A 1 652 ? -11.874 2.160 14.831 1.00 89.94 652 ASP A N 1
ATOM 5335 C CA . ASP A 1 652 ? -10.542 2.183 14.212 1.00 89.94 652 ASP A CA 1
ATOM 5336 C C . ASP A 1 652 ? -9.425 1.855 15.226 1.00 89.94 652 ASP A C 1
ATOM 5338 O O . ASP A 1 652 ? -8.524 1.058 14.955 1.00 89.94 652 ASP A O 1
ATOM 5342 N N . GLN A 1 653 ? -9.504 2.435 16.432 1.00 88.19 653 GLN A N 1
ATOM 5343 C CA . GLN A 1 653 ? -8.539 2.202 17.511 1.00 88.19 653 GLN A CA 1
ATOM 5344 C C . GLN A 1 653 ? -8.622 0.774 18.055 1.00 88.19 653 GLN A C 1
ATOM 5346 O O . GLN A 1 653 ? -7.586 0.134 18.255 1.00 88.19 653 GLN A O 1
ATOM 5351 N N . LEU A 1 654 ? -9.840 0.271 18.286 1.00 93.06 654 LEU A N 1
ATOM 5352 C CA . LEU A 1 654 ? -10.042 -1.104 18.740 1.00 93.06 654 LEU A CA 1
ATOM 5353 C C . LEU A 1 654 ? -9.556 -2.097 17.681 1.00 93.06 654 LEU A C 1
ATOM 5355 O O . LEU A 1 654 ? -8.809 -3.016 18.007 1.00 93.06 654 LEU A O 1
ATOM 5359 N N . LEU A 1 655 ? -9.931 -1.885 16.419 1.00 93.62 655 LEU A N 1
ATOM 5360 C CA . LEU A 1 655 ? -9.555 -2.722 15.289 1.00 93.62 655 LEU A CA 1
ATOM 5361 C C . LEU A 1 655 ? -8.035 -2.802 15.140 1.00 93.62 655 LEU A C 1
ATOM 5363 O O . LEU A 1 655 ? -7.498 -3.897 15.010 1.00 93.62 655 LEU A O 1
ATOM 5367 N N . LEU A 1 656 ? -7.321 -1.677 15.222 1.00 90.31 656 LEU A N 1
ATOM 5368 C CA . LEU A 1 656 ? -5.858 -1.681 15.162 1.00 90.31 656 LEU A CA 1
ATOM 5369 C C . LEU A 1 656 ? -5.232 -2.453 16.337 1.00 90.31 656 LEU A C 1
ATOM 5371 O O . LEU A 1 656 ? -4.281 -3.214 16.148 1.00 90.31 656 LEU A O 1
ATOM 5375 N N . CYS A 1 657 ? -5.763 -2.293 17.552 1.00 90.25 657 CYS A N 1
ATOM 5376 C CA . CYS A 1 657 ? -5.277 -3.034 18.719 1.00 90.25 657 CYS A CA 1
ATOM 5377 C C . CYS A 1 657 ? -5.552 -4.541 18.606 1.00 90.25 657 CYS A C 1
ATOM 5379 O O . CYS A 1 657 ? -4.702 -5.338 18.988 1.00 90.25 657 CYS A O 1
ATOM 5381 N N . LEU A 1 658 ? -6.704 -4.920 18.050 1.00 92.50 658 LEU A N 1
ATOM 5382 C CA . LEU A 1 658 ? -7.071 -6.302 17.752 1.00 92.50 658 LEU A CA 1
ATOM 5383 C C . LEU A 1 658 ? -6.119 -6.898 16.705 1.00 92.50 658 LEU A C 1
ATOM 5385 O O . LEU A 1 658 ? -5.486 -7.920 16.952 1.00 92.50 658 LEU A O 1
ATOM 5389 N N . LEU A 1 659 ? -5.940 -6.226 15.567 1.00 90.31 659 LEU A N 1
ATOM 5390 C CA . LEU A 1 659 ? -5.098 -6.709 14.468 1.00 90.31 659 LEU A CA 1
ATOM 5391 C C . LEU A 1 659 ? -3.625 -6.880 14.856 1.00 90.31 659 LEU A C 1
ATOM 5393 O O . LEU A 1 659 ? -2.978 -7.788 14.346 1.00 90.31 659 LEU A O 1
ATOM 5397 N N . THR A 1 660 ? -3.123 -6.050 15.775 1.00 86.88 660 THR A N 1
ATOM 5398 C CA . THR A 1 660 ? -1.731 -6.079 16.268 1.00 86.88 660 THR A CA 1
ATOM 5399 C C . THR A 1 660 ? -1.514 -7.050 17.432 1.00 86.88 660 THR A C 1
ATOM 5401 O O . THR A 1 660 ? -0.459 -7.037 18.070 1.00 86.88 660 THR A O 1
ATOM 5404 N N . PHE A 1 661 ? -2.501 -7.892 17.737 1.00 83.88 661 PHE A N 1
ATOM 5405 C CA . PHE A 1 661 ? -2.370 -8.960 18.716 1.00 83.88 661 PHE A CA 1
ATOM 5406 C C . PHE A 1 661 ? -1.954 -10.264 18.010 1.00 83.88 661 PHE A C 1
ATOM 5408 O O . PHE A 1 661 ? -2.770 -10.931 17.366 1.00 83.88 661 PHE A O 1
ATOM 5415 N N . HIS A 1 662 ? -0.664 -10.611 18.104 1.00 70.88 662 HIS A N 1
ATOM 5416 C CA . HIS A 1 662 ? -0.038 -11.722 17.363 1.00 70.88 662 HIS A CA 1
ATOM 5417 C C . HIS A 1 662 ? 0.416 -12.898 18.239 1.00 70.88 662 HIS A C 1
ATOM 5419 O O . HIS A 1 662 ? 1.009 -13.833 17.719 1.00 70.88 662 HIS A O 1
ATOM 5425 N N . GLN A 1 663 ? 0.134 -12.871 19.542 1.00 69.31 663 GLN A N 1
ATOM 5426 C CA . GLN A 1 663 ? 0.853 -13.687 20.526 1.00 69.31 663 GLN A CA 1
ATOM 5427 C C . GLN A 1 663 ? 0.616 -15.203 20.388 1.00 69.31 663 GLN A C 1
ATOM 5429 O O . GLN A 1 663 ? 1.548 -15.983 20.553 1.00 69.31 663 GLN A O 1
ATOM 5434 N N . HIS A 1 664 ? -0.599 -15.643 20.029 1.00 72.44 664 HIS A N 1
ATOM 5435 C CA . HIS A 1 664 ? -0.942 -17.070 19.927 1.00 72.44 664 HIS A CA 1
ATOM 5436 C C . HIS A 1 664 ? -1.977 -17.369 18.827 1.00 72.44 664 HIS A C 1
ATOM 5438 O O . HIS A 1 664 ? -2.817 -16.528 18.489 1.00 72.44 664 HIS A O 1
ATOM 5444 N N . ASP A 1 665 ? -1.990 -18.604 18.320 1.00 76.56 665 ASP A N 1
ATOM 5445 C CA . ASP A 1 665 ? -2.937 -19.042 17.280 1.00 76.56 665 ASP A CA 1
ATOM 5446 C C . ASP A 1 665 ? -4.393 -18.968 17.774 1.00 76.56 665 ASP A C 1
ATOM 5448 O O . ASP A 1 665 ? -5.260 -18.412 17.096 1.00 76.56 665 ASP A O 1
ATOM 5452 N N . ARG A 1 666 ? -4.659 -19.407 19.016 1.00 80.38 666 ARG A N 1
ATOM 5453 C CA . ARG A 1 666 ? -5.982 -19.261 19.657 1.00 80.38 666 ARG A CA 1
ATOM 5454 C C . ARG A 1 666 ? -6.392 -17.793 19.796 1.00 80.38 666 ARG A C 1
ATOM 5456 O O . ARG A 1 666 ? -7.541 -17.447 19.530 1.00 80.38 666 ARG A O 1
ATOM 5463 N N . ALA A 1 667 ? -5.457 -16.931 20.191 1.00 82.75 667 ALA A N 1
ATOM 5464 C CA . ALA A 1 667 ? -5.705 -15.499 20.325 1.00 82.75 667 ALA A CA 1
ATOM 5465 C C . ALA A 1 667 ? -6.103 -14.873 18.981 1.00 82.75 667 ALA A C 1
ATOM 5467 O O . ALA A 1 667 ? -7.071 -14.119 18.916 1.00 82.75 667 ALA A O 1
ATOM 5468 N N . THR A 1 668 ? -5.414 -15.252 17.902 1.00 86.88 668 THR A N 1
ATOM 5469 C CA . THR A 1 668 ? -5.730 -14.822 16.532 1.00 86.88 668 THR A CA 1
ATOM 5470 C C . THR A 1 668 ? -7.166 -15.180 16.152 1.00 86.88 668 THR A C 1
ATOM 5472 O O . THR A 1 668 ? -7.898 -14.337 15.639 1.00 86.88 668 THR A O 1
ATOM 5475 N N . VAL A 1 669 ? -7.601 -16.405 16.450 1.00 88.88 669 VAL A N 1
ATOM 5476 C CA . VAL A 1 669 ? -8.966 -16.870 16.169 1.00 88.88 669 VAL A CA 1
ATOM 5477 C C . VAL A 1 669 ? -10.017 -16.056 16.936 1.00 88.88 669 VAL A C 1
ATOM 5479 O O . VAL A 1 669 ? -10.990 -15.599 16.334 1.00 88.88 669 VAL A O 1
ATOM 5482 N N . VAL A 1 670 ? -9.816 -15.823 18.239 1.00 89.81 670 VAL A N 1
ATOM 5483 C CA . VAL A 1 670 ? -10.736 -15.017 19.069 1.00 89.81 670 VAL A CA 1
ATOM 5484 C C . VAL A 1 670 ? -10.825 -13.585 18.542 1.00 89.81 670 VAL A C 1
ATOM 5486 O O . VAL A 1 670 ? -11.919 -13.052 18.364 1.00 89.81 670 VAL A O 1
ATOM 5489 N N . VAL A 1 671 ? -9.683 -12.976 18.226 1.00 91.25 671 VAL A N 1
ATOM 5490 C CA . VAL A 1 671 ? -9.604 -11.624 17.666 1.00 91.25 671 VAL A CA 1
ATOM 5491 C C . VAL A 1 671 ? -10.348 -11.517 16.332 1.00 91.25 671 VAL A C 1
ATOM 5493 O O . VAL A 1 671 ? -11.161 -10.609 16.156 1.00 91.25 671 VAL A O 1
ATOM 5496 N N . LEU A 1 672 ? -10.111 -12.441 15.396 1.00 92.88 672 LEU A N 1
ATOM 5497 C CA . LEU A 1 672 ? -10.787 -12.445 14.094 1.00 92.88 672 LEU A CA 1
ATOM 5498 C C . LEU A 1 672 ? -12.296 -12.657 14.237 1.00 92.88 672 LEU A C 1
ATOM 5500 O O . LEU A 1 672 ? -13.070 -12.061 13.485 1.00 92.88 672 LEU A O 1
ATOM 5504 N N . HIS A 1 673 ? -12.722 -13.456 15.217 1.00 92.75 673 HIS A N 1
ATOM 5505 C CA . HIS A 1 673 ? -14.134 -13.610 15.540 1.00 92.75 673 HIS A CA 1
ATOM 5506 C C . HIS A 1 673 ? -14.751 -12.301 16.046 1.00 92.75 673 HIS A C 1
ATOM 5508 O O . HIS A 1 673 ? -15.761 -11.870 15.491 1.00 92.75 673 HIS A O 1
ATOM 5514 N N . VAL A 1 674 ? -14.121 -11.622 17.015 1.00 94.00 674 VAL A N 1
ATOM 5515 C CA . VAL A 1 674 ? -14.573 -10.304 17.507 1.00 94.00 674 VAL A CA 1
ATOM 5516 C C . VAL A 1 674 ? -14.708 -9.313 16.354 1.00 94.00 674 VAL A C 1
ATOM 5518 O O . VAL A 1 674 ? -15.759 -8.694 16.193 1.00 94.00 674 VAL A O 1
ATOM 5521 N N . ILE A 1 675 ? -13.675 -9.205 15.512 1.00 95.12 675 ILE A N 1
ATOM 5522 C CA . ILE A 1 675 ? -13.682 -8.337 14.328 1.00 95.12 675 ILE A CA 1
ATOM 5523 C C . ILE A 1 675 ? -14.872 -8.681 13.424 1.00 95.12 675 ILE A C 1
ATOM 5525 O O . ILE A 1 675 ? -15.620 -7.796 13.010 1.00 95.12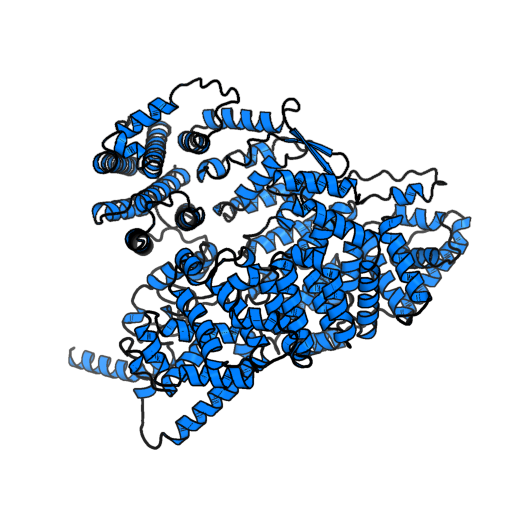 675 ILE A O 1
ATOM 5529 N N . SER A 1 676 ? -15.072 -9.968 13.133 1.00 94.75 676 SER A N 1
ATOM 5530 C CA . SER A 1 676 ? -16.148 -10.419 12.256 1.00 94.75 676 SER A CA 1
ATOM 5531 C C . SER A 1 676 ? -17.541 -10.123 12.817 1.00 94.75 676 SER A C 1
ATOM 5533 O O . SER A 1 676 ? -18.432 -9.772 12.043 1.00 94.75 676 SER A O 1
ATOM 5535 N N . CYS A 1 677 ? -17.740 -10.236 14.131 1.00 94.62 677 CYS A N 1
ATOM 5536 C CA . CYS A 1 677 ? -19.019 -9.934 14.768 1.00 94.62 677 CYS A CA 1
ATOM 5537 C C . CYS A 1 677 ? -19.304 -8.427 14.805 1.00 94.62 677 CYS A C 1
ATOM 5539 O O . CYS A 1 677 ? -20.426 -8.024 14.510 1.00 94.62 677 CYS A O 1
ATOM 5541 N N . ILE A 1 678 ? -18.293 -7.582 15.046 1.00 95.12 678 ILE A N 1
ATOM 5542 C CA . ILE A 1 678 ? -18.459 -6.120 14.965 1.00 95.12 678 ILE A CA 1
ATOM 5543 C C . ILE A 1 678 ? -18.777 -5.688 13.524 1.00 95.12 678 ILE A C 1
ATOM 5545 O O . ILE A 1 678 ? -19.648 -4.848 13.310 1.00 95.12 678 ILE A O 1
ATOM 5549 N N . PHE A 1 679 ? -18.155 -6.310 12.514 1.00 94.88 679 PHE A N 1
ATOM 5550 C CA . PHE A 1 679 ? -18.539 -6.097 11.112 1.00 94.88 679 PHE A CA 1
ATOM 5551 C C . PHE A 1 679 ? -19.971 -6.540 10.792 1.00 94.88 679 PHE A C 1
ATOM 5553 O O . PHE A 1 679 ? -20.561 -6.070 9.813 1.00 94.88 679 PHE A O 1
ATOM 5560 N N . ASP A 1 680 ? -20.534 -7.452 11.588 1.00 93.75 680 ASP A N 1
ATOM 5561 C CA . ASP A 1 680 ? -21.913 -7.887 11.437 1.00 93.75 680 ASP A CA 1
ATOM 5562 C C . ASP A 1 680 ? -22.939 -6.950 12.098 1.00 93.75 680 ASP A C 1
ATOM 5564 O O . ASP A 1 680 ? -24.123 -7.061 11.754 1.00 93.75 680 ASP A O 1
ATOM 5568 N N . ASP A 1 681 ? -22.500 -5.999 12.932 1.00 94.56 681 ASP A N 1
ATOM 5569 C CA . ASP A 1 681 ? -23.355 -5.021 13.610 1.00 94.56 681 ASP A CA 1
ATOM 5570 C C . ASP A 1 681 ? -24.140 -4.153 12.610 1.00 94.56 681 ASP A C 1
ATOM 5572 O O . ASP A 1 681 ? -23.640 -3.687 11.576 1.00 94.56 681 ASP A O 1
ATOM 5576 N N . ARG A 1 682 ? -25.421 -3.932 12.923 1.00 93.69 682 ARG A N 1
ATOM 5577 C CA . ARG A 1 682 ? -26.351 -3.194 12.063 1.00 93.69 682 ARG A CA 1
ATOM 5578 C C . ARG A 1 682 ? -25.919 -1.742 11.857 1.00 93.69 682 ARG A C 1
ATOM 5580 O O . ARG A 1 682 ? -26.110 -1.229 10.756 1.00 93.69 682 ARG A O 1
ATOM 5587 N N . ARG A 1 683 ? -25.363 -1.077 12.871 1.00 92.19 683 ARG A N 1
ATOM 5588 C CA . ARG A 1 683 ? -24.973 0.343 12.815 1.00 92.19 683 ARG A CA 1
ATOM 5589 C C . ARG A 1 683 ? -23.883 0.551 11.771 1.00 92.19 683 ARG A C 1
ATOM 5591 O O . ARG A 1 683 ? -24.061 1.364 10.866 1.00 92.19 683 ARG A O 1
ATOM 5598 N N . LEU A 1 684 ? -22.840 -0.280 11.804 1.00 92.50 684 LEU A N 1
ATOM 5599 C CA . LEU A 1 684 ? -21.753 -0.228 10.826 1.00 92.50 684 LEU A CA 1
ATOM 5600 C C . LEU A 1 684 ? -22.230 -0.588 9.410 1.00 92.50 684 LEU A C 1
ATOM 5602 O O . LEU A 1 684 ? -21.900 0.107 8.452 1.00 92.50 684 LEU A O 1
ATOM 5606 N N . LYS A 1 685 ? -23.068 -1.625 9.261 1.00 92.88 685 LYS A N 1
ATOM 5607 C CA . LYS A 1 685 ? -23.670 -1.977 7.959 1.00 92.88 685 LYS A CA 1
ATOM 5608 C C . LYS A 1 685 ? -24.513 -0.841 7.378 1.00 92.88 685 LYS A C 1
ATOM 5610 O O . LYS A 1 685 ? -24.485 -0.623 6.169 1.00 92.88 685 LYS A O 1
ATOM 5615 N N . THR A 1 686 ? -25.243 -0.123 8.229 1.00 92.69 686 THR A N 1
ATOM 5616 C CA . THR A 1 686 ? -26.067 1.019 7.813 1.00 92.69 686 THR A CA 1
ATOM 5617 C C . THR A 1 686 ? -25.183 2.191 7.380 1.00 92.69 686 THR A C 1
ATOM 5619 O O . THR A 1 686 ? -25.447 2.767 6.331 1.00 92.69 686 THR A O 1
ATOM 5622 N N . ALA A 1 687 ? -24.092 2.476 8.103 1.00 91.19 687 ALA A N 1
ATOM 5623 C CA . ALA A 1 687 ? -23.096 3.475 7.701 1.00 91.19 687 ALA A CA 1
ATOM 5624 C C . ALA A 1 687 ? -22.431 3.125 6.356 1.00 91.19 687 ALA A C 1
ATOM 5626 O O . ALA A 1 687 ? -22.251 3.968 5.484 1.00 91.19 687 ALA A O 1
ATOM 5627 N N . PHE A 1 688 ? -22.102 1.852 6.140 1.00 93.19 688 PHE A N 1
ATOM 5628 C CA . PHE A 1 688 ? -21.543 1.400 4.867 1.00 93.19 688 PHE A CA 1
ATOM 5629 C C . PHE A 1 688 ? -22.522 1.575 3.706 1.00 93.19 688 PHE A C 1
ATOM 5631 O O . PHE A 1 688 ? -22.105 1.971 2.619 1.00 93.19 688 PHE A O 1
ATOM 5638 N N . GLN A 1 689 ? -23.804 1.277 3.920 1.00 91.56 689 GLN A N 1
ATOM 5639 C CA . GLN A 1 689 ? -24.817 1.429 2.882 1.00 91.56 689 GLN A CA 1
ATOM 5640 C C . GLN A 1 689 ? -25.100 2.904 2.575 1.00 91.56 689 GLN A C 1
ATOM 5642 O O . GLN A 1 689 ? -25.100 3.269 1.405 1.00 91.56 689 GLN A O 1
ATOM 5647 N N . SER A 1 690 ? -25.245 3.758 3.594 1.00 91.62 690 SER A N 1
ATOM 5648 C CA . SER A 1 690 ? -25.490 5.190 3.380 1.00 91.62 690 SER A CA 1
ATOM 5649 C C . SER A 1 690 ? -24.353 5.857 2.609 1.00 91.62 690 SER A C 1
ATOM 5651 O O . SER A 1 690 ? -24.602 6.654 1.709 1.00 91.62 690 SER A O 1
ATOM 5653 N N . TRP A 1 691 ? -23.101 5.485 2.898 1.00 92.44 691 TRP A N 1
ATOM 5654 C CA . TRP A 1 691 ? -21.955 5.992 2.150 1.00 92.44 691 TRP A CA 1
ATOM 5655 C C . TRP A 1 691 ? -21.955 5.540 0.685 1.00 92.44 691 TRP A C 1
ATOM 5657 O O . TRP A 1 691 ? -21.630 6.326 -0.201 1.00 92.44 691 TRP A O 1
ATOM 5667 N N . LEU A 1 692 ? -22.328 4.285 0.406 1.00 90.75 692 LEU A N 1
ATOM 5668 C CA . LEU A 1 692 ? -22.461 3.799 -0.971 1.00 90.75 692 LEU A CA 1
ATOM 5669 C C . LEU A 1 692 ? -23.531 4.581 -1.743 1.00 90.75 692 LEU A C 1
ATOM 5671 O O . LEU A 1 692 ? -23.259 5.010 -2.860 1.00 90.75 692 LEU A O 1
ATOM 5675 N N . ASP A 1 693 ? -24.692 4.808 -1.128 1.00 90.00 693 ASP A N 1
ATOM 5676 C CA . ASP A 1 693 ? -25.820 5.505 -1.756 1.00 90.00 693 ASP A CA 1
ATOM 5677 C C . ASP A 1 693 ? -25.503 6.984 -2.058 1.00 90.00 693 ASP A C 1
ATOM 5679 O O . ASP A 1 693 ? -26.001 7.545 -3.037 1.00 90.00 693 ASP A O 1
ATOM 5683 N N . LEU A 1 694 ? -24.673 7.625 -1.226 1.00 89.62 694 LEU A N 1
ATOM 5684 C CA . LEU A 1 694 ? -24.182 8.989 -1.451 1.00 89.62 694 LEU A CA 1
ATOM 5685 C C . LEU A 1 694 ? -23.148 9.039 -2.578 1.00 89.62 694 LEU A C 1
ATOM 5687 O O . LEU A 1 694 ? -23.210 9.913 -3.437 1.00 89.62 694 LEU A O 1
ATOM 5691 N N . GLN A 1 695 ? -22.219 8.083 -2.601 1.00 85.50 695 GLN A N 1
ATOM 5692 C CA . GLN A 1 695 ? -21.137 8.037 -3.586 1.00 85.50 695 GLN A CA 1
ATOM 5693 C C . GLN A 1 695 ? -21.625 7.780 -5.013 1.00 85.50 695 GLN A C 1
ATOM 5695 O O . GLN A 1 695 ? -21.014 8.277 -5.952 1.00 85.50 695 GLN A O 1
ATOM 5700 N N . ASP A 1 696 ? -22.746 7.081 -5.192 1.00 79.12 696 ASP A N 1
ATOM 5701 C CA . ASP A 1 696 ? -23.350 6.890 -6.517 1.00 79.12 696 ASP A CA 1
ATOM 5702 C C . ASP A 1 696 ? -23.884 8.207 -7.132 1.00 79.12 696 ASP A C 1
ATOM 5704 O O . ASP A 1 696 ? -24.182 8.251 -8.325 1.00 79.12 696 ASP A O 1
ATOM 5708 N N . LYS A 1 697 ? -23.987 9.287 -6.340 1.00 80.12 697 LYS A N 1
ATOM 5709 C CA . LYS A 1 697 ? -24.430 10.623 -6.775 1.00 80.12 697 LYS A CA 1
ATOM 5710 C C . LYS A 1 697 ? -23.288 11.629 -6.951 1.00 80.12 697 LYS A C 1
ATOM 5712 O O . LYS A 1 697 ? -23.544 12.736 -7.411 1.00 80.12 697 LYS A O 1
ATOM 5717 N N . VAL A 1 698 ? -22.057 11.272 -6.580 1.00 81.62 698 VAL A N 1
ATOM 5718 C CA . VAL A 1 698 ? -20.894 12.165 -6.665 1.00 81.62 698 VAL A CA 1
ATOM 5719 C C . VAL A 1 698 ? -20.366 12.183 -8.098 1.00 81.62 698 VAL A C 1
ATOM 5721 O O . VAL A 1 698 ? -19.950 11.151 -8.622 1.00 81.62 698 VAL A O 1
ATOM 5724 N N . SER A 1 699 ? -20.357 13.359 -8.726 1.00 71.69 699 SER A N 1
ATOM 5725 C CA . SER A 1 699 ? -19.824 13.563 -10.080 1.00 71.69 699 SER A CA 1
ATOM 5726 C C . SER A 1 699 ? -18.527 14.375 -10.100 1.00 71.69 699 SER A C 1
ATOM 5728 O O . SER A 1 699 ? -17.706 14.215 -11.004 1.00 71.69 699 SER A O 1
ATOM 5730 N N . ASN A 1 700 ? -18.321 15.227 -9.094 1.00 70.62 700 ASN A N 1
ATOM 5731 C CA . ASN A 1 700 ? -17.186 16.138 -8.994 1.00 70.62 700 ASN A CA 1
ATOM 5732 C C . ASN A 1 700 ? -16.707 16.293 -7.530 1.00 70.62 700 ASN A C 1
ATOM 5734 O O . ASN A 1 700 ? -17.280 15.733 -6.595 1.00 70.62 700 ASN A O 1
ATOM 5738 N N . THR A 1 701 ? -15.636 17.062 -7.317 1.00 67.12 701 THR A N 1
ATOM 5739 C CA . THR A 1 701 ? -15.044 17.283 -5.985 1.00 67.12 701 THR A CA 1
ATOM 5740 C C . THR A 1 701 ? -15.948 18.075 -5.027 1.00 67.12 701 THR A C 1
ATOM 5742 O O . THR A 1 701 ? -15.868 17.872 -3.818 1.00 67.12 701 THR A O 1
ATOM 5745 N N . LEU A 1 702 ? -16.816 18.961 -5.524 1.00 70.69 702 LEU A N 1
ATOM 5746 C CA . LEU A 1 702 ? -17.778 19.685 -4.687 1.00 70.69 702 LEU A CA 1
ATOM 5747 C C . LEU A 1 702 ? -18.833 18.724 -4.124 1.00 70.69 702 LEU A C 1
ATOM 5749 O O . LEU A 1 702 ? -19.042 18.696 -2.910 1.00 70.69 702 LEU A O 1
ATOM 5753 N N . ASP A 1 703 ? -19.399 17.870 -4.982 1.00 77.81 703 ASP A N 1
ATOM 5754 C CA . ASP A 1 703 ? -20.346 16.824 -4.582 1.00 77.81 703 ASP A CA 1
ATOM 5755 C C . ASP A 1 703 ? -19.719 15.893 -3.529 1.00 77.81 703 ASP A C 1
ATOM 5757 O O . ASP A 1 703 ? -20.397 15.420 -2.618 1.00 77.81 703 ASP A O 1
ATOM 5761 N N . GLN A 1 704 ? -18.405 15.647 -3.618 1.00 80.31 704 GLN A N 1
ATOM 5762 C CA . GLN A 1 704 ? -17.673 14.846 -2.637 1.00 80.31 704 GLN A CA 1
ATOM 5763 C C . GLN A 1 704 ? -17.679 15.493 -1.245 1.00 80.31 704 GLN A C 1
ATOM 5765 O O . GLN A 1 704 ? -17.877 14.790 -0.252 1.00 80.31 704 GLN A O 1
ATOM 5770 N N . PHE A 1 705 ? -17.466 16.808 -1.148 1.00 77.94 705 PHE A N 1
ATOM 5771 C CA . PHE A 1 705 ? -17.513 17.505 0.138 1.00 77.94 705 PHE A CA 1
ATOM 5772 C C . PHE A 1 705 ? -18.931 17.532 0.720 1.00 77.94 705 PHE A C 1
ATOM 5774 O O . PHE A 1 705 ? -19.110 17.297 1.916 1.00 77.94 705 PHE A O 1
ATOM 5781 N N . GLU A 1 706 ? -19.945 17.753 -0.119 1.00 81.38 706 GLU A N 1
ATOM 5782 C CA . GLU A 1 706 ? -21.348 17.696 0.304 1.00 81.38 706 GLU A CA 1
ATOM 5783 C C . GLU A 1 706 ? -21.749 16.306 0.793 1.00 81.38 706 GLU A C 1
ATOM 5785 O O . GLU A 1 706 ? -22.391 16.176 1.837 1.00 81.38 706 GLU A O 1
ATOM 5790 N N . ALA A 1 707 ? -21.336 15.257 0.077 1.00 87.06 707 ALA A N 1
ATOM 5791 C CA . ALA A 1 707 ? -21.589 13.876 0.463 1.00 87.06 707 ALA A CA 1
ATOM 5792 C C . ALA A 1 707 ? -21.020 13.569 1.855 1.00 87.06 707 ALA A C 1
ATOM 5794 O O . ALA A 1 707 ? -21.630 12.827 2.621 1.00 87.06 707 ALA A O 1
ATOM 5795 N N . ILE A 1 708 ? -19.880 14.158 2.220 1.00 86.06 708 ILE A N 1
ATOM 5796 C CA . ILE A 1 708 ? -19.287 13.991 3.552 1.00 86.06 708 ILE A CA 1
ATOM 5797 C C . ILE A 1 708 ? -20.117 14.703 4.617 1.00 86.06 708 ILE A C 1
ATOM 5799 O O . ILE A 1 708 ? -20.411 14.098 5.647 1.00 86.06 708 ILE A O 1
ATOM 5803 N N . GLY A 1 709 ? -20.557 15.938 4.366 1.00 85.75 709 GLY A N 1
ATOM 5804 C CA . GLY A 1 709 ? -21.488 16.632 5.260 1.00 85.75 709 GLY A CA 1
ATOM 5805 C C . GLY A 1 709 ? -22.769 15.824 5.499 1.00 85.75 709 GLY A C 1
ATOM 5806 O O . GLY A 1 709 ? -23.139 15.565 6.644 1.00 85.75 709 GLY A O 1
ATOM 5807 N N . GLN A 1 710 ? -23.391 15.335 4.421 1.00 88.69 710 GLN A N 1
ATOM 5808 C CA . GLN A 1 710 ? -24.601 14.505 4.476 1.00 88.69 710 GLN A CA 1
ATOM 5809 C C . GLN A 1 710 ? -24.365 13.162 5.181 1.00 88.69 710 GLN A C 1
ATOM 5811 O O . GLN A 1 710 ? -25.231 12.677 5.909 1.00 88.69 710 GLN A O 1
ATOM 5816 N N . PHE A 1 711 ? -23.189 12.556 5.000 1.00 91.12 711 PHE A N 1
ATOM 5817 C CA . PHE A 1 711 ? -22.830 11.327 5.699 1.00 91.12 711 PHE A CA 1
ATOM 5818 C C . PHE A 1 711 ? -22.779 11.536 7.212 1.00 91.12 711 PHE A C 1
ATOM 5820 O O . PHE A 1 711 ? -23.340 10.725 7.940 1.00 91.12 711 PHE A O 1
ATOM 5827 N N . TYR A 1 712 ? -22.169 12.625 7.685 1.00 88.75 712 TYR A N 1
ATOM 5828 C CA . TYR A 1 712 ? -22.093 12.937 9.117 1.00 88.75 712 TYR A CA 1
ATOM 5829 C C . TYR A 1 712 ? -23.443 13.347 9.720 1.00 88.75 712 TYR A C 1
ATOM 5831 O O . TYR A 1 712 ? -23.659 13.125 10.910 1.00 88.75 712 TYR A O 1
ATOM 5839 N N . ASP A 1 713 ? -24.366 13.886 8.918 1.00 87.94 713 ASP A N 1
ATOM 5840 C CA . ASP A 1 713 ? -25.753 14.099 9.348 1.00 87.94 713 ASP A CA 1
ATOM 5841 C C . ASP A 1 713 ? -26.480 12.766 9.601 1.00 87.94 713 ASP A C 1
ATOM 5843 O O . ASP A 1 713 ? -27.281 12.654 10.530 1.00 87.94 713 ASP A O 1
ATOM 5847 N N . PHE A 1 714 ? -26.196 11.741 8.790 1.00 86.81 714 PHE A N 1
ATOM 5848 C CA . PHE A 1 714 ? -26.794 10.411 8.926 1.00 86.81 714 PHE A CA 1
ATOM 5849 C C . PHE A 1 714 ? -26.073 9.528 9.961 1.00 86.81 714 PHE A C 1
ATOM 5851 O O . PHE A 1 714 ? -26.708 8.755 10.680 1.00 86.81 714 PHE A O 1
ATOM 5858 N N . TYR A 1 715 ? -24.746 9.624 10.028 1.00 87.31 715 TYR A N 1
ATOM 5859 C CA . TYR A 1 715 ? -23.870 8.849 10.900 1.00 87.31 715 TYR A CA 1
ATOM 5860 C C . TYR A 1 715 ? -22.851 9.775 11.587 1.00 87.31 715 TYR A C 1
ATOM 5862 O O . TYR A 1 715 ? -21.709 9.892 11.136 1.00 87.31 715 TYR A O 1
ATOM 5870 N N . PRO A 1 716 ? -23.249 10.461 12.674 1.00 85.31 716 PRO A N 1
ATOM 5871 C CA . PRO A 1 716 ? -22.361 11.375 13.377 1.00 85.31 716 PRO A CA 1
ATOM 5872 C C . PRO A 1 716 ? -21.286 10.600 14.144 1.00 85.31 716 PRO A C 1
ATOM 5874 O O . PRO A 1 716 ? -21.585 9.792 15.026 1.00 85.31 716 PRO A O 1
ATOM 5877 N N . GLU A 1 717 ? -20.021 10.873 13.835 1.00 85.88 717 GLU A N 1
ATOM 5878 C CA . GLU A 1 717 ? -18.887 10.364 14.606 1.00 85.88 717 GLU A CA 1
ATOM 5879 C C . GLU A 1 717 ? -18.544 11.356 15.723 1.00 85.88 717 GLU A C 1
ATOM 5881 O O . GLU A 1 717 ? -18.087 12.466 15.452 1.00 85.88 717 GLU A O 1
ATOM 5886 N N . CYS A 1 718 ? -18.749 10.970 16.984 1.00 81.88 718 CYS A N 1
ATOM 5887 C CA . CYS A 1 718 ? -18.402 11.811 18.127 1.00 81.88 718 CYS A CA 1
ATOM 5888 C C . CYS A 1 718 ? -17.052 11.380 18.710 1.00 81.88 718 CYS A C 1
ATOM 5890 O O . CYS A 1 718 ? -16.836 10.220 19.057 1.00 81.88 718 CYS A O 1
ATOM 5892 N N . PHE A 1 719 ? -16.127 12.332 18.833 1.00 80.12 719 PHE A N 1
ATOM 5893 C CA . PHE A 1 719 ? -14.808 12.111 19.442 1.00 80.12 719 PHE A CA 1
ATOM 5894 C C . PHE A 1 719 ? -14.707 12.686 20.861 1.00 80.12 719 PHE A C 1
ATOM 5896 O O . PHE A 1 719 ? -13.637 12.626 21.475 1.00 80.12 719 PHE A O 1
ATOM 5903 N N . ASP A 1 720 ? -15.799 13.245 21.377 1.00 75.12 720 ASP A N 1
ATOM 5904 C CA . ASP A 1 720 ? -15.916 13.748 22.736 1.00 75.12 720 ASP A CA 1
ATOM 5905 C C . ASP A 1 720 ? -16.635 12.738 23.647 1.00 75.12 720 ASP A C 1
ATOM 5907 O O . ASP A 1 720 ? -17.280 11.792 23.207 1.00 75.12 720 ASP A O 1
ATOM 5911 N N . LEU A 1 721 ? -16.505 12.918 24.962 1.00 74.75 721 LEU A N 1
ATOM 5912 C CA . LEU A 1 721 ? -17.181 12.073 25.955 1.00 74.75 721 LEU A CA 1
ATOM 5913 C C . LEU A 1 721 ? -18.610 12.575 26.243 1.00 74.75 721 LEU A C 1
ATOM 5915 O O . LEU A 1 721 ? -19.087 12.478 27.375 1.00 74.75 721 LEU A O 1
ATOM 5919 N N . SER A 1 722 ? -19.279 13.187 25.260 1.00 73.69 722 SER A N 1
ATOM 5920 C CA . SER A 1 722 ? -20.596 13.817 25.433 1.00 73.69 722 SER A CA 1
ATOM 5921 C C . SER A 1 722 ? -21.709 12.785 25.640 1.00 73.69 722 SER A C 1
ATOM 5923 O O . SER A 1 722 ? -22.484 12.908 26.593 1.00 73.69 722 SER A O 1
ATOM 5925 N N . LYS A 1 723 ? -21.743 11.713 24.834 1.00 77.69 723 LYS A N 1
ATOM 5926 C CA . LYS A 1 723 ? -22.700 10.604 25.006 1.00 77.69 723 LYS A CA 1
ATOM 5927 C C . LYS A 1 723 ? -22.549 9.940 26.371 1.00 77.69 723 LYS A C 1
ATOM 5929 O O . LYS A 1 723 ? -23.540 9.721 27.068 1.00 77.69 723 LYS A O 1
ATOM 5934 N N . LEU A 1 724 ? -21.308 9.727 26.807 1.00 73.88 724 LEU A N 1
ATOM 5935 C CA . LEU A 1 724 ? -21.005 9.189 28.130 1.00 73.88 724 LEU A CA 1
ATOM 5936 C C . LEU A 1 724 ? -21.547 10.094 29.254 1.00 73.88 724 LEU A C 1
ATOM 5938 O O . LEU A 1 724 ? -22.198 9.602 30.172 1.00 73.88 724 LEU A O 1
ATOM 5942 N N . GLN A 1 725 ? -21.372 11.417 29.158 1.00 69.62 725 GLN A N 1
ATOM 5943 C CA . GLN A 1 725 ? -21.959 12.365 30.118 1.00 69.62 725 GLN A CA 1
ATOM 5944 C C . GLN A 1 725 ? -23.490 12.316 30.146 1.00 69.62 725 GLN A C 1
ATOM 5946 O O . GLN A 1 725 ? -24.079 12.378 31.222 1.00 69.62 725 GLN A O 1
ATOM 5951 N N . SER A 1 726 ? -24.135 12.186 28.983 1.00 71.94 726 SER A N 1
ATOM 5952 C CA . SER A 1 726 ? -25.599 12.119 28.902 1.00 71.94 726 SER A CA 1
ATOM 5953 C C . SER A 1 726 ? -26.170 10.872 29.583 1.00 71.94 726 SER A C 1
ATOM 5955 O O . SER A 1 726 ? -27.232 10.938 30.198 1.00 71.94 726 SER A O 1
ATOM 5957 N N . LYS A 1 727 ? -25.438 9.752 29.532 1.00 71.31 727 LYS A N 1
ATOM 5958 C CA . LYS A 1 727 ? -25.843 8.478 30.135 1.00 71.31 727 LYS A CA 1
ATOM 5959 C C . LYS A 1 727 ? -25.613 8.440 31.649 1.00 71.31 727 LYS A C 1
ATOM 5961 O O . LYS A 1 727 ? -26.376 7.797 32.363 1.00 71.31 727 LYS A O 1
ATOM 5966 N N . PHE A 1 728 ? -24.608 9.164 32.149 1.00 66.81 728 PHE A N 1
ATOM 5967 C CA . PHE A 1 728 ? -24.277 9.270 33.578 1.00 66.81 728 PHE A CA 1
ATOM 5968 C C . PHE A 1 728 ? -24.719 10.611 34.190 1.00 66.81 728 PHE A C 1
ATOM 5970 O O . PHE A 1 728 ? -23.994 11.208 34.985 1.00 66.81 728 PHE A O 1
ATOM 5977 N N . SER A 1 729 ? -25.928 11.066 33.846 1.00 54.47 729 SER A N 1
ATOM 5978 C CA . SER A 1 729 ? -26.545 12.376 34.142 1.00 54.47 729 SER A CA 1
ATOM 5979 C C . SER A 1 729 ? -26.648 12.807 35.624 1.00 54.47 729 SER A C 1
ATOM 5981 O O . SER A 1 729 ? -27.268 13.824 35.919 1.00 54.47 729 SER A O 1
ATOM 5983 N N . TYR A 1 730 ? -26.059 12.066 36.565 1.00 55.09 730 TYR A N 1
ATOM 5984 C CA . TYR A 1 730 ? -26.111 12.296 38.017 1.00 55.09 730 TYR A CA 1
ATOM 5985 C C . TYR A 1 730 ? -24.860 12.987 38.592 1.00 55.09 730 TYR A C 1
ATOM 5987 O O . TYR A 1 730 ? -24.642 12.942 39.803 1.00 55.09 730 TYR A O 1
ATOM 5995 N N . LEU A 1 731 ? -24.004 13.572 37.751 1.00 55.06 731 LEU A N 1
ATOM 5996 C CA . LEU A 1 731 ? -22.724 14.155 38.161 1.00 55.06 731 LEU A CA 1
ATOM 5997 C C . LEU A 1 731 ? -22.697 15.660 37.855 1.00 55.06 731 LEU A C 1
ATOM 5999 O O . LEU A 1 731 ? -22.774 16.062 36.697 1.00 55.06 731 LEU A O 1
ATOM 6003 N N . ASP A 1 732 ? -22.553 16.483 38.900 1.00 50.97 732 ASP A N 1
ATOM 6004 C CA . ASP A 1 732 ? -22.523 17.959 38.827 1.00 50.97 732 ASP A CA 1
ATOM 6005 C C . ASP A 1 732 ? -21.315 18.517 38.035 1.00 50.97 732 ASP A C 1
ATOM 6007 O O . ASP A 1 732 ? -21.296 19.676 37.615 1.00 50.97 732 ASP A O 1
ATOM 6011 N N . ASP A 1 733 ? -20.313 17.675 37.780 1.00 55.25 733 ASP A N 1
ATOM 6012 C CA . ASP A 1 733 ? -19.060 18.018 37.114 1.00 55.25 733 ASP A CA 1
ATOM 6013 C C . ASP A 1 733 ? -19.121 17.738 35.600 1.00 55.25 733 ASP A C 1
ATOM 6015 O O . ASP A 1 733 ? -18.800 16.640 35.133 1.00 55.25 733 ASP A O 1
ATOM 6019 N N . LYS A 1 734 ? -19.462 18.756 34.802 1.00 58.50 734 LYS A N 1
ATOM 6020 C CA . LYS A 1 734 ? -19.428 18.663 33.330 1.00 58.50 734 LYS A CA 1
ATOM 6021 C C . LYS A 1 734 ? -17.992 18.472 32.823 1.00 58.50 734 LYS A C 1
ATOM 6023 O O . LYS A 1 734 ? -17.098 19.259 33.151 1.00 58.50 734 LYS A O 1
ATOM 6028 N N . ILE A 1 735 ? -17.759 17.461 31.984 1.00 62.31 735 ILE A N 1
ATOM 6029 C CA . ILE A 1 735 ? -16.503 17.351 31.228 1.00 62.31 735 ILE A CA 1
ATOM 6030 C C . ILE A 1 735 ? -16.605 18.370 30.090 1.00 62.31 735 ILE A C 1
ATOM 6032 O O . ILE A 1 735 ? -17.541 18.317 29.293 1.00 62.31 735 ILE A O 1
ATOM 6036 N N . LYS A 1 736 ? -15.662 19.319 30.020 1.00 60.38 736 LYS A N 1
ATOM 6037 C CA . LYS A 1 736 ? -15.628 20.290 28.918 1.00 60.38 736 LYS A CA 1
ATOM 6038 C C . LYS A 1 736 ? -15.493 19.529 27.591 1.00 60.38 736 LYS A C 1
ATOM 6040 O O . LYS A 1 736 ? -14.531 18.770 27.467 1.00 60.38 736 LYS A O 1
ATOM 6045 N N . PRO A 1 737 ? -16.423 19.704 26.636 1.00 61.75 737 PRO A N 1
ATOM 6046 C CA . PRO A 1 737 ? -16.297 19.076 25.333 1.00 61.75 737 PRO A CA 1
ATOM 6047 C C . PRO A 1 737 ? -15.058 19.631 24.632 1.00 61.75 737 PRO A C 1
ATOM 6049 O O . PRO A 1 737 ? -14.792 20.835 24.667 1.00 61.75 737 PRO A O 1
ATOM 6052 N N . THR A 1 738 ? -14.275 18.736 24.042 1.00 68.06 738 THR A N 1
ATOM 6053 C CA . THR A 1 738 ? -13.181 19.116 23.152 1.00 68.06 738 THR A CA 1
ATOM 6054 C C . THR A 1 738 ? -13.804 19.568 21.839 1.00 68.06 738 THR A C 1
ATOM 6056 O O . THR A 1 738 ? -14.611 18.831 21.276 1.00 68.06 738 THR A O 1
ATOM 6059 N N . GLU A 1 739 ? -13.460 20.760 21.355 1.00 71.81 739 GLU A N 1
ATOM 6060 C CA . GLU A 1 739 ? -13.943 21.216 20.049 1.00 71.81 739 GLU A CA 1
ATOM 6061 C C . GLU A 1 739 ? -13.445 20.262 18.948 1.00 71.81 739 GLU A C 1
ATOM 6063 O O . GLU A 1 739 ? -12.255 19.927 18.937 1.00 71.81 739 GLU A O 1
ATOM 6068 N N . PRO A 1 740 ? -14.328 19.780 18.054 1.00 75.25 740 PRO A N 1
ATOM 6069 C CA . PRO A 1 740 ? -13.924 18.902 16.967 1.00 75.25 740 PRO A CA 1
ATOM 6070 C C . PRO A 1 740 ? -13.095 19.672 15.935 1.00 75.25 740 PRO A C 1
ATOM 6072 O O . PRO A 1 740 ? -13.356 20.839 15.641 1.00 75.25 740 PRO A O 1
ATOM 6075 N N . ALA A 1 741 ? -12.112 18.992 15.354 1.00 79.75 741 ALA A N 1
ATOM 6076 C CA . ALA A 1 741 ? -11.354 19.512 14.231 1.00 79.75 741 ALA A CA 1
ATOM 6077 C C . ALA A 1 741 ? -12.159 19.389 12.925 1.00 79.75 741 ALA A C 1
ATOM 6079 O O . ALA A 1 741 ? -12.956 18.462 12.752 1.00 79.75 741 ALA A O 1
ATOM 6080 N N . VAL A 1 742 ? -11.917 20.304 11.986 1.00 79.62 742 VAL A N 1
ATOM 6081 C CA . VAL A 1 742 ? -12.566 20.331 10.661 1.00 79.62 742 VAL A CA 1
ATOM 6082 C C . VAL A 1 742 ? -12.229 19.074 9.858 1.00 79.62 742 VAL A C 1
ATOM 6084 O O . VAL A 1 742 ? -11.060 18.699 9.780 1.00 79.62 742 VAL A O 1
ATOM 6087 N N . VAL A 1 743 ? -13.240 18.464 9.230 1.00 82.56 743 VAL A N 1
ATOM 6088 C CA . VAL A 1 743 ? -13.123 17.247 8.407 1.00 82.56 743 VAL A CA 1
ATOM 6089 C C . VAL A 1 743 ? -13.512 17.551 6.962 1.00 82.56 743 VAL A C 1
ATOM 6091 O O . VAL A 1 743 ? -14.583 18.109 6.727 1.00 82.56 743 VAL A O 1
ATOM 6094 N N . TYR A 1 744 ? -12.662 17.154 6.011 1.00 77.94 744 TYR A N 1
ATOM 6095 C CA . TYR A 1 744 ? -12.869 17.374 4.575 1.00 77.94 744 TYR A CA 1
ATOM 6096 C C . TYR A 1 744 ? -13.091 16.095 3.783 1.00 77.94 744 TYR A C 1
ATOM 6098 O O . TYR A 1 744 ? -13.876 16.108 2.846 1.00 77.94 744 TYR A O 1
ATOM 6106 N N . PHE A 1 745 ? -12.390 15.016 4.131 1.00 80.69 745 PHE A N 1
ATOM 6107 C CA . PHE A 1 745 ? -12.419 13.736 3.410 1.00 80.69 745 PHE A CA 1
ATOM 6108 C C . PHE A 1 745 ? -12.714 12.553 4.327 1.00 80.69 745 PHE A C 1
ATOM 6110 O O . PHE A 1 745 ? -13.281 11.551 3.892 1.00 80.69 745 PHE A O 1
ATOM 6117 N N . SER A 1 746 ? -12.292 12.650 5.587 1.00 87.12 746 SER A N 1
ATOM 6118 C CA . SER A 1 746 ? -12.317 11.528 6.518 1.00 87.12 746 SER A CA 1
ATOM 6119 C C . SER A 1 746 ? -13.738 11.077 6.844 1.00 87.12 746 SER A C 1
ATOM 6121 O O . SER A 1 746 ? -14.607 11.884 7.144 1.00 87.12 746 SER A O 1
ATOM 6123 N N . ASN A 1 747 ? -13.943 9.765 6.847 1.00 90.88 747 ASN A N 1
ATOM 6124 C CA . ASN A 1 747 ? -15.065 9.087 7.486 1.00 90.88 747 ASN A CA 1
ATOM 6125 C C . ASN A 1 747 ? -14.621 7.664 7.854 1.00 90.88 747 ASN A C 1
ATOM 6127 O O . ASN A 1 747 ? -13.571 7.195 7.397 1.00 90.88 747 ASN A O 1
ATOM 6131 N N . ILE A 1 748 ? -15.411 6.959 8.659 1.00 91.25 748 ILE A N 1
ATOM 6132 C CA . ILE A 1 748 ? -15.101 5.593 9.086 1.00 91.25 748 ILE A CA 1
ATOM 6133 C C . ILE A 1 748 ? -14.862 4.642 7.902 1.00 91.25 748 ILE A C 1
ATOM 6135 O O . ILE A 1 748 ? -13.979 3.795 7.970 1.00 91.25 748 ILE A O 1
ATOM 6139 N N . VAL A 1 749 ? -15.569 4.792 6.777 1.00 91.19 749 VAL A N 1
ATOM 6140 C CA . VAL A 1 749 ? -15.416 3.906 5.609 1.00 91.19 749 VAL A CA 1
ATOM 6141 C C . VAL A 1 749 ? -14.044 4.068 4.956 1.00 91.19 749 VAL A C 1
ATOM 6143 O O . VAL A 1 749 ? -13.359 3.074 4.706 1.00 91.19 749 VAL A O 1
ATOM 6146 N N . TYR A 1 750 ? -13.625 5.308 4.704 1.00 89.00 750 TYR A N 1
ATOM 6147 C CA . TYR A 1 750 ? -12.320 5.602 4.122 1.00 89.00 750 TYR A CA 1
ATOM 6148 C C . TYR A 1 750 ? -11.175 5.274 5.077 1.00 89.00 750 TYR A C 1
ATOM 6150 O O . TYR A 1 750 ? -10.162 4.740 4.629 1.00 89.00 750 TYR A O 1
ATOM 6158 N N . ARG A 1 751 ? -11.328 5.529 6.385 1.00 91.00 751 ARG A N 1
ATOM 6159 C CA . ARG A 1 751 ? -10.319 5.126 7.378 1.00 91.00 751 ARG A CA 1
ATOM 6160 C C . ARG A 1 751 ? -10.132 3.615 7.384 1.00 91.00 751 ARG A C 1
ATOM 6162 O O . ARG A 1 751 ? -9.006 3.138 7.253 1.00 91.00 751 ARG A O 1
ATOM 6169 N N . LEU A 1 752 ? -11.233 2.864 7.438 1.00 92.56 752 LEU A N 1
ATOM 6170 C CA . LEU A 1 752 ? -11.221 1.404 7.427 1.00 92.56 752 LEU A CA 1
ATOM 6171 C C . LEU A 1 752 ? -10.677 0.812 6.122 1.00 92.56 752 LEU A C 1
ATOM 6173 O O . LEU A 1 752 ? -10.104 -0.274 6.162 1.00 92.56 752 LEU A O 1
ATOM 6177 N N . ALA A 1 753 ? -10.780 1.504 4.981 1.00 91.12 753 ALA A N 1
ATOM 6178 C CA . ALA A 1 753 ? -10.232 1.026 3.709 1.00 91.12 753 ALA A CA 1
ATOM 6179 C C . ALA A 1 753 ? -8.747 0.637 3.817 1.00 91.12 753 ALA A C 1
ATOM 6181 O O . ALA A 1 753 ? -8.355 -0.415 3.305 1.00 91.12 753 ALA A O 1
ATOM 6182 N N . PHE A 1 754 ? -7.952 1.402 4.573 1.00 89.62 754 PHE A N 1
ATOM 6183 C CA . PHE A 1 754 ? -6.539 1.100 4.820 1.00 89.62 754 PHE A CA 1
ATOM 6184 C C . PHE A 1 754 ? -6.317 -0.099 5.761 1.00 89.62 754 PHE A C 1
ATOM 6186 O O . PHE A 1 754 ? -5.237 -0.667 5.798 1.00 89.62 754 PHE A O 1
ATOM 6193 N N . TYR A 1 755 ? -7.306 -0.564 6.517 1.00 91.81 755 TYR A N 1
ATOM 6194 C CA . TYR A 1 755 ? -7.128 -1.735 7.387 1.00 91.81 755 TYR A CA 1
ATOM 6195 C C . TYR A 1 755 ? -7.376 -3.062 6.665 1.00 91.81 755 TYR A C 1
ATOM 6197 O O . TYR A 1 755 ? -7.076 -4.123 7.214 1.00 91.81 755 TYR A O 1
ATOM 6205 N N . THR A 1 756 ? -7.907 -3.018 5.438 1.00 91.12 756 THR A N 1
ATOM 6206 C CA . THR A 1 756 ? -8.329 -4.209 4.690 1.00 91.12 756 THR A CA 1
ATOM 6207 C C . THR A 1 756 ? -7.203 -5.230 4.552 1.00 91.12 756 THR A C 1
ATOM 6209 O O . THR A 1 756 ? -7.389 -6.386 4.927 1.00 91.12 756 THR A O 1
ATOM 6212 N N . ASP A 1 757 ? -6.027 -4.818 4.080 1.00 89.50 757 ASP A N 1
ATOM 6213 C CA . ASP A 1 757 ? -4.922 -5.749 3.831 1.00 89.50 757 ASP A CA 1
ATOM 6214 C C . ASP A 1 757 ? -4.404 -6.400 5.109 1.00 89.50 757 ASP A C 1
ATOM 6216 O O . ASP A 1 757 ? -4.019 -7.570 5.100 1.00 89.50 757 ASP A O 1
ATOM 6220 N N . ILE A 1 758 ? -4.445 -5.670 6.225 1.00 91.38 758 ILE A N 1
ATOM 6221 C CA . ILE A 1 758 ? -4.066 -6.191 7.537 1.00 91.38 758 ILE A CA 1
ATOM 6222 C C . ILE A 1 758 ? -5.097 -7.233 7.985 1.00 91.38 758 ILE A C 1
ATOM 6224 O O . ILE A 1 758 ? -4.712 -8.333 8.365 1.00 91.38 758 ILE A O 1
ATOM 6228 N N . ILE A 1 759 ? -6.400 -6.946 7.872 1.00 93.56 759 ILE A N 1
ATOM 6229 C CA . ILE A 1 759 ? -7.474 -7.900 8.210 1.00 93.56 759 ILE A CA 1
ATOM 6230 C C . ILE A 1 759 ? -7.330 -9.192 7.400 1.00 93.56 759 ILE A C 1
ATOM 6232 O O . ILE A 1 759 ? -7.404 -10.287 7.959 1.00 93.56 759 ILE A O 1
ATOM 6236 N N . ILE A 1 760 ? -7.106 -9.075 6.089 1.00 92.44 760 ILE A N 1
ATOM 6237 C CA . ILE A 1 760 ? -6.953 -10.240 5.215 1.00 92.44 760 ILE A CA 1
ATOM 6238 C C . ILE A 1 760 ? -5.677 -11.007 5.551 1.00 92.44 760 ILE A C 1
ATOM 6240 O O . ILE A 1 760 ? -5.742 -12.226 5.700 1.00 92.44 760 ILE A O 1
ATOM 6244 N N . SER A 1 761 ? -4.558 -10.319 5.770 1.00 90.88 761 SER A N 1
ATOM 6245 C CA . SER A 1 761 ? -3.310 -10.955 6.200 1.00 90.88 761 SER A CA 1
ATOM 6246 C C . SER A 1 761 ? -3.486 -11.739 7.500 1.00 90.88 761 SER A C 1
ATOM 6248 O O . SER A 1 761 ? -3.156 -12.919 7.548 1.00 90.88 761 SER A O 1
ATOM 6250 N N . ARG A 1 762 ? -4.097 -11.133 8.528 1.00 89.62 762 ARG A N 1
ATOM 6251 C CA . ARG A 1 762 ? -4.367 -11.809 9.807 1.00 89.62 762 ARG A CA 1
ATOM 6252 C C . ARG A 1 762 ? -5.275 -13.024 9.634 1.00 89.62 762 ARG A C 1
ATOM 6254 O O . ARG A 1 762 ? -5.080 -14.024 10.315 1.00 89.62 762 ARG A O 1
ATOM 6261 N N . SER A 1 763 ? -6.241 -12.963 8.713 1.00 91.38 763 SER A N 1
ATOM 6262 C CA . SER A 1 763 ? -7.090 -14.117 8.401 1.00 91.38 763 SER A CA 1
ATOM 6263 C C . SER A 1 763 ? -6.311 -15.274 7.767 1.00 91.38 763 SER A C 1
ATOM 6265 O O . SER A 1 763 ? -6.582 -16.421 8.099 1.00 91.38 763 SER A O 1
ATOM 6267 N N . LEU A 1 764 ? -5.317 -14.977 6.920 1.00 90.12 764 LEU A N 1
ATOM 6268 C CA . LEU A 1 764 ? -4.447 -15.977 6.288 1.00 90.12 764 LEU A CA 1
ATOM 6269 C C . LEU A 1 764 ? -3.409 -16.556 7.259 1.00 90.12 764 LEU A C 1
ATOM 6271 O O . LEU A 1 764 ? -2.992 -17.695 7.095 1.00 90.12 764 LEU A O 1
ATOM 6275 N N . GLU A 1 765 ? -2.997 -15.785 8.265 1.00 87.94 765 GLU A N 1
ATOM 6276 C CA . GLU A 1 765 ? -2.094 -16.224 9.340 1.00 87.94 765 GLU A CA 1
ATOM 6277 C C . GLU A 1 765 ? -2.795 -17.076 10.414 1.00 87.94 765 GLU A C 1
ATOM 6279 O O . GLU A 1 765 ? -2.123 -17.604 11.302 1.00 87.94 765 GLU A O 1
ATOM 6284 N N . SER A 1 766 ? -4.128 -17.178 10.367 1.00 87.62 766 SER A N 1
ATOM 6285 C CA . SER A 1 766 ? -4.927 -18.001 11.279 1.00 87.62 766 SER A CA 1
ATOM 6286 C C . SER A 1 766 ? -4.611 -19.493 11.108 1.00 87.62 766 SER A C 1
ATOM 6288 O O . SER A 1 766 ? -4.340 -19.920 9.985 1.00 87.62 766 SER A O 1
ATOM 6290 N N . PRO A 1 767 ? -4.711 -20.320 12.169 1.00 84.00 767 PRO A N 1
ATOM 6291 C CA . PRO A 1 767 ? -4.598 -21.776 12.039 1.00 84.00 767 PRO A CA 1
ATOM 6292 C C . PRO A 1 767 ? -5.646 -22.390 11.094 1.00 84.00 767 PRO A C 1
ATOM 6294 O O . PRO A 1 767 ? -5.380 -23.433 10.503 1.00 84.00 767 PRO A O 1
ATOM 6297 N N . ASP A 1 768 ? -6.811 -21.749 10.928 1.00 83.69 768 ASP A N 1
ATOM 6298 C CA . ASP A 1 768 ? -7.835 -22.136 9.948 1.00 83.69 768 ASP A CA 1
ATOM 6299 C C . ASP A 1 768 ? -8.236 -20.926 9.078 1.00 83.69 768 ASP A C 1
ATOM 6301 O O . ASP A 1 768 ? -9.202 -20.211 9.386 1.00 83.69 768 ASP A O 1
ATOM 6305 N N . PRO A 1 769 ? -7.496 -20.663 7.983 1.00 84.94 769 PRO A N 1
ATOM 6306 C CA . PRO A 1 769 ? -7.795 -19.562 7.068 1.00 84.94 769 PRO A CA 1
ATOM 6307 C C . PRO A 1 769 ? -9.177 -19.691 6.414 1.00 84.94 769 PRO A C 1
ATOM 6309 O O . PRO A 1 769 ? -9.854 -18.688 6.162 1.00 84.94 769 PRO A O 1
ATOM 6312 N N . SER A 1 770 ? -9.633 -20.926 6.179 1.00 81.94 770 SER A N 1
ATOM 6313 C CA . SER A 1 770 ? -10.882 -21.211 5.464 1.00 81.94 770 SER A CA 1
ATOM 6314 C C . SER A 1 770 ? -12.108 -20.658 6.191 1.00 81.94 770 SER A C 1
ATOM 6316 O O . SER A 1 770 ? -13.031 -20.128 5.557 1.00 81.94 770 SER A O 1
ATOM 6318 N N . LEU A 1 771 ? -12.066 -20.680 7.526 1.00 84.25 771 LEU A N 1
ATOM 6319 C CA . LEU A 1 771 ? -13.128 -20.205 8.402 1.00 84.25 771 LEU A CA 1
ATOM 6320 C C . LEU A 1 771 ? -13.344 -18.688 8.303 1.00 84.25 771 LEU A C 1
ATOM 6322 O O . LEU A 1 771 ? -14.483 -18.216 8.234 1.00 84.25 771 LEU A O 1
ATOM 6326 N N . PHE A 1 772 ? -12.260 -17.907 8.290 1.00 87.25 772 PHE A N 1
ATOM 6327 C CA . PHE A 1 772 ? -12.340 -16.450 8.419 1.00 87.25 772 PHE A CA 1
ATOM 6328 C C . PHE A 1 772 ? -12.174 -15.703 7.101 1.00 87.25 772 PHE A C 1
ATOM 6330 O O . PHE A 1 772 ? -12.903 -14.736 6.866 1.00 87.25 772 PHE A O 1
ATOM 6337 N N . THR A 1 773 ? -11.263 -16.124 6.221 1.00 88.44 773 THR A N 1
ATOM 6338 C CA . THR A 1 773 ? -10.881 -15.338 5.039 1.00 88.44 773 THR A CA 1
ATOM 6339 C C . THR A 1 773 ? -12.072 -15.088 4.116 1.00 88.44 773 THR A C 1
ATOM 6341 O O . THR A 1 773 ? -12.332 -13.950 3.721 1.00 88.44 773 THR A O 1
ATOM 6344 N N . VAL A 1 774 ? -12.883 -16.109 3.815 1.00 87.56 774 VAL A N 1
ATOM 6345 C CA . VAL A 1 774 ? -14.047 -15.948 2.924 1.00 87.56 774 VAL A CA 1
ATOM 6346 C C . VAL A 1 774 ? -15.107 -15.030 3.540 1.00 87.56 774 VAL A C 1
ATOM 6348 O O . VAL A 1 774 ? -15.685 -14.203 2.814 1.00 87.56 774 VAL A O 1
ATOM 6351 N N . LYS A 1 775 ? -15.353 -15.157 4.853 1.00 90.81 775 LYS A N 1
ATOM 6352 C CA . LYS A 1 775 ? -16.323 -14.342 5.595 1.00 90.81 775 LYS A CA 1
ATOM 6353 C C . LYS A 1 775 ? -15.869 -12.883 5.650 1.00 90.81 775 LYS A C 1
ATOM 6355 O O . LYS A 1 775 ? -16.604 -12.011 5.182 1.00 90.81 775 LYS A O 1
ATOM 6360 N N . LEU A 1 776 ? -14.645 -12.628 6.108 1.00 93.38 776 LEU A N 1
ATOM 6361 C CA . LEU A 1 776 ? -14.081 -11.284 6.230 1.00 93.38 776 LEU A CA 1
ATOM 6362 C C . LEU A 1 776 ? -13.980 -10.591 4.870 1.00 93.38 776 LEU A C 1
ATOM 6364 O O . LEU A 1 776 ? -14.436 -9.462 4.748 1.00 93.38 776 LEU A O 1
ATOM 6368 N N . LEU A 1 777 ? -13.559 -11.283 3.804 1.00 91.44 777 LEU A N 1
ATOM 6369 C CA . LEU A 1 777 ? -13.575 -10.719 2.445 1.00 91.44 777 LEU A CA 1
ATOM 6370 C C . LEU A 1 777 ? -14.976 -10.303 1.971 1.00 91.44 777 LEU A C 1
ATOM 6372 O O . LEU A 1 777 ? -15.117 -9.464 1.086 1.00 91.44 777 LEU A O 1
ATOM 6376 N N . LYS A 1 778 ? -16.045 -10.946 2.460 1.00 91.06 778 LYS A N 1
ATOM 6377 C CA . LYS A 1 778 ? -17.421 -10.525 2.143 1.00 91.06 778 LYS A CA 1
ATOM 6378 C C . LYS A 1 778 ? -17.807 -9.285 2.953 1.00 91.06 778 LYS A C 1
ATOM 6380 O O . LYS A 1 778 ? -18.476 -8.406 2.414 1.00 91.06 778 LYS A O 1
ATOM 6385 N N . GLN A 1 779 ? -17.389 -9.225 4.214 1.00 92.31 779 GLN A N 1
ATOM 6386 C CA . GLN A 1 779 ? -17.666 -8.116 5.126 1.00 92.31 779 GLN A CA 1
ATOM 6387 C C . GLN A 1 779 ? -16.899 -6.840 4.737 1.00 92.31 779 GLN A C 1
ATOM 6389 O O . GLN A 1 779 ? -17.464 -5.752 4.787 1.00 92.31 779 GLN A O 1
ATOM 6394 N N . THR A 1 780 ? -15.675 -6.964 4.218 1.00 91.88 780 THR A N 1
ATOM 6395 C CA . THR A 1 780 ? -14.830 -5.836 3.788 1.00 91.88 780 THR A CA 1
ATOM 6396 C C . THR A 1 780 ? -15.108 -5.348 2.357 1.00 91.88 780 THR A C 1
ATOM 6398 O O . THR A 1 780 ? -14.332 -4.560 1.819 1.00 91.88 780 THR A O 1
ATOM 6401 N N . LYS A 1 781 ? -16.222 -5.751 1.712 1.00 92.12 781 LYS A N 1
ATOM 6402 C CA . LYS A 1 781 ? -16.513 -5.385 0.303 1.00 92.12 781 LYS A CA 1
ATOM 6403 C C . LYS A 1 781 ? -16.457 -3.870 0.058 1.00 92.12 781 LYS A C 1
ATOM 6405 O O . LYS A 1 781 ? -15.996 -3.430 -0.989 1.00 92.12 781 LYS A O 1
ATOM 6410 N N . VAL A 1 782 ? -16.977 -3.086 1.008 1.00 91.50 782 VAL A N 1
ATOM 6411 C CA . VAL A 1 782 ? -17.104 -1.626 0.880 1.00 91.50 782 VAL A CA 1
ATOM 6412 C C . VAL A 1 782 ? -15.738 -0.974 1.038 1.00 91.50 782 VAL A C 1
ATOM 6414 O O . VAL A 1 782 ? -15.370 -0.131 0.231 1.00 91.50 782 VAL A O 1
ATOM 6417 N N . MET A 1 783 ? -14.950 -1.448 2.000 1.00 92.25 783 MET A N 1
ATOM 6418 C CA . MET A 1 783 ? -13.567 -1.022 2.213 1.00 92.25 783 MET A CA 1
ATOM 6419 C C . MET A 1 783 ? -12.702 -1.288 0.970 1.00 92.25 783 MET A C 1
ATOM 6421 O O . MET A 1 783 ? -11.975 -0.404 0.529 1.00 92.25 783 MET A O 1
ATOM 6425 N N . LEU A 1 784 ? -12.857 -2.459 0.335 1.00 90.06 784 LEU A N 1
ATOM 6426 C CA . LEU A 1 784 ? -12.142 -2.813 -0.898 1.00 90.06 784 LEU A CA 1
ATOM 6427 C C . LEU A 1 784 ? -12.493 -1.912 -2.097 1.00 90.06 784 LEU A C 1
ATOM 6429 O O . LEU A 1 784 ? -11.612 -1.617 -2.902 1.00 90.06 784 LEU A O 1
ATOM 6433 N N . LYS A 1 785 ? -13.738 -1.419 -2.207 1.00 90.06 785 LYS A N 1
ATOM 6434 C CA . LYS A 1 785 ? -14.136 -0.443 -3.249 1.00 90.06 785 LYS A CA 1
ATOM 6435 C C . LYS A 1 785 ? -13.304 0.847 -3.153 1.00 90.06 785 LYS A C 1
ATOM 6437 O O . LYS A 1 785 ? -12.923 1.427 -4.170 1.00 90.06 785 LYS A O 1
ATOM 6442 N N . TYR A 1 786 ? -12.964 1.265 -1.936 1.00 87.81 786 TYR A N 1
ATOM 6443 C CA . TYR A 1 786 ? -12.197 2.488 -1.673 1.00 87.81 786 TYR A CA 1
ATOM 6444 C C . TYR A 1 786 ? -10.713 2.236 -1.388 1.00 87.81 786 TYR A C 1
ATOM 6446 O O . TYR A 1 786 ? -9.989 3.172 -1.062 1.00 87.81 786 TYR A O 1
ATOM 6454 N N . HIS A 1 787 ? -10.234 1.002 -1.561 1.00 86.88 787 HIS A N 1
ATOM 6455 C CA . HIS A 1 787 ? -8.823 0.683 -1.387 1.00 86.88 787 HIS A CA 1
ATOM 6456 C C . HIS A 1 787 ? -7.958 1.493 -2.369 1.00 86.88 787 HIS A C 1
ATOM 6458 O O . HIS A 1 787 ? -8.318 1.546 -3.553 1.00 86.88 787 HIS A O 1
ATOM 6464 N N . PRO A 1 788 ? -6.847 2.113 -1.928 1.00 78.31 788 PRO A N 1
ATOM 6465 C CA . PRO A 1 788 ? -6.004 2.927 -2.804 1.00 78.31 788 PRO A CA 1
ATOM 6466 C C . PRO A 1 788 ? -5.268 2.067 -3.839 1.00 78.31 788 PRO A C 1
ATOM 6468 O O . PRO A 1 788 ? -5.399 2.316 -5.031 1.00 78.31 788 PRO A O 1
ATOM 6471 N N . ASN A 1 789 ? -4.580 1.010 -3.383 1.00 82.12 789 ASN A N 1
ATOM 6472 C CA . ASN A 1 789 ? -3.652 0.219 -4.199 1.00 82.12 789 ASN A CA 1
ATOM 6473 C C . ASN A 1 789 ? -3.955 -1.296 -4.116 1.00 82.12 789 ASN A C 1
ATOM 6475 O O . ASN A 1 789 ? -3.203 -2.050 -3.489 1.00 82.12 789 ASN A O 1
ATOM 6479 N N . PRO A 1 790 ? -5.119 -1.769 -4.600 1.00 87.38 790 PRO A N 1
ATOM 6480 C CA . PRO A 1 790 ? -5.527 -3.158 -4.399 1.00 87.38 790 PRO A CA 1
ATOM 6481 C C . PRO A 1 790 ? -4.728 -4.178 -5.222 1.00 87.38 790 PRO A C 1
ATOM 6483 O O . PRO A 1 790 ? -4.634 -5.320 -4.778 1.00 87.38 790 PRO A O 1
ATOM 6486 N N . ILE A 1 791 ? -4.152 -3.827 -6.379 1.00 89.25 791 ILE A N 1
ATOM 6487 C CA . ILE A 1 791 ? -3.405 -4.788 -7.213 1.00 89.25 791 ILE A CA 1
ATOM 6488 C C . ILE A 1 791 ? -2.009 -5.058 -6.629 1.00 89.25 791 ILE A C 1
ATOM 6490 O O . ILE A 1 791 ? -1.613 -6.216 -6.495 1.00 89.25 791 ILE A O 1
ATOM 6494 N N . GLN A 1 792 ? -1.287 -4.015 -6.219 1.00 84.75 792 GLN A N 1
ATOM 6495 C CA . GLN A 1 792 ? 0.014 -4.083 -5.544 1.00 84.75 792 GLN A CA 1
ATOM 6496 C C . GLN A 1 792 ? -0.089 -4.803 -4.196 1.00 84.75 792 GLN A C 1
ATOM 6498 O O . GLN A 1 792 ? 0.779 -5.600 -3.823 1.00 84.75 792 GLN A O 1
ATOM 6503 N N . SER A 1 793 ? -1.185 -4.569 -3.476 1.00 85.94 793 SER A N 1
ATOM 6504 C CA . SER A 1 793 ? -1.445 -5.253 -2.208 1.00 85.94 793 SER A CA 1
ATOM 6505 C C . SER A 1 793 ? -1.760 -6.729 -2.440 1.00 85.94 793 SER A C 1
ATOM 6507 O O . SER A 1 793 ? -1.211 -7.592 -1.754 1.00 85.94 793 SER A O 1
ATOM 6509 N N . LEU A 1 794 ? -2.553 -7.043 -3.472 1.00 91.25 794 LEU A N 1
ATOM 6510 C CA . LEU A 1 794 ? -2.878 -8.416 -3.848 1.00 91.25 794 LEU A CA 1
ATOM 6511 C C . LEU A 1 794 ? -1.635 -9.229 -4.235 1.00 91.25 794 LEU A C 1
ATOM 6513 O O . LEU A 1 794 ? -1.470 -10.332 -3.718 1.00 91.25 794 LEU A O 1
ATOM 6517 N N . ILE A 1 795 ? -0.739 -8.700 -5.080 1.00 90.00 795 ILE A N 1
ATOM 6518 C CA . ILE A 1 795 ? 0.498 -9.421 -5.432 1.00 90.00 795 ILE A CA 1
ATOM 6519 C C . ILE A 1 795 ? 1.377 -9.642 -4.195 1.00 90.00 795 ILE A C 1
ATOM 6521 O O . ILE A 1 795 ? 1.892 -10.740 -4.002 1.00 90.00 795 ILE A O 1
ATOM 6525 N N . SER A 1 796 ? 1.481 -8.653 -3.302 1.00 87.19 796 SER A N 1
ATOM 6526 C CA . SER A 1 796 ? 2.266 -8.775 -2.069 1.00 87.19 796 SER A CA 1
ATOM 6527 C C . SER A 1 796 ? 1.713 -9.875 -1.156 1.00 87.19 796 SER A C 1
ATOM 6529 O O . SER A 1 796 ? 2.478 -10.682 -0.628 1.00 87.19 796 SER A O 1
ATOM 6531 N N . LEU A 1 797 ? 0.384 -9.954 -1.008 1.00 90.06 797 LEU A N 1
ATOM 6532 C CA . LEU A 1 797 ? -0.290 -11.024 -0.267 1.00 90.06 797 LEU A CA 1
ATOM 6533 C C . LEU A 1 797 ? -0.052 -12.393 -0.911 1.00 90.06 797 LEU A C 1
ATOM 6535 O O . LEU A 1 797 ? 0.271 -13.348 -0.208 1.00 90.06 797 LEU A O 1
ATOM 6539 N N . MET A 1 798 ? -0.176 -12.491 -2.237 1.00 89.94 798 MET A N 1
ATOM 6540 C CA . MET A 1 798 ? 0.030 -13.742 -2.972 1.00 89.94 798 MET A CA 1
ATOM 6541 C C . MET A 1 798 ? 1.464 -14.256 -2.842 1.00 89.94 798 MET A C 1
ATOM 6543 O O . MET A 1 798 ? 1.666 -15.449 -2.633 1.00 89.94 798 MET A O 1
ATOM 6547 N N . VAL A 1 799 ? 2.456 -13.369 -2.918 1.00 88.56 799 VAL A N 1
ATOM 6548 C CA . VAL A 1 799 ? 3.871 -13.732 -2.778 1.00 88.56 799 VAL A CA 1
ATOM 6549 C C . VAL A 1 799 ? 4.184 -14.148 -1.339 1.00 88.56 799 VAL A C 1
ATOM 6551 O O . VAL A 1 799 ? 4.731 -15.233 -1.123 1.00 88.56 799 VAL A O 1
ATOM 6554 N N . TYR A 1 800 ? 3.784 -13.343 -0.348 1.00 88.50 800 TYR A N 1
ATOM 6555 C CA . TYR A 1 800 ? 4.081 -13.600 1.066 1.00 88.50 800 TYR A CA 1
ATOM 6556 C C . TYR A 1 800 ? 3.337 -14.824 1.636 1.00 88.50 800 TYR A C 1
ATOM 6558 O O . TYR A 1 800 ? 3.885 -15.550 2.469 1.00 88.50 800 TYR A O 1
ATOM 6566 N N . TYR A 1 801 ? 2.102 -15.091 1.194 1.00 89.19 801 TYR A N 1
ATOM 6567 C CA . TYR A 1 801 ? 1.271 -16.221 1.651 1.00 89.19 801 TYR A CA 1
ATOM 6568 C C . TYR A 1 801 ? 1.146 -17.358 0.630 1.00 89.19 801 TYR A C 1
ATOM 6570 O O . TYR A 1 801 ? 0.244 -18.187 0.750 1.00 89.19 801 TYR A O 1
ATOM 6578 N N . SER A 1 802 ? 2.053 -17.430 -0.349 1.00 87.69 802 SER A N 1
ATOM 6579 C CA . SER A 1 802 ? 2.007 -18.414 -1.442 1.00 87.69 802 SER A CA 1
ATOM 6580 C C . SER A 1 802 ? 1.818 -19.859 -0.963 1.00 87.69 802 SER A C 1
ATOM 6582 O O . SER A 1 802 ? 0.971 -20.572 -1.491 1.00 87.69 802 SER A O 1
ATOM 6584 N N . GLU A 1 803 ? 2.534 -20.283 0.081 1.00 83.69 803 GLU A N 1
ATOM 6585 C CA . GLU A 1 803 ? 2.431 -21.643 0.631 1.00 83.69 803 GLU A CA 1
ATOM 6586 C C . GLU A 1 803 ? 1.049 -21.983 1.200 1.00 83.69 803 GLU A C 1
ATOM 6588 O O . GLU A 1 803 ? 0.625 -23.133 1.121 1.00 83.69 803 GLU A O 1
ATOM 6593 N N . ILE A 1 804 ? 0.350 -21.004 1.778 1.00 84.06 804 ILE A N 1
ATOM 6594 C CA . ILE A 1 804 ? -0.986 -21.194 2.359 1.00 84.06 804 ILE A CA 1
ATOM 6595 C C . ILE A 1 804 ? -2.024 -21.190 1.239 1.00 84.06 804 ILE A C 1
ATOM 6597 O O . ILE A 1 804 ? -2.863 -22.082 1.153 1.00 84.06 804 ILE A O 1
ATOM 6601 N N . LEU A 1 805 ? -1.923 -20.215 0.336 1.00 83.94 805 LEU A N 1
ATOM 6602 C CA . LEU A 1 805 ? -2.887 -20.009 -0.741 1.00 83.94 805 LEU A CA 1
ATOM 6603 C C . LEU A 1 805 ? -2.882 -21.145 -1.776 1.00 83.94 805 LEU A C 1
ATOM 6605 O O . LEU A 1 805 ? -3.944 -21.476 -2.293 1.00 83.94 805 LEU A O 1
ATOM 6609 N N . HIS A 1 806 ? -1.729 -21.767 -2.045 1.00 77.19 806 HIS A N 1
A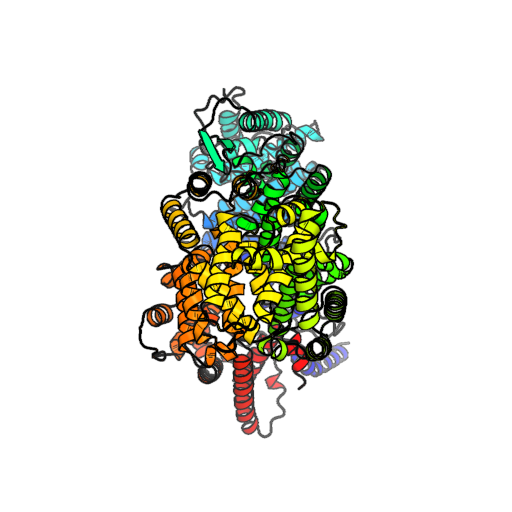TOM 6610 C CA . HIS A 1 806 ? -1.623 -22.906 -2.968 1.00 77.19 806 HIS A CA 1
ATOM 6611 C C . HIS A 1 806 ? -2.041 -24.254 -2.365 1.00 77.19 806 HIS A C 1
ATOM 6613 O O . HIS A 1 806 ? -2.254 -25.208 -3.105 1.00 77.19 806 HIS A O 1
ATOM 6619 N N . ARG A 1 807 ? -2.175 -24.372 -1.036 1.00 72.06 807 ARG A N 1
ATOM 6620 C CA . ARG A 1 807 ? -2.770 -25.582 -0.430 1.00 72.06 807 ARG A CA 1
ATOM 6621 C C . ARG A 1 807 ? -4.266 -25.671 -0.715 1.00 72.06 807 ARG A C 1
ATOM 6623 O O . ARG A 1 807 ? -4.810 -26.768 -0.790 1.00 72.06 807 ARG A O 1
ATOM 6630 N N . GLU A 1 808 ? -4.916 -24.524 -0.886 1.00 69.75 808 GLU A N 1
ATOM 6631 C CA . GLU A 1 808 ? -6.346 -24.413 -1.140 1.00 69.75 808 GLU A CA 1
ATOM 6632 C C . GLU A 1 808 ? -6.617 -23.502 -2.347 1.00 69.75 808 GLU A C 1
ATOM 6634 O O . GLU A 1 808 ? -7.056 -22.362 -2.194 1.00 69.75 808 GLU A O 1
ATOM 6639 N N . ASP A 1 809 ? -6.412 -24.008 -3.568 1.00 69.12 809 ASP A N 1
ATOM 6640 C CA . ASP A 1 809 ? -6.582 -23.245 -4.823 1.00 69.12 809 ASP A CA 1
ATOM 6641 C C . ASP A 1 809 ? -7.930 -22.498 -4.930 1.00 69.12 809 ASP A C 1
ATOM 6643 O O . ASP A 1 809 ? -8.033 -21.420 -5.531 1.00 69.12 809 ASP A O 1
ATOM 6647 N N . SER A 1 810 ? -8.988 -23.025 -4.302 1.00 75.44 810 SER A N 1
ATOM 6648 C CA . SER A 1 810 ? -10.283 -22.346 -4.205 1.00 75.44 810 SER A CA 1
ATOM 6649 C C . SER A 1 810 ? -10.216 -21.024 -3.435 1.00 75.44 810 SER A C 1
ATOM 6651 O O . SER A 1 810 ? -10.886 -20.065 -3.825 1.00 75.44 810 SER A O 1
ATOM 6653 N N . GLN A 1 811 ? -9.416 -20.942 -2.369 1.00 78.06 811 GLN A N 1
ATOM 6654 C CA . GLN A 1 811 ? -9.237 -19.720 -1.586 1.00 78.06 811 GLN A CA 1
ATOM 6655 C C . GLN A 1 811 ? -8.478 -18.657 -2.374 1.00 78.06 811 GLN A C 1
ATOM 6657 O O . GLN A 1 811 ? -8.938 -17.515 -2.430 1.00 78.06 811 GLN A O 1
ATOM 6662 N N . LEU A 1 812 ? -7.374 -19.033 -3.030 1.00 84.19 812 LEU A N 1
ATOM 6663 C CA . LEU A 1 812 ? -6.583 -18.128 -3.870 1.00 84.19 812 LEU A CA 1
ATOM 6664 C C . LEU A 1 812 ? -7.461 -17.466 -4.939 1.00 84.19 812 LEU A C 1
ATOM 6666 O O . LEU A 1 812 ? -7.493 -16.240 -5.079 1.00 84.19 812 LEU A O 1
ATOM 6670 N N . ARG A 1 813 ? -8.260 -18.274 -5.642 1.00 86.50 813 ARG A N 1
ATOM 6671 C CA . ARG A 1 813 ? -9.193 -17.773 -6.654 1.00 86.50 813 ARG A CA 1
ATOM 6672 C C . ARG A 1 813 ? -10.259 -16.853 -6.061 1.00 86.50 813 ARG A C 1
ATOM 6674 O O . ARG A 1 813 ? -10.587 -15.833 -6.667 1.00 86.50 813 ARG A O 1
ATOM 6681 N N . VAL A 1 814 ? -10.828 -17.196 -4.902 1.00 88.00 814 VAL A N 1
ATOM 6682 C CA . VAL A 1 814 ? -11.850 -16.371 -4.233 1.00 88.00 814 VAL A CA 1
ATOM 6683 C C . VAL A 1 814 ? -11.275 -15.031 -3.780 1.00 88.00 814 VAL A C 1
ATOM 6685 O O . VAL A 1 814 ? -11.936 -14.008 -3.975 1.00 88.00 814 VAL A O 1
ATOM 6688 N N . LEU A 1 815 ? -10.067 -15.030 -3.215 1.00 89.69 815 LEU A N 1
ATOM 6689 C CA . LEU A 1 815 ? -9.349 -13.831 -2.790 1.00 89.69 815 LEU A CA 1
ATOM 6690 C C . LEU A 1 815 ? -9.186 -12.865 -3.965 1.00 89.69 815 LEU A C 1
ATOM 6692 O O . LEU A 1 815 ? -9.697 -11.744 -3.922 1.00 89.69 815 LEU A O 1
ATOM 6696 N N . VAL A 1 816 ? -8.570 -13.338 -5.049 1.00 90.88 816 VAL A N 1
ATOM 6697 C CA . VAL A 1 816 ? -8.278 -12.519 -6.232 1.00 90.88 816 VAL A CA 1
ATOM 6698 C C . VAL A 1 816 ? -9.562 -12.030 -6.891 1.00 90.88 816 VAL A C 1
ATOM 6700 O O . VAL A 1 816 ? -9.718 -10.838 -7.163 1.00 90.88 816 VAL A O 1
ATOM 6703 N N . LYS A 1 817 ? -10.540 -12.927 -7.076 1.00 90.12 817 LYS A N 1
ATOM 6704 C CA . LYS A 1 817 ? -11.845 -12.575 -7.644 1.00 90.12 817 LYS A CA 1
ATOM 6705 C C . LYS A 1 817 ? -12.520 -11.460 -6.853 1.00 90.12 817 LYS A C 1
ATOM 6707 O O . LYS A 1 817 ? -13.098 -10.565 -7.463 1.00 90.12 817 LYS A O 1
ATOM 6712 N N . LYS A 1 818 ? -12.490 -11.507 -5.517 1.00 89.38 818 LYS A N 1
ATOM 6713 C CA . LYS A 1 818 ? -13.139 -10.498 -4.668 1.00 89.38 818 LYS A CA 1
ATOM 6714 C C . LYS A 1 818 ? -12.399 -9.161 -4.689 1.00 89.38 818 LYS A C 1
ATOM 6716 O O . LYS A 1 818 ? -13.063 -8.148 -4.896 1.00 89.38 818 LYS A O 1
ATOM 6721 N N . TYR A 1 819 ? -11.070 -9.161 -4.548 1.00 89.94 819 TYR A N 1
ATOM 6722 C CA . TYR A 1 819 ? -10.251 -7.941 -4.623 1.00 89.94 819 TYR A CA 1
ATOM 6723 C C . TYR A 1 819 ? -10.513 -7.177 -5.926 1.00 89.94 819 TYR A C 1
ATOM 6725 O O . TYR A 1 819 ? -10.885 -6.003 -5.903 1.00 89.94 819 TYR A O 1
ATOM 6733 N N . LEU A 1 820 ? -10.421 -7.873 -7.063 1.00 90.69 820 LEU A N 1
ATOM 6734 C CA . LEU A 1 820 ? -10.604 -7.250 -8.371 1.00 90.69 820 LEU A CA 1
ATOM 6735 C C . LEU A 1 820 ? -12.061 -6.839 -8.616 1.00 90.69 820 LEU A C 1
ATOM 6737 O O . LEU A 1 820 ? -12.322 -5.730 -9.085 1.00 90.69 820 LEU A O 1
ATOM 6741 N N . LYS A 1 821 ? -13.032 -7.697 -8.267 1.00 90.06 821 LYS A N 1
ATOM 6742 C CA . LYS A 1 821 ? -14.461 -7.425 -8.499 1.00 90.06 821 LYS A CA 1
ATOM 6743 C C . LYS A 1 821 ? -14.961 -6.215 -7.723 1.00 90.06 821 LYS A C 1
ATOM 6745 O O . LYS A 1 821 ? -15.751 -5.455 -8.274 1.00 90.06 821 LYS A O 1
ATOM 6750 N N . TYR A 1 822 ? -14.570 -6.052 -6.461 1.00 89.75 822 TYR A N 1
ATOM 6751 C CA . TYR A 1 822 ? -15.115 -4.971 -5.637 1.00 89.75 822 TYR A CA 1
ATOM 6752 C C . TYR A 1 822 ? -14.552 -3.597 -5.997 1.00 89.75 822 TYR A C 1
ATOM 6754 O O . TYR A 1 822 ? -15.296 -2.623 -5.906 1.00 89.75 822 TYR A O 1
ATOM 6762 N N . LYS A 1 823 ? -13.291 -3.514 -6.444 1.00 88.19 823 LYS A N 1
ATOM 6763 C CA . LYS A 1 823 ? -12.701 -2.252 -6.907 1.00 88.19 823 LYS A CA 1
ATOM 6764 C C . LYS A 1 823 ? -13.077 -1.921 -8.349 1.00 88.19 823 LYS A C 1
ATOM 6766 O O . LYS A 1 823 ? -13.542 -0.821 -8.622 1.00 88.19 823 LYS A O 1
ATOM 6771 N N . TYR A 1 824 ? -12.853 -2.857 -9.269 1.00 87.69 824 TYR A N 1
ATOM 6772 C CA . TYR A 1 824 ? -12.873 -2.571 -10.707 1.00 87.69 824 TYR A CA 1
ATOM 6773 C C . TYR A 1 824 ? -14.147 -3.049 -11.407 1.00 87.69 824 TYR A C 1
ATOM 6775 O O . TYR A 1 824 ? -14.449 -2.592 -12.506 1.00 87.69 824 TYR A O 1
ATOM 6783 N N . GLY A 1 825 ? -14.924 -3.948 -10.795 1.00 85.75 825 GLY A N 1
ATOM 6784 C CA . GLY A 1 825 ? -16.200 -4.404 -11.346 1.00 85.75 825 GLY A CA 1
ATOM 6785 C C . GLY A 1 825 ? -16.060 -4.981 -12.758 1.00 85.75 825 GLY A C 1
ATOM 6786 O O . GLY A 1 825 ? -15.424 -6.015 -12.956 1.00 85.75 825 GLY A O 1
ATOM 6787 N N . THR A 1 826 ? -16.678 -4.326 -13.742 1.00 79.56 826 THR A N 1
ATOM 6788 C CA . THR A 1 826 ? -16.603 -4.709 -15.161 1.00 79.56 826 THR A CA 1
ATOM 6789 C C . THR A 1 826 ? -15.301 -4.282 -15.834 1.00 79.56 826 THR A C 1
ATOM 6791 O O . THR A 1 826 ? -14.929 -4.901 -16.824 1.00 79.56 826 THR A O 1
ATOM 6794 N N . LYS A 1 827 ? -14.561 -3.312 -15.277 1.00 83.25 827 LYS A N 1
ATOM 6795 C CA . LYS A 1 827 ? -13.304 -2.809 -15.855 1.00 83.25 827 LYS A CA 1
ATOM 6796 C C . LYS A 1 827 ? -12.163 -3.829 -15.854 1.00 83.25 827 LYS A C 1
ATOM 6798 O O . LYS A 1 827 ? -11.166 -3.625 -16.533 1.00 83.25 827 LYS A O 1
ATOM 6803 N N . ILE A 1 828 ? -12.314 -4.952 -15.147 1.00 85.25 828 ILE A N 1
ATOM 6804 C CA . ILE A 1 828 ? -11.318 -6.036 -15.099 1.00 85.25 828 ILE A CA 1
ATOM 6805 C C . ILE A 1 828 ? -10.938 -6.516 -16.507 1.00 85.25 828 ILE A C 1
ATOM 6807 O O . ILE A 1 828 ? -9.766 -6.796 -16.741 1.00 85.25 828 ILE A O 1
ATOM 6811 N N . SER A 1 829 ? -11.887 -6.569 -17.451 1.00 81.75 829 SER A N 1
ATOM 6812 C CA . SER A 1 829 ? -11.621 -6.994 -18.835 1.00 81.75 829 SER A CA 1
ATOM 6813 C C . SER A 1 829 ? -10.726 -6.038 -19.625 1.00 81.75 829 SER A C 1
ATOM 6815 O O . SER A 1 829 ? -10.206 -6.432 -20.659 1.00 81.75 829 SER A O 1
ATOM 6817 N N . HIS A 1 830 ? -10.556 -4.796 -19.163 1.00 81.19 830 HIS A N 1
ATOM 6818 C CA . HIS A 1 830 ? -9.654 -3.813 -19.770 1.00 81.19 830 HIS A CA 1
ATOM 6819 C C . HIS A 1 830 ? -8.268 -3.791 -19.109 1.00 81.19 830 HIS A C 1
ATOM 6821 O O . HIS A 1 830 ? -7.386 -3.088 -19.588 1.00 81.19 830 HIS A O 1
ATOM 6827 N N . ILE A 1 831 ? -8.084 -4.530 -18.008 1.00 84.25 831 ILE A N 1
ATOM 6828 C CA . ILE A 1 831 ? -6.845 -4.564 -17.214 1.00 84.25 831 ILE A CA 1
ATOM 6829 C C . ILE A 1 831 ? -6.137 -5.922 -17.378 1.00 84.25 831 ILE A C 1
ATOM 6831 O O . ILE A 1 831 ? -4.916 -5.989 -17.523 1.00 84.25 831 ILE A O 1
ATOM 6835 N N . PHE A 1 832 ? -6.902 -7.017 -17.366 1.00 89.12 832 PHE A N 1
ATOM 6836 C CA . PHE A 1 832 ? -6.407 -8.395 -17.433 1.00 89.12 832 PHE A CA 1
ATOM 6837 C C . PHE A 1 832 ? -6.792 -9.074 -18.751 1.00 89.12 832 PHE A C 1
ATOM 6839 O O . PHE A 1 832 ? -7.679 -8.601 -19.460 1.00 89.12 832 PHE A O 1
ATOM 6846 N N . SER A 1 833 ? -6.155 -10.205 -19.073 1.00 88.12 833 SER A N 1
ATOM 6847 C CA . SER A 1 833 ? -6.504 -10.966 -20.280 1.00 88.12 833 SER A CA 1
ATOM 6848 C C . SER A 1 833 ? -7.956 -11.466 -20.283 1.00 88.12 833 SER A C 1
ATOM 6850 O O . SER A 1 833 ? -8.560 -11.749 -19.241 1.00 88.12 833 SER A O 1
ATOM 6852 N N . GLU A 1 834 ? -8.509 -11.667 -21.481 1.00 85.00 834 GLU A N 1
ATOM 6853 C CA . GLU A 1 834 ? -9.848 -12.236 -21.658 1.00 85.00 834 GLU A CA 1
ATOM 6854 C C . GLU A 1 834 ? -9.949 -13.661 -21.085 1.00 85.00 834 GLU A C 1
ATOM 6856 O O . GLU A 1 834 ? -10.922 -14.002 -20.405 1.00 85.00 834 GLU A O 1
ATOM 6861 N N . SER A 1 835 ? -8.899 -14.469 -21.266 1.00 85.38 835 SER A N 1
ATOM 6862 C CA . SER A 1 835 ? -8.764 -15.795 -20.656 1.00 85.38 835 SER A CA 1
ATOM 6863 C C . SER A 1 835 ? -8.890 -15.736 -19.135 1.00 85.38 835 SER A C 1
ATOM 6865 O O . SER A 1 835 ? -9.680 -16.484 -18.556 1.00 85.38 835 SER A O 1
ATOM 6867 N N . PHE A 1 836 ? -8.199 -14.802 -18.481 1.00 88.56 836 PHE A N 1
ATOM 6868 C CA . PHE A 1 836 ? -8.273 -14.639 -17.033 1.00 88.56 836 PHE A CA 1
ATOM 6869 C C . PHE A 1 836 ? -9.644 -14.135 -16.580 1.00 88.56 836 PHE A C 1
ATOM 6871 O O . PHE A 1 836 ? -10.217 -14.647 -15.617 1.00 88.56 836 PHE A O 1
ATOM 6878 N N . PHE A 1 837 ? -10.231 -13.181 -17.302 1.00 88.06 837 PHE A N 1
ATOM 6879 C CA . PHE A 1 837 ? -11.570 -12.686 -16.996 1.00 88.06 837 PHE A CA 1
ATOM 6880 C C . PHE A 1 837 ? -12.638 -13.786 -17.108 1.00 88.06 837 PHE A C 1
ATOM 6882 O O . PHE A 1 837 ? -13.507 -13.907 -16.235 1.00 88.06 837 PHE A O 1
ATOM 6889 N N . SER A 1 838 ? -12.550 -14.633 -18.138 1.00 86.19 838 SER A N 1
ATOM 6890 C CA . SER A 1 838 ? -13.426 -15.797 -18.308 1.00 86.19 838 SER A CA 1
ATOM 6891 C C . SER A 1 838 ? -13.235 -16.821 -17.181 1.00 86.19 838 SER A C 1
ATOM 6893 O O . SER A 1 838 ? -14.219 -17.318 -16.617 1.00 86.19 838 SER A O 1
ATOM 6895 N N . TYR A 1 839 ? -11.984 -17.050 -16.763 1.00 86.50 839 TYR A N 1
ATOM 6896 C CA . TYR A 1 839 ? -11.655 -17.888 -15.619 1.00 86.50 839 TYR A CA 1
ATOM 6897 C C . TYR A 1 839 ? -12.252 -17.324 -14.330 1.00 86.50 839 TYR A C 1
ATOM 6899 O O . TYR A 1 839 ? -12.908 -18.052 -13.599 1.00 86.50 839 TYR A O 1
ATOM 6907 N N . LEU A 1 840 ? -12.138 -16.029 -14.038 1.00 86.62 840 LEU A N 1
ATOM 6908 C CA . LEU A 1 840 ? -12.743 -15.460 -12.829 1.00 86.62 840 LEU A CA 1
ATOM 6909 C C . LEU A 1 840 ? -14.277 -15.551 -12.827 1.00 86.62 840 LEU A C 1
ATOM 6911 O O . LEU A 1 840 ? -14.886 -15.674 -11.757 1.00 86.62 840 LEU A O 1
ATOM 6915 N N . LYS A 1 841 ? -14.924 -15.511 -13.998 1.00 84.62 841 LYS A N 1
ATOM 6916 C CA . LYS A 1 841 ? -16.384 -15.643 -14.121 1.00 84.62 841 LYS A CA 1
ATOM 6917 C C . LYS A 1 841 ? -16.888 -17.065 -13.904 1.00 84.62 841 LYS A C 1
ATOM 6919 O O . LYS A 1 841 ? -17.965 -17.217 -13.325 1.00 84.62 841 LYS A O 1
ATOM 6924 N N . SER A 1 842 ? -16.144 -18.078 -14.341 1.00 82.56 842 SER A N 1
ATOM 6925 C CA . SER A 1 842 ? -16.609 -19.463 -14.266 1.00 82.56 842 SER A CA 1
ATOM 6926 C C . SER A 1 842 ? -16.796 -19.937 -12.813 1.00 82.56 842 SER A C 1
ATOM 6928 O O . SER A 1 842 ? -16.219 -19.395 -11.867 1.00 82.56 842 SER A O 1
ATOM 6930 N N . THR A 1 843 ? -17.674 -20.919 -12.609 1.00 74.56 843 THR A N 1
ATOM 6931 C CA . THR A 1 843 ? -17.927 -21.536 -11.293 1.00 74.56 843 THR A CA 1
ATOM 6932 C C . THR A 1 843 ? -17.046 -22.761 -11.056 1.00 74.56 843 THR A C 1
ATOM 6934 O O . THR A 1 843 ? -16.663 -23.025 -9.922 1.00 74.56 843 THR A O 1
ATOM 6937 N N . ALA A 1 844 ? -16.667 -23.473 -12.120 1.00 74.00 844 ALA A N 1
ATOM 6938 C CA . ALA A 1 844 ? -15.723 -24.586 -12.070 1.00 74.00 844 ALA A CA 1
ATOM 6939 C C . ALA A 1 844 ? -14.272 -24.081 -12.126 1.00 74.00 844 ALA A C 1
ATOM 6941 O O . ALA A 1 844 ? -13.982 -23.097 -12.809 1.00 74.00 844 ALA A O 1
ATOM 6942 N N . ILE A 1 845 ? -13.356 -24.723 -11.397 1.00 72.19 845 ILE A N 1
ATOM 6943 C CA . ILE A 1 845 ? -11.909 -24.556 -11.601 1.00 72.19 845 ILE A CA 1
ATOM 6944 C C . ILE A 1 845 ? -11.556 -25.479 -12.766 1.00 72.19 845 ILE A C 1
ATOM 6946 O O . ILE A 1 845 ? -11.610 -26.697 -12.625 1.00 72.19 845 ILE A O 1
ATOM 6950 N N . LYS A 1 846 ? -11.299 -24.904 -13.940 1.00 71.94 846 LYS A N 1
ATOM 6951 C CA . LYS A 1 846 ? -10.792 -25.649 -15.094 1.00 71.94 846 LYS A CA 1
ATOM 6952 C C . LYS A 1 846 ? -9.382 -25.153 -15.395 1.00 71.94 846 LYS A C 1
ATOM 6954 O O . LYS A 1 846 ? -9.198 -23.933 -15.383 1.00 71.94 846 LYS A O 1
ATOM 6959 N N . PRO A 1 847 ? -8.423 -26.057 -15.656 1.00 70.00 847 PRO A N 1
ATOM 6960 C CA . PRO A 1 847 ? -7.107 -25.652 -16.119 1.00 70.00 847 PRO A CA 1
ATOM 6961 C C . PRO A 1 847 ? -7.245 -24.902 -17.443 1.00 70.00 847 PRO A C 1
ATOM 6963 O O . PRO A 1 847 ? -8.206 -25.112 -18.195 1.00 70.00 847 PRO A O 1
ATOM 6966 N N . LEU A 1 848 ? -6.296 -24.010 -17.713 1.00 77.88 848 LEU A N 1
ATOM 6967 C CA . LEU A 1 848 ? -6.279 -23.279 -18.969 1.00 77.88 848 LEU A CA 1
ATOM 6968 C C . LEU A 1 848 ? -6.130 -24.266 -20.133 1.00 77.88 848 LEU A C 1
ATOM 6970 O O . LEU A 1 848 ? -5.283 -25.155 -20.090 1.00 77.88 848 LEU A O 1
ATOM 6974 N N . SER A 1 849 ? -6.960 -24.118 -21.166 1.00 76.25 849 SER A N 1
ATOM 6975 C CA . SER A 1 849 ? -6.944 -25.012 -22.330 1.00 76.25 849 SER A CA 1
ATOM 6976 C C . SER A 1 849 ? -5.663 -24.887 -23.154 1.00 76.25 849 SER A C 1
ATOM 6978 O O . SER A 1 849 ? -5.234 -25.868 -23.749 1.00 76.25 849 SER A O 1
ATOM 6980 N N . ASP A 1 850 ? -5.064 -23.694 -23.177 1.00 84.19 850 ASP A N 1
ATOM 6981 C CA . ASP A 1 850 ? -3.836 -23.399 -23.914 1.00 84.19 850 ASP A CA 1
ATOM 6982 C C . ASP A 1 850 ? -2.905 -22.487 -23.086 1.00 84.19 850 ASP A C 1
ATOM 6984 O O . ASP A 1 850 ? -2.908 -21.260 -23.246 1.00 84.19 850 ASP A O 1
ATOM 6988 N N . PRO A 1 851 ? -2.146 -23.065 -22.135 1.00 84.31 851 PRO A N 1
ATOM 6989 C CA . PRO A 1 851 ? -1.210 -22.318 -21.293 1.00 84.31 851 PRO A CA 1
ATOM 6990 C C . PRO A 1 851 ? -0.071 -21.686 -22.096 1.00 84.31 851 PRO A C 1
ATOM 6992 O O . PRO A 1 851 ? 0.350 -20.580 -21.764 1.00 84.31 851 PRO A O 1
ATOM 6995 N N . HIS A 1 852 ? 0.380 -22.328 -23.177 1.00 85.19 852 HIS A N 1
ATOM 6996 C CA . HIS A 1 852 ? 1.502 -21.851 -23.981 1.00 85.19 852 HIS A CA 1
ATOM 6997 C C . HIS A 1 852 ? 1.203 -20.485 -24.613 1.00 85.19 852 HIS A C 1
ATOM 6999 O O . HIS A 1 852 ? 1.922 -19.514 -24.370 1.00 85.19 852 HIS A O 1
ATOM 7005 N N . ASN A 1 853 ? 0.101 -20.371 -25.361 1.00 84.81 853 ASN A N 1
ATOM 7006 C CA . ASN A 1 853 ? -0.249 -19.117 -26.033 1.00 84.81 853 ASN A CA 1
ATOM 7007 C C . ASN A 1 853 ? -0.590 -17.992 -25.049 1.00 84.81 853 ASN A C 1
ATOM 7009 O O . ASN A 1 853 ? -0.307 -16.822 -25.312 1.00 84.81 853 ASN A O 1
ATOM 7013 N N . HIS A 1 854 ? -1.146 -18.338 -23.889 1.00 88.12 854 HIS A N 1
ATOM 7014 C CA . HIS A 1 854 ? -1.436 -17.368 -22.844 1.00 88.12 854 HIS A CA 1
ATOM 7015 C C . HIS A 1 854 ? -0.164 -16.804 -22.189 1.00 88.12 854 HIS A C 1
ATOM 7017 O O . HIS A 1 854 ? -0.025 -15.585 -22.072 1.00 88.12 854 HIS A O 1
ATOM 7023 N N . ILE A 1 855 ? 0.795 -17.663 -21.822 1.00 88.25 855 ILE A N 1
ATOM 7024 C CA . ILE A 1 855 ? 2.101 -17.242 -21.285 1.00 88.25 855 ILE A CA 1
ATOM 7025 C C . ILE A 1 855 ? 2.822 -16.353 -22.305 1.00 88.25 855 ILE A C 1
ATOM 7027 O O . ILE A 1 855 ? 3.294 -15.267 -21.969 1.00 88.25 855 ILE A O 1
ATOM 7031 N N . MET A 1 856 ? 2.836 -16.777 -23.567 1.00 86.31 856 MET A N 1
ATOM 7032 C CA . MET A 1 856 ? 3.408 -16.031 -24.685 1.00 86.31 856 MET A CA 1
ATOM 7033 C C . MET A 1 856 ? 2.802 -14.637 -24.848 1.00 86.31 856 MET A C 1
ATOM 7035 O O . MET A 1 856 ? 3.533 -13.658 -25.033 1.00 86.31 856 MET A O 1
ATOM 7039 N N . PHE A 1 857 ? 1.476 -14.531 -24.755 1.00 86.94 857 PHE A N 1
ATOM 7040 C CA . PHE A 1 857 ? 0.770 -13.255 -24.792 1.00 86.94 857 PHE A CA 1
ATOM 7041 C C . PHE A 1 857 ? 1.199 -12.341 -23.638 1.00 86.94 857 PHE A C 1
ATOM 7043 O O . PHE A 1 857 ? 1.513 -11.174 -23.869 1.00 86.94 857 PHE A O 1
ATOM 7050 N N . LEU A 1 858 ? 1.277 -12.865 -22.411 1.00 88.94 858 LEU A N 1
ATOM 7051 C CA . LEU A 1 858 ? 1.660 -12.078 -21.238 1.00 88.94 858 LEU A CA 1
ATOM 7052 C C . LEU A 1 858 ? 3.114 -11.599 -21.297 1.00 88.94 858 LEU A C 1
ATOM 7054 O O . LEU A 1 858 ? 3.367 -10.419 -21.055 1.00 88.94 858 LEU A O 1
ATOM 7058 N N . ILE A 1 859 ? 4.054 -12.474 -21.669 1.00 88.44 859 ILE A N 1
ATOM 7059 C CA . ILE A 1 859 ? 5.463 -12.097 -21.850 1.00 88.44 859 ILE A CA 1
ATOM 7060 C C . ILE A 1 859 ? 5.577 -11.042 -22.953 1.00 88.44 859 ILE A C 1
ATOM 7062 O O . ILE A 1 859 ? 6.243 -10.031 -22.760 1.00 88.44 859 ILE A O 1
ATOM 7066 N N . THR A 1 860 ? 4.877 -11.224 -24.077 1.00 86.12 860 THR A N 1
ATOM 7067 C CA . THR A 1 860 ? 4.874 -10.251 -25.180 1.00 86.12 860 THR A CA 1
ATOM 7068 C C . THR A 1 860 ? 4.296 -8.905 -24.747 1.00 86.12 860 THR A C 1
ATOM 7070 O O . THR A 1 860 ? 4.858 -7.868 -25.094 1.00 86.12 860 THR A O 1
ATOM 7073 N N . ARG A 1 861 ? 3.215 -8.891 -23.956 1.00 86.00 861 ARG A N 1
ATOM 7074 C CA . ARG A 1 861 ? 2.609 -7.663 -23.417 1.00 86.00 861 ARG A CA 1
ATOM 7075 C C . ARG A 1 861 ? 3.595 -6.884 -22.547 1.00 86.00 861 ARG A C 1
ATOM 7077 O O . ARG A 1 861 ? 3.709 -5.671 -22.686 1.00 86.00 861 ARG A O 1
ATOM 7084 N N . VAL A 1 862 ? 4.334 -7.566 -21.674 1.00 87.81 862 VAL A N 1
ATOM 7085 C CA . VAL A 1 862 ? 5.336 -6.912 -20.820 1.00 87.81 862 VAL A CA 1
ATOM 7086 C C . VAL A 1 862 ? 6.557 -6.480 -21.639 1.00 87.81 862 VAL A C 1
ATOM 7088 O O . VAL A 1 862 ? 6.965 -5.327 -21.531 1.00 87.81 862 VAL A O 1
ATOM 7091 N N . ALA A 1 863 ? 7.082 -7.336 -22.516 1.00 85.44 863 ALA A N 1
ATOM 7092 C CA . ALA A 1 863 ? 8.247 -7.036 -23.349 1.00 85.44 863 ALA A CA 1
ATOM 7093 C C . ALA A 1 863 ? 8.003 -5.843 -24.288 1.00 85.44 863 ALA A C 1
ATOM 7095 O O . ALA A 1 863 ? 8.788 -4.898 -24.316 1.00 85.44 863 ALA A O 1
ATOM 7096 N N . SER A 1 864 ? 6.875 -5.834 -25.002 1.00 82.31 864 SER A N 1
ATOM 7097 C CA . SER A 1 864 ? 6.491 -4.713 -25.873 1.00 82.31 864 SER A CA 1
ATOM 7098 C C . SER A 1 864 ? 6.304 -3.415 -25.090 1.00 82.31 864 SER A C 1
ATOM 7100 O O . SER A 1 864 ? 6.710 -2.357 -25.562 1.00 82.31 864 SER A O 1
ATOM 7102 N N . SER A 1 865 ? 5.801 -3.479 -23.853 1.00 81.31 865 SER A N 1
ATOM 7103 C CA . SER A 1 865 ? 5.633 -2.287 -23.016 1.00 81.31 865 SER A CA 1
ATOM 7104 C C . SER A 1 865 ? 6.936 -1.531 -22.736 1.00 81.31 865 SER A C 1
ATOM 7106 O O . SER A 1 865 ? 6.882 -0.342 -22.422 1.00 81.31 865 SER A O 1
ATOM 7108 N N . PHE A 1 866 ? 8.103 -2.182 -22.863 1.00 76.00 866 PHE A N 1
ATOM 7109 C CA . PHE A 1 866 ? 9.382 -1.497 -22.719 1.00 76.00 866 PHE A CA 1
ATOM 7110 C C . PHE A 1 866 ? 9.707 -0.575 -23.900 1.00 76.00 866 PHE A C 1
ATOM 7112 O O . PHE A 1 866 ? 10.400 0.418 -23.682 1.00 76.00 866 PHE A O 1
ATOM 7119 N N . GLY A 1 867 ? 9.235 -0.884 -25.107 1.00 67.81 867 GLY A N 1
ATOM 7120 C CA . GLY A 1 867 ? 9.440 -0.046 -26.291 1.00 67.81 867 GLY A CA 1
ATOM 7121 C C . GLY A 1 867 ? 8.372 1.036 -26.463 1.00 67.81 867 GLY A C 1
ATOM 7122 O O . GLY A 1 867 ? 8.639 2.053 -27.093 1.00 67.81 867 GLY A O 1
ATOM 7123 N N . LEU A 1 868 ? 7.188 0.834 -25.878 1.00 69.19 868 LEU A N 1
ATOM 7124 C CA . LEU A 1 868 ? 6.031 1.707 -26.072 1.00 69.19 868 LEU A CA 1
ATOM 7125 C C . LEU A 1 868 ? 6.033 2.912 -25.129 1.00 69.19 868 LEU A C 1
ATOM 7127 O O . LEU A 1 868 ? 6.306 2.803 -23.927 1.00 69.19 868 LEU A O 1
ATOM 7131 N N . SER A 1 869 ? 5.638 4.057 -25.675 1.00 62.47 869 SER A N 1
ATOM 7132 C CA . SER A 1 869 ? 5.216 5.219 -24.899 1.00 62.47 869 SER A CA 1
ATOM 7133 C C . SER A 1 869 ? 3.941 4.917 -24.098 1.00 62.47 869 SER A C 1
ATOM 7135 O O . SER A 1 869 ? 3.200 3.972 -24.383 1.00 62.47 869 SER A O 1
ATOM 7137 N N . PHE A 1 870 ? 3.646 5.752 -23.097 1.00 61.47 870 PHE A N 1
ATOM 7138 C CA . PHE A 1 870 ? 2.416 5.644 -22.302 1.00 61.47 870 PHE A CA 1
ATOM 7139 C C . PHE A 1 870 ? 1.145 5.610 -23.173 1.00 61.47 870 PHE A C 1
ATOM 7141 O O . PHE A 1 870 ? 0.199 4.877 -22.881 1.00 61.47 870 PHE A O 1
ATOM 7148 N N . PHE A 1 871 ? 1.132 6.385 -24.261 1.00 59.50 871 PHE A N 1
ATOM 7149 C CA . PHE A 1 871 ? 0.001 6.488 -25.179 1.00 59.50 871 PHE A CA 1
ATOM 7150 C C . PHE A 1 871 ? -0.195 5.214 -26.000 1.00 59.50 871 PHE A C 1
ATOM 7152 O O . PHE A 1 871 ? -1.286 4.641 -25.993 1.00 59.50 871 PHE A O 1
ATOM 7159 N N . GLU A 1 872 ? 0.869 4.734 -26.645 1.00 66.00 872 GLU A N 1
ATOM 7160 C CA . GLU A 1 872 ? 0.816 3.506 -27.437 1.00 66.00 872 GLU A CA 1
ATOM 7161 C C . GLU A 1 872 ? 0.465 2.312 -26.549 1.00 66.00 872 GLU A C 1
ATOM 7163 O O . GLU A 1 872 ? -0.342 1.472 -26.935 1.00 66.00 872 GLU A O 1
ATOM 7168 N N . ALA A 1 873 ? 0.987 2.260 -25.320 1.00 66.19 873 ALA A N 1
ATOM 7169 C CA . ALA A 1 873 ? 0.623 1.233 -24.353 1.00 66.19 873 ALA A CA 1
ATOM 7170 C C . ALA A 1 873 ? -0.869 1.280 -23.988 1.00 66.19 873 ALA A C 1
ATOM 7172 O O . ALA A 1 873 ? -1.514 0.232 -23.932 1.00 66.19 873 ALA A O 1
ATOM 7173 N N . LYS A 1 874 ? -1.438 2.476 -23.787 1.00 66.75 874 LYS A N 1
ATOM 7174 C CA . LYS A 1 874 ? -2.868 2.645 -23.496 1.00 66.75 874 LYS A CA 1
ATOM 7175 C C . LYS A 1 874 ? -3.749 2.234 -24.680 1.00 66.75 874 LYS A C 1
ATOM 7177 O O . LYS A 1 874 ? -4.753 1.553 -24.486 1.00 66.75 874 LYS A O 1
ATOM 7182 N N . GLN A 1 875 ? -3.375 2.615 -25.902 1.00 67.62 875 GLN A N 1
ATOM 7183 C CA . GLN A 1 875 ? -4.100 2.217 -27.114 1.00 67.62 875 GLN A CA 1
ATOM 7184 C C . GLN A 1 875 ? -4.004 0.713 -27.382 1.00 67.62 875 GLN A C 1
ATOM 7186 O O . GLN A 1 875 ? -4.997 0.083 -27.735 1.00 67.62 875 GLN A O 1
ATOM 7191 N N . THR A 1 876 ? -2.817 0.138 -27.192 1.00 66.12 876 THR A N 1
ATOM 7192 C CA . THR A 1 876 ? -2.538 -1.266 -27.518 1.00 66.12 876 THR A CA 1
ATOM 7193 C C . THR A 1 876 ? -3.107 -2.219 -26.466 1.00 66.12 876 THR A C 1
ATOM 7195 O O . THR A 1 876 ? -3.585 -3.298 -26.811 1.00 66.12 876 THR A O 1
ATOM 7198 N N . PHE A 1 877 ? -3.067 -1.843 -25.182 1.00 66.69 877 PHE A N 1
ATOM 7199 C CA . PHE A 1 877 ? -3.328 -2.766 -24.070 1.00 66.69 877 PHE A CA 1
ATOM 7200 C C . PHE A 1 877 ? -4.398 -2.314 -23.064 1.00 66.69 877 PHE A C 1
ATOM 7202 O O . PHE A 1 877 ? -4.731 -3.104 -22.180 1.00 66.69 877 PHE A O 1
ATOM 7209 N N . GLY A 1 878 ? -4.973 -1.111 -23.188 1.00 67.56 878 GLY A N 1
ATOM 7210 C CA . GLY A 1 878 ? -6.119 -0.668 -22.380 1.00 67.56 878 GLY A CA 1
ATOM 7211 C C . GLY A 1 878 ? -5.802 0.350 -21.275 1.00 67.56 878 GLY A C 1
ATOM 7212 O O . GLY A 1 878 ? -4.844 1.113 -21.352 1.00 67.56 878 GLY A O 1
ATOM 7213 N N . GLU A 1 879 ? -6.660 0.424 -20.249 1.00 69.69 879 GLU A N 1
ATOM 7214 C CA . GLU A 1 879 ? -6.589 1.471 -19.215 1.00 69.69 879 GLU A CA 1
ATOM 7215 C C . GLU A 1 879 ? -5.358 1.324 -18.300 1.00 69.69 879 GLU A C 1
ATOM 7217 O O . GLU A 1 879 ? -5.110 0.281 -17.691 1.00 69.69 879 GLU A O 1
ATOM 7222 N N . THR A 1 880 ? -4.623 2.421 -18.129 1.00 68.81 880 THR A N 1
ATOM 7223 C CA . THR A 1 880 ? -3.568 2.564 -17.121 1.00 68.81 880 THR A CA 1
ATOM 7224 C C . THR A 1 880 ? -4.161 3.053 -15.804 1.00 68.81 880 THR A C 1
ATOM 7226 O O . THR A 1 880 ? -4.883 4.053 -15.786 1.00 68.81 880 THR A O 1
ATOM 7229 N N . LEU A 1 881 ? -3.851 2.378 -14.704 1.00 76.06 881 LEU A N 1
ATOM 7230 C CA . LEU A 1 881 ? -4.438 2.651 -13.395 1.00 76.06 881 LEU A CA 1
ATOM 7231 C C . LEU A 1 881 ? -3.624 3.684 -12.607 1.00 76.06 881 LEU A C 1
ATOM 7233 O O . LEU A 1 881 ? -2.392 3.684 -12.636 1.00 76.06 881 LEU A O 1
ATOM 7237 N N . GLU A 1 882 ? -4.326 4.513 -11.832 1.00 70.38 882 GLU A N 1
ATOM 7238 C CA . GLU A 1 882 ? -3.725 5.537 -10.961 1.00 70.38 882 GLU A CA 1
ATOM 7239 C C . GLU A 1 882 ? -2.761 4.944 -9.921 1.00 70.38 882 GLU A C 1
ATOM 7241 O O . GLU A 1 882 ? -1.731 5.545 -9.633 1.00 70.38 882 GLU A O 1
ATOM 7246 N N . GLU A 1 883 ? -3.037 3.729 -9.435 1.00 76.25 883 GLU A N 1
ATOM 7247 C CA . GLU A 1 883 ? -2.193 2.964 -8.501 1.00 76.25 883 GLU A CA 1
ATOM 7248 C C . GLU A 1 883 ? -0.739 2.787 -8.987 1.00 76.25 883 GLU A C 1
ATOM 7250 O O . GLU A 1 883 ? 0.182 2.672 -8.178 1.00 76.25 883 GLU A O 1
ATOM 7255 N N . PHE A 1 884 ? -0.509 2.771 -10.305 1.00 74.19 884 PHE A N 1
ATOM 7256 C CA . PHE A 1 884 ? 0.826 2.615 -10.893 1.00 74.19 884 PHE A CA 1
ATOM 7257 C C . PHE A 1 884 ? 1.457 3.943 -11.330 1.00 74.19 884 PHE A C 1
ATOM 7259 O O . PHE A 1 884 ? 2.555 3.941 -11.892 1.00 74.19 884 PHE A O 1
ATOM 7266 N N . TYR A 1 885 ? 0.804 5.076 -11.057 1.00 66.81 885 TYR A N 1
ATOM 7267 C CA . TYR A 1 885 ? 1.302 6.433 -11.323 1.00 66.81 885 TYR A CA 1
ATOM 7268 C C . TYR A 1 885 ? 1.778 6.646 -12.766 1.00 66.81 885 TYR A C 1
ATOM 7270 O O . TYR A 1 885 ? 2.770 7.322 -13.023 1.00 66.81 885 TYR A O 1
ATOM 7278 N N . GLY A 1 886 ? 1.094 6.022 -13.723 1.00 62.97 886 GLY A N 1
ATOM 7279 C CA . GLY A 1 886 ? 1.450 6.096 -15.138 1.00 62.97 886 GLY A CA 1
ATOM 7280 C C . GLY A 1 886 ? 2.566 5.146 -15.592 1.00 62.97 886 GLY A C 1
ATOM 7281 O O . GLY A 1 886 ? 2.892 5.147 -16.771 1.00 62.97 886 GLY A O 1
ATOM 7282 N N . ASN A 1 887 ? 3.122 4.295 -14.717 1.00 73.12 887 ASN A N 1
ATOM 7283 C CA . ASN A 1 887 ? 4.059 3.244 -15.129 1.00 73.12 887 ASN A CA 1
ATOM 7284 C C . ASN A 1 887 ? 3.293 2.003 -15.621 1.00 73.12 887 ASN A C 1
ATOM 7286 O O . ASN A 1 887 ? 2.977 1.089 -14.853 1.00 73.12 887 ASN A O 1
ATOM 7290 N N . HIS A 1 888 ? 2.994 1.974 -16.919 1.00 76.88 888 HIS A N 1
ATOM 7291 C CA . HIS A 1 888 ? 2.271 0.878 -17.569 1.00 76.88 888 HIS A CA 1
ATOM 7292 C C . HIS A 1 888 ? 3.056 -0.441 -17.560 1.00 76.88 888 HIS A C 1
ATOM 7294 O O . HIS A 1 888 ? 2.456 -1.500 -17.389 1.00 76.88 888 HIS A O 1
ATOM 7300 N N . THR A 1 889 ? 4.389 -0.403 -17.663 1.00 81.06 889 THR A N 1
ATOM 7301 C CA . THR A 1 889 ? 5.232 -1.611 -17.593 1.00 81.06 889 THR A CA 1
ATOM 7302 C C . THR A 1 889 ? 5.091 -2.310 -16.241 1.00 81.06 889 THR A C 1
ATOM 7304 O O . THR A 1 889 ? 4.872 -3.521 -16.198 1.00 81.06 889 THR A O 1
ATOM 7307 N N . LEU A 1 890 ? 5.135 -1.558 -15.132 1.00 81.69 890 LEU A N 1
ATOM 7308 C CA . LEU A 1 890 ? 4.911 -2.108 -13.790 1.00 81.69 890 LEU A CA 1
ATOM 7309 C C . LEU A 1 890 ? 3.504 -2.690 -13.642 1.00 81.69 890 LEU A C 1
ATOM 7311 O O . LEU A 1 890 ? 3.350 -3.771 -13.069 1.00 81.69 890 LEU A O 1
ATOM 7315 N N . GLN A 1 891 ? 2.489 -2.013 -14.186 1.00 86.12 891 GLN A N 1
ATOM 7316 C CA . GLN A 1 891 ? 1.119 -2.521 -14.188 1.00 86.12 891 GLN A CA 1
ATOM 7317 C C . GLN A 1 891 ? 1.028 -3.867 -14.911 1.00 86.12 891 GLN A C 1
ATOM 7319 O O . GLN A 1 891 ? 0.511 -4.828 -14.340 1.00 86.12 891 GLN A O 1
ATOM 7324 N N . PHE A 1 892 ? 1.527 -3.961 -16.146 1.00 88.38 892 PHE A N 1
ATOM 7325 C CA . PHE A 1 892 ? 1.414 -5.182 -16.947 1.00 88.38 892 PHE A CA 1
ATOM 7326 C C . PHE A 1 892 ? 2.210 -6.339 -16.366 1.00 88.38 892 PHE A C 1
ATOM 7328 O O . PHE A 1 892 ? 1.730 -7.472 -16.392 1.00 88.38 892 PHE A O 1
ATOM 7335 N N . LEU A 1 893 ? 3.384 -6.055 -15.808 1.00 89.81 893 LEU A N 1
ATOM 7336 C CA . LEU A 1 893 ? 4.200 -7.040 -15.117 1.00 89.81 893 LEU A CA 1
ATOM 7337 C C . LEU A 1 893 ? 3.493 -7.559 -13.856 1.00 89.81 893 LEU A C 1
ATOM 7339 O O . LEU A 1 893 ? 3.387 -8.768 -13.669 1.00 89.81 893 LEU A O 1
ATOM 7343 N N . THR A 1 894 ? 2.941 -6.663 -13.033 1.00 89.50 894 THR A N 1
ATOM 7344 C CA . THR A 1 894 ? 2.225 -7.038 -11.802 1.00 89.50 894 THR A CA 1
ATOM 7345 C C . THR A 1 894 ? 0.951 -7.823 -12.111 1.00 89.50 894 THR A C 1
ATOM 7347 O O . THR A 1 894 ? 0.715 -8.882 -11.534 1.00 89.50 894 THR A O 1
ATOM 7350 N N . CYS A 1 895 ? 0.141 -7.343 -13.059 1.00 91.12 895 CYS A N 1
ATOM 7351 C CA . CYS A 1 895 ? -1.080 -8.030 -13.478 1.00 91.12 895 CYS A CA 1
ATOM 7352 C C . CYS A 1 895 ? -0.753 -9.383 -14.120 1.00 91.12 895 CYS A C 1
ATOM 7354 O O . CYS A 1 895 ? -1.375 -10.381 -13.775 1.00 91.12 895 CYS A O 1
ATOM 7356 N N . GLY A 1 896 ? 0.264 -9.439 -14.988 1.00 91.25 896 GLY A N 1
ATOM 7357 C CA . GLY A 1 896 ? 0.736 -10.680 -15.602 1.00 91.25 896 GLY A CA 1
ATOM 7358 C C . GLY A 1 896 ? 1.223 -11.699 -14.571 1.00 91.25 896 GLY A C 1
ATOM 7359 O O . GLY A 1 896 ? 0.875 -12.872 -14.671 1.00 91.25 896 GLY A O 1
ATOM 7360 N N . ALA A 1 897 ? 1.947 -11.261 -13.538 1.00 92.00 897 ALA A N 1
ATOM 7361 C CA . ALA A 1 897 ? 2.366 -12.141 -12.450 1.00 92.00 897 ALA A CA 1
ATOM 7362 C C . ALA A 1 897 ? 1.164 -12.722 -11.685 1.00 92.00 897 ALA A C 1
ATOM 7364 O O . ALA A 1 897 ? 1.128 -13.924 -11.431 1.00 92.00 897 ALA A O 1
ATOM 7365 N N . ILE A 1 898 ? 0.151 -11.901 -11.382 1.00 92.56 898 ILE A N 1
ATOM 7366 C CA . ILE A 1 898 ? -1.092 -12.360 -10.742 1.00 92.56 898 ILE A CA 1
ATOM 7367 C C . ILE A 1 898 ? -1.802 -13.411 -11.610 1.00 92.56 898 ILE A C 1
ATOM 7369 O O . ILE A 1 898 ? -2.203 -14.451 -11.089 1.00 92.56 898 ILE A O 1
ATOM 7373 N N . GLU A 1 899 ? -1.944 -13.165 -12.919 1.00 92.00 899 GLU A N 1
ATOM 7374 C CA . GLU A 1 899 ? -2.586 -14.108 -13.850 1.00 92.00 899 GLU A CA 1
ATOM 7375 C C . GLU A 1 899 ? -1.868 -15.463 -13.856 1.00 92.00 899 GLU A C 1
ATOM 7377 O O . GLU A 1 899 ? -2.511 -16.504 -13.714 1.00 92.00 899 GLU A O 1
ATOM 7382 N N . LEU A 1 900 ? -0.537 -15.449 -13.950 1.00 90.62 900 LEU A N 1
ATOM 7383 C CA . LEU A 1 900 ? 0.273 -16.663 -14.020 1.00 90.62 900 LEU A CA 1
ATOM 7384 C C . LEU A 1 900 ? 0.238 -17.479 -12.725 1.00 90.62 900 LEU A C 1
ATOM 7386 O O . LEU A 1 900 ? 0.046 -18.688 -12.804 1.00 90.62 900 LEU A O 1
ATOM 7390 N N . ILE A 1 901 ? 0.342 -16.838 -11.554 1.00 89.69 901 ILE A N 1
ATOM 7391 C CA . ILE A 1 901 ? 0.294 -17.527 -10.248 1.00 89.69 901 ILE A CA 1
ATOM 7392 C C . ILE A 1 901 ? -1.046 -18.256 -10.044 1.00 89.69 901 ILE A C 1
ATOM 7394 O O . ILE A 1 901 ? -1.112 -19.254 -9.333 1.00 89.69 901 ILE A O 1
ATOM 7398 N N . ILE A 1 902 ? -2.134 -17.754 -10.634 1.00 88.44 902 ILE A N 1
ATOM 7399 C CA . ILE A 1 902 ? -3.483 -18.307 -10.437 1.00 88.44 902 ILE A CA 1
ATOM 7400 C C . ILE A 1 902 ? -3.844 -19.350 -11.493 1.00 88.44 902 ILE A C 1
ATOM 7402 O O . ILE A 1 902 ? -4.579 -20.290 -11.191 1.00 88.44 902 ILE A O 1
ATOM 7406 N N . LEU A 1 903 ? -3.431 -19.139 -12.744 1.00 87.00 903 LEU A N 1
ATOM 7407 C CA . LEU A 1 903 ? -3.870 -19.954 -13.879 1.00 87.00 903 LEU A CA 1
ATOM 7408 C C . LEU A 1 903 ? -2.954 -21.140 -14.171 1.00 87.00 903 LEU A C 1
ATOM 7410 O O . LEU A 1 903 ? -3.415 -22.104 -14.787 1.00 87.00 903 LEU A O 1
ATOM 7414 N N . VAL A 1 904 ? -1.674 -21.059 -13.799 1.00 86.25 904 VAL A N 1
ATOM 7415 C CA . VAL A 1 904 ? -0.654 -22.018 -14.226 1.00 86.25 904 VAL A CA 1
ATOM 7416 C C . VAL A 1 904 ? 0.074 -22.579 -13.012 1.00 86.25 904 VAL A C 1
ATOM 7418 O O . VAL A 1 904 ? 0.576 -21.834 -12.176 1.00 86.25 904 VAL A O 1
ATOM 7421 N N . ASP A 1 905 ? 0.157 -23.906 -12.936 1.00 86.00 905 ASP A N 1
ATOM 7422 C CA . ASP A 1 905 ? 0.973 -24.578 -11.927 1.00 86.00 905 ASP A CA 1
ATOM 7423 C C . ASP A 1 905 ? 2.456 -24.195 -12.071 1.00 86.00 905 ASP A C 1
ATOM 7425 O O . ASP A 1 905 ? 2.964 -24.030 -13.182 1.00 86.00 905 ASP A O 1
ATOM 7429 N N . LYS A 1 906 ? 3.169 -24.088 -10.946 1.00 88.06 906 LYS A N 1
ATOM 7430 C CA . LYS A 1 906 ? 4.574 -23.659 -10.904 1.00 88.06 906 LYS A CA 1
ATOM 7431 C C . LYS A 1 906 ? 5.510 -24.515 -11.766 1.00 88.06 906 LYS A C 1
ATOM 7433 O O . LYS A 1 906 ? 6.373 -23.949 -12.434 1.00 88.06 906 LYS A O 1
ATOM 7438 N N . CYS A 1 907 ? 5.325 -25.837 -11.803 1.00 88.00 907 CYS A N 1
ATOM 7439 C CA . CYS A 1 907 ? 6.166 -26.750 -12.582 1.00 88.00 907 CYS A CA 1
ATOM 7440 C C . CYS A 1 907 ? 5.873 -26.604 -14.076 1.00 88.00 907 CYS A C 1
ATOM 7442 O O . CYS A 1 907 ? 6.784 -26.593 -14.904 1.00 88.00 907 CYS A O 1
ATOM 7444 N N . VAL A 1 908 ? 4.594 -26.452 -14.431 1.00 87.94 908 VAL A N 1
ATOM 7445 C CA . VAL A 1 908 ? 4.168 -26.215 -15.817 1.00 87.94 908 VAL A CA 1
ATOM 7446 C C . VAL A 1 908 ? 4.692 -24.869 -16.311 1.00 87.94 908 VAL A C 1
ATOM 7448 O O . VAL A 1 908 ? 5.260 -24.798 -17.397 1.00 87.94 908 VAL A O 1
ATOM 7451 N N . LEU A 1 909 ? 4.558 -23.820 -15.498 1.00 89.19 909 LEU A N 1
ATOM 7452 C CA . LEU A 1 909 ? 5.020 -22.478 -15.827 1.00 89.19 909 LEU A CA 1
ATOM 7453 C C . LEU A 1 909 ? 6.536 -22.441 -16.033 1.00 89.19 909 LEU A C 1
ATOM 7455 O O . LEU A 1 909 ? 6.994 -21.919 -17.047 1.00 89.19 909 LEU A O 1
ATOM 7459 N N . ALA A 1 910 ? 7.304 -23.018 -15.103 1.00 87.81 910 ALA A N 1
ATOM 7460 C CA . ALA A 1 910 ? 8.760 -23.063 -15.189 1.00 87.81 910 ALA A CA 1
ATOM 7461 C C . ALA A 1 910 ? 9.234 -23.792 -16.451 1.00 87.81 910 ALA A C 1
ATOM 7463 O O . ALA A 1 910 ? 10.069 -23.268 -17.187 1.00 87.81 910 ALA A O 1
ATOM 7464 N N . ASN A 1 911 ? 8.666 -24.966 -16.738 1.00 87.00 911 ASN A N 1
ATOM 7465 C CA . ASN A 1 911 ? 8.998 -25.718 -17.945 1.00 87.00 911 ASN A CA 1
ATOM 7466 C C . ASN A 1 911 ? 8.617 -24.951 -19.215 1.00 87.00 911 ASN A C 1
ATOM 7468 O O . ASN A 1 911 ? 9.467 -24.785 -20.079 1.00 87.00 911 ASN A O 1
ATOM 7472 N N . MET A 1 912 ? 7.387 -24.434 -19.312 1.00 86.88 912 MET A N 1
ATOM 7473 C CA . MET A 1 912 ? 6.900 -23.759 -20.522 1.00 86.88 912 MET A CA 1
ATOM 7474 C C . MET A 1 912 ? 7.642 -22.463 -20.824 1.00 86.88 912 MET A C 1
ATOM 7476 O O . MET A 1 912 ? 7.968 -22.192 -21.973 1.00 86.88 912 MET A O 1
ATOM 7480 N N . VAL A 1 913 ? 7.919 -21.643 -19.811 1.00 85.25 913 VAL A N 1
ATOM 7481 C CA . VAL A 1 913 ? 8.665 -20.401 -20.025 1.00 85.25 913 VAL A CA 1
ATOM 7482 C C . VAL A 1 913 ? 10.089 -20.725 -20.471 1.00 85.25 913 VAL A C 1
ATOM 7484 O O . VAL A 1 913 ? 10.569 -20.128 -21.429 1.00 85.25 913 VAL A O 1
ATOM 7487 N N . VAL A 1 914 ? 10.759 -21.691 -19.834 1.00 83.19 914 VAL A N 1
ATOM 7488 C CA . VAL A 1 914 ? 12.112 -22.087 -20.246 1.00 83.19 914 VAL A CA 1
ATOM 7489 C C . VAL A 1 914 ? 12.104 -22.672 -21.663 1.00 83.19 914 VAL A C 1
ATOM 7491 O O . VAL A 1 914 ? 12.933 -22.264 -22.470 1.00 83.19 914 VAL A O 1
ATOM 7494 N N . THR A 1 915 ? 11.148 -23.535 -22.024 1.00 83.06 915 THR A N 1
ATOM 7495 C CA . THR A 1 915 ? 11.050 -24.070 -23.395 1.00 83.06 915 THR A CA 1
ATOM 7496 C C . THR A 1 915 ? 10.795 -22.975 -24.422 1.00 83.06 915 THR A C 1
ATOM 7498 O O . THR A 1 915 ? 11.481 -22.952 -25.437 1.00 83.06 915 THR A O 1
ATOM 7501 N N . ILE A 1 916 ? 9.898 -22.022 -24.135 1.00 82.12 916 ILE A N 1
ATOM 7502 C CA . ILE A 1 916 ? 9.611 -20.877 -25.014 1.00 82.12 916 ILE A CA 1
ATOM 7503 C C . ILE A 1 916 ? 10.904 -20.145 -25.390 1.00 82.12 916 ILE A C 1
ATOM 7505 O O . ILE A 1 916 ? 11.138 -19.872 -26.563 1.00 82.12 916 ILE A O 1
ATOM 7509 N N . PHE A 1 917 ? 11.774 -19.855 -24.419 1.00 78.75 917 PHE A N 1
ATOM 7510 C CA . PHE A 1 917 ? 13.026 -19.149 -24.697 1.00 78.75 917 PHE A CA 1
ATOM 7511 C C . PHE A 1 917 ? 14.090 -20.014 -25.391 1.00 78.75 917 PHE A C 1
ATOM 7513 O O . PHE A 1 917 ? 14.954 -19.462 -26.074 1.00 78.75 917 PHE A O 1
ATOM 7520 N N . LEU A 1 918 ? 14.064 -21.339 -25.212 1.00 76.44 918 LEU A N 1
ATOM 7521 C CA . LEU A 1 918 ? 15.064 -22.260 -25.770 1.00 76.44 918 LEU A CA 1
ATOM 7522 C C . LEU A 1 918 ? 14.689 -22.828 -27.147 1.00 76.44 918 LEU A C 1
ATOM 7524 O O . LEU A 1 918 ? 15.564 -23.335 -27.851 1.00 76.44 918 LEU A O 1
ATOM 7528 N N . GLU A 1 919 ? 13.425 -22.742 -27.559 1.00 72.56 919 GLU A N 1
ATOM 7529 C CA . GLU A 1 919 ? 12.986 -23.154 -28.890 1.00 72.56 919 GLU A CA 1
ATOM 7530 C C . GLU A 1 919 ? 13.470 -22.170 -29.970 1.00 72.56 919 GLU A C 1
ATOM 7532 O O . GLU A 1 919 ? 13.150 -20.981 -29.966 1.00 72.56 919 GLU A O 1
ATOM 7537 N N . ASN A 1 920 ? 14.204 -22.686 -30.966 1.00 56.19 920 ASN A N 1
ATOM 7538 C CA . ASN A 1 920 ? 14.820 -21.894 -32.045 1.00 56.19 920 ASN A CA 1
ATOM 7539 C C . ASN A 1 920 ? 13.824 -21.046 -32.876 1.00 56.19 920 ASN A C 1
ATOM 7541 O O . ASN A 1 920 ? 14.250 -20.148 -33.603 1.00 56.19 920 ASN A O 1
ATOM 7545 N N . GLY A 1 921 ? 12.516 -21.329 -32.808 1.00 58.59 921 GLY A N 1
ATOM 7546 C CA . GLY A 1 921 ? 11.467 -20.576 -33.510 1.00 58.59 921 GLY A CA 1
ATOM 7547 C C . GLY A 1 921 ? 11.089 -19.256 -32.832 1.00 58.59 921 GLY A C 1
ATOM 7548 O O . GLY A 1 921 ? 10.873 -18.259 -33.516 1.00 58.59 921 GLY A O 1
ATOM 7549 N N . PHE A 1 922 ? 11.100 -19.206 -31.498 1.00 66.00 922 PHE A N 1
ATOM 7550 C CA . PHE A 1 922 ? 10.595 -18.065 -30.729 1.00 66.00 922 PHE A CA 1
ATOM 7551 C C . PHE A 1 922 ? 11.374 -16.773 -31.000 1.00 66.00 922 PHE A C 1
ATOM 7553 O O . PHE A 1 922 ? 10.794 -15.725 -31.265 1.00 66.00 922 PHE A O 1
ATOM 7560 N N . ILE A 1 923 ? 12.706 -16.852 -31.010 1.00 59.06 923 ILE A N 1
ATOM 7561 C CA . ILE A 1 923 ? 13.580 -15.690 -31.228 1.00 59.06 923 ILE A CA 1
ATOM 7562 C C . ILE A 1 923 ? 13.429 -15.135 -32.655 1.00 59.06 923 ILE A C 1
ATOM 7564 O O . ILE A 1 923 ? 13.549 -13.927 -32.873 1.00 59.06 923 ILE A O 1
ATOM 7568 N N . LYS A 1 924 ? 13.152 -16.013 -33.627 1.00 58.75 924 LYS A N 1
ATOM 7569 C CA . LYS A 1 924 ? 12.911 -15.631 -35.021 1.00 58.75 924 LYS A CA 1
ATOM 7570 C C . LYS A 1 924 ? 11.563 -14.919 -35.162 1.00 58.75 924 LYS A C 1
ATOM 7572 O O . LYS A 1 924 ? 11.519 -13.828 -35.719 1.00 58.75 924 LYS A O 1
ATOM 7577 N N . ASP A 1 925 ? 10.517 -15.474 -34.553 1.00 61.81 925 ASP A N 1
ATOM 7578 C CA . ASP A 1 925 ? 9.169 -14.896 -34.554 1.00 61.81 925 ASP A CA 1
ATOM 7579 C C . ASP A 1 925 ? 9.092 -13.553 -33.804 1.00 61.81 925 ASP A C 1
ATOM 7581 O O . ASP A 1 925 ? 8.274 -12.703 -34.151 1.00 61.81 925 ASP A O 1
ATOM 7585 N N . ILE A 1 926 ? 9.932 -13.335 -32.783 1.00 64.12 926 ILE A N 1
ATOM 7586 C CA . ILE A 1 926 ? 10.035 -12.050 -32.069 1.00 64.12 926 ILE A CA 1
ATOM 7587 C C . ILE A 1 926 ? 10.653 -10.966 -32.955 1.00 64.12 926 ILE A C 1
ATOM 7589 O O . ILE A 1 926 ? 10.113 -9.864 -33.033 1.00 64.12 926 ILE A O 1
ATOM 7593 N N . GLY A 1 927 ? 11.763 -11.279 -33.633 1.00 57.66 927 GLY A N 1
ATOM 7594 C CA . GLY A 1 927 ? 12.437 -10.324 -34.517 1.00 57.66 927 GLY A CA 1
ATOM 7595 C C . GLY A 1 927 ? 11.533 -9.841 -35.655 1.00 57.66 927 GLY A C 1
ATOM 7596 O O . GLY A 1 927 ? 11.566 -8.664 -36.008 1.00 57.66 927 GLY A O 1
ATOM 7597 N N . ASP A 1 928 ? 10.665 -10.721 -36.160 1.00 55.75 928 ASP A N 1
ATOM 7598 C CA . ASP A 1 928 ? 9.689 -10.400 -37.207 1.00 55.75 928 ASP A CA 1
ATOM 7599 C C . ASP A 1 928 ? 8.514 -9.531 -36.697 1.00 55.75 928 ASP A C 1
ATOM 7601 O O . ASP A 1 928 ? 7.833 -8.884 -37.493 1.00 55.75 928 ASP A O 1
ATOM 7605 N N . ARG A 1 929 ? 8.283 -9.461 -35.374 1.00 57.12 929 ARG A N 1
ATOM 7606 C CA . ARG A 1 929 ? 7.237 -8.631 -34.732 1.00 57.12 929 ARG A CA 1
ATOM 7607 C C . ARG A 1 929 ? 7.691 -7.207 -34.387 1.00 57.12 929 ARG A C 1
ATOM 7609 O O . ARG A 1 929 ? 6.892 -6.438 -33.858 1.00 57.12 929 ARG A O 1
ATOM 7616 N N . GLY A 1 930 ? 8.941 -6.846 -34.681 1.00 59.84 930 GLY A N 1
ATOM 7617 C CA . GLY A 1 930 ? 9.469 -5.491 -34.479 1.00 59.84 930 GLY A CA 1
ATOM 7618 C C . GLY A 1 930 ? 9.793 -5.122 -33.025 1.00 59.84 930 GLY A C 1
ATOM 7619 O O . GLY A 1 930 ? 10.084 -3.961 -32.754 1.00 59.84 930 GLY A O 1
ATOM 7620 N N . THR A 1 931 ? 9.755 -6.077 -32.091 1.00 64.06 931 THR A N 1
ATOM 7621 C CA . THR A 1 931 ? 10.166 -5.885 -30.693 1.00 64.06 931 THR A CA 1
ATOM 7622 C C . THR A 1 931 ? 11.561 -6.451 -30.448 1.00 64.06 931 THR A C 1
ATOM 7624 O O . THR A 1 931 ? 11.873 -7.570 -30.856 1.00 64.06 931 THR A O 1
ATOM 7627 N N . ASP A 1 932 ? 12.400 -5.700 -29.731 1.00 72.06 932 ASP A N 1
ATOM 7628 C CA . ASP A 1 932 ? 13.754 -6.155 -29.428 1.00 72.06 932 ASP A CA 1
ATOM 7629 C C . ASP A 1 932 ? 13.717 -7.415 -28.540 1.00 72.06 932 ASP A C 1
ATOM 7631 O O . ASP A 1 932 ? 13.094 -7.411 -27.470 1.00 72.06 932 ASP A O 1
ATOM 7635 N N . PRO A 1 933 ? 14.407 -8.505 -28.923 1.00 73.38 933 PRO A N 1
ATOM 7636 C CA . PRO A 1 933 ? 14.390 -9.769 -28.179 1.00 73.38 933 PRO A CA 1
ATOM 7637 C C . PRO A 1 933 ? 14.975 -9.636 -26.771 1.00 73.38 933 PRO A C 1
ATOM 7639 O O . PRO A 1 933 ? 14.714 -10.447 -25.886 1.00 73.38 933 PRO A O 1
ATOM 7642 N N . GLU A 1 934 ? 15.745 -8.586 -26.529 1.00 76.31 934 GLU A N 1
ATOM 7643 C CA . GLU A 1 934 ? 16.337 -8.296 -25.233 1.00 76.31 934 GLU A CA 1
ATOM 7644 C C . GLU A 1 934 ? 15.297 -7.830 -24.208 1.00 76.31 934 GLU A C 1
ATOM 7646 O O . GLU A 1 934 ? 15.423 -8.166 -23.031 1.00 76.31 934 GLU A O 1
ATOM 7651 N N . TYR A 1 935 ? 14.216 -7.165 -24.637 1.00 80.12 935 TYR A N 1
ATOM 7652 C CA . TYR A 1 935 ? 13.097 -6.847 -23.746 1.00 80.12 935 TYR A CA 1
ATOM 7653 C C . TYR A 1 935 ? 12.383 -8.106 -23.251 1.00 80.12 935 TYR A C 1
ATOM 7655 O O . TYR A 1 935 ? 11.865 -8.124 -22.133 1.00 80.12 935 TYR A O 1
ATOM 7663 N N . TYR A 1 936 ? 12.396 -9.192 -24.028 1.00 83.62 936 TYR A N 1
ATOM 7664 C CA . TYR A 1 936 ? 11.874 -10.487 -23.587 1.00 83.62 936 TYR A CA 1
ATOM 7665 C C . TYR A 1 936 ? 12.784 -11.122 -22.535 1.00 83.62 936 TYR A C 1
ATOM 7667 O O . TYR A 1 936 ? 12.293 -11.597 -21.512 1.00 83.62 936 TYR A O 1
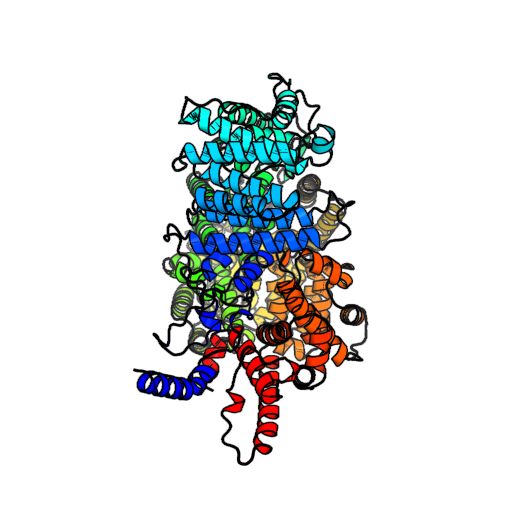ATOM 7675 N N . ILE A 1 937 ? 14.104 -11.067 -22.741 1.00 83.12 937 ILE A N 1
ATOM 7676 C CA . ILE A 1 937 ? 15.093 -11.539 -21.760 1.00 83.12 937 ILE A CA 1
ATOM 7677 C C . ILE A 1 937 ? 14.936 -10.766 -20.442 1.00 83.12 937 ILE A C 1
ATOM 7679 O O . ILE A 1 937 ? 14.855 -11.373 -19.379 1.00 83.12 937 ILE A O 1
ATOM 7683 N N . GLN A 1 938 ? 14.808 -9.439 -20.507 1.00 85.56 938 GLN A N 1
ATOM 7684 C CA . GLN A 1 938 ? 14.557 -8.597 -19.337 1.00 85.56 938 GLN A CA 1
ATOM 7685 C C . GLN A 1 938 ? 13.231 -8.937 -18.643 1.00 85.56 938 GLN A C 1
ATOM 7687 O O . GLN A 1 938 ? 13.169 -9.031 -17.415 1.00 85.56 938 GLN A O 1
ATOM 7692 N N . THR A 1 939 ? 12.171 -9.153 -19.427 1.00 87.81 939 THR A N 1
ATOM 7693 C CA . THR A 1 939 ? 10.853 -9.550 -18.915 1.00 87.81 939 THR A CA 1
ATOM 7694 C C . THR A 1 939 ? 10.941 -10.840 -18.109 1.00 87.81 939 THR A C 1
ATOM 7696 O O . THR A 1 939 ? 10.334 -10.925 -17.044 1.00 87.81 939 THR A O 1
ATOM 7699 N N . PHE A 1 940 ? 11.727 -11.820 -18.564 1.00 87.94 940 PHE A N 1
ATOM 7700 C CA . PHE A 1 940 ? 11.961 -13.056 -17.818 1.00 87.94 940 PHE A CA 1
ATOM 7701 C C . PHE A 1 940 ? 12.571 -12.783 -16.436 1.00 87.94 940 PHE A C 1
ATOM 7703 O O . PHE A 1 940 ? 12.028 -13.238 -15.427 1.00 87.94 940 PHE A O 1
ATOM 7710 N N . GLY A 1 941 ? 13.653 -11.999 -16.370 1.00 86.25 941 GLY A N 1
ATOM 7711 C CA . GLY A 1 941 ? 14.309 -11.680 -15.101 1.00 86.25 941 GLY A CA 1
ATOM 7712 C C . GLY A 1 941 ? 13.391 -10.939 -14.126 1.00 86.25 941 GLY A C 1
ATOM 7713 O O . GLY A 1 941 ? 13.321 -11.292 -12.948 1.00 86.25 941 GLY A O 1
ATOM 7714 N N . MET A 1 942 ? 12.625 -9.963 -14.619 1.00 87.00 942 MET A N 1
ATOM 7715 C CA . MET A 1 942 ? 11.662 -9.213 -13.805 1.00 87.00 942 MET A CA 1
ATOM 7716 C C . MET A 1 942 ? 10.477 -10.055 -13.335 1.00 87.00 942 MET A C 1
ATOM 7718 O O . MET A 1 942 ? 10.033 -9.911 -12.195 1.00 87.00 942 MET A O 1
ATOM 7722 N N . LEU A 1 943 ? 9.968 -10.942 -14.193 1.00 88.88 943 LEU A N 1
ATOM 7723 C CA . LEU A 1 943 ? 8.887 -11.849 -13.830 1.00 88.88 943 LEU A CA 1
ATOM 7724 C C . LEU A 1 943 ? 9.326 -12.732 -12.660 1.00 88.88 943 LEU A C 1
ATOM 7726 O O . LEU A 1 943 ? 8.650 -12.771 -11.635 1.00 88.88 943 LEU A O 1
ATOM 7730 N N . LEU A 1 944 ? 10.502 -13.358 -12.760 1.00 86.31 944 LEU A N 1
ATOM 7731 C CA . LEU A 1 944 ? 11.059 -14.165 -11.672 1.00 86.31 944 LEU A CA 1
ATOM 7732 C C . LEU A 1 944 ? 11.316 -13.362 -10.394 1.00 86.31 944 LEU A C 1
ATOM 7734 O O . LEU A 1 944 ? 11.116 -13.888 -9.298 1.00 86.31 944 LEU A O 1
ATOM 7738 N N . ALA A 1 945 ? 11.724 -12.098 -10.517 1.00 83.75 945 ALA A N 1
ATOM 7739 C CA . ALA A 1 945 ? 11.968 -11.224 -9.374 1.00 83.75 945 ALA A CA 1
ATOM 7740 C C . ALA A 1 945 ? 10.696 -10.895 -8.569 1.00 83.75 945 ALA A C 1
ATOM 7742 O O . ALA A 1 945 ? 10.790 -10.711 -7.355 1.00 83.75 945 ALA A O 1
ATOM 7743 N N . ILE A 1 946 ? 9.513 -10.866 -9.197 1.00 86.38 946 ILE A N 1
ATOM 7744 C CA . ILE A 1 946 ? 8.227 -10.688 -8.493 1.00 86.38 946 ILE A CA 1
ATOM 7745 C C . ILE A 1 946 ? 7.657 -12.015 -7.989 1.00 86.38 946 ILE A C 1
ATOM 7747 O O . ILE A 1 946 ? 7.024 -12.042 -6.935 1.00 86.38 946 ILE A O 1
ATOM 7751 N N . MET A 1 947 ? 7.861 -13.114 -8.717 1.00 88.31 947 MET A N 1
ATOM 7752 C CA . MET A 1 947 ? 7.229 -14.403 -8.410 1.00 88.31 947 MET A CA 1
ATOM 7753 C C . MET A 1 947 ? 7.566 -14.927 -7.002 1.00 88.31 947 MET A C 1
ATOM 7755 O O . MET A 1 947 ? 8.635 -14.609 -6.475 1.00 88.31 947 MET A O 1
ATOM 7759 N N . PRO A 1 948 ? 6.708 -15.765 -6.386 1.00 88.31 948 PRO A N 1
ATOM 7760 C CA . PRO A 1 948 ? 6.998 -16.382 -5.094 1.00 88.31 948 PRO A CA 1
ATOM 7761 C C . PRO A 1 948 ? 8.263 -17.248 -5.115 1.00 88.31 948 PRO A C 1
ATOM 7763 O O . PRO A 1 948 ? 8.630 -17.812 -6.146 1.00 88.31 948 PRO A O 1
ATOM 7766 N N . ASN A 1 949 ? 8.904 -17.416 -3.954 1.00 83.56 949 ASN A N 1
ATOM 7767 C CA . ASN A 1 949 ? 10.143 -18.193 -3.834 1.00 83.56 949 ASN A CA 1
ATOM 7768 C C . ASN A 1 949 ? 9.994 -19.642 -4.344 1.00 83.56 949 ASN A C 1
ATOM 7770 O O . ASN A 1 949 ? 10.899 -20.174 -4.977 1.00 83.56 949 ASN A O 1
ATOM 7774 N N . THR A 1 950 ? 8.826 -20.260 -4.150 1.00 86.12 950 THR A N 1
ATOM 7775 C CA . THR A 1 950 ? 8.520 -21.607 -4.660 1.00 86.12 950 THR A CA 1
ATOM 7776 C C . THR A 1 950 ? 8.588 -21.705 -6.183 1.00 86.12 950 THR A C 1
ATOM 7778 O O . THR A 1 950 ? 9.055 -22.715 -6.699 1.00 86.12 950 THR A O 1
ATOM 7781 N N . TYR A 1 951 ? 8.166 -20.662 -6.900 1.00 88.75 951 TYR A N 1
ATOM 7782 C CA . TYR A 1 951 ? 8.299 -20.592 -8.353 1.00 88.75 951 TYR A CA 1
ATOM 7783 C C . TYR A 1 951 ? 9.761 -20.389 -8.733 1.00 88.75 951 TYR A C 1
ATOM 7785 O O . TYR A 1 951 ? 10.266 -21.107 -9.586 1.00 88.75 951 TYR A O 1
ATOM 7793 N N . ARG A 1 952 ? 10.473 -19.469 -8.069 1.00 85.94 952 ARG A N 1
ATOM 7794 C CA . ARG A 1 952 ? 11.898 -19.209 -8.350 1.00 85.94 952 ARG A CA 1
ATOM 7795 C C . ARG A 1 952 ? 12.743 -20.476 -8.251 1.00 85.94 952 ARG A C 1
ATOM 7797 O O . ARG A 1 952 ? 13.533 -20.729 -9.151 1.00 85.94 952 ARG A O 1
ATOM 7804 N N . ILE A 1 953 ? 12.537 -21.271 -7.199 1.00 85.44 953 ILE A N 1
ATOM 7805 C CA . ILE A 1 953 ? 13.219 -22.559 -7.007 1.00 85.44 953 ILE A CA 1
ATOM 7806 C C . ILE A 1 953 ? 12.903 -23.520 -8.159 1.00 85.44 953 ILE A C 1
ATOM 7808 O O . ILE A 1 953 ? 13.800 -24.150 -8.703 1.00 85.44 953 ILE A O 1
ATOM 7812 N N . GLU A 1 954 ? 11.643 -23.608 -8.579 1.00 88.56 954 GLU A N 1
ATOM 7813 C CA . GLU A 1 954 ? 11.258 -24.480 -9.692 1.00 88.56 954 GLU A CA 1
ATOM 7814 C C . GLU A 1 954 ? 11.913 -24.047 -1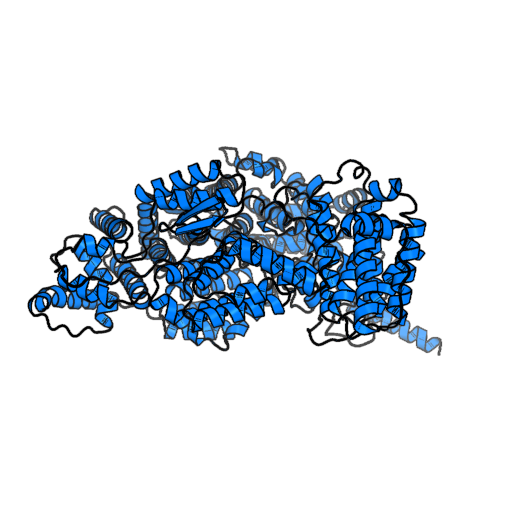1.014 1.00 88.56 954 GLU A C 1
ATOM 7816 O O . GLU A 1 954 ? 12.417 -24.872 -11.775 1.00 88.56 954 GLU A O 1
ATOM 7821 N N . PHE A 1 955 ? 11.979 -22.738 -11.264 1.00 86.62 955 PHE A N 1
ATOM 7822 C CA . PHE A 1 955 ? 12.670 -22.170 -12.418 1.00 86.62 955 PHE A CA 1
ATOM 7823 C C . PHE A 1 955 ? 14.175 -22.450 -12.398 1.00 86.62 955 PHE A C 1
ATOM 7825 O O . PHE A 1 955 ? 14.734 -22.815 -13.434 1.00 86.62 955 PHE A O 1
ATOM 7832 N N . THR A 1 956 ? 14.841 -22.315 -11.247 1.00 82.88 956 THR A N 1
ATOM 7833 C CA . THR A 1 956 ? 16.273 -22.626 -11.137 1.00 82.88 956 THR A CA 1
ATOM 7834 C C . THR A 1 956 ? 16.538 -24.122 -11.299 1.00 82.88 956 THR A C 1
ATOM 7836 O O . THR A 1 956 ? 17.476 -24.485 -12.008 1.00 82.88 956 THR A O 1
ATOM 7839 N N . CYS A 1 957 ? 15.690 -24.993 -10.743 1.00 85.44 957 CYS A N 1
ATOM 7840 C CA . CYS A 1 957 ? 15.755 -26.441 -10.961 1.00 85.44 957 CYS A CA 1
ATOM 7841 C C . CYS A 1 957 ? 15.559 -26.810 -12.440 1.00 85.44 957 CYS A C 1
ATOM 7843 O O . CYS A 1 957 ? 16.338 -27.595 -12.985 1.00 85.44 957 CYS A O 1
ATOM 7845 N N . CYS A 1 958 ? 14.572 -26.207 -13.109 1.00 84.94 958 CYS A N 1
ATOM 7846 C CA . CYS A 1 958 ? 14.323 -26.397 -14.537 1.00 84.94 958 CYS A CA 1
ATOM 7847 C C . CYS A 1 958 ? 15.551 -25.989 -15.368 1.00 84.94 958 CYS A C 1
ATOM 7849 O O . CYS A 1 958 ? 16.082 -26.800 -16.128 1.00 84.94 958 CYS A O 1
ATOM 7851 N N . LEU A 1 959 ? 16.090 -24.783 -15.156 1.00 82.31 959 LEU A N 1
ATOM 7852 C CA . LEU A 1 959 ? 17.300 -24.314 -15.844 1.00 82.31 959 LEU A CA 1
ATOM 7853 C C . LEU A 1 959 ? 18.516 -25.220 -15.588 1.00 82.31 959 LEU A C 1
ATOM 7855 O O . LEU A 1 959 ? 19.262 -25.517 -16.521 1.00 82.31 959 LEU A O 1
ATOM 7859 N N . ALA A 1 960 ? 18.704 -25.695 -14.353 1.00 81.69 960 ALA A N 1
ATOM 7860 C CA . ALA A 1 960 ? 19.781 -26.623 -14.009 1.00 81.69 960 ALA A CA 1
ATOM 7861 C C . ALA A 1 960 ? 19.645 -27.965 -14.749 1.00 81.69 960 ALA A C 1
ATOM 7863 O O . ALA A 1 960 ? 20.639 -28.494 -15.252 1.00 81.69 960 ALA A O 1
ATOM 7864 N N . SER A 1 961 ? 18.420 -28.484 -14.882 1.00 83.38 961 SER A N 1
ATOM 7865 C CA . SER A 1 961 ? 18.159 -29.709 -15.645 1.00 83.38 961 SER A CA 1
ATOM 7866 C C . SER A 1 961 ? 18.518 -29.540 -17.127 1.00 83.38 961 SER A C 1
ATOM 7868 O O . SER A 1 961 ? 19.267 -30.352 -17.669 1.00 83.38 961 SER A O 1
ATOM 7870 N N . TYR A 1 962 ? 18.131 -28.428 -17.761 1.00 78.25 962 TYR A N 1
ATOM 7871 C CA . TYR A 1 962 ? 18.507 -28.138 -19.148 1.00 78.25 962 TYR A CA 1
ATOM 7872 C C . TYR A 1 962 ? 20.023 -27.976 -19.322 1.00 78.25 962 TYR A C 1
ATOM 7874 O O . TYR A 1 962 ? 20.595 -28.518 -20.267 1.00 78.25 962 TYR A O 1
ATOM 7882 N N . LEU A 1 963 ? 20.710 -27.306 -18.391 1.00 75.44 963 LEU A N 1
ATOM 7883 C CA . LEU A 1 963 ? 22.173 -27.202 -18.420 1.00 75.44 963 LEU A CA 1
ATOM 7884 C C . LEU A 1 963 ? 22.860 -28.573 -18.358 1.00 75.44 963 LEU A C 1
ATOM 7886 O O . LEU A 1 963 ? 23.835 -28.794 -19.078 1.00 75.44 963 LEU A O 1
ATOM 7890 N N . SER A 1 964 ? 22.342 -29.502 -17.547 1.00 75.31 964 SER A N 1
ATOM 7891 C CA . SER A 1 964 ? 22.891 -30.862 -17.468 1.00 75.31 964 SER A CA 1
ATOM 7892 C C . SER A 1 964 ? 22.780 -31.610 -18.803 1.00 75.31 964 SER A C 1
ATOM 7894 O O . SER A 1 964 ? 23.770 -32.180 -19.257 1.00 75.31 964 SER A O 1
ATOM 7896 N N . THR A 1 965 ? 21.646 -31.486 -19.505 1.00 70.38 965 THR A N 1
ATOM 7897 C CA . THR A 1 965 ? 21.447 -32.115 -20.827 1.00 70.38 965 THR A CA 1
ATOM 7898 C C . THR A 1 965 ? 22.369 -31.554 -21.912 1.00 70.38 965 THR A C 1
ATOM 7900 O O . THR A 1 965 ? 22.798 -32.276 -22.809 1.00 70.38 965 THR A O 1
ATOM 7903 N N . ILE A 1 966 ? 22.723 -30.268 -21.825 1.00 66.00 966 ILE A N 1
ATOM 7904 C CA . ILE A 1 966 ? 23.630 -29.613 -22.774 1.00 66.00 966 ILE A CA 1
ATOM 7905 C C . ILE A 1 966 ? 25.076 -30.078 -22.548 1.00 66.00 966 ILE A C 1
ATOM 7907 O O . ILE A 1 966 ? 25.787 -30.350 -23.517 1.00 66.00 966 ILE A O 1
ATOM 7911 N N . ASN A 1 967 ? 25.515 -30.200 -21.291 1.00 59.34 967 ASN A N 1
ATOM 7912 C CA . ASN A 1 967 ? 26.887 -30.601 -20.956 1.00 59.34 967 ASN A CA 1
ATOM 7913 C C . ASN A 1 967 ? 27.222 -32.035 -21.395 1.00 59.34 967 ASN A C 1
ATOM 7915 O O . ASN A 1 967 ? 28.358 -32.289 -21.787 1.00 59.34 967 ASN A O 1
ATOM 7919 N N . GLU A 1 968 ? 26.251 -32.951 -21.403 1.00 51.09 968 GLU A N 1
ATOM 7920 C CA . GLU A 1 968 ? 26.447 -34.326 -21.892 1.00 51.09 968 GLU A CA 1
ATOM 7921 C C . GLU A 1 968 ? 26.710 -34.399 -23.409 1.00 51.09 968 GLU A C 1
ATOM 7923 O O . GLU A 1 968 ? 27.317 -35.355 -23.887 1.00 51.09 968 GLU A O 1
ATOM 7928 N N . SER A 1 969 ? 26.311 -33.374 -24.173 1.00 52.16 969 SER A N 1
ATOM 7929 C CA . SER A 1 969 ? 26.488 -33.320 -25.633 1.00 52.16 969 SER A CA 1
ATOM 7930 C C . SER A 1 969 ? 27.824 -32.717 -26.099 1.00 52.16 969 SER A C 1
ATOM 7932 O O . SER A 1 969 ? 28.173 -32.824 -27.274 1.00 52.16 969 SER A O 1
ATOM 7934 N N . MET A 1 970 ? 28.588 -32.091 -25.194 1.00 51.72 970 MET A N 1
ATOM 7935 C CA . MET A 1 970 ? 29.803 -31.327 -25.507 1.00 51.72 970 MET A CA 1
ATOM 7936 C C . MET A 1 970 ? 31.072 -32.101 -25.115 1.00 51.72 970 MET A C 1
ATOM 7938 O O . MET A 1 970 ? 31.799 -31.705 -24.207 1.00 51.72 970 MET A O 1
ATOM 7942 N N . SER A 1 971 ? 31.367 -33.205 -25.805 1.00 46.41 971 SER A N 1
ATOM 7943 C CA . SER A 1 971 ? 32.674 -33.871 -25.708 1.00 46.41 971 SER A CA 1
ATOM 7944 C C . SER A 1 971 ? 33.700 -33.219 -26.655 1.00 46.41 971 SER A C 1
ATOM 7946 O O . SER A 1 971 ? 33.478 -33.158 -27.863 1.00 46.41 971 SER A O 1
ATOM 7948 N N . ASP A 1 972 ? 34.834 -32.782 -26.095 1.00 47.00 972 ASP A N 1
ATOM 7949 C CA . ASP A 1 972 ? 36.144 -32.545 -26.744 1.00 47.00 972 ASP A CA 1
ATOM 7950 C C . ASP A 1 972 ? 36.483 -31.223 -27.473 1.00 47.00 972 ASP A C 1
ATOM 7952 O O . ASP A 1 972 ? 37.531 -31.142 -28.115 1.00 47.00 972 ASP A O 1
ATOM 7956 N N . ALA A 1 973 ? 35.744 -30.120 -27.306 1.00 45.81 973 ALA A N 1
ATOM 7957 C CA . ALA A 1 973 ? 36.188 -28.818 -27.838 1.00 45.81 973 ALA A CA 1
ATOM 7958 C C . ALA A 1 973 ? 36.500 -27.789 -26.739 1.00 45.81 973 ALA A C 1
ATOM 7960 O O . ALA A 1 973 ? 35.605 -27.302 -26.051 1.00 45.81 973 ALA A O 1
ATOM 7961 N N . VAL A 1 974 ? 37.771 -27.374 -26.638 1.00 48.44 974 VAL A N 1
ATOM 7962 C CA . VAL A 1 974 ? 38.186 -26.144 -25.940 1.00 48.44 974 VAL A CA 1
ATOM 7963 C C . VAL A 1 974 ? 37.477 -24.970 -26.623 1.00 48.44 974 VAL A C 1
ATOM 7965 O O . VAL A 1 974 ? 37.939 -24.476 -27.650 1.00 48.44 974 VAL A O 1
ATOM 7968 N N . CYS A 1 975 ? 36.320 -24.548 -26.109 1.00 44.84 975 CYS A N 1
ATOM 7969 C CA . CYS A 1 975 ? 35.487 -23.525 -26.744 1.00 44.84 975 CYS A CA 1
ATOM 7970 C C . CYS A 1 975 ? 35.424 -22.231 -25.918 1.00 44.84 975 CYS A C 1
ATOM 7972 O O . CYS A 1 975 ? 34.486 -22.023 -25.150 1.00 44.84 975 CYS A O 1
ATOM 7974 N N . PRO A 1 976 ? 36.334 -21.270 -26.170 1.00 43.31 976 PRO A N 1
ATOM 7975 C CA . PRO A 1 976 ? 36.107 -19.868 -25.831 1.00 43.31 976 PRO A CA 1
ATOM 7976 C C . PRO A 1 976 ? 34.941 -19.255 -26.625 1.00 43.31 976 PRO A C 1
ATOM 7978 O O . PRO A 1 976 ? 34.565 -18.122 -26.356 1.00 43.31 976 PRO A O 1
ATOM 7981 N N . SER A 1 977 ? 34.375 -19.954 -27.622 1.00 47.53 977 SER A N 1
ATOM 7982 C CA . SER A 1 977 ? 33.247 -19.483 -28.443 1.00 47.53 977 SER A CA 1
ATOM 7983 C C . SER A 1 977 ? 31.949 -19.305 -27.654 1.00 47.53 977 SER A C 1
ATOM 7985 O O . SER A 1 977 ? 31.171 -18.430 -28.009 1.00 47.53 977 SER A O 1
ATOM 7987 N N . PHE A 1 978 ? 31.757 -20.036 -26.549 1.00 48.09 978 PHE A N 1
ATOM 7988 C CA . PHE A 1 978 ? 30.663 -19.801 -25.593 1.00 48.09 978 PHE A CA 1
ATOM 7989 C C . PHE A 1 978 ? 30.737 -18.404 -24.950 1.00 48.09 978 PHE A C 1
ATOM 7991 O O . PHE A 1 978 ? 29.733 -17.848 -24.518 1.00 48.09 978 PHE A O 1
ATOM 7998 N N . LEU A 1 979 ? 31.951 -17.844 -24.899 1.00 49.09 979 LEU A N 1
ATOM 7999 C CA . LEU A 1 979 ? 32.290 -16.554 -24.304 1.00 49.09 979 LEU A CA 1
ATOM 8000 C C . LEU A 1 979 ? 32.679 -15.498 -25.356 1.00 49.09 979 LEU A C 1
ATOM 8002 O O . LEU A 1 979 ? 33.016 -14.370 -24.995 1.00 49.09 979 LEU A O 1
ATOM 8006 N N . LYS A 1 980 ? 32.662 -15.829 -26.659 1.00 46.66 980 LYS A N 1
ATOM 8007 C CA . LYS A 1 980 ? 32.887 -14.857 -27.743 1.00 46.66 980 LYS A CA 1
ATOM 8008 C C . LYS A 1 980 ? 31.603 -14.060 -27.960 1.00 46.66 980 LYS A C 1
ATOM 8010 O O . LYS A 1 980 ? 30.828 -14.319 -28.873 1.00 46.66 980 LYS A O 1
ATOM 8015 N N . PHE A 1 981 ? 31.384 -13.110 -27.060 1.00 52.03 981 PHE A N 1
ATOM 8016 C CA . PHE A 1 981 ? 30.268 -12.177 -27.093 1.00 52.03 981 PHE A CA 1
ATOM 8017 C C . PHE A 1 981 ? 30.606 -10.995 -28.007 1.00 52.03 981 PHE A C 1
ATOM 8019 O O . PHE A 1 981 ? 31.250 -10.043 -27.567 1.00 52.03 981 PHE A O 1
ATOM 8026 N N . ASP A 1 982 ? 30.157 -11.035 -29.261 1.00 49.91 982 ASP A N 1
ATOM 8027 C CA . ASP A 1 982 ? 30.156 -9.848 -30.119 1.00 49.91 982 ASP A CA 1
ATOM 8028 C C . ASP A 1 982 ? 28.775 -9.186 -30.080 1.00 49.91 982 ASP A C 1
ATOM 8030 O O . ASP A 1 982 ? 27.745 -9.822 -30.310 1.00 49.91 982 ASP A O 1
ATOM 8034 N N . ASN A 1 983 ? 28.749 -7.874 -29.821 1.00 45.31 983 ASN A N 1
ATOM 8035 C CA . ASN A 1 983 ? 27.526 -7.059 -29.801 1.00 45.31 983 ASN A CA 1
ATOM 8036 C C . ASN A 1 983 ? 26.791 -7.020 -31.160 1.00 45.31 983 ASN A C 1
ATOM 8038 O O . ASN A 1 983 ? 25.689 -6.487 -31.240 1.00 45.31 983 ASN A O 1
ATOM 8042 N N . THR A 1 984 ? 27.387 -7.591 -32.208 1.00 45.00 984 THR A N 1
ATOM 8043 C CA . THR A 1 984 ? 26.853 -7.714 -33.569 1.00 45.00 984 THR A CA 1
ATOM 8044 C C . THR A 1 984 ? 26.147 -9.046 -33.837 1.00 45.00 984 THR A C 1
ATOM 8046 O O . THR A 1 984 ? 25.586 -9.216 -34.923 1.00 45.00 984 THR A O 1
ATOM 8049 N N . MET A 1 985 ? 26.147 -9.995 -32.888 1.00 49.75 985 MET A N 1
ATOM 8050 C CA . MET A 1 985 ? 25.418 -11.254 -33.059 1.00 49.75 985 MET A CA 1
ATOM 8051 C C . MET A 1 985 ? 23.918 -10.989 -33.180 1.00 49.75 985 MET A C 1
ATOM 8053 O O . MET A 1 985 ? 23.287 -10.446 -32.269 1.00 49.75 985 MET A O 1
ATOM 8057 N N . LYS A 1 986 ? 23.349 -11.396 -34.319 1.00 53.56 986 LYS A N 1
ATOM 8058 C CA . LYS A 1 986 ? 21.903 -11.340 -34.543 1.00 53.56 986 LYS A CA 1
ATOM 8059 C C . LYS A 1 986 ? 21.212 -12.393 -33.664 1.00 53.56 986 LYS A C 1
ATOM 8061 O O . LYS A 1 986 ? 21.779 -13.469 -33.484 1.00 53.56 986 LYS A O 1
ATOM 8066 N N . PRO A 1 987 ? 19.977 -12.148 -33.196 1.00 53.12 987 PRO A N 1
ATOM 8067 C CA . PRO A 1 987 ? 19.244 -13.055 -32.301 1.00 53.12 987 PRO A CA 1
ATOM 8068 C C . PRO A 1 987 ? 19.139 -14.500 -32.821 1.00 53.12 987 PRO A C 1
ATOM 8070 O O . PRO A 1 987 ? 19.174 -15.460 -32.061 1.00 53.12 987 PRO A O 1
ATOM 8073 N N . ILE A 1 988 ? 19.122 -14.650 -34.148 1.00 50.94 988 ILE A N 1
ATOM 8074 C CA . ILE A 1 988 ? 19.097 -15.918 -34.896 1.00 50.94 988 ILE A CA 1
ATOM 8075 C C . ILE A 1 988 ? 20.341 -16.803 -34.630 1.00 50.94 988 ILE A C 1
ATOM 8077 O O . ILE A 1 988 ? 20.340 -17.984 -34.959 1.00 50.94 988 ILE A O 1
ATOM 8081 N N . GLN A 1 989 ? 21.412 -16.255 -34.045 1.00 55.66 989 GLN A N 1
ATOM 8082 C CA . GLN A 1 989 ? 22.671 -16.956 -33.761 1.00 55.66 989 GLN A CA 1
ATOM 8083 C C . GLN A 1 989 ? 22.799 -17.437 -32.302 1.00 55.66 989 GLN A C 1
ATOM 8085 O O . GLN A 1 989 ? 23.832 -18.009 -31.949 1.00 55.66 989 GLN A O 1
ATOM 8090 N N . TYR A 1 990 ? 21.796 -17.213 -31.442 1.00 65.25 990 TYR A N 1
ATOM 8091 C CA . TYR A 1 990 ? 21.851 -17.657 -30.046 1.00 65.25 990 TYR A CA 1
ATOM 8092 C C . TYR A 1 990 ? 21.703 -19.176 -29.940 1.00 65.25 990 TYR A C 1
ATOM 8094 O O . TYR A 1 990 ? 20.678 -19.743 -30.304 1.00 65.25 990 TYR A O 1
ATOM 8102 N N . THR A 1 991 ? 22.729 -19.845 -29.407 1.00 70.44 991 THR A N 1
ATOM 8103 C CA . THR A 1 991 ? 22.609 -21.246 -28.992 1.00 70.44 991 THR A CA 1
ATOM 8104 C C . THR A 1 991 ? 21.808 -21.334 -27.685 1.00 70.44 991 THR A C 1
ATOM 8106 O O . THR A 1 991 ? 21.839 -20.385 -26.891 1.00 70.44 991 THR A O 1
ATOM 8109 N N . PRO A 1 992 ? 21.141 -22.469 -27.393 1.00 72.06 992 PRO A N 1
ATOM 8110 C CA . PRO A 1 992 ? 20.392 -22.653 -26.145 1.00 72.06 992 PRO A CA 1
ATOM 8111 C C . PRO A 1 992 ? 21.218 -22.325 -24.896 1.00 72.06 992 PRO A C 1
ATOM 8113 O O . PRO A 1 992 ? 20.741 -21.689 -23.963 1.00 72.06 992 PRO A O 1
ATOM 8116 N N . SER A 1 993 ? 22.502 -22.673 -24.901 1.00 71.75 993 SER A N 1
ATOM 8117 C CA . SER A 1 993 ? 23.402 -22.426 -23.778 1.00 71.75 993 SER A CA 1
ATOM 8118 C C . SER A 1 993 ? 23.728 -20.940 -23.567 1.00 71.75 993 SER A C 1
ATOM 8120 O O . SER A 1 993 ? 23.845 -20.488 -22.428 1.00 71.75 993 SER A O 1
ATOM 8122 N N . ILE A 1 994 ? 23.837 -20.168 -24.655 1.00 73.75 994 ILE A N 1
ATOM 8123 C CA . ILE A 1 994 ? 23.995 -18.708 -24.600 1.00 73.75 994 ILE A CA 1
ATOM 8124 C C . ILE A 1 994 ? 22.706 -18.065 -24.073 1.00 73.75 994 ILE A C 1
ATOM 8126 O O . ILE A 1 994 ? 22.769 -17.155 -23.246 1.00 73.75 994 ILE A O 1
ATOM 8130 N N . MET A 1 995 ? 21.539 -18.563 -24.494 1.00 77.06 995 MET A N 1
ATOM 8131 C CA . MET A 1 995 ? 20.251 -18.068 -24.008 1.00 77.06 995 MET A CA 1
ATOM 8132 C C . MET A 1 995 ? 20.078 -18.308 -22.504 1.00 77.06 995 MET A C 1
ATOM 8134 O O . MET A 1 995 ? 19.729 -17.380 -21.781 1.00 77.06 995 MET A O 1
ATOM 8138 N N . ILE A 1 996 ? 20.413 -19.501 -21.999 1.00 79.06 996 ILE A N 1
ATOM 8139 C CA . ILE A 1 996 ? 20.371 -19.783 -20.552 1.00 79.06 996 ILE A CA 1
ATOM 8140 C C . ILE A 1 996 ? 21.240 -18.788 -19.773 1.00 79.06 996 ILE A C 1
ATOM 8142 O O . ILE A 1 996 ? 20.809 -18.262 -18.746 1.00 79.06 996 ILE A O 1
ATOM 8146 N N . LEU A 1 997 ? 22.440 -18.474 -20.274 1.00 77.94 997 LEU A N 1
ATOM 8147 C CA . LEU A 1 997 ? 23.310 -17.484 -19.642 1.00 77.94 997 LEU A CA 1
ATOM 8148 C C . LEU A 1 997 ? 22.673 -16.084 -19.617 1.00 77.94 997 LEU A C 1
ATOM 8150 O O . LEU A 1 997 ? 22.783 -15.387 -18.608 1.00 77.94 997 LEU A O 1
ATOM 8154 N N . PHE A 1 998 ? 22.001 -15.665 -20.694 1.00 77.62 998 PHE A N 1
ATOM 8155 C CA . PHE A 1 998 ? 21.284 -14.387 -20.738 1.00 77.62 998 PHE A CA 1
ATOM 8156 C C . PHE A 1 998 ? 20.116 -14.332 -19.751 1.00 77.62 998 PHE A C 1
ATOM 8158 O O . PHE A 1 998 ? 19.980 -13.347 -19.024 1.00 77.62 998 PHE A O 1
ATOM 8165 N N . LEU A 1 999 ? 19.319 -15.398 -19.678 1.00 82.31 999 LEU A N 1
ATOM 8166 C CA . LEU A 1 999 ? 18.191 -15.503 -18.754 1.00 82.31 999 LEU A CA 1
ATOM 8167 C C . LEU A 1 999 ? 18.653 -15.463 -17.291 1.00 82.31 999 LEU A C 1
ATOM 8169 O O . LEU A 1 999 ? 18.099 -14.706 -16.494 1.00 82.31 999 LEU A O 1
ATOM 8173 N N . LEU A 1 1000 ? 19.710 -16.208 -16.946 1.00 81.94 1000 LEU A N 1
ATOM 8174 C CA . LEU A 1 1000 ? 20.297 -16.195 -15.602 1.00 81.94 1000 LEU A CA 1
ATOM 8175 C C . LEU A 1 1000 ? 20.867 -14.822 -15.240 1.00 81.94 1000 LEU A C 1
ATOM 8177 O O . LEU A 1 1000 ? 20.627 -14.326 -14.142 1.00 81.94 1000 LEU A O 1
ATOM 8181 N N . ARG A 1 1001 ? 21.581 -14.175 -16.171 1.00 80.50 1001 ARG A N 1
ATOM 8182 C CA . ARG A 1 1001 ? 22.094 -12.814 -15.962 1.00 80.50 1001 ARG A CA 1
ATOM 8183 C C . ARG A 1 1001 ? 20.952 -11.839 -15.702 1.00 80.50 1001 ARG A C 1
ATOM 8185 O O . ARG A 1 1001 ? 21.012 -11.110 -14.719 1.00 80.50 1001 ARG A O 1
ATOM 8192 N N . SER A 1 1002 ? 19.914 -11.848 -16.537 1.00 83.62 1002 SER A N 1
ATOM 8193 C CA . SER A 1 1002 ? 18.748 -10.981 -16.348 1.00 83.62 1002 SER A CA 1
ATOM 8194 C C . SER A 1 1002 ? 18.056 -11.226 -15.010 1.00 83.62 1002 SER A C 1
ATOM 8196 O O . SER A 1 1002 ? 17.698 -10.268 -14.328 1.00 83.62 1002 SER A O 1
ATOM 8198 N N . TYR A 1 1003 ? 17.914 -12.487 -14.600 1.00 84.69 1003 TYR A N 1
ATOM 8199 C CA . TYR A 1 1003 ? 17.370 -12.817 -13.290 1.00 84.69 1003 TYR A CA 1
ATOM 8200 C C . TYR A 1 1003 ? 18.218 -12.222 -12.160 1.00 84.69 1003 TYR A C 1
ATOM 8202 O O . TYR A 1 1003 ? 17.675 -11.506 -11.322 1.00 84.69 1003 TYR A O 1
ATOM 8210 N N . PHE A 1 1004 ? 19.540 -12.417 -12.173 1.00 82.19 1004 PHE A N 1
ATOM 8211 C CA . PHE A 1 1004 ? 20.432 -11.867 -11.146 1.00 82.19 1004 PHE A CA 1
ATOM 8212 C C . PHE A 1 1004 ? 20.449 -10.337 -11.101 1.00 82.19 1004 PHE A C 1
ATOM 8214 O O . PHE A 1 1004 ? 20.580 -9.778 -10.018 1.00 82.19 1004 PHE A O 1
ATOM 8221 N N . TYR A 1 1005 ? 20.252 -9.658 -12.236 1.00 79.50 1005 TYR A N 1
ATOM 8222 C CA . TYR A 1 1005 ? 20.119 -8.197 -12.277 1.00 79.50 1005 TYR A CA 1
ATOM 8223 C C . TYR A 1 1005 ? 18.911 -7.674 -11.494 1.00 79.50 1005 TYR A C 1
ATOM 8225 O O . TYR A 1 1005 ? 18.963 -6.569 -10.965 1.00 79.50 1005 TYR A O 1
ATOM 8233 N N . HIS A 1 1006 ? 17.824 -8.440 -11.433 1.00 80.75 1006 HIS A N 1
ATOM 8234 C CA . HIS A 1 1006 ? 16.580 -8.027 -10.778 1.00 80.75 1006 HIS A CA 1
ATOM 8235 C C . HIS A 1 1006 ? 16.339 -8.740 -9.436 1.00 80.75 1006 HIS A C 1
ATOM 8237 O O . HIS A 1 1006 ? 15.363 -8.450 -8.739 1.00 80.75 1006 HIS A O 1
ATOM 8243 N N . MET A 1 1007 ? 17.216 -9.674 -9.066 1.00 79.88 1007 MET A N 1
ATOM 8244 C CA . MET A 1 1007 ? 17.086 -10.508 -7.877 1.00 79.88 1007 MET A CA 1
ATOM 8245 C C . MET A 1 1007 ? 17.326 -9.692 -6.600 1.00 79.88 1007 MET A C 1
ATOM 8247 O O . MET A 1 1007 ? 18.329 -8.986 -6.514 1.00 79.88 1007 MET A O 1
ATOM 8251 N N . PRO A 1 1008 ? 16.460 -9.815 -5.576 1.00 76.12 1008 PRO A N 1
ATOM 8252 C CA . PRO A 1 1008 ? 16.685 -9.127 -4.314 1.00 76.12 1008 PRO A CA 1
ATOM 8253 C C . PRO A 1 1008 ? 17.973 -9.590 -3.626 1.00 76.12 1008 PRO A C 1
ATOM 8255 O O . PRO A 1 1008 ? 18.298 -10.782 -3.625 1.00 76.12 1008 PRO A O 1
ATOM 8258 N N . ILE A 1 1009 ? 18.661 -8.652 -2.972 1.00 76.12 1009 ILE A N 1
ATOM 8259 C CA . ILE A 1 1009 ? 19.981 -8.877 -2.370 1.00 76.12 1009 ILE A CA 1
ATOM 8260 C C . ILE A 1 1009 ? 20.028 -10.035 -1.364 1.00 76.12 1009 ILE A C 1
ATOM 8262 O O . ILE A 1 1009 ? 21.018 -10.759 -1.327 1.00 76.12 1009 ILE A O 1
ATOM 8266 N N . GLY A 1 1010 ? 18.968 -10.266 -0.583 1.00 74.56 1010 GLY A N 1
ATOM 8267 C CA . GLY A 1 1010 ? 18.933 -11.371 0.379 1.00 74.56 1010 GLY A CA 1
ATOM 8268 C C . GLY A 1 1010 ? 19.041 -12.734 -0.305 1.00 74.56 1010 GLY A C 1
ATOM 8269 O O . GLY A 1 1010 ? 19.794 -13.592 0.147 1.00 74.56 1010 GLY A O 1
ATOM 8270 N N . TYR A 1 1011 ? 18.394 -12.901 -1.462 1.00 77.88 1011 TYR A N 1
ATOM 8271 C CA . TYR A 1 1011 ? 18.544 -14.121 -2.251 1.00 77.88 1011 TYR A CA 1
ATOM 8272 C C . TYR A 1 1011 ? 19.914 -14.216 -2.935 1.00 77.88 1011 TYR A C 1
ATOM 8274 O O . TYR A 1 1011 ? 20.436 -15.319 -3.077 1.00 77.88 1011 TYR A O 1
ATOM 8282 N N . LEU A 1 1012 ? 20.517 -13.087 -3.331 1.00 77.75 1012 LEU A N 1
ATOM 8283 C CA . LEU A 1 1012 ? 21.884 -13.078 -3.866 1.00 77.75 1012 LEU A CA 1
ATOM 8284 C C . LEU A 1 1012 ? 22.911 -13.539 -2.819 1.00 77.75 1012 LEU A C 1
ATOM 8286 O O . LEU A 1 1012 ? 23.860 -14.238 -3.161 1.00 77.75 1012 LEU A O 1
ATOM 8290 N N . LEU A 1 1013 ? 22.713 -13.185 -1.545 1.00 74.94 1013 LEU A N 1
ATOM 8291 C CA . LEU A 1 1013 ? 23.574 -13.626 -0.441 1.00 74.94 1013 LEU A CA 1
ATOM 8292 C C . LEU A 1 1013 ? 23.484 -15.136 -0.180 1.00 74.94 1013 LEU A C 1
ATOM 8294 O O . LEU A 1 1013 ? 24.444 -15.726 0.313 1.00 74.94 1013 LEU A O 1
ATOM 8298 N N . ASP A 1 1014 ? 22.356 -15.758 -0.523 1.00 70.75 1014 ASP A N 1
ATOM 8299 C CA . ASP A 1 1014 ? 22.139 -17.197 -0.375 1.00 70.75 1014 ASP A CA 1
ATOM 8300 C C . ASP A 1 1014 ? 22.611 -18.021 -1.591 1.00 70.75 1014 ASP A C 1
ATOM 8302 O O . ASP A 1 1014 ? 22.749 -19.231 -1.450 1.00 70.75 1014 ASP A O 1
ATOM 8306 N N . LEU A 1 1015 ? 22.917 -17.402 -2.743 1.00 71.69 1015 LEU A N 1
ATOM 8307 C CA . LEU A 1 1015 ? 23.378 -18.092 -3.967 1.00 71.69 1015 LEU A CA 1
ATOM 8308 C C . LEU A 1 1015 ? 24.565 -19.063 -3.801 1.00 71.69 1015 LEU A C 1
ATOM 8310 O O . LEU A 1 1015 ? 24.616 -20.031 -4.556 1.00 71.69 1015 LEU A O 1
ATOM 8314 N N . PRO A 1 1016 ? 25.554 -18.831 -2.912 1.00 69.00 1016 PRO A N 1
ATOM 8315 C CA . PRO A 1 1016 ? 26.670 -19.764 -2.744 1.00 69.00 1016 PRO A CA 1
ATOM 8316 C C . PRO A 1 1016 ? 26.291 -21.131 -2.150 1.00 69.00 1016 PRO A C 1
ATOM 8318 O O . PRO A 1 1016 ? 27.145 -22.018 -2.126 1.00 69.00 1016 PRO A O 1
ATOM 8321 N N . LYS A 1 1017 ? 25.072 -21.280 -1.616 1.00 60.88 1017 LYS A N 1
ATOM 8322 C CA . LYS A 1 1017 ? 24.531 -22.521 -1.045 1.00 60.88 1017 LYS A CA 1
ATOM 8323 C C . LYS A 1 1017 ? 23.676 -23.244 -2.077 1.00 60.88 1017 LYS A C 1
ATOM 8325 O O . LYS A 1 1017 ? 23.726 -24.494 -2.067 1.00 60.88 1017 LYS A O 1
#

InterPro domains:
  IPR021629 Mediator complex, subunit Med23 [PF11573] (10-1016)
  IPR021629 Mediator complex, subunit Med23 [PTHR12691] (359-1014)

pLDDT: mean 71.23, std 15.2, range [32.66, 95.31]

Secondary structure (DSSP, 8-state):
-HHHHHHHHHHHHHHHHHHHHHS-TTGGG----TTTS-TTSTTSPBPTTT-PBP-SS--SS---GGGSS--HHHHHHHHHHH--HHHHHHHTT--TT-----HHHHHHHHHHHHHHHHHHHS-TTGGG-TT-HHHHHHHHHHHHHHHHHHHTTSS-HHHHHHHHHHHHHHS---HHHHHHHHHHHHHHHHH-GGG--HHHHHHHHHHHHHHHHHH--SHHHHHHTHHHHHHHHHHHHHHHHHHHHHS-S--PPPPHHHHHHHHHH--TT----SS--STTHHHHHHHSTT-HHHHHHHHHHHHHHHH-SSSSEEEEEGGGEEEEE-GGGTTGGGG--TTTTTSSHHHHHHHS-SSSPPPHHHHHHHHHHHHSGGGGSHHHHHHHHHHHHHHHHTT-HHHHHHHHHIIIII------THHHHHHHHHHHTTHHHHTT-HHHHHHHHHHHHHHHHHS-TT-TTHHHHTTGGGGGTTSGGG-HHHHHHHHHHHHHHHHHTT-SS---HHHHHHHHHHHHHS-----HHHHTTS-HHHHHHHHTPPPP-HHHHHHHHHHHHHHHHHHTTT------HHHHHHHHHHHHHHHHT----HHHHHHHHTT--HHHHHHHHHHHHHHHHHTT--TTSHHHHHHHHHHHIIIIIS-SS-HHHHHHHHHT--S-HHHHHHHHHHHHHHHH-HHHHHHHHHHHHHHTT--SHHHHHHHHHHHHHHS----SSHHHHHHTTT-S-PPPPPPPPP-SS--HHHHHHTTHHHHHHHHHTSS-HHHHHHHHHHHTHHHHHT-S-HHHHHHHHHHHTHHHHTT-HHHHHHHHHHHHHHHHGGGGGGTS-HHHHHHHH-SS----S-HHHHHHHHHHHHHHHTTS-HHHHHHHH-PPPGGGTT-HHHHHHHHHHHHHHHHS-HHHHHHHHHHHHHSTTHHHHHHTTTS-HHHHHHHHHHHHHHS-HHHHHHHHHHHHHHHHHHHTT--S---GGGG---TT--GGG--HHHHHHHHHHHHHHHS-HHHHHHTT-

Organism: Thelohanellus kitauei (NCBI:txid669202)

Sequence (1017 aa):
MPKFQQMMVKANETFRGLQALMTSSKRSIYIPLVGITNLDEDIWQLDYKDLLFYSPIIHSHLHNENRQAPEYAYIQNIIFKYQDIDIFLVVMKMAERHRQIGDIFSECLIHILDKLTDLFNNEPCVTELEGSEVYEVSVRRICEIISMVAMRNILNVGDIYCCIKQYFESKMVSNNVMVVGLTMIYDSITMNRSKIAPDLLLDMAQFVHCICFNHLNNEEACLKKKSLFHAVTILWKQINNFMTEEFAYLEILIPKPVAFLLEIYSDNDIDISTDYLDSNIGFYLNLFATQIKVLNAYNNKLVNVYSSTESGYPLKLPHNITIMVHPDYFNVNKSFLKNVRDYPLTHDAVEKDSKYIISPPLFELLYFLALGELGSSYRFIHTICAFFSKSISLKAYNSINILIEMFTYKNYNIRNIKYPTLIFRLCIGLDNICSHHRQLSVARSTLIVSMLNRFPKLDQSINPCFFKVQNDGNIFLSYPHVNILYIWHILQCLYLMGYKQNTPPYILDYIKNSLNDHPHTWGTSILSKCPQDLTFLYENTLDFNQEEILNAVNNVKAGAISDGKSGQFKMTTTYFRMVMCVILDRLIGEPIDDRFLFAILKKITNHNLIHAIRIMIFYIISKNFEINSEEMAKIVEALCELIWDLDLITFDQLLLCLLTFHQHDRATVVVLHVISCIFDDRRLKTAFQSWLDLQDKVSNTLDQFEAIGQFYDFYPECFDLSKLQSKFSYLDDKIKPTEPAVVYFSNIVYRLAFYTDIIISRSLESPDPSLFTVKLLKQTKVMLKYHPNPIQSLISLMVYYSEILHREDSQLRVLVKKYLKYKYGTKISHIFSESFFSYLKSTAIKPLSDPHNHIMFLITRVASSFGLSFFEAKQTFGETLEEFYGNHTLQFLTCGAIELIILVDKCVLANMVVTIFLENGFIKDIGDRGTDPEYYIQTFGMLLAIMPNTYRIEFTCCLASYLSTINESMSDAVCPSFLKFDNTMKPIQYTPSIMILFLLRSYFYHMPIGYLLDLPK

Radius of gyration: 32.01 Å; Cα contacts (8 Å, |Δi|>4): 1052; chains: 1; bounding box: 84×85×91 Å